Protein 6VTM (pdb70)

Structure (mmCIF, N/CA/C/O backbone):
data_6VTM
#
_entry.id   6VTM
#
_cell.length_a   59.229
_cell.length_b   72.902
_cell.length_c   88.906
_cell.angle_alpha   113.58
_cell.angle_beta   91.17
_cell.angle_gamma   106.24
#
_symmetry.space_group_name_H-M   'P 1'
#
loop_
_entity.id
_entity.type
_entity.pdbx_description
1 polymer 'Cathepsin G'
2 polymer 'MAP domain-containing protein'
3 non-polymer 'SULFATE ION'
4 water water
#
loop_
_atom_site.group_PDB
_atom_site.id
_atom_site.type_symbol
_atom_site.label_atom_id
_atom_site.label_alt_id
_atom_site.label_comp_id
_atom_site.label_asym_id
_atom_site.label_entity_id
_atom_site.label_seq_id
_atom_site.pdbx_PDB_ins_code
_atom_site.Cartn_x
_atom_site.Cartn_y
_atom_site.Cartn_z
_atom_site.occupancy
_atom_site.B_iso_or_equiv
_atom_site.auth_seq_id
_atom_site.auth_comp_id
_atom_site.auth_asym_id
_atom_site.auth_atom_id
_atom_site.pdbx_PDB_model_num
ATOM 1 N N . ILE A 1 1 ? 48.286 -45.503 44.750 1.00 15.44 16 ILE A N 1
ATOM 2 C CA . ILE A 1 1 ? 49.402 -44.999 45.567 1.00 14.05 16 ILE A CA 1
ATOM 3 C C . ILE A 1 1 ? 48.931 -43.844 46.426 1.00 13.98 16 ILE A C 1
ATOM 4 O O . ILE A 1 1 ? 48.408 -42.891 45.893 1.00 12.20 16 ILE A O 1
ATOM 9 N N . ILE A 1 2 ? 49.110 -43.940 47.743 1.00 9.55 17 ILE A N 1
ATOM 10 C CA . ILE A 1 2 ? 48.778 -42.867 48.674 1.00 11.12 17 ILE A CA 1
ATOM 11 C C . ILE A 1 2 ? 50.013 -42.002 48.901 1.00 11.59 17 ILE A C 1
ATOM 12 O O . ILE A 1 2 ? 51.097 -42.511 49.179 1.00 12.61 17 ILE A O 1
ATOM 17 N N . GLY A 1 3 ? 49.853 -40.687 48.779 1.00 12.18 18 GLY A N 1
ATOM 18 C CA . GLY A 1 3 ? 50.914 -39.788 49.189 1.00 10.98 18 GLY A CA 1
ATOM 19 C C . GLY A 1 3 ? 52.060 -39.643 48.228 1.00 14.67 18 GLY A C 1
ATOM 20 O O . GLY A 1 3 ? 53.137 -39.176 48.637 1.00 16.95 18 GLY A O 1
ATOM 21 N N . GLY A 1 4 ? 51.907 -40.060 46.981 1.00 13.77 19 GLY A N 1
ATOM 22 C CA . GLY A 1 4 ? 52.996 -40.033 46.034 1.00 12.13 19 GLY A CA 1
ATOM 23 C C . GLY A 1 4 ? 52.867 -38.900 45.044 1.00 15.84 19 GLY A C 1
ATOM 24 O O . GLY A 1 4 ? 52.171 -37.905 45.281 1.00 18.41 19 GLY A O 1
ATOM 25 N N . ARG A 1 5 ? 53.556 -39.046 43.928 1.00 16.00 20 ARG A N 1
ATOM 26 C CA . ARG A 1 5 ? 53.524 -38.057 42.863 1.00 19.57 20 ARG A CA 1
ATOM 27 C C . ARG A 1 5 ? 53.393 -38.765 41.529 1.00 17.13 20 ARG A C 1
ATOM 28 O O . ARG A 1 5 ? 53.704 -39.953 41.400 1.00 16.11 20 ARG A O 1
ATOM 36 N N . GLU A 1 6 ? 52.956 -38.023 40.520 1.00 16.59 21 GLU A N 1
ATOM 37 C CA . GLU A 1 6 ? 52.868 -38.600 39.194 1.00 18.75 21 GLU A CA 1
ATOM 38 C C . GLU A 1 6 ? 54.272 -38.984 38.729 1.00 15.62 21 GLU A C 1
ATOM 39 O O . GLU A 1 6 ? 55.233 -38.221 38.887 1.00 19.80 21 GLU A O 1
ATOM 45 N N . SER A 1 7 ? 54.399 -40.182 38.176 1.00 15.59 22 SER A N 1
ATOM 46 C CA . SER A 1 7 ? 55.663 -40.588 37.580 1.00 14.58 22 SER A CA 1
ATOM 47 C C . SER A 1 7 ? 55.912 -39.819 36.293 1.00 17.16 22 SER A C 1
ATOM 48 O O . SER A 1 7 ? 54.981 -39.445 35.584 1.00 18.85 22 SER A O 1
ATOM 51 N N . ARG A 1 8 ? 57.176 -39.577 36.004 1.00 17.61 23 ARG A N 1
ATOM 52 C CA . ARG A 1 8 ? 57.560 -39.125 34.672 1.00 19.01 23 ARG A CA 1
ATOM 53 C C . ARG A 1 8 ? 57.149 -40.171 33.637 1.00 18.92 23 ARG A C 1
ATOM 54 O O . ARG A 1 8 ? 57.483 -41.359 33.793 1.00 19.46 23 ARG A O 1
ATOM 62 N N . PRO A 1 9 ? 56.402 -39.793 32.606 1.00 19.42 24 PRO A N 1
ATOM 63 C CA . PRO A 1 9 ? 55.902 -40.791 31.660 1.00 18.52 24 PRO A CA 1
ATOM 64 C C . PRO A 1 9 ? 57.024 -41.667 31.143 1.00 16.58 24 PRO A C 1
ATOM 65 O O . PRO A 1 9 ? 58.075 -41.171 30.718 1.00 20.22 24 PRO A O 1
ATOM 69 N N . HIS A 1 10 ? 56.801 -42.989 31.215 1.00 16.52 25 HIS A N 1
ATOM 70 C CA . HIS A 1 10 ? 57.649 -44.030 30.648 1.00 17.06 25 HIS A CA 1
ATOM 71 C C . HIS A 1 10 ? 58.996 -44.131 31.337 1.00 19.12 25 HIS A C 1
ATOM 72 O O . HIS A 1 10 ? 59.906 -44.807 30.844 1.00 22.36 25 HIS A O 1
ATOM 79 N N . SER A 1 11 ? 59.106 -43.552 32.529 1.00 19.90 26 SER A N 1
ATOM 80 C CA . SER A 1 11 ? 60.318 -43.692 33.316 1.00 21.42 26 SER A CA 1
ATOM 81 C C . SER A 1 11 ? 60.427 -45.047 33.991 1.00 19.44 26 SER A C 1
ATOM 82 O O . SER A 1 11 ? 61.516 -45.402 34.449 1.00 20.28 26 SER A O 1
ATOM 85 N N . ARG A 1 12 ? 59.332 -45.809 34.060 1.00 16.68 27 ARG A N 1
ATOM 86 C CA . ARG A 1 12 ? 59.307 -47.125 34.695 1.00 16.55 27 ARG A CA 1
ATOM 87 C C . ARG A 1 12 ? 58.770 -48.112 33.666 1.00 15.56 27 ARG A C 1
ATOM 88 O O . ARG A 1 12 ? 57.632 -48.601 33.775 1.00 14.33 27 ARG A O 1
ATOM 96 N N . PRO A 1 13 ? 59.569 -48.415 32.641 1.00 14.73 28 PRO A N 1
ATOM 97 C CA . PRO A 1 13 ? 59.066 -49.151 31.476 1.00 15.49 28 PRO A CA 1
ATOM 98 C C . PRO A 1 13 ? 58.713 -50.608 31.739 1.00 11.53 28 PRO A C 1
ATOM 99 O O . PRO A 1 13 ? 58.197 -51.269 30.832 1.00 14.87 28 PRO A O 1
ATOM 103 N N . TYR A 1 14 ? 59.003 -51.127 32.922 1.00 12.81 29 TYR A N 1
ATOM 104 C CA . TYR A 1 14 ? 58.679 -52.484 33.329 1.00 13.29 29 TYR A CA 1
ATOM 105 C C . TYR A 1 14 ? 57.277 -52.567 33.907 1.00 13.09 29 TYR A C 1
ATOM 106 O O . TYR A 1 14 ? 56.771 -53.666 34.099 1.00 12.80 29 TYR A O 1
ATOM 115 N N . MET A 1 15 ? 56.637 -51.442 34.172 1.00 10.29 30 MET A N 1
ATOM 116 C CA . MET A 1 15 ? 55.349 -51.488 34.855 1.00 8.82 30 MET A CA 1
ATOM 117 C C . MET A 1 15 ? 54.265 -52.065 33.945 1.00 11.71 30 MET A C 1
ATOM 118 O O . MET A 1 15 ? 54.135 -51.697 32.765 1.00 12.72 30 MET A O 1
ATOM 123 N N . ALA A 1 16 ? 53.436 -52.934 34.521 1.00 10.30 31 ALA A N 1
ATOM 124 C CA . ALA A 1 16 ? 52.307 -53.521 33.825 1.00 9.42 31 ALA A CA 1
ATOM 125 C C . ALA A 1 16 ? 51.020 -53.222 34.586 1.00 9.69 31 ALA A C 1
ATOM 126 O O . ALA A 1 16 ? 50.985 -53.240 35.814 1.00 10.95 31 ALA A O 1
ATOM 128 N N . TYR A 1 17 ? 49.963 -52.956 33.828 1.00 8.62 32 TYR A N 1
ATOM 129 C CA . TYR A 1 17 ? 48.605 -52.814 34.322 1.00 9.01 32 TYR A CA 1
ATOM 130 C C . TYR A 1 17 ? 47.788 -54.044 33.938 1.00 10.27 32 TYR A C 1
ATOM 131 O O . TYR A 1 17 ? 47.779 -54.453 32.774 1.00 11.95 32 TYR A O 1
ATOM 140 N N . LEU A 1 18 ? 47.173 -54.674 34.932 1.00 9.77 33 LEU A N 1
ATOM 141 C CA . LEU A 1 18 ? 46.472 -55.937 34.746 1.00 9.04 33 LEU A CA 1
ATOM 142 C C . LEU A 1 18 ? 44.980 -55.758 34.914 1.00 10.60 33 LEU A C 1
ATOM 143 O O . LEU A 1 18 ? 44.537 -55.175 35.907 1.00 9.83 33 LEU A O 1
ATOM 148 N N . GLN A 1 19 ? 44.226 -56.306 33.972 1.00 8.44 34 GLN A N 1
ATOM 149 C CA . GLN A 1 19 ? 42.766 -56.378 34.027 1.00 9.94 34 GLN A CA 1
ATOM 150 C C . GLN A 1 19 ? 42.366 -57.847 34.092 1.00 9.56 34 GLN A C 1
ATOM 151 O O . GLN A 1 19 ? 42.798 -58.661 33.260 1.00 12.32 34 GLN A O 1
ATOM 157 N N . ILE A 1 20 ? 41.619 -58.212 35.132 1.00 9.92 35 ILE A N 1
ATOM 158 C CA . ILE A 1 20 ? 41.400 -59.603 35.504 1.00 8.85 35 ILE A CA 1
ATO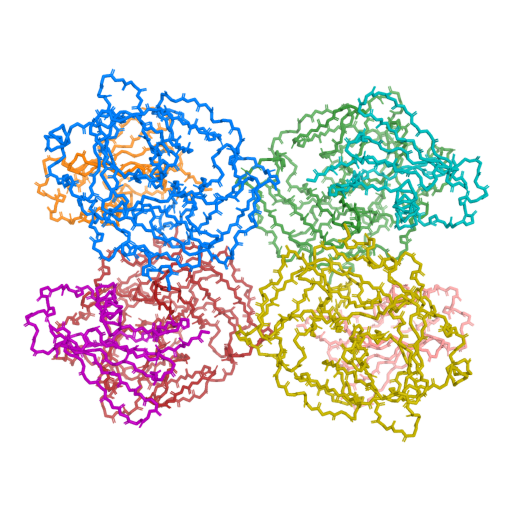M 159 C C . ILE A 1 20 ? 39.906 -59.889 35.548 1.00 10.67 35 ILE A C 1
ATOM 160 O O . ILE A 1 20 ? 39.153 -59.149 36.180 1.00 10.03 35 ILE A O 1
ATOM 165 N N . GLN A 1 21 ? 39.480 -60.971 34.907 1.00 9.80 36 GLN A N 1
ATOM 166 C CA . GLN A 1 21 ? 38.069 -61.377 34.970 1.00 10.68 36 GLN A CA 1
ATOM 167 C C . GLN A 1 21 ? 37.816 -62.293 36.157 1.00 13.06 36 GLN A C 1
ATOM 168 O O . GLN A 1 21 ? 38.547 -63.263 36.367 1.00 14.53 36 GLN A O 1
ATOM 174 N N . SER A 1 22 ? 36.755 -62.015 36.899 1.00 12.51 37 SER A N 1
ATOM 175 C CA . SER A 1 22 ? 36.306 -62.870 37.985 1.00 12.42 37 SER A CA 1
ATOM 176 C C . SER A 1 22 ? 34.854 -63.307 37.781 1.00 12.79 37 SER A C 1
ATOM 177 O O . SER A 1 22 ? 34.190 -62.816 36.868 1.00 15.12 37 SER A O 1
ATOM 180 N N . PRO A 1 23 ? 34.335 -64.218 38.609 1.00 12.74 38 PRO A N 1
ATOM 181 C CA . PRO A 1 23 ? 33.000 -64.782 38.327 1.00 14.60 38 PRO A CA 1
ATOM 182 C C . PRO A 1 23 ? 31.861 -63.780 38.412 1.00 17.23 38 PRO A C 1
ATOM 183 O O . PRO A 1 23 ? 30.835 -63.964 37.737 1.00 17.62 38 PRO A O 1
ATOM 187 N N . ALA A 1 24 ? 32.003 -62.720 39.218 1.00 11.36 39 ALA A N 1
ATOM 188 C CA . ALA A 1 24 ? 30.931 -61.770 39.492 1.00 15.44 39 ALA A CA 1
ATOM 189 C C . ALA A 1 24 ? 31.399 -60.327 39.289 1.00 10.19 39 ALA A C 1
ATOM 190 O O . ALA A 1 24 ? 30.723 -59.376 39.714 1.00 11.75 39 ALA A O 1
ATOM 192 N N . GLY A 1 25 ? 32.512 -60.138 38.588 1.00 11.49 40 GLY A N 1
ATOM 193 C CA . GLY A 1 25 ? 33.003 -58.801 38.317 1.00 11.07 40 GLY A CA 1
ATOM 194 C C . GLY A 1 25 ? 34.418 -58.888 37.803 1.00 12.22 40 GLY A C 1
ATOM 195 O O . GLY A 1 25 ? 34.777 -59.840 37.110 1.00 13.71 40 GLY A O 1
ATOM 196 N N . GLN A 1 26 ? 35.221 -57.912 38.178 1.00 9.14 41 GLN A N 1
ATOM 197 C CA . GLN A 1 26 ? 36.575 -57.851 37.658 1.00 9.86 41 GLN A CA 1
ATOM 198 C C . GLN A 1 26 ? 37.501 -57.305 38.722 1.00 11.10 41 GLN A C 1
ATOM 199 O O . GLN A 1 26 ? 37.059 -56.740 39.722 1.00 11.21 41 GLN A O 1
ATOM 205 N N . SER A 1 27 ? 38.801 -57.469 38.493 1.00 9.19 42 SER A N 1
ATOM 206 C CA . SER A 1 27 ? 39.777 -56.872 39.384 1.00 8.02 42 SER A CA 1
ATOM 207 C C . SER A 1 27 ? 40.843 -56.165 38.565 1.00 9.42 42 SER A C 1
ATOM 208 O O . SER A 1 27 ? 40.962 -56.355 37.355 1.00 10.65 42 SER A O 1
ATOM 211 N N . ARG A 1 28 ? 41.571 -55.292 39.356 1.00 10.59 43 ARG A N 1
ATOM 212 C CA . ARG A 1 28 ? 42.657 -54.568 38.718 1.00 8.92 43 ARG A CA 1
ATOM 213 C C . ARG A 1 28 ? 43.902 -54.697 39.565 1.00 10.54 43 ARG A C 1
ATOM 214 O O . ARG A 1 28 ? 43.847 -54.675 40.799 1.00 11.19 43 ARG A O 1
ATOM 222 N N . CYS A 1 29 ? 45.100 -54.897 39.038 1.00 8.98 44 CYS A N 1
ATOM 223 C CA . CYS A 1 29 ? 46.348 -55.108 39.764 1.00 8.13 44 CYS A CA 1
ATOM 224 C C . CYS A 1 29 ? 47.439 -54.418 38.958 1.00 9.17 44 CYS A C 1
ATOM 225 O O . CYS A 1 29 ? 47.243 -54.025 37.800 1.00 8.51 44 CYS A O 1
ATOM 228 N N . GLY A 1 30 ? 48.589 -54.291 39.592 1.00 7.19 45 GLY A N 1
ATOM 229 C CA . GLY A 1 30 ? 49.829 -54.017 38.899 1.00 9.28 45 GLY A CA 1
ATOM 230 C C . GLY A 1 30 ? 50.640 -55.278 38.675 1.00 9.08 45 GLY A C 1
ATOM 231 O O . GLY A 1 30 ? 50.284 -56.380 39.066 1.00 10.52 45 GLY A O 1
ATOM 232 N N . GLY A 1 31 ? 51.801 -55.071 38.074 1.00 10.14 46 GLY A N 1
ATOM 233 C CA . GLY A 1 31 ? 52.719 -56.153 37.783 1.00 9.79 46 GLY A CA 1
ATOM 234 C C . GLY A 1 31 ? 53.962 -55.528 37.195 1.00 8.47 46 GLY A C 1
ATOM 235 O O . GLY A 1 31 ? 54.017 -54.320 36.975 1.00 8.31 46 GLY A O 1
ATOM 236 N N . PHE A 1 32 ? 54.953 -56.370 36.909 1.00 9.04 47 PHE A N 1
ATOM 237 C CA . PHE A 1 32 ? 56.166 -55.831 36.295 1.00 7.56 47 PHE A CA 1
ATOM 238 C C . PHE A 1 32 ? 56.858 -56.871 35.420 1.00 10.59 47 PHE A C 1
ATOM 239 O O . PHE A 1 32 ? 56.910 -58.057 35.748 1.00 10.22 47 PHE A O 1
ATOM 247 N N . LEU A 1 33 ? 57.361 -56.389 34.275 1.00 9.77 48 LEU A N 1
ATOM 248 C CA . LEU A 1 33 ? 58.001 -57.254 33.285 1.00 10.15 48 LEU A CA 1
ATOM 249 C C . LEU A 1 33 ? 59.363 -57.701 33.779 1.00 14.34 48 LEU A C 1
ATOM 250 O O . LEU A 1 33 ? 60.169 -56.875 34.212 1.00 11.77 48 LEU A O 1
ATOM 255 N N . VAL A 1 34 ? 59.618 -59.002 33.734 1.00 11.52 49 VAL A N 1
ATOM 256 C CA . VAL A 1 34 ? 60.899 -59.538 34.192 1.00 11.50 49 VAL A CA 1
ATOM 257 C C . VAL A 1 34 ? 61.674 -60.225 33.081 1.00 14.25 49 VAL A C 1
ATOM 258 O O . VAL A 1 34 ? 62.879 -60.503 33.258 1.00 15.61 49 VAL A O 1
ATOM 262 N N . ARG A 1 35 ? 61.030 -60.483 31.950 1.00 15.58 50 ARG A N 1
ATOM 263 C CA . ARG A 1 35 ? 61.612 -61.016 30.734 1.00 18.62 50 ARG A CA 1
ATOM 264 C C . ARG A 1 35 ? 60.658 -60.621 29.613 1.00 19.32 50 ARG A C 1
ATOM 265 O O . ARG A 1 35 ? 59.512 -60.229 29.866 1.00 17.55 50 ARG A O 1
ATOM 273 N N . GLU A 1 36 ? 61.127 -60.706 28.372 1.00 23.25 51 GLU A N 1
ATOM 274 C CA . GLU A 1 36 ? 60.296 -60.217 27.269 1.00 22.40 51 GLU A CA 1
ATOM 275 C C . GLU A 1 36 ? 58.956 -60.950 27.178 1.00 19.88 51 GLU A C 1
ATOM 276 O O . GLU A 1 36 ? 58.028 -60.445 26.536 1.00 22.47 51 GLU A O 1
ATOM 282 N N . ASP A 1 37 ? 58.839 -62.112 27.828 1.00 19.24 52 ASP A N 1
ATOM 283 C CA . ASP A 1 37 ? 57.668 -62.969 27.749 1.00 20.47 52 ASP A CA 1
ATOM 284 C C . ASP A 1 37 ? 57.002 -63.216 29.098 1.00 14.22 52 ASP A C 1
ATOM 285 O O . ASP A 1 37 ? 56.081 -64.030 29.145 1.00 15.67 52 ASP A O 1
ATOM 290 N N . PHE A 1 38 ? 57.453 -62.574 30.186 1.00 13.56 53 PHE A N 1
ATOM 291 C CA . PHE A 1 38 ? 56.961 -62.867 31.536 1.00 12.65 53 PHE A CA 1
ATOM 292 C C . PHE A 1 38 ? 56.785 -61.598 32.366 1.00 12.41 53 PHE A C 1
ATOM 293 O O . PHE A 1 38 ? 57.643 -60.703 32.385 1.00 11.33 53 PHE A O 1
ATOM 301 N N . VAL A 1 39 ? 55.658 -61.556 33.078 1.00 13.08 54 VAL A N 1
ATOM 302 C CA . VAL A 1 39 ? 55.337 -60.524 34.054 1.00 12.11 54 VAL A CA 1
ATOM 303 C C . VAL A 1 39 ? 55.194 -61.191 35.413 1.00 12.87 54 VAL A C 1
ATOM 304 O O . VAL A 1 39 ? 54.582 -62.259 35.525 1.00 10.70 54 VAL A O 1
ATOM 308 N N . LEU A 1 40 ? 55.740 -60.548 36.438 1.00 9.63 55 LEU A N 1
ATOM 309 C CA . LEU A 1 40 ? 55.567 -60.968 37.823 1.00 8.30 55 LEU A CA 1
ATOM 310 C C . LEU A 1 40 ? 54.479 -60.118 38.461 1.00 10.56 55 LEU A C 1
ATOM 311 O O . LEU A 1 40 ? 54.363 -58.915 38.186 1.00 11.22 55 LEU A O 1
ATOM 316 N N . THR A 1 41 ? 53.688 -60.747 39.324 1.00 7.93 56 THR A N 1
ATOM 317 C CA . THR A 1 41 ? 52.602 -60.071 40.023 1.00 8.43 56 THR A CA 1
ATOM 318 C C . THR A 1 41 ? 52.276 -60.870 41.291 1.00 8.33 56 THR A C 1
ATOM 319 O O . THR A 1 41 ? 53.004 -61.784 41.676 1.00 11.19 56 THR A O 1
ATOM 323 N N . ALA A 1 42 ? 51.152 -60.545 41.925 1.00 7.40 57 ALA A N 1
ATOM 324 C CA . ALA A 1 42 ? 50.696 -61.241 43.123 1.00 5.53 57 ALA A CA 1
ATOM 325 C C . ALA A 1 42 ? 49.730 -62.364 42.764 1.00 9.10 57 ALA A C 1
ATOM 326 O O . ALA A 1 42 ? 48.915 -62.228 41.846 1.00 11.05 57 ALA A O 1
ATOM 328 N N . ALA A 1 43 ? 49.817 -63.476 43.506 1.00 8.35 58 ALA A N 1
ATOM 329 C CA . ALA A 1 43 ? 48.927 -64.613 43.255 1.00 9.28 58 ALA A CA 1
ATOM 330 C C . ALA A 1 43 ? 47.464 -64.302 43.548 1.00 10.44 58 ALA A C 1
ATOM 331 O O . ALA A 1 43 ? 46.572 -64.928 42.958 1.00 10.98 58 ALA A O 1
ATOM 333 N N . HIS A 1 44 ? 47.187 -63.369 44.457 1.00 8.41 59 HIS A N 1
ATOM 334 C CA . HIS A 1 44 ? 45.799 -63.015 44.720 1.00 9.23 59 HIS A CA 1
ATOM 335 C C . HIS A 1 44 ? 45.163 -62.266 43.540 1.00 10.96 59 HIS A C 1
ATOM 336 O O . HIS A 1 44 ? 43.944 -62.051 43.552 1.00 10.54 59 HIS A O 1
ATOM 343 N N . CYS A 1 45 ? 45.927 -61.938 42.497 1.00 9.14 60 CYS A N 1
ATOM 344 C CA . CYS A 1 45 ? 45.453 -61.308 41.267 1.00 8.54 60 CYS A CA 1
ATOM 345 C C . CYS A 1 45 ? 45.058 -62.311 40.183 1.00 13.50 60 CYS A C 1
ATOM 346 O O . CYS A 1 45 ? 44.795 -61.916 39.032 1.00 19.68 60 CYS A O 1
ATOM 349 N N . TRP A 1 46 ? 44.985 -63.585 40.513 1.00 14.17 61 TRP A N 1
ATOM 350 C CA . TRP A 1 46 ? 44.616 -64.586 39.529 1.00 13.35 61 TRP A CA 1
ATOM 351 C C . TRP A 1 46 ? 43.168 -64.438 39.106 1.00 19.67 61 TRP A C 1
ATOM 352 O O . TRP A 1 46 ? 42.277 -64.117 39.911 1.00 15.84 61 TRP A O 1
ATOM 363 N N . GLY A 1 47 ? 42.930 -64.718 37.830 1.00 16.47 62 GLY A N 1
ATOM 364 C CA . GLY A 1 47 ? 41.570 -64.784 37.348 1.00 17.27 62 GLY A CA 1
ATOM 365 C C . GLY A 1 47 ? 41.523 -65.501 36.020 1.00 22.57 62 GLY A C 1
ATOM 366 O O . GLY A 1 47 ? 42.556 -65.896 35.465 1.00 18.32 62 GLY A O 1
ATOM 367 N N . SER A 1 48 ? 40.296 -65.522 35.486 1.00 27.15 63 SER A N 1
ATOM 368 C CA . SER A 1 48 ? 39.761 -66.382 34.426 1.00 48.70 63 SER A CA 1
ATOM 369 C C . SER A 1 48 ? 39.738 -65.660 33.101 1.00 46.08 63 SER A C 1
ATOM 370 O O . SER A 1 48 ? 38.719 -65.663 32.409 1.00 52.96 63 SER A O 1
ATOM 373 N N . ASN A 1 49 ? 40.826 -64.957 32.822 1.00 17.16 64 ASN A N 1
ATOM 374 C CA . ASN A 1 49 ? 41.187 -64.175 31.644 1.00 16.22 64 ASN A CA 1
ATOM 375 C C . ASN A 1 49 ? 42.005 -63.030 32.263 1.00 23.38 64 ASN A C 1
ATOM 376 O O . ASN A 1 49 ? 41.451 -62.305 33.116 1.00 23.07 64 ASN A O 1
ATOM 381 N N . ILE A 1 50 ? 43.283 -62.834 31.887 1.00 14.27 65 ILE A N 1
ATOM 382 C CA . ILE A 1 50 ? 44.066 -61.684 32.340 1.00 14.43 65 ILE A CA 1
ATOM 383 C C . ILE A 1 50 ? 44.652 -60.951 31.141 1.00 13.80 65 ILE A C 1
ATOM 384 O O . ILE A 1 50 ? 45.322 -61.566 30.305 1.00 15.19 65 ILE A O 1
ATOM 389 N N . ASN A 1 51 ? 44.405 -59.645 31.062 1.00 12.64 66 ASN A N 1
ATOM 390 C CA . ASN A 1 51 ? 44.997 -58.772 30.051 1.00 16.22 66 ASN A CA 1
ATOM 391 C C . ASN A 1 51 ? 46.069 -57.860 30.651 1.00 14.52 66 ASN A C 1
ATOM 392 O O . ASN A 1 51 ? 45.862 -57.236 31.695 1.00 15.18 66 ASN A O 1
ATOM 397 N N . VAL A 1 52 ? 47.203 -57.757 29.956 1.00 13.13 67 VAL A N 1
ATOM 398 C CA . VAL A 1 52 ? 48.370 -57.016 30.424 1.00 12.14 67 VAL A CA 1
ATOM 399 C C . VAL A 1 52 ? 48.573 -55.821 29.519 1.00 13.49 67 VAL A C 1
ATOM 400 O O . VAL A 1 52 ? 48.661 -55.982 28.303 1.00 17.21 67 VAL A O 1
ATOM 404 N N . THR A 1 53 ? 48.633 -54.624 30.091 1.00 10.99 68 THR A N 1
ATOM 405 C CA . THR A 1 53 ? 48.997 -53.426 29.336 1.00 10.71 68 THR A CA 1
ATOM 406 C C . THR A 1 53 ? 50.383 -52.976 29.755 1.00 14.03 68 THR A C 1
ATOM 407 O O . THR A 1 53 ? 50.608 -52.677 30.926 1.00 11.25 68 THR A O 1
ATOM 411 N N . LEU A 1 54 ? 51.307 -52.966 28.804 1.00 12.54 69 LEU A N 1
ATOM 412 C CA . LEU A 1 54 ? 52.648 -52.430 28.973 1.00 11.64 69 LEU A CA 1
ATOM 413 C C . LEU A 1 54 ? 52.790 -51.129 28.187 1.00 13.95 69 LEU A C 1
ATOM 414 O O . LEU A 1 54 ? 52.014 -50.829 27.281 1.00 16.87 69 LEU A O 1
ATOM 419 N N . GLY A 1 55 ? 53.769 -50.333 28.571 1.00 12.83 70 GLY A N 1
ATOM 420 C CA . GLY A 1 55 ? 54.041 -49.108 27.854 1.00 14.68 70 GLY A CA 1
ATOM 421 C C . GLY A 1 55 ? 53.143 -47.956 28.188 1.00 16.53 70 GLY A C 1
ATOM 422 O O . GLY A 1 55 ? 53.139 -46.953 27.457 1.00 20.98 70 GLY A O 1
ATOM 423 N N . ALA A 1 56 ? 52.374 -48.057 29.259 1.00 14.37 71 ALA A N 1
ATOM 424 C CA . ALA A 1 56 ? 51.373 -47.062 29.550 1.00 14.44 71 ALA A CA 1
ATOM 425 C C . ALA A 1 56 ? 51.876 -46.011 30.525 1.00 16.38 71 ALA A C 1
ATOM 426 O O . ALA A 1 56 ? 52.727 -46.257 31.390 1.00 16.35 71 ALA A O 1
ATOM 428 N N . HIS A 1 57 ? 51.321 -44.817 30.375 1.00 14.19 72 HIS A N 1
ATOM 429 C CA . HIS A 1 57 ? 51.306 -43.831 31.438 1.00 15.49 72 HIS A CA 1
ATOM 430 C C . HIS A 1 57 ? 49.885 -43.502 31.871 1.00 16.06 72 HIS A C 1
ATOM 431 O O . HIS A 1 57 ? 49.514 -43.767 33.018 1.00 14.77 72 HIS A O 1
ATOM 438 N N . ASN A 1 58 ? 49.073 -42.939 30.980 1.00 14.16 73 ASN A N 1
ATOM 439 C CA . ASN A 1 58 ? 47.659 -42.748 31.239 1.00 14.24 73 ASN A CA 1
ATOM 440 C C . ASN A 1 58 ? 46.930 -43.972 30.696 1.00 16.61 73 ASN A C 1
ATOM 441 O O . ASN A 1 58 ? 46.769 -44.125 29.480 1.00 17.13 73 ASN A O 1
ATOM 446 N N . ILE A 1 59 ? 46.493 -44.854 31.600 1.00 15.41 74 ILE A N 1
ATOM 447 C CA . ILE A 1 59 ? 45.823 -46.085 31.218 1.00 14.88 74 ILE A CA 1
ATOM 448 C C . ILE A 1 59 ? 44.413 -45.851 30.701 1.00 15.80 74 ILE A C 1
ATOM 449 O O . ILE A 1 59 ? 43.827 -46.753 30.114 1.00 16.39 74 ILE A O 1
ATOM 454 N N . GLN A 1 60 ? 43.846 -44.670 30.924 1.00 16.81 75 GLN A N 1
ATOM 455 C CA . GLN A 1 60 ? 42.537 -44.379 30.357 1.00 17.38 75 GLN A CA 1
ATOM 456 C C . GLN A 1 60 ? 42.614 -43.751 28.971 1.00 23.74 75 GLN A C 1
ATOM 457 O O . GLN A 1 60 ? 41.560 -43.522 28.353 1.00 22.55 75 GLN A O 1
ATOM 463 N N . ARG A 1 61 ? 43.806 -43.453 28.467 1.00 18.20 76 ARG A N 1
ATOM 464 C CA . ARG A 1 61 ? 43.936 -42.917 27.120 1.00 20.01 76 ARG A CA 1
ATOM 465 C C . ARG A 1 61 ? 44.514 -43.955 26.176 1.00 24.51 76 ARG A C 1
ATOM 466 O O . ARG A 1 61 ? 45.172 -44.905 26.595 1.00 20.90 76 ARG A O 1
ATOM 474 N N . ARG A 1 62 ? 44.257 -43.760 24.882 1.00 24.13 77 ARG A N 1
ATOM 475 C CA . ARG A 1 62 ? 44.799 -44.641 23.847 1.00 21.55 77 ARG A CA 1
ATOM 476 C C . ARG A 1 62 ? 46.141 -44.082 23.405 1.00 38.63 77 ARG A C 1
ATOM 477 O O . ARG A 1 62 ? 46.228 -43.271 22.480 1.00 49.52 77 ARG A O 1
ATOM 485 N N . GLU A 1 63 ? 47.207 -44.549 24.053 1.00 25.03 78 GLU A N 1
ATOM 486 C CA . GLU A 1 63 ? 48.561 -44.085 23.794 1.00 27.17 78 GLU A CA 1
ATOM 487 C C . GLU A 1 63 ? 49.239 -45.039 22.816 1.00 32.29 78 GLU A C 1
ATOM 488 O O . GLU A 1 63 ? 49.090 -46.261 22.927 1.00 24.07 78 GLU A O 1
ATOM 494 N N . ASN A 1 64 ? 49.995 -44.490 21.858 1.00 31.37 79 ASN A N 1
ATOM 495 C CA . ASN A 1 64 ? 50.592 -45.377 20.863 1.00 35.85 79 ASN A CA 1
ATOM 496 C C . ASN A 1 64 ? 51.780 -46.162 21.401 1.00 30.36 79 ASN A C 1
ATOM 497 O O . ASN A 1 64 ? 52.259 -47.072 20.719 1.00 28.55 79 ASN A O 1
ATOM 502 N N . THR A 1 65 ? 52.267 -45.832 22.592 1.00 25.37 80 THR A N 1
ATOM 503 C CA . THR A 1 65 ? 53.308 -46.620 23.235 1.00 25.22 80 THR A CA 1
ATOM 504 C C . THR A 1 65 ? 52.753 -47.861 23.924 1.00 24.88 80 THR A C 1
ATOM 505 O O . THR A 1 65 ? 53.531 -48.755 24.277 1.00 20.35 80 THR A O 1
ATOM 509 N N . GLN A 1 66 ? 51.439 -47.944 24.117 1.00 20.07 81 GLN A N 1
ATOM 510 C CA . GLN A 1 66 ? 50.863 -49.076 24.828 1.00 17.04 81 GLN A CA 1
ATOM 511 C C . GLN A 1 66 ? 50.937 -50.350 23.997 1.00 21.85 81 GLN A C 1
ATOM 512 O O . GLN A 1 66 ? 50.761 -50.333 22.770 1.00 21.61 81 GLN A O 1
ATOM 518 N N . GLN A 1 67 ? 51.201 -51.459 24.683 1.00 14.69 82 GLN A N 1
ATOM 519 C CA . GLN A 1 67 ? 51.139 -52.797 24.118 1.00 15.19 82 GLN A CA 1
ATOM 520 C C . GLN A 1 67 ? 50.176 -53.599 24.981 1.00 19.94 82 GLN A C 1
ATOM 521 O O . GLN A 1 67 ? 50.357 -53.674 26.198 1.00 18.46 82 GLN A O 1
ATOM 527 N N . HIS A 1 68 ? 49.145 -54.176 24.358 1.00 17.88 83 HIS A N 1
ATOM 528 C CA . HIS A 1 68 ? 48.127 -54.954 25.055 1.00 18.58 83 HIS A CA 1
ATOM 529 C C . HIS A 1 68 ? 48.293 -56.426 24.718 1.00 23.86 83 HIS A C 1
ATOM 530 O O . HIS A 1 68 ? 48.176 -56.823 23.552 1.00 21.09 83 HIS A O 1
ATOM 537 N N . ILE A 1 69 ? 48.585 -57.232 25.735 1.00 17.95 84 ILE A N 1
ATOM 538 C CA . ILE A 1 69 ? 48.917 -58.634 25.529 1.00 15.67 84 ILE A CA 1
ATOM 539 C C . ILE A 1 69 ? 48.140 -59.474 26.523 1.00 16.61 84 ILE A C 1
ATOM 540 O O . ILE A 1 69 ? 48.152 -59.193 27.725 1.00 20.50 84 ILE A O 1
ATOM 545 N N . THR A 1 70 ? 47.502 -60.532 26.035 1.00 15.87 85 THR A N 1
ATOM 546 C CA . THR A 1 70 ? 46.820 -61.448 26.932 1.00 19.44 85 THR A CA 1
ATOM 547 C C . THR A 1 70 ? 47.838 -62.371 27.585 1.00 19.51 85 THR A C 1
ATOM 548 O O . THR A 1 70 ? 48.876 -62.710 27.000 1.00 24.87 85 THR A O 1
ATOM 552 N N . ALA A 1 71 ? 47.579 -62.717 28.833 1.00 16.23 86 ALA A N 1
ATOM 553 C CA . ALA A 1 71 ? 48.381 -63.728 29.502 1.00 16.13 86 ALA A CA 1
ATOM 554 C C . ALA A 1 71 ? 48.029 -65.096 28.930 1.00 21.96 86 ALA A C 1
ATOM 555 O O . ALA A 1 71 ? 46.857 -65.480 28.903 1.00 23.61 86 ALA A O 1
ATOM 557 N N . ARG A 1 72 ? 49.033 -65.814 28.441 1.00 16.58 87 ARG A N 1
ATOM 558 C CA . ARG A 1 72 ? 48.804 -67.155 27.915 1.00 15.70 87 ARG A CA 1
ATOM 559 C C . ARG A 1 72 ? 48.537 -68.112 29.051 1.00 18.95 87 ARG A C 1
ATOM 560 O O . ARG A 1 72 ? 47.675 -68.980 28.961 1.00 26.08 87 ARG A O 1
ATOM 568 N N . ARG A 1 73 ? 49.242 -67.920 30.151 1.00 20.64 88 ARG A N 1
ATOM 569 C CA . ARG A 1 73 ? 49.356 -68.893 31.214 1.00 25.38 88 ARG A CA 1
ATOM 570 C C . ARG A 1 73 ? 49.651 -68.080 32.452 1.00 24.21 88 ARG A C 1
ATOM 571 O O . ARG A 1 73 ? 50.453 -67.143 32.392 1.00 20.67 88 ARG A O 1
ATOM 579 N N . ALA A 1 74 ? 48.973 -68.415 33.541 1.00 19.78 89 ALA A N 1
ATOM 580 C CA . ALA A 1 74 ? 49.057 -67.698 34.805 1.00 21.82 89 ALA A CA 1
ATOM 581 C C . ALA A 1 74 ? 49.461 -68.730 35.842 1.00 26.20 89 ALA A C 1
ATOM 582 O O . ALA A 1 74 ? 48.733 -69.699 36.076 1.00 35.78 89 ALA A O 1
ATOM 584 N N . ILE A 1 75 ? 50.629 -68.569 36.418 1.00 19.12 90 ILE A N 1
ATOM 585 C CA . ILE A 1 75 ? 51.199 -69.605 37.252 1.00 11.20 90 ILE A CA 1
ATOM 586 C C . ILE A 1 75 ? 51.348 -69.041 38.653 1.00 14.03 90 ILE A C 1
ATOM 587 O O . ILE A 1 75 ? 52.327 -68.346 38.951 1.00 11.72 90 ILE A O 1
ATOM 592 N N . ARG A 1 76 ? 50.392 -69.360 39.517 1.00 16.24 91 ARG A N 1
ATOM 593 C CA . ARG A 1 76 ? 50.512 -69.047 40.934 1.00 13.82 91 ARG A CA 1
ATOM 594 C C . ARG A 1 76 ? 51.524 -69.952 41.612 1.00 12.71 91 ARG A C 1
ATOM 595 O O . ARG A 1 76 ? 51.674 -71.139 41.290 1.00 14.73 91 ARG A O 1
ATOM 603 N N . HIS A 1 77 ? 52.192 -69.406 42.610 1.00 11.89 92 HIS A N 1
ATOM 604 C CA . HIS A 1 77 ? 53.061 -70.216 43.416 1.00 11.81 92 HIS A CA 1
ATOM 605 C C . HIS A 1 77 ? 52.312 -71.424 43.988 1.00 13.36 92 HIS A C 1
ATOM 606 O O . HIS A 1 77 ? 51.199 -71.274 44.512 1.00 12.22 92 HIS A O 1
ATOM 613 N N . PRO A 1 78 ? 52.879 -72.632 43.925 1.00 17.16 93 PRO A N 1
ATOM 614 C CA . PRO A 1 78 ? 52.111 -73.800 44.399 1.00 20.59 93 PRO A CA 1
ATOM 615 C C . PRO A 1 78 ? 51.760 -73.776 45.882 1.00 19.01 93 PRO A C 1
ATOM 616 O O . PRO A 1 78 ? 50.749 -74.390 46.261 1.00 26.47 93 PRO A O 1
ATOM 620 N N . GLN A 1 79 ? 52.501 -73.061 46.718 1.00 15.41 94 GLN A N 1
ATOM 621 C CA . GLN A 1 79 ? 52.207 -72.982 48.134 1.00 18.42 94 GLN A CA 1
ATOM 622 C C . GLN A 1 79 ? 51.456 -71.701 48.503 1.00 13.59 94 GLN A C 1
ATOM 623 O O . GLN A 1 79 ? 51.395 -71.378 49.684 1.00 13.00 94 GLN A O 1
ATOM 629 N N . TYR A 1 80 ? 50.930 -70.974 47.518 1.00 11.80 95 TYR A N 1
ATOM 630 C CA . TYR A 1 80 ? 50.112 -69.797 47.817 1.00 10.46 95 TYR A CA 1
ATOM 631 C C . TYR A 1 80 ? 49.014 -70.188 48.797 1.00 11.10 95 TYR A C 1
ATOM 632 O O . TYR A 1 80 ? 48.311 -71.183 48.592 1.00 13.37 95 TYR A O 1
ATOM 641 N N . ASN A 1 81 ? 48.866 -69.391 49.864 1.00 9.40 96 ASN A N 1
ATOM 642 C CA . ASN A 1 81 ? 47.858 -69.606 50.903 1.00 10.54 96 ASN A CA 1
ATOM 643 C C . ASN A 1 81 ? 46.952 -68.384 50.928 1.00 10.96 96 ASN A C 1
ATOM 644 O O . ASN A 1 81 ? 47.378 -67.321 51.387 1.00 10.48 96 ASN A O 1
ATOM 649 N N . GLN A 1 82 ? 45.751 -68.530 50.357 1.00 9.52 97 GLN A N 1
ATOM 650 C CA . GLN A 1 82 ? 44.815 -67.414 50.278 1.00 13.35 97 GLN A CA 1
ATOM 651 C C . GLN A 1 82 ? 44.357 -66.934 51.643 1.00 11.14 97 GLN A C 1
ATOM 652 O O . GLN A 1 82 ? 43.929 -65.780 51.761 1.00 9.64 97 GLN A O 1
ATOM 658 N N . ARG A 1 83 ? 44.405 -67.784 52.666 1.00 10.22 98 ARG A N 1
ATOM 659 C CA . ARG A 1 83 ? 43.877 -67.368 53.966 1.00 12.08 98 ARG A CA 1
ATOM 660 C C . ARG A 1 83 ? 44.801 -66.369 54.643 1.00 12.74 98 ARG A C 1
ATOM 661 O O . ARG A 1 83 ? 44.346 -65.335 55.159 1.00 13.53 98 ARG A O 1
ATOM 669 N N . THR A 1 84 ? 46.100 -66.675 54.676 1.00 12.65 99 THR A N 1
ATOM 670 C CA . THR A 1 84 ? 47.108 -65.840 55.313 1.00 15.72 99 THR A CA 1
ATOM 671 C C . THR A 1 84 ? 47.808 -64.919 54.325 1.00 13.69 99 THR A C 1
ATOM 672 O O . THR A 1 84 ? 48.560 -64.033 54.744 1.00 15.17 99 THR A O 1
ATOM 676 N N . ILE A 1 85 ? 47.571 -65.117 53.034 1.00 10.30 100 ILE A N 1
ATOM 677 C CA . ILE A 1 85 ? 48.221 -64.408 51.937 1.00 11.95 100 ILE A CA 1
ATOM 678 C C . ILE A 1 85 ? 49.719 -64.627 52.096 1.00 13.82 100 ILE A C 1
ATOM 679 O O . ILE A 1 85 ? 50.511 -63.678 52.188 1.00 18.77 100 ILE A O 1
ATOM 684 N N . GLN A 1 86 ? 50.107 -65.885 52.180 1.00 12.79 101 GLN A N 1
ATOM 685 C CA . GLN A 1 86 ? 51.506 -66.267 52.139 1.00 14.52 101 GLN A CA 1
ATOM 686 C C . GLN A 1 86 ? 51.886 -66.795 50.759 1.00 12.88 101 GLN A C 1
ATOM 687 O O . GLN A 1 86 ? 51.070 -67.349 50.032 1.00 11.52 101 GLN A O 1
ATOM 693 N N . ASN A 1 87 ? 53.170 -66.679 50.420 1.00 12.51 102 ASN A N 1
ATOM 694 C CA . ASN A 1 87 ? 53.659 -67.070 49.106 1.00 10.65 102 ASN A CA 1
ATOM 695 C C . ASN A 1 87 ? 52.830 -66.446 47.982 1.00 10.02 102 ASN A C 1
ATOM 696 O O . ASN A 1 87 ? 52.415 -67.102 47.033 1.00 11.78 102 ASN A O 1
ATOM 701 N N . ASP A 1 88 ? 52.603 -65.133 48.104 1.00 9.88 103 ASP A N 1
ATOM 702 C CA . ASP A 1 88 ? 51.732 -64.365 47.207 1.00 9.20 103 ASP A CA 1
ATOM 703 C C . ASP A 1 88 ? 52.566 -63.860 46.025 1.00 10.67 103 ASP A C 1
ATOM 704 O O . ASP A 1 88 ? 53.016 -62.708 45.968 1.00 12.71 103 ASP A O 1
ATOM 709 N N . ILE A 1 89 ? 52.774 -64.748 45.057 1.00 9.77 104 ILE A N 1
ATOM 710 C CA . ILE A 1 89 ? 53.569 -64.441 43.874 1.00 9.73 104 ILE A CA 1
ATOM 711 C C . ILE A 1 89 ? 53.054 -65.287 42.718 1.00 10.09 104 ILE A C 1
ATOM 712 O O . ILE A 1 89 ? 52.672 -66.445 42.897 1.00 9.99 104 ILE A O 1
ATOM 717 N N . MET A 1 90 ? 53.023 -64.684 41.537 1.00 9.57 105 MET A N 1
ATOM 718 C CA . MET A 1 90 ? 52.504 -65.344 40.348 1.00 10.97 105 MET A CA 1
ATOM 719 C C . MET A 1 90 ? 53.256 -64.861 39.116 1.00 10.19 105 MET A C 1
ATOM 720 O O . MET A 1 90 ? 53.598 -63.683 39.008 1.00 10.11 105 MET A O 1
ATOM 725 N N . LEU A 1 91 ? 53.548 -65.784 38.200 1.00 11.52 106 LEU A N 1
ATOM 726 C CA . LEU A 1 91 ? 54.128 -65.430 36.914 1.00 11.03 106 LEU A CA 1
ATOM 727 C C . LEU A 1 91 ? 53.053 -65.495 35.840 1.00 11.56 106 LEU A C 1
ATOM 728 O O . LEU A 1 91 ? 52.276 -66.460 35.788 1.00 15.22 106 LEU A O 1
ATOM 733 N N . LEU A 1 92 ? 53.001 -64.470 34.999 1.00 10.97 107 LEU A N 1
ATOM 734 C CA . LEU A 1 92 ? 52.184 -64.467 33.804 1.00 12.34 107 LEU A CA 1
ATOM 735 C C . LEU A 1 92 ? 53.070 -64.671 32.587 1.00 13.84 107 LEU A C 1
ATOM 736 O O . LEU A 1 92 ? 53.892 -63.811 32.273 1.00 12.89 107 LEU A O 1
ATOM 741 N N . GLN A 1 93 ? 52.849 -65.771 31.867 1.00 14.38 108 GLN A N 1
ATOM 742 C CA . GLN A 1 93 ? 53.464 -65.933 30.563 1.00 14.34 108 GLN A CA 1
ATOM 743 C C . GLN A 1 93 ? 52.657 -65.180 29.532 1.00 12.25 108 GLN A C 1
ATOM 744 O O . GLN A 1 93 ? 51.454 -65.425 29.393 1.00 14.61 108 GLN A O 1
ATOM 750 N N . LEU A 1 94 ? 53.308 -64.269 28.806 1.00 14.32 109 LEU A N 1
ATOM 751 C CA . LEU A 1 94 ? 52.619 -63.465 27.813 1.00 18.43 109 LEU A CA 1
ATOM 752 C C . LEU A 1 94 ? 52.364 -64.274 26.551 1.00 19.28 109 LEU A C 1
ATOM 753 O O . LEU A 1 94 ? 53.159 -65.142 26.177 1.00 19.31 109 LEU A O 1
ATOM 758 N N . SER A 1 95 ? 51.232 -63.979 25.897 1.00 19.12 110 SER A N 1
ATOM 759 C CA . SER A 1 95 ? 50.870 -64.708 24.682 1.00 21.54 110 SER A CA 1
ATOM 760 C C . SER A 1 95 ? 51.870 -64.447 23.567 1.00 27.11 110 SER A C 1
ATOM 761 O O . SER A 1 95 ? 52.099 -65.331 22.730 1.00 26.65 110 SER A O 1
ATOM 764 N N . ARG A 1 96 ? 52.459 -63.249 23.538 1.00 22.32 111 ARG A N 1
ATOM 765 C CA . ARG A 1 96 ? 53.549 -62.904 22.635 1.00 30.15 111 ARG A CA 1
ATOM 766 C C . ARG A 1 96 ? 54.579 -62.096 23.407 1.00 32.33 111 ARG A C 1
ATOM 767 O O . ARG A 1 96 ? 54.242 -61.372 24.342 1.00 25.07 111 ARG A O 1
ATOM 775 N N . ARG A 1 97 ? 55.839 -62.221 22.996 1.00 27.45 112 ARG A N 1
ATOM 776 C CA . ARG A 1 97 ? 56.896 -61.386 23.545 1.00 26.07 112 ARG A CA 1
ATOM 777 C C . ARG A 1 97 ? 56.650 -59.916 23.219 1.00 24.85 112 ARG A C 1
ATOM 778 O O . ARG A 1 97 ? 56.088 -59.560 22.181 1.00 23.97 112 ARG A O 1
ATOM 786 N N . VAL A 1 98 ? 57.083 -59.048 24.129 1.00 23.52 113 VAL A N 1
ATOM 787 C CA . VAL A 1 98 ? 56.912 -57.619 23.919 1.00 25.46 113 VAL A CA 1
ATOM 788 C C . VAL A 1 98 ? 57.814 -57.140 22.784 1.00 31.04 113 VAL A C 1
ATOM 789 O O . VAL A 1 98 ? 58.848 -57.745 22.464 1.00 29.79 113 VAL A O 1
ATOM 793 N N . ARG A 1 99 ? 57.414 -56.023 22.173 1.00 30.20 114 ARG A N 1
ATOM 794 C CA . ARG A 1 99 ? 58.332 -55.175 21.410 1.00 32.79 114 ARG A CA 1
ATOM 795 C C . ARG A 1 99 ? 59.157 -54.373 22.412 1.00 31.95 114 ARG A C 1
ATOM 796 O O . ARG A 1 99 ? 58.671 -53.389 22.982 1.00 29.72 114 ARG A O 1
ATOM 804 N N . ARG A 1 100 ? 60.399 -54.791 22.650 1.00 31.20 115 ARG A N 1
ATOM 805 C CA . ARG A 1 100 ? 61.270 -54.065 23.566 1.00 31.21 115 ARG A CA 1
ATOM 806 C C . ARG A 1 100 ? 61.668 -52.724 22.960 1.00 39.49 115 ARG A C 1
ATOM 807 O O . ARG A 1 100 ? 62.083 -52.657 21.800 1.00 34.18 115 ARG A O 1
ATOM 815 N N . ASN A 1 101 ? 61.546 -51.654 23.742 1.00 29.20 116 ASN A N 1
ATOM 816 C CA . ASN A 1 101 ? 61.916 -50.317 23.286 1.00 30.09 116 ASN A CA 1
ATOM 817 C C . ASN A 1 101 ? 62.038 -49.430 24.516 1.00 32.80 116 ASN A C 1
ATOM 818 O O . ASN A 1 101 ? 61.919 -49.911 25.648 1.00 28.52 116 ASN A O 1
ATOM 823 N N . ARG A 1 102 ? 62.205 -48.119 24.308 1.00 27.97 117 ARG A N 1
ATOM 824 C CA . ARG A 1 102 ? 62.433 -47.235 25.450 1.00 36.53 117 ARG A CA 1
ATOM 825 C C . ARG A 1 102 ? 61.253 -47.227 26.417 1.00 29.96 117 ARG A C 1
ATOM 826 O O . ARG A 1 102 ? 61.424 -46.862 27.589 1.00 36.54 117 ARG A O 1
ATOM 834 N N . ASN A 1 103 ? 60.072 -47.655 25.966 1.00 25.08 118 ASN A N 1
ATOM 835 C CA . ASN A 1 103 ? 58.870 -47.578 26.784 1.00 22.10 118 ASN A CA 1
ATOM 836 C C . ASN A 1 103 ? 58.466 -48.908 27.396 1.00 18.19 118 ASN A C 1
ATOM 837 O O . ASN A 1 103 ? 57.623 -48.916 28.302 1.00 19.57 118 ASN A O 1
ATOM 842 N N . VAL A 1 104 ? 59.069 -50.011 26.966 1.00 16.41 119 VAL A N 1
ATOM 843 C CA . VAL A 1 104 ? 58.721 -51.339 27.449 1.00 17.73 119 VAL A CA 1
ATOM 844 C C . VAL A 1 104 ? 60.018 -52.121 27.593 1.00 20.88 119 VAL A C 1
ATOM 845 O O . VAL A 1 104 ? 60.626 -52.503 26.586 1.00 20.60 119 VAL A O 1
ATOM 849 N N . ASN A 1 105 ? 60.431 -52.391 28.830 1.00 17.54 120 ASN A N 1
ATOM 850 C CA . ASN A 1 105 ? 61.690 -53.096 29.063 1.00 19.69 120 ASN A CA 1
ATOM 851 C C . ASN A 1 105 ? 61.616 -53.756 30.425 1.00 18.21 120 ASN A C 1
ATOM 852 O O . ASN A 1 105 ? 60.930 -53.235 31.312 1.00 16.18 120 ASN A O 1
ATOM 857 N N . PRO A 1 106 ? 62.314 -54.870 30.633 1.00 16.29 121 PRO A N 1
ATOM 858 C CA . PRO A 1 106 ? 62.218 -55.586 31.907 1.00 12.58 121 PRO A CA 1
ATOM 859 C C . PRO A 1 106 ? 63.030 -54.932 33.011 1.00 15.89 121 PRO A C 1
ATOM 860 O O . PRO A 1 106 ? 63.970 -54.163 32.775 1.00 16.80 121 PRO A O 1
ATOM 864 N N . VAL A 1 107 ? 62.664 -55.270 34.238 1.00 12.67 122 VAL A N 1
ATOM 865 C CA . VAL A 1 107 ? 63.361 -54.767 35.418 1.00 15.74 122 VAL A CA 1
ATOM 866 C C . VAL A 1 107 ? 64.198 -55.883 36.007 1.00 17.12 122 VAL A C 1
ATOM 867 O O . VAL A 1 107 ? 63.841 -57.065 35.916 1.00 15.27 122 VAL A O 1
ATOM 871 N N . ALA A 1 108 ? 65.318 -55.495 36.634 1.00 15.74 123 ALA A N 1
ATOM 872 C CA . ALA A 1 108 ? 66.245 -56.456 37.215 1.00 15.55 123 ALA A CA 1
ATOM 873 C C . ALA A 1 108 ? 65.669 -57.056 38.485 1.00 16.23 123 ALA A C 1
ATOM 874 O O . ALA A 1 108 ? 65.002 -56.365 39.264 1.00 14.97 123 ALA A O 1
ATOM 876 N N . LEU A 1 109 ? 65.902 -58.356 38.670 1.00 14.86 124 LEU A N 1
ATOM 877 C CA . LEU A 1 109 ? 65.563 -59.055 39.893 1.00 11.17 124 LEU A CA 1
ATOM 878 C C . LEU A 1 109 ? 66.760 -59.116 40.827 1.00 12.52 124 LEU A C 1
ATOM 879 O O . LEU A 1 109 ? 67.918 -58.985 40.392 1.00 15.52 124 LEU A O 1
ATOM 884 N N . PRO A 1 110 ? 66.526 -59.370 42.106 1.00 12.43 125 PRO A N 1
ATOM 885 C CA . PRO A 1 110 ? 67.636 -59.513 43.051 1.00 14.45 125 PRO A CA 1
ATOM 886 C C . PRO A 1 110 ? 68.368 -60.821 42.823 1.00 14.53 125 PRO A C 1
ATOM 887 O O . PRO A 1 110 ? 67.913 -61.719 42.116 1.00 17.68 125 PRO A O 1
ATOM 891 N N . ARG A 1 111 ? 69.536 -60.909 43.447 1.00 21.29 126 ARG A N 1
ATOM 892 C CA . ARG A 1 111 ? 70.262 -62.161 43.516 1.00 23.99 126 ARG A CA 1
ATOM 893 C C . ARG A 1 111 ? 69.583 -63.122 44.480 1.00 23.05 126 ARG A C 1
ATOM 894 O O . ARG A 1 111 ? 68.870 -62.721 45.401 1.00 21.73 126 ARG A O 1
ATOM 902 N N . ALA A 1 112 ? 69.815 -64.406 44.264 1.00 27.88 127 ALA A N 1
ATOM 903 C CA . ALA A 1 112 ? 69.277 -65.435 45.141 1.00 28.60 127 ALA A CA 1
ATOM 904 C C . ALA A 1 112 ? 69.555 -65.117 46.612 1.00 23.49 127 ALA A C 1
ATOM 905 O O . ALA A 1 112 ? 70.693 -64.866 46.997 1.00 24.48 127 ALA A O 1
ATOM 907 N N . GLN A 1 113 ? 68.484 -65.073 47.413 1.00 29.22 128 GLN A N 1
ATOM 908 C CA . GLN A 1 113 ? 68.531 -64.875 48.867 1.00 25.39 128 GLN A CA 1
ATOM 909 C C . GLN A 1 113 ? 69.058 -63.501 49.287 1.00 19.48 128 GLN A C 1
ATOM 910 O O . GLN A 1 113 ? 69.434 -63.303 50.450 1.00 19.15 128 GLN A O 1
ATOM 916 N N . GLU A 1 114 ? 69.087 -62.550 48.362 1.00 14.41 129 GLU A N 1
ATOM 917 C CA . GLU A 1 114 ? 69.514 -61.204 48.669 1.00 14.00 129 GLU A CA 1
ATOM 918 C C . GLU A 1 114 ? 68.614 -60.583 49.732 1.00 15.87 129 GLU A C 1
ATOM 919 O O . GLU A 1 114 ? 67.382 -60.677 49.666 1.00 15.53 129 GLU A O 1
ATOM 925 N N . GLY A 1 115 ? 69.235 -59.928 50.716 1.00 15.09 130 GLY A N 1
ATOM 926 C CA . GLY A 1 115 ? 68.509 -59.278 51.787 1.00 16.11 130 GLY A CA 1
ATOM 927 C C . GLY A 1 115 ? 68.141 -57.853 51.452 1.00 16.48 130 GLY A C 1
ATOM 928 O O . GLY A 1 115 ? 68.486 -57.319 50.399 1.00 18.01 130 GLY A O 1
ATOM 929 N N . LEU A 1 116 ? 67.422 -57.223 52.381 1.00 18.76 131 LEU A N 1
ATOM 930 C CA . LEU A 1 116 ? 67.011 -55.823 52.235 1.00 18.97 131 LEU A CA 1
ATOM 931 C C . LEU A 1 116 ? 66.909 -55.239 53.640 1.00 22.66 131 LEU A C 1
ATOM 932 O O . LEU A 1 116 ? 65.952 -55.533 54.360 1.00 29.51 131 LEU A O 1
ATOM 937 N N . ARG A 1 117 ? 67.866 -54.406 54.016 1.00 21.89 132 ARG A N 1
ATOM 938 C CA . ARG A 1 117 ? 68.011 -53.991 55.410 1.00 25.96 132 ARG A CA 1
ATOM 939 C C . ARG A 1 117 ? 66.871 -53.064 55.836 1.00 24.47 132 ARG A C 1
ATOM 940 O O . ARG A 1 117 ? 66.487 -52.176 55.079 1.00 20.06 132 ARG A O 1
ATOM 948 N N . PRO A 1 118 ? 66.319 -53.239 57.041 1.00 22.39 133 PRO A N 1
ATOM 949 C CA . PRO A 1 118 ? 65.497 -52.173 57.626 1.00 20.71 133 PRO A CA 1
ATOM 950 C C . PRO A 1 118 ? 66.176 -50.821 57.504 1.00 21.67 133 PRO A C 1
ATOM 951 O O . PRO A 1 118 ? 67.391 -50.681 57.676 1.00 21.56 133 PRO A O 1
ATOM 955 N N . GLY A 1 119 ? 65.381 -49.822 57.188 1.00 14.82 134 GLY A N 1
ATOM 956 C CA . GLY A 1 119 ? 65.867 -48.480 56.970 1.00 17.04 134 GLY A CA 1
ATOM 957 C C . GLY A 1 119 ? 66.135 -48.128 55.529 1.00 16.92 134 GLY A C 1
ATOM 958 O O . GLY A 1 119 ? 66.231 -46.935 55.208 1.00 19.90 134 GLY A O 1
ATOM 959 N N . THR A 1 120 ? 66.187 -49.114 54.631 1.00 16.88 135 THR A N 1
ATOM 960 C CA . THR A 1 120 ? 66.416 -48.836 53.222 1.00 19.06 135 THR A CA 1
ATOM 961 C C . THR A 1 120 ? 65.221 -48.091 52.648 1.00 17.77 135 THR A C 1
ATOM 962 O O . THR A 1 120 ? 64.072 -48.428 52.939 1.00 16.22 135 THR A O 1
ATOM 966 N N . LEU A 1 121 ? 65.489 -47.063 51.851 1.00 16.86 136 LEU A N 1
ATOM 967 C CA . LEU A 1 121 ? 64.429 -46.349 51.149 1.00 21.42 136 LEU A CA 1
ATOM 968 C C . LEU A 1 121 ? 64.204 -46.991 49.792 1.00 18.16 136 LEU A C 1
ATOM 969 O O . LEU A 1 121 ? 65.154 -47.251 49.051 1.00 20.42 136 LEU A O 1
ATOM 974 N N . CYS A 1 122 ? 62.943 -47.277 49.481 1.00 15.03 137 CYS A N 1
ATOM 975 C CA . CYS A 1 122 ? 62.553 -47.925 48.241 1.00 19.05 137 CYS A CA 1
ATOM 976 C C . CYS A 1 122 ? 61.437 -47.113 47.600 1.00 13.72 137 CYS A C 1
ATOM 977 O O . CYS A 1 122 ? 60.879 -46.212 48.223 1.00 15.81 137 CYS A O 1
ATOM 980 N N . THR A 1 123 ? 61.097 -47.458 46.361 1.00 13.32 138 THR A N 1
ATOM 981 C CA . THR A 1 123 ? 60.017 -46.826 45.618 1.00 12.98 138 THR A CA 1
ATOM 982 C C . THR A 1 123 ? 58.987 -47.866 45.202 1.00 11.88 138 THR A C 1
ATOM 983 O O . THR A 1 123 ? 59.340 -48.972 44.780 1.00 12.51 138 THR A O 1
ATOM 987 N N . VAL A 1 124 ? 57.713 -47.512 45.317 1.00 10.86 139 VAL A N 1
ATOM 988 C CA . VAL A 1 124 ? 56.668 -48.340 44.748 1.00 10.15 139 VAL A CA 1
ATOM 989 C C . VAL A 1 124 ? 55.860 -47.470 43.793 1.00 11.26 139 VAL A C 1
ATOM 990 O O . VAL A 1 124 ? 55.702 -46.262 44.007 1.00 11.57 139 VAL A O 1
ATOM 994 N N . ALA A 1 125 ? 55.360 -48.093 42.724 1.00 10.64 140 ALA A N 1
ATOM 995 C CA . ALA A 1 125 ? 54.612 -47.394 41.698 1.00 11.53 140 ALA A CA 1
ATOM 996 C C . ALA A 1 125 ? 53.377 -48.213 41.332 1.00 12.09 140 ALA A C 1
ATOM 997 O O . ALA A 1 125 ? 53.366 -49.445 41.440 1.00 10.21 140 ALA A O 1
ATOM 999 N N . GLY A 1 126 ? 52.354 -47.511 40.866 1.00 10.80 141 GLY A N 1
ATOM 1000 C CA . GLY A 1 126 ? 51.131 -48.169 40.429 1.00 10.07 141 GLY A CA 1
ATOM 1001 C C . GLY A 1 126 ? 50.059 -47.186 40.018 1.00 8.46 141 GLY A C 1
ATOM 1002 O O . GLY A 1 126 ? 50.196 -45.964 40.165 1.00 11.31 141 GLY A O 1
ATOM 1003 N N . TRP A 1 127 ? 48.929 -47.765 39.594 1.00 8.87 142 TRP A N 1
ATOM 1004 C CA . TRP A 1 127 ? 47.733 -47.064 39.156 1.00 10.99 142 TRP A CA 1
ATOM 1005 C C . TRP A 1 127 ? 46.584 -47.212 40.150 1.00 11.63 142 TRP A C 1
ATOM 1006 O O . TRP A 1 127 ? 45.419 -47.024 39.790 1.00 15.45 142 TRP A O 1
ATOM 1017 N N . GLY A 1 128 ? 46.877 -47.565 41.386 1.00 12.08 143 GLY A N 1
ATOM 1018 C CA . GLY A 1 128 ? 45.849 -47.800 42.367 1.00 12.55 143 GLY A CA 1
ATOM 1019 C C . GLY A 1 128 ? 45.241 -46.497 42.846 1.00 16.81 143 GLY A C 1
ATOM 1020 O O . GLY A 1 128 ? 45.665 -45.401 42.485 1.00 16.30 143 GLY A O 1
ATOM 1021 N N . ARG A 1 129 ? 44.245 -46.637 43.716 1.00 11.80 144 ARG A N 1
ATOM 1022 C CA . ARG A 1 129 ? 43.599 -45.484 44.319 1.00 10.65 144 ARG A CA 1
ATOM 1023 C C . ARG A 1 129 ? 44.576 -44.660 45.153 1.00 13.42 144 ARG A C 1
ATOM 1024 O O . ARG A 1 129 ? 45.544 -45.169 45.729 1.00 14.45 144 ARG A O 1
ATOM 1032 N N . VAL A 1 130 ? 44.287 -43.359 45.251 1.00 14.03 145 VAL A N 1
ATOM 1033 C CA . VAL A 1 130 ? 45.159 -42.414 45.952 1.00 11.32 145 VAL A CA 1
ATOM 1034 C C . VAL A 1 130 ? 44.567 -41.933 47.271 1.00 17.25 145 VAL A C 1
ATOM 1035 O O . VAL A 1 130 ? 45.266 -41.256 48.055 1.00 17.11 145 VAL A O 1
ATOM 1039 N N . SER A 1 131 ? 43.324 -42.293 47.556 1.00 18.25 146 SER A N 1
ATOM 1040 C CA . SER A 1 131 ? 42.633 -41.958 48.789 1.00 16.92 146 SER A CA 1
ATOM 1041 C C . SER A 1 131 ? 41.372 -42.819 48.847 1.00 21.59 146 SER A C 1
ATOM 1042 O O . SER A 1 131 ? 41.122 -43.657 47.973 1.00 23.05 146 SER A O 1
ATOM 1045 N N . MET A 1 132 ? 40.556 -42.592 49.868 1.00 27.67 147 MET A N 1
ATOM 1046 C CA . MET A 1 132 ? 39.314 -43.361 49.916 1.00 27.92 147 MET A CA 1
ATOM 1047 C C . MET A 1 132 ? 38.271 -42.852 48.939 1.00 31.40 147 MET A C 1
ATOM 1048 O O . MET A 1 132 ? 37.211 -43.477 48.812 1.00 39.08 147 MET A O 1
ATOM 1053 N N . ARG A 1 133 ? 38.538 -41.748 48.246 1.00 23.09 148 ARG A N 1
ATOM 1054 C CA . ARG A 1 133 ? 37.565 -41.145 47.352 1.00 26.14 148 ARG A CA 1
ATOM 1055 C C . ARG A 1 133 ? 38.021 -41.032 45.911 1.00 21.97 148 ARG A C 1
ATOM 1056 O O . ARG A 1 133 ? 37.176 -40.827 45.033 1.00 20.50 148 ARG A O 1
ATOM 1064 N N . ARG A 1 134 ? 39.320 -41.127 45.627 1.00 18.15 149 ARG A N 1
ATOM 1065 C CA . ARG A 1 134 ? 39.755 -40.840 44.278 1.00 15.99 149 ARG A CA 1
ATOM 1066 C C . ARG A 1 134 ? 40.822 -41.819 43.839 1.00 14.48 149 ARG A C 1
ATOM 1067 O O . ARG A 1 134 ? 41.534 -42.403 44.660 1.00 13.72 149 ARG A O 1
ATOM 1075 N N . GLY A 1 135 ? 40.904 -41.970 42.520 1.00 16.44 150 GLY A N 1
ATOM 1076 C CA . GLY A 1 135 ? 41.897 -42.759 41.869 1.00 19.03 150 GLY A CA 1
ATOM 1077 C C . GLY A 1 135 ? 42.768 -41.903 40.980 1.00 20.58 150 GLY A C 1
ATOM 1078 O O . GLY A 1 135 ? 42.828 -40.674 41.117 1.00 24.40 150 GLY A O 1
ATOM 1079 N N . THR A 1 136 ? 43.454 -42.563 40.052 1.00 16.14 151 THR A N 1
ATOM 1080 C CA . THR A 1 136 ? 44.367 -41.905 39.140 1.00 14.23 151 THR A CA 1
ATOM 1081 C C . THR A 1 136 ? 44.276 -42.571 37.780 1.00 16.49 151 THR A C 1
ATOM 1082 O O . THR A 1 136 ? 44.201 -43.796 37.690 1.00 20.96 151 THR A O 1
ATOM 1086 N N . ASP A 1 137 ? 44.273 -41.761 36.726 1.00 16.61 152 ASP A N 1
ATOM 1087 C CA . ASP A 1 137 ? 44.425 -42.301 35.394 1.00 14.48 152 ASP A CA 1
ATOM 1088 C C . ASP A 1 137 ? 45.886 -42.562 35.057 1.00 12.95 152 ASP A C 1
ATOM 1089 O O . ASP A 1 137 ? 46.163 -43.369 34.175 1.00 15.46 152 ASP A O 1
ATOM 1094 N N . THR A 1 138 ? 46.820 -41.911 35.748 1.00 14.81 153 THR A N 1
ATOM 1095 C CA . THR A 1 138 ? 48.227 -41.960 35.378 1.00 14.28 153 THR A CA 1
ATOM 1096 C C . THR A 1 138 ? 49.074 -42.639 36.450 1.00 13.79 153 THR A C 1
ATOM 1097 O O . THR A 1 138 ? 48.715 -42.671 37.626 1.00 14.98 153 THR A O 1
ATOM 1101 N N . LEU A 1 139 ? 50.233 -43.161 36.027 1.00 12.47 154 LEU A N 1
ATOM 1102 C CA . LEU A 1 139 ? 51.108 -43.880 36.932 1.00 11.47 154 LEU A CA 1
ATOM 1103 C C . LEU A 1 139 ? 51.652 -42.925 37.976 1.00 14.28 154 LEU A C 1
ATOM 1104 O O . LEU A 1 139 ? 52.054 -41.805 37.646 1.00 14.18 154 LEU A O 1
ATOM 1109 N N . ARG A 1 140 ? 51.627 -43.364 39.239 1.00 9.86 155 ARG A N 1
ATOM 1110 C CA . ARG A 1 140 ? 52.134 -42.620 40.376 1.00 10.35 155 ARG A CA 1
ATOM 1111 C C . ARG A 1 140 ? 53.133 -43.486 41.146 1.00 11.67 155 ARG A C 1
ATOM 1112 O O . ARG A 1 140 ? 53.215 -44.704 40.960 1.00 11.14 155 ARG A O 1
ATOM 1120 N N . GLU A 1 141 ? 53.930 -42.825 41.982 1.00 9.90 156 GLU A N 1
ATOM 1121 C CA . GLU A 1 141 ? 54.981 -43.489 42.733 1.00 10.16 156 GLU A CA 1
ATOM 1122 C C . GLU A 1 141 ? 55.228 -42.765 44.046 1.00 11.38 156 GLU A C 1
ATOM 1123 O O . GLU A 1 141 ? 54.929 -41.570 44.192 1.00 14.04 156 GLU A O 1
ATOM 1129 N N . VAL A 1 142 ? 55.728 -43.522 45.025 1.00 11.60 157 VAL A N 1
ATOM 1130 C CA . VAL A 1 142 ? 56.008 -42.995 46.361 1.00 11.51 157 VAL A CA 1
ATOM 1131 C C . VAL A 1 142 ? 57.224 -43.735 46.926 1.00 13.78 157 VAL A C 1
ATOM 1132 O O . VAL A 1 142 ? 57.463 -44.909 46.631 1.00 11.68 157 VAL A O 1
ATOM 1136 N N . GLN A 1 143 ? 57.998 -43.038 47.747 1.00 11.90 158 GLN A N 1
ATOM 1137 C CA . GLN A 1 143 ? 59.155 -43.616 48.421 1.00 15.26 158 GLN A CA 1
ATOM 1138 C C . GLN A 1 143 ? 58.735 -44.046 49.819 1.00 12.93 158 GLN A C 1
ATOM 1139 O O . GLN A 1 143 ? 58.075 -43.280 50.538 1.00 13.71 158 GLN A O 1
ATOM 1145 N N . LEU A 1 144 ? 59.067 -45.287 50.167 1.00 12.04 159 LEU A N 1
ATOM 1146 C CA . LEU A 1 144 ? 58.756 -45.884 51.461 1.00 10.66 159 LEU A CA 1
ATOM 1147 C C . LEU A 1 144 ? 60.025 -46.452 52.107 1.00 12.33 159 LEU A C 1
ATOM 1148 O O . LEU A 1 144 ? 60.948 -46.899 51.415 1.00 16.41 159 LEU A O 1
ATOM 1153 N N . ARG A 1 145 ? 60.047 -46.479 53.440 1.00 11.23 160 ARG A N 1
ATOM 1154 C CA . ARG A 1 145 ? 61.185 -47.003 54.183 1.00 12.57 160 ARG A CA 1
ATOM 1155 C C . ARG A 1 145 ? 60.884 -48.416 54.684 1.00 9.73 160 ARG A C 1
ATOM 1156 O O . ARG A 1 145 ? 59.865 -48.652 55.348 1.00 10.50 160 ARG A O 1
ATOM 1164 N N . VAL A 1 146 ? 61.816 -49.330 54.416 1.00 10.54 161 VAL A N 1
ATOM 1165 C CA . VAL A 1 146 ? 61.718 -50.675 54.967 1.00 11.42 161 VAL A CA 1
ATOM 1166 C C . VAL A 1 146 ? 61.777 -50.607 56.485 1.00 14.23 161 VAL A C 1
ATOM 1167 O O . VAL A 1 146 ? 62.603 -49.885 57.063 1.00 15.08 161 VAL A O 1
ATOM 1171 N N . GLN A 1 147 ? 60.899 -51.378 57.136 1.00 11.27 162 GLN A N 1
ATOM 1172 C CA . GLN A 1 147 ? 60.740 -51.421 58.584 1.00 10.88 162 GLN A CA 1
ATOM 1173 C C . GLN A 1 147 ? 61.433 -52.638 59.193 1.00 14.90 162 GLN A C 1
ATOM 1174 O O . GLN A 1 147 ? 61.682 -53.639 58.531 1.00 14.54 162 GLN A O 1
ATOM 1180 N N . ARG A 1 148 ? 61.695 -52.545 60.492 1.00 14.28 163 ARG A N 1
ATOM 1181 C CA . ARG A 1 148 ? 62.154 -53.699 61.247 1.00 19.85 163 ARG A CA 1
ATOM 1182 C C . ARG A 1 148 ? 61.057 -54.754 61.261 1.00 19.00 163 ARG A C 1
ATOM 1183 O O . ARG A 1 148 ? 59.879 -54.432 61.372 1.00 22.07 163 ARG A O 1
ATOM 1191 N N . ASP A 1 149 ? 61.446 -56.021 61.129 1.00 20.86 164 ASP A N 1
ATOM 1192 C CA . ASP A 1 149 ? 60.432 -57.075 61.103 1.00 23.13 164 ASP A CA 1
ATOM 1193 C C . ASP A 1 149 ? 59.497 -57.005 62.300 1.00 26.02 164 ASP A C 1
ATOM 1194 O O . ASP A 1 149 ? 58.305 -57.301 62.169 1.00 25.61 164 ASP A O 1
ATOM 1199 N N . ARG A 1 150 ? 60.005 -56.587 63.460 1.00 29.77 165 ARG A N 1
ATOM 1200 C CA . ARG A 1 150 ? 59.219 -56.440 64.678 1.00 29.57 165 ARG A CA 1
ATOM 1201 C C . ARG A 1 150 ? 57.890 -55.743 64.444 1.00 31.40 165 ARG A C 1
ATOM 1202 O O . ARG A 1 150 ? 56.878 -56.099 65.062 1.00 29.59 165 ARG A O 1
ATOM 1210 N N . GLN A 1 151 ? 57.889 -54.700 63.607 1.00 24.08 166 GLN A N 1
ATOM 1211 C CA . GLN A 1 151 ? 56.683 -53.912 63.420 1.00 25.84 166 GLN A CA 1
ATOM 1212 C C . GLN A 1 151 ? 55.569 -54.758 62.805 1.00 28.29 166 GLN A C 1
ATOM 1213 O O . GLN A 1 151 ? 54.429 -54.730 63.281 1.00 28.83 166 GLN A O 1
ATOM 1219 N N . CYS A 1 152 ? 55.876 -55.518 61.743 1.00 23.80 167 CYS A N 1
ATOM 1220 C CA . CYS A 1 152 ? 54.847 -56.345 61.109 1.00 24.19 167 CYS A CA 1
ATOM 1221 C C . CYS A 1 152 ? 54.546 -57.618 61.901 1.00 22.92 167 CYS A C 1
ATOM 1222 O O . CYS A 1 152 ? 53.412 -58.089 61.861 1.00 23.37 167 CYS A O 1
ATOM 1225 N N . LEU A 1 153 ? 55.506 -58.174 62.644 1.00 24.30 168 LEU A N 1
ATOM 1226 C CA . LEU A 1 153 ? 55.177 -59.316 63.504 1.00 27.10 168 LEU A CA 1
ATOM 1227 C C . LEU A 1 153 ? 54.083 -58.948 64.504 1.00 32.05 168 LEU A C 1
ATOM 1228 O O . LEU A 1 153 ? 53.192 -59.756 64.797 1.00 23.83 168 LEU A O 1
ATOM 1233 N N . ARG A 1 154 ? 54.111 -57.720 65.018 1.00 29.58 169 ARG A N 1
ATOM 1234 C CA . ARG A 1 154 ? 53.107 -57.309 65.993 1.00 28.34 169 ARG A CA 1
ATOM 1235 C C . ARG A 1 154 ? 51.739 -57.031 65.371 1.00 28.87 169 ARG A C 1
ATOM 1236 O O . ARG A 1 154 ? 50.717 -57.300 66.007 1.00 35.96 169 ARG A O 1
ATOM 1244 N N . ILE A 1 155 ? 51.700 -56.475 64.150 1.00 21.08 170 ILE A N 1
ATOM 1245 C CA . ILE A 1 155 ? 50.463 -56.076 63.488 1.00 25.35 170 ILE A CA 1
ATOM 1246 C C . ILE A 1 155 ? 49.792 -57.264 62.808 1.00 21.38 170 ILE A C 1
ATOM 1247 O O . ILE A 1 155 ? 48.571 -57.414 62.864 1.00 19.36 170 ILE A O 1
ATOM 1252 N N . PHE A 1 156 ? 50.575 -58.117 62.164 1.00 21.12 171 PHE A N 1
ATOM 1253 C CA . PHE A 1 156 ? 50.065 -59.142 61.256 1.00 18.99 171 PHE A CA 1
ATOM 1254 C C . PHE A 1 156 ? 50.569 -60.504 61.738 1.00 15.38 171 PHE A C 1
ATOM 1255 O O . PHE A 1 156 ? 51.737 -60.852 61.549 1.00 17.20 171 PHE A O 1
ATOM 1263 N N . GLY A 1 157 ? 49.690 -61.290 62.346 1.00 16.98 172 GLY A N 1
ATOM 1264 C CA . GLY A 1 157 ? 50.139 -62.497 63.021 1.00 17.40 172 GLY A CA 1
ATOM 1265 C C . GLY A 1 157 ? 50.742 -63.541 62.116 1.00 16.65 172 GLY A C 1
ATOM 1266 O O . GLY A 1 157 ? 51.508 -64.393 62.588 1.00 17.30 172 GLY A O 1
ATOM 1267 N N . SER A 1 158 ? 50.417 -63.507 60.824 1.00 17.25 173 SER A N 1
ATOM 1268 C CA . SER A 1 158 ? 50.950 -64.460 59.859 1.00 14.19 173 SER A CA 1
ATOM 1269 C C . SER A 1 158 ? 52.184 -63.975 59.111 1.00 16.29 173 SER A C 1
ATOM 1270 O O . SER A 1 158 ? 52.668 -64.672 58.227 1.00 17.31 173 SER A O 1
ATOM 1273 N N . TYR A 1 159 ? 52.709 -62.814 59.441 1.00 12.56 174 TYR A N 1
ATOM 1274 C CA . TYR A 1 159 ? 53.870 -62.281 58.746 1.00 15.34 174 TYR A CA 1
ATOM 1275 C C . TYR A 1 159 ? 55.094 -63.178 58.951 1.00 14.72 174 TYR A C 1
ATOM 1276 O O . TYR A 1 159 ? 55.354 -63.670 60.054 1.00 19.96 174 TYR A O 1
ATOM 1285 N N . ASP A 1 160 ? 55.866 -63.373 57.887 1.00 13.46 175 ASP A N 1
ATOM 1286 C CA . ASP A 1 160 ? 57.054 -64.230 57.909 1.00 14.88 175 ASP A CA 1
ATOM 1287 C C . ASP A 1 160 ? 58.201 -63.463 57.277 1.00 14.56 175 ASP A C 1
ATOM 1288 O O . ASP A 1 160 ? 58.220 -63.295 56.037 1.00 16.56 175 ASP A O 1
ATOM 1293 N N . PRO A 1 161 ? 59.195 -63.011 58.055 1.00 17.49 176 PRO A N 1
ATOM 1294 C CA . PRO A 1 161 ? 60.302 -62.236 57.459 1.00 17.36 176 PRO A CA 1
ATOM 1295 C C . PRO A 1 161 ? 61.157 -63.012 56.454 1.00 15.46 176 PRO A C 1
ATOM 1296 O O . PRO A 1 161 ? 61.856 -62.399 55.629 1.00 16.55 176 PRO A O 1
ATOM 1300 N N . ARG A 1 162 ? 61.094 -64.334 56.454 1.00 15.36 177 ARG A N 1
ATOM 1301 C CA . ARG A 1 162 ? 61.860 -65.108 55.495 1.00 15.73 177 ARG A CA 1
ATOM 1302 C C . ARG A 1 162 ? 61.308 -64.975 54.080 1.00 17.31 177 ARG A C 1
ATOM 1303 O O . ARG A 1 162 ? 62.050 -65.127 53.102 1.00 16.69 177 ARG A O 1
ATOM 1311 N N . ARG A 1 163 ? 60.017 -64.701 53.948 1.00 11.59 178 ARG A N 1
ATOM 1312 C CA . ARG A 1 163 ? 59.383 -64.653 52.646 1.00 12.02 178 ARG A CA 1
ATOM 1313 C C . ARG A 1 163 ? 58.679 -63.340 52.366 1.00 10.01 178 ARG A C 1
ATOM 1314 O O . ARG A 1 163 ? 58.101 -63.192 51.287 1.00 9.83 178 ARG A O 1
ATOM 1322 N N . GLN A 1 164 ? 58.658 -62.420 53.317 1.00 11.49 179 GLN A N 1
ATOM 1323 C CA . GLN A 1 164 ? 57.974 -61.149 53.172 1.00 8.49 179 GLN A CA 1
ATOM 1324 C C . GLN A 1 164 ? 58.847 -60.019 53.680 1.00 10.76 179 GLN A C 1
ATOM 1325 O O . GLN A 1 164 ? 59.810 -60.248 54.412 1.00 10.88 179 GLN A O 1
ATOM 1331 N N . ILE A 1 165 ? 58.454 -58.788 53.333 1.00 9.31 180 ILE A N 1
ATOM 1332 C CA . ILE A 1 165 ? 59.116 -57.545 53.725 1.00 6.61 180 ILE A CA 1
ATOM 1333 C C . ILE A 1 165 ? 58.085 -56.606 54.352 1.00 8.54 180 ILE A C 1
ATOM 1334 O O . ILE A 1 165 ? 56.968 -56.497 53.848 1.00 9.23 180 ILE A O 1
ATOM 1339 N N . CYS A 1 166 ? 58.461 -55.929 55.432 1.00 8.80 181 CYS A N 1
ATOM 1340 C CA . CYS A 1 166 ? 57.633 -54.988 56.171 1.00 10.65 181 CYS A CA 1
ATOM 1341 C C . CYS A 1 166 ? 58.037 -53.586 55.732 1.00 13.34 181 CYS A C 1
ATOM 1342 O O . CYS A 1 166 ? 59.204 -53.213 55.885 1.00 10.52 181 CYS A O 1
ATOM 1345 N N . VAL A 1 167 ? 57.097 -52.818 55.178 1.00 11.13 182 VAL A N 1
ATOM 1346 C CA . VAL A 1 167 ? 57.412 -51.580 54.459 1.00 7.99 182 VAL A CA 1
ATOM 1347 C C . VAL A 1 167 ? 56.475 -50.459 54.880 1.00 10.96 182 VAL A C 1
ATOM 1348 O O . VAL A 1 167 ? 55.249 -50.620 54.854 1.00 11.34 182 VAL A O 1
ATOM 1352 N N . GLY A 1 168 ? 57.049 -49.299 55.198 1.00 9.04 183 GLY A N 1
ATOM 1353 C CA . GLY A 1 168 ? 56.292 -48.098 55.414 1.00 12.97 183 GLY A CA 1
ATOM 1354 C C . GLY A 1 168 ? 56.249 -47.636 56.847 1.00 11.26 183 GLY A C 1
ATOM 1355 O O . GLY A 1 168 ? 55.874 -48.381 57.754 1.00 13.49 183 GLY A O 1
ATOM 1356 N N . ASP A 1 169 ? 56.634 -46.373 57.048 1.00 15.05 184 ASP A N 1
ATOM 1357 C CA . ASP A 1 169 ? 56.548 -45.696 58.342 1.00 16.75 184 ASP A CA 1
ATOM 1358 C C . ASP A 1 169 ? 55.107 -45.290 58.629 1.00 17.41 184 ASP A C 1
ATOM 1359 O O . ASP A 1 169 ? 54.495 -44.593 57.827 1.00 14.52 184 ASP A O 1
ATOM 1364 N N . ARG A 1 170 ? 54.555 -45.762 59.760 1.00 16.18 185 ARG A N 1
ATOM 1365 C CA . ARG A 1 170 ? 53.162 -45.510 60.109 1.00 17.60 185 ARG A CA 1
ATOM 1366 C C . ARG A 1 170 ? 52.877 -44.027 60.270 1.00 16.65 185 ARG A C 1
ATOM 1367 O O . ARG A 1 170 ? 51.717 -43.605 60.160 1.00 20.01 185 ARG A O 1
ATOM 1375 N N . ARG A 1 171 ? 53.911 -43.226 60.499 1.00 18.02 186 ARG A N 1
ATOM 1376 C CA . ARG A 1 171 ? 53.696 -41.817 60.760 1.00 17.11 186 ARG A CA 1
ATOM 1377 C C . ARG A 1 171 ? 53.575 -40.972 59.505 1.00 18.22 186 ARG A C 1
ATOM 1378 O O . ARG A 1 171 ? 53.261 -39.781 59.611 1.00 21.17 186 ARG A O 1
ATOM 1386 N N . GLU A 1 172 ? 53.792 -41.534 58.323 1.00 18.25 187 GLU A N 1
ATOM 1387 C CA . GLU A 1 172 ? 53.670 -40.783 57.081 1.00 23.96 187 GLU A CA 1
ATOM 1388 C C . GLU A 1 172 ? 52.454 -41.281 56.325 1.00 20.97 187 GLU A C 1
ATOM 1389 O O . GLU A 1 172 ? 52.125 -42.475 56.388 1.00 18.30 187 GLU A O 1
ATOM 1395 N N . ARG A 1 173 ? 51.774 -40.354 55.641 1.00 18.96 188 ARG A N 1
ATOM 1396 C CA . ARG A 1 173 ? 50.673 -40.715 54.748 1.00 13.86 188 ARG A CA 1
ATOM 1397 C C . ARG A 1 173 ? 51.270 -41.066 53.383 1.00 19.26 188 ARG A C 1
ATOM 1398 O O . ARG A 1 173 ? 51.212 -40.306 52.413 1.00 16.96 188 ARG A O 1
ATOM 1406 N N . LYS A 1 174 ? 51.923 -42.233 53.344 1.00 14.50 189 LYS A N 1
ATOM 1407 C CA . LYS A 1 174 ? 52.580 -42.749 52.154 1.00 13.86 189 LYS A CA 1
ATOM 1408 C C . LYS A 1 174 ? 52.411 -44.257 52.167 1.00 12.38 189 LYS A C 1
ATOM 1409 O O . LYS A 1 174 ? 52.769 -44.898 53.157 1.00 13.46 189 LYS A O 1
ATOM 1415 N N . ALA A 1 175 ? 51.909 -44.829 51.068 1.00 13.41 190 ALA A N 1
ATOM 1416 C CA . ALA A 1 175 ? 51.630 -46.254 51.056 1.00 10.03 190 ALA A CA 1
ATOM 1417 C C . ALA A 1 175 ? 51.239 -46.705 49.663 1.00 11.01 190 ALA A C 1
ATOM 1418 O O . ALA A 1 175 ? 50.785 -45.907 48.844 1.00 13.56 190 ALA A O 1
ATOM 1420 N N . ALA A 1 176 ? 51.392 -48.012 49.404 1.00 10.89 191 ALA A N 1
ATOM 1421 C CA . ALA A 1 176 ? 50.692 -48.625 48.283 1.00 12.16 191 ALA A CA 1
ATOM 1422 C C . ALA A 1 176 ? 49.242 -48.873 48.691 1.00 12.37 191 ALA A C 1
ATOM 1423 O O . ALA A 1 176 ? 48.937 -49.061 49.866 1.00 16.08 191 ALA A O 1
ATOM 1425 N N . PHE A 1 177 ? 48.333 -48.864 47.728 1.00 12.85 192 PHE A N 1
ATOM 1426 C CA . PHE A 1 177 ? 46.917 -48.985 48.087 1.00 10.73 192 PHE A CA 1
ATOM 1427 C C . PHE A 1 177 ? 46.177 -49.814 47.041 1.00 12.28 192 PHE A C 1
ATOM 1428 O O . PHE A 1 177 ? 46.781 -50.561 46.267 1.00 13.24 192 PHE A O 1
ATOM 1436 N N . LYS A 1 178 ? 44.842 -49.752 47.076 1.00 14.95 193 LYS A N 1
ATOM 1437 C CA . LYS A 1 178 ? 43.995 -50.684 46.331 1.00 13.82 193 LYS A CA 1
ATOM 1438 C C . LYS A 1 178 ? 44.172 -50.513 44.837 1.00 12.54 193 LYS A C 1
ATOM 1439 O O . LYS A 1 178 ? 43.887 -49.455 44.270 1.00 13.78 193 LYS A O 1
ATOM 1445 N N . GLY A 1 179 ? 44.589 -51.592 44.189 1.00 9.06 194 GLY A N 1
ATOM 1446 C CA . GLY A 1 179 ? 44.939 -51.583 42.796 1.00 8.65 194 GLY A CA 1
ATOM 1447 C C . GLY A 1 179 ? 46.435 -51.566 42.539 1.00 7.99 194 GLY A C 1
ATOM 1448 O O . GLY A 1 179 ? 46.858 -51.771 41.386 1.00 9.91 194 GLY A O 1
ATOM 1449 N N . ASP A 1 180 ? 47.238 -51.362 43.581 1.00 9.57 195 ASP A N 1
ATOM 1450 C CA . ASP A 1 180 ? 48.689 -51.421 43.430 1.00 8.28 195 ASP A CA 1
ATOM 1451 C C . ASP A 1 180 ? 49.281 -52.810 43.666 1.00 8.83 195 ASP A C 1
ATOM 1452 O O . ASP A 1 180 ? 50.488 -53.004 43.407 1.00 9.48 195 ASP A O 1
ATOM 1457 N N . SER A 1 181 ? 48.513 -53.744 44.222 1.00 8.65 196 SER A N 1
ATOM 1458 C CA . SER A 1 181 ? 48.965 -55.126 44.368 1.00 8.55 196 SER A CA 1
ATOM 1459 C C . SER A 1 181 ? 49.635 -55.628 43.110 1.00 12.23 196 SER A C 1
ATOM 1460 O O . SER A 1 181 ? 49.172 -55.392 41.986 1.00 10.70 196 SER A O 1
ATOM 1463 N N . GLY A 1 182 ? 50.721 -56.366 43.325 1.00 8.32 197 GLY A N 1
ATOM 1464 C CA . GLY A 1 182 ? 51.489 -56.944 42.251 1.00 9.67 197 GLY A CA 1
ATOM 1465 C C . GLY A 1 182 ? 52.579 -56.061 41.698 1.00 10.84 197 GLY A C 1
ATOM 1466 O O . GLY A 1 182 ? 53.440 -56.555 40.955 1.00 10.61 197 GLY A O 1
ATOM 1467 N N . GLY A 1 183 ? 52.559 -54.773 41.999 1.00 10.45 198 GLY A N 1
ATOM 1468 C CA . GLY A 1 183 ? 53.592 -53.887 41.522 1.00 10.94 198 GLY A CA 1
ATOM 1469 C C . GLY A 1 183 ? 54.850 -54.059 42.332 1.00 9.86 198 GLY A C 1
ATOM 1470 O O . GLY A 1 183 ? 54.869 -54.675 43.408 1.00 9.52 198 GLY A O 1
ATOM 1471 N N . PRO A 1 184 ? 55.954 -53.563 41.786 1.00 11.44 199 PRO A N 1
ATOM 1472 C CA . PRO A 1 184 ? 57.256 -53.773 42.414 1.00 9.31 199 PRO A CA 1
ATOM 1473 C C . PRO A 1 184 ? 57.599 -52.762 43.499 1.00 9.87 199 PRO A C 1
ATOM 1474 O O . PRO A 1 184 ? 57.192 -51.596 43.495 1.00 13.55 199 PRO A O 1
ATOM 1478 N N . LEU A 1 185 ? 58.396 -53.244 44.444 1.00 12.41 200 LEU A N 1
ATOM 1479 C CA . LEU A 1 185 ? 59.148 -52.417 45.379 1.00 8.74 200 LEU A CA 1
ATOM 1480 C C . LEU A 1 185 ? 60.571 -52.333 44.838 1.00 14.74 200 LEU A C 1
ATOM 1481 O O . LEU A 1 185 ? 61.260 -53.349 44.760 1.00 12.68 200 LEU A O 1
ATOM 1486 N N . LEU A 1 186 ? 60.984 -51.149 44.401 1.00 12.37 201 LEU A N 1
ATOM 1487 C CA . LEU A 1 186 ? 62.288 -50.966 43.764 1.00 12.94 201 LEU A CA 1
ATOM 1488 C C . LEU A 1 186 ? 63.261 -50.319 44.736 1.00 15.46 201 LEU A C 1
ATOM 1489 O O . LEU A 1 186 ? 62.981 -49.260 45.289 1.00 16.19 201 LEU A O 1
ATOM 1494 N N . CYS A 1 187 ? 64.416 -50.939 44.904 1.00 17.79 202 CYS A N 1
ATOM 1495 C CA . CYS A 1 187 ? 65.441 -50.480 45.832 1.00 17.39 202 CYS A CA 1
ATOM 1496 C C . CYS A 1 187 ? 66.707 -50.502 44.991 1.00 17.42 202 CYS A C 1
ATOM 1497 O O . CYS A 1 187 ? 67.085 -51.555 44.479 1.00 17.64 202 CYS A O 1
ATOM 1500 N N . ASN A 1 188 ? 67.248 -49.316 44.691 1.00 22.09 203 ASN A N 1
ATOM 1501 C CA . ASN A 1 188 ? 68.455 -49.191 43.866 1.00 25.02 203 ASN A CA 1
ATOM 1502 C C . ASN A 1 188 ? 68.302 -49.909 42.519 1.00 27.15 203 ASN A C 1
ATOM 1503 O O . ASN A 1 188 ? 69.199 -50.629 42.059 1.00 21.21 203 ASN A O 1
ATOM 1508 N N . ASN A 1 189 ? 67.125 -49.730 41.903 1.00 26.92 204 ASN A N 1
ATOM 1509 C CA . ASN A 1 189 ? 66.806 -50.172 40.543 1.00 23.12 204 ASN A CA 1
ATOM 1510 C C . ASN A 1 189 ? 66.710 -51.696 40.422 1.00 19.35 204 ASN A C 1
ATOM 1511 O O . ASN A 1 189 ? 66.943 -52.267 39.354 1.00 26.34 204 ASN A O 1
ATOM 1516 N N . VAL A 1 190 ? 66.350 -52.367 41.511 1.00 16.42 205 VAL A N 1
ATOM 1517 C CA . VAL A 1 190 ? 66.137 -53.810 41.538 1.00 12.39 205 VAL A CA 1
ATOM 1518 C C . VAL A 1 190 ? 64.789 -54.036 42.224 1.00 12.28 205 VAL A C 1
ATOM 1519 O O . VAL A 1 190 ? 64.503 -53.400 43.239 1.00 12.92 205 VAL A O 1
ATOM 1523 N N . ALA A 1 191 ? 63.963 -54.917 41.660 1.00 12.94 206 ALA A N 1
ATOM 1524 C CA . ALA A 1 191 ? 62.649 -55.240 42.211 1.00 9.45 206 ALA A CA 1
ATOM 1525 C C . ALA A 1 191 ? 62.807 -56.276 43.319 1.00 10.27 206 ALA A C 1
ATOM 1526 O O . ALA A 1 191 ? 62.885 -57.478 43.055 1.00 15.15 206 ALA A O 1
ATOM 1528 N N . HIS A 1 192 ? 62.787 -55.801 44.558 1.00 9.99 207 HIS A N 1
ATOM 1529 C CA . HIS A 1 192 ? 62.917 -56.628 45.746 1.00 10.99 207 HIS A CA 1
ATOM 1530 C C . HIS A 1 192 ? 61.598 -57.152 46.282 1.00 9.90 207 HIS A C 1
ATOM 1531 O O . HIS A 1 192 ? 61.611 -58.147 47.032 1.00 10.66 207 HIS A O 1
ATOM 1538 N N . GLY A 1 193 ? 60.489 -56.463 46.002 1.00 11.08 208 GLY A N 1
ATOM 1539 C CA . GLY A 1 193 ? 59.225 -56.805 46.614 1.00 9.54 208 GLY A CA 1
ATOM 1540 C C . GLY A 1 193 ? 58.093 -56.775 45.616 1.00 9.27 208 GLY A C 1
ATOM 1541 O O . GLY A 1 193 ? 58.187 -56.165 44.548 1.00 9.69 208 GLY A O 1
ATOM 1542 N N . ILE A 1 194 ? 56.991 -57.386 46.041 1.00 9.27 209 ILE A N 1
ATOM 1543 C CA . ILE A 1 194 ? 55.711 -57.317 45.340 1.00 7.93 209 ILE A CA 1
ATOM 1544 C C . ILE A 1 194 ? 54.662 -56.834 46.328 1.00 9.14 209 ILE A C 1
ATOM 1545 O O . ILE A 1 194 ? 54.519 -57.415 47.408 1.00 8.13 209 ILE A O 1
ATOM 1550 N N . VAL A 1 195 ? 53.935 -55.769 45.967 1.00 9.43 210 VAL A N 1
ATOM 1551 C CA . VAL A 1 195 ? 52.850 -55.291 46.820 1.00 6.22 210 VAL A CA 1
ATOM 1552 C C . VAL A 1 195 ? 51.893 -56.439 47.067 1.00 7.62 210 VAL A C 1
ATOM 1553 O O . VAL A 1 195 ? 51.362 -57.012 46.113 1.00 9.28 210 VAL A O 1
ATOM 1557 N N . SER A 1 196 ? 51.603 -56.718 48.342 1.00 7.89 211 SER A N 1
ATOM 1558 C CA . SER A 1 196 ? 50.710 -57.812 48.711 1.00 8.43 211 SER A CA 1
ATOM 1559 C C . SER A 1 196 ? 49.505 -57.319 49.499 1.00 8.48 211 SER A C 1
ATOM 1560 O O . SER A 1 196 ? 48.391 -57.349 48.966 1.00 9.22 211 SER A O 1
ATOM 1563 N N . TYR A 1 197 ? 49.677 -56.926 50.767 1.00 7.82 212 TYR A N 1
ATOM 1564 C CA . TYR A 1 197 ? 48.545 -56.598 51.603 1.00 6.60 212 TYR A CA 1
ATOM 1565 C C . TYR A 1 197 ? 48.863 -55.572 52.664 1.00 9.94 212 TYR A C 1
ATOM 1566 O O . TYR A 1 197 ? 50.009 -55.266 52.951 1.00 9.54 212 TYR A O 1
ATOM 1575 N N . GLY A 1 198 ? 47.797 -55.028 53.225 1.00 9.36 213 GLY A N 1
ATOM 1576 C CA . GLY A 1 198 ? 47.895 -54.052 54.288 1.00 10.41 213 GLY A CA 1
ATOM 1577 C C . GLY A 1 198 ? 46.561 -53.939 55.008 1.00 16.76 213 GLY A C 1
ATOM 1578 O O . GLY A 1 198 ? 45.844 -54.932 55.157 1.00 13.61 213 GLY A O 1
ATOM 1579 N N . LYS A 1 199 ? 46.228 -52.715 55.444 1.00 19.40 214 LYS A N 1
ATOM 1580 C CA . LYS A 1 199 ? 44.954 -52.419 56.102 1.00 17.06 214 LYS A CA 1
ATOM 1581 C C . LYS A 1 199 ? 43.988 -51.706 55.157 1.00 23.97 214 LYS A C 1
ATOM 1582 O O . LYS A 1 199 ? 44.393 -50.981 54.242 1.00 22.58 214 LYS A O 1
ATOM 1588 N N . SER A 1 200 ? 42.677 -51.872 55.393 1.00 22.29 215 SER A N 1
ATOM 1589 C CA . SER A 1 200 ? 41.761 -51.176 54.504 1.00 21.75 215 SER A CA 1
ATOM 1590 C C . SER A 1 200 ? 41.943 -49.667 54.595 1.00 21.43 215 SER A C 1
ATOM 1591 O O . SER A 1 200 ? 41.672 -48.952 53.621 1.00 25.04 215 SER A O 1
ATOM 1594 N N . SER A 1 201 ? 42.429 -49.183 55.736 1.00 24.57 216 SER A N 1
ATOM 1595 C CA . SER A 1 201 ? 42.690 -47.761 55.939 1.00 29.81 216 SER A CA 1
ATOM 1596 C C . SER A 1 201 ? 43.825 -47.225 55.072 1.00 30.47 216 SER A C 1
ATOM 1597 O O . SER A 1 201 ? 43.891 -46.012 54.842 1.00 28.91 216 SER A O 1
ATOM 1600 N N . GLY A 1 202 ? 44.731 -48.083 54.612 1.00 22.02 217 GLY A N 1
ATOM 1601 C CA . GLY A 1 202 ? 45.893 -47.622 53.884 1.00 17.89 217 GLY A CA 1
ATOM 1602 C C . GLY A 1 202 ? 47.040 -47.197 54.770 1.00 17.99 217 GLY A C 1
ATOM 1603 O O . GLY A 1 202 ? 48.075 -46.769 54.246 1.00 20.71 217 GLY A O 1
ATOM 1604 N N . VAL A 1 203 ? 46.902 -47.344 56.085 1.00 18.15 218 VAL A N 1
ATOM 1605 C CA . VAL A 1 203 ? 47.925 -46.887 57.025 1.00 22.51 218 VAL A CA 1
ATOM 1606 C C . VAL A 1 203 ? 49.045 -47.922 57.094 1.00 16.46 218 VAL A C 1
ATOM 1607 O O . VAL A 1 203 ? 48.778 -49.108 57.381 1.00 19.87 218 VAL A O 1
ATOM 1611 N N . PRO A 1 204 ? 50.300 -47.519 56.931 1.00 14.31 219 PRO A N 1
ATOM 1612 C CA . PRO A 1 204 ? 51.392 -48.491 56.993 1.00 17.83 219 PRO A CA 1
ATOM 1613 C C . PRO A 1 204 ? 51.678 -48.926 58.417 1.00 16.95 219 PRO A C 1
ATOM 1614 O O . PRO A 1 204 ? 51.268 -48.260 59.376 1.00 17.38 219 PRO A O 1
ATOM 1618 N N . PRO A 1 205 ? 52.475 -49.981 58.610 1.00 17.33 220 PRO A N 1
ATOM 1619 C CA . PRO A 1 205 ? 53.215 -50.725 57.588 1.00 15.90 220 PRO A CA 1
ATOM 1620 C C . PRO A 1 205 ? 52.349 -51.677 56.768 1.00 12.87 220 PRO A C 1
ATOM 1621 O O . PRO A 1 205 ? 51.277 -52.115 57.198 1.00 17.66 220 PRO A O 1
ATOM 1625 N N . GLU A 1 206 ? 52.881 -52.019 55.603 1.00 11.79 221 GLU A N 1
ATOM 1626 C CA . GLU A 1 206 ? 52.270 -52.929 54.657 1.00 9.02 221 GLU A CA 1
ATOM 1627 C C . GLU A 1 206 ? 53.225 -54.085 54.413 1.00 7.79 221 GLU A C 1
ATOM 1628 O O . GLU A 1 206 ? 54.411 -54.005 54.743 1.00 11.25 221 GLU A O 1
ATOM 1634 N N . VAL A 1 207 ? 52.725 -55.168 53.837 1.00 8.05 222 VAL A N 1
ATOM 1635 C CA . VAL A 1 207 ? 53.504 -56.388 53.632 1.00 6.99 222 VAL A CA 1
ATOM 1636 C C . VAL A 1 207 ? 53.684 -56.612 52.140 1.00 7.65 222 VAL A C 1
ATOM 1637 O O . VAL A 1 207 ? 52.716 -56.602 51.365 1.00 7.95 222 VAL A O 1
ATOM 1641 N N . PHE A 1 208 ? 54.913 -56.881 51.747 1.00 7.64 223 PHE A N 1
ATOM 1642 C CA . PHE A 1 208 ? 55.319 -57.180 50.400 1.00 7.66 223 PHE A CA 1
ATOM 1643 C C . PHE A 1 208 ? 55.892 -58.591 50.340 1.00 8.69 223 PHE A C 1
ATOM 1644 O O . PHE A 1 208 ? 56.565 -59.047 51.292 1.00 9.29 223 PHE A O 1
ATOM 1652 N N . THR A 1 209 ? 55.673 -59.265 49.220 1.00 7.14 224 THR A N 1
ATOM 1653 C CA . THR A 1 209 ? 56.370 -60.515 48.968 1.00 6.80 224 THR A CA 1
ATOM 1654 C C . THR A 1 209 ? 57.844 -60.215 48.760 1.00 8.47 224 THR A C 1
ATOM 1655 O O . THR A 1 209 ? 58.177 -59.295 48.020 1.00 9.73 224 THR A O 1
ATOM 1659 N N . ARG A 1 210 ? 58.714 -61.021 49.381 1.00 8.01 225 ARG A N 1
ATOM 1660 C CA . ARG A 1 210 ? 60.183 -60.896 49.234 1.00 6.91 225 ARG A CA 1
ATOM 1661 C C . ARG A 1 210 ? 60.628 -61.712 48.014 1.00 7.50 225 ARG A C 1
ATOM 1662 O O . ARG A 1 210 ? 60.778 -62.932 48.079 1.00 10.78 225 ARG A O 1
ATOM 1670 N N . VAL A 1 211 ? 60.896 -61.016 46.903 1.00 8.47 226 VAL A N 1
ATOM 1671 C CA . VAL A 1 211 ? 61.159 -61.663 45.624 1.00 7.89 226 VAL A CA 1
ATOM 1672 C C . VAL A 1 211 ? 62.353 -62.603 45.723 1.00 11.03 226 VAL A C 1
ATOM 1673 O O . VAL A 1 211 ? 62.355 -63.692 45.133 1.00 12.41 226 VAL A O 1
ATOM 1677 N N . SER A 1 212 ? 63.386 -62.200 46.446 1.00 12.78 227 SER A N 1
ATOM 1678 C CA . SER A 1 212 ? 64.596 -63.008 46.457 1.00 13.00 227 SER A CA 1
ATOM 1679 C C . SER A 1 212 ? 64.393 -64.367 47.116 1.00 16.65 227 SER A C 1
ATOM 1680 O O . SER A 1 212 ? 65.209 -65.260 46.903 1.00 20.09 227 SER A O 1
ATOM 1683 N N . SER A 1 213 ? 63.324 -64.568 47.870 1.00 11.42 228 SER A N 1
ATOM 1684 C CA . SER A 1 213 ? 63.045 -65.874 48.455 1.00 12.08 228 SER A CA 1
ATOM 1685 C C . SER A 1 213 ? 62.441 -66.856 47.462 1.00 12.81 228 SER A C 1
ATOM 1686 O O . SER A 1 213 ? 62.277 -68.034 47.806 1.00 19.23 228 SER A O 1
ATOM 1689 N N . PHE A 1 214 ? 62.130 -66.406 46.251 1.00 12.46 229 PHE A N 1
ATOM 1690 C CA . PHE A 1 214 ? 61.400 -67.176 45.243 1.00 13.77 229 PHE A CA 1
ATOM 1691 C C . PHE A 1 214 ? 62.185 -67.280 43.937 1.00 12.96 229 PHE A C 1
ATOM 1692 O O . PHE A 1 214 ? 61.654 -67.763 42.935 1.00 14.57 229 PHE A O 1
ATOM 1700 N N . LEU A 1 215 ? 63.464 -66.915 43.927 1.00 13.42 230 LEU A N 1
ATOM 1701 C CA . LEU A 1 215 ? 64.191 -66.934 42.658 1.00 17.98 230 LEU A CA 1
ATOM 1702 C C . LEU A 1 215 ? 64.315 -68.326 42.051 1.00 15.47 230 LEU A C 1
ATOM 1703 O O . LEU A 1 215 ? 64.147 -68.441 40.826 1.00 14.87 230 LEU A O 1
ATOM 1708 N N . PRO A 1 216 ? 64.536 -69.401 42.809 1.00 15.80 231 PRO A N 1
ATOM 1709 C CA . PRO A 1 216 ? 64.566 -70.728 42.186 1.00 13.77 231 PRO A CA 1
ATOM 1710 C C . PRO A 1 216 ? 63.279 -71.081 41.479 1.00 16.43 231 PRO A C 1
ATOM 1711 O O . PRO A 1 216 ? 63.305 -71.618 40.372 1.00 19.76 231 PRO A O 1
ATOM 1715 N N . TRP A 1 217 ? 62.146 -70.783 42.111 1.00 15.10 232 TRP A N 1
ATOM 1716 C CA . TRP A 1 217 ? 60.858 -71.045 41.487 1.00 12.93 232 TRP A CA 1
ATOM 1717 C C . TRP A 1 217 ? 60.668 -70.170 40.257 1.00 14.98 232 TRP A C 1
ATOM 1718 O O . TRP A 1 217 ? 60.160 -70.634 39.229 1.00 13.84 232 TRP A O 1
ATOM 1729 N N . ILE A 1 218 ? 61.052 -68.891 40.345 1.00 13.61 233 ILE A N 1
ATOM 1730 C CA . ILE A 1 218 ? 60.941 -68.004 39.198 1.00 13.04 233 ILE A CA 1
ATOM 1731 C C . ILE A 1 218 ? 61.732 -68.555 38.017 1.00 14.45 233 ILE A C 1
ATOM 1732 O O . ILE A 1 218 ? 61.241 -68.595 36.882 1.00 15.56 233 ILE A O 1
ATOM 1737 N N . ARG A 1 219 ? 62.951 -69.013 38.274 1.00 16.06 234 ARG A N 1
ATOM 1738 C CA . ARG A 1 219 ? 63.820 -69.464 37.192 1.00 15.57 234 ARG A CA 1
ATOM 1739 C C . ARG A 1 219 ? 63.318 -70.766 36.581 1.00 15.75 234 ARG A C 1
ATOM 1740 O O . ARG A 1 219 ? 63.248 -70.900 35.355 1.00 18.43 234 ARG A O 1
ATOM 1748 N N . THR A 1 220 ? 62.905 -71.702 37.417 1.00 14.26 235 THR A N 1
ATOM 1749 C CA . THR A 1 220 ? 62.358 -72.958 36.925 1.00 17.32 235 THR A CA 1
ATOM 1750 C C . THR A 1 220 ? 61.098 -72.736 36.107 1.00 14.73 235 THR A C 1
ATOM 1751 O O . THR A 1 220 ? 60.888 -73.371 35.064 1.00 17.43 235 THR A O 1
ATOM 1755 N N . THR A 1 221 ? 60.230 -71.836 36.576 1.00 15.19 236 THR A N 1
ATOM 1756 C CA . THR A 1 221 ? 58.960 -71.652 35.919 1.00 13.40 236 THR A CA 1
ATOM 1757 C C . THR A 1 221 ? 59.150 -71.003 34.557 1.00 15.76 236 THR A C 1
ATOM 1758 O O . THR A 1 221 ? 58.378 -71.261 33.627 1.00 22.00 236 THR A O 1
ATOM 1762 N N . MET A 1 222 ? 60.140 -70.133 34.425 1.00 16.17 237 MET A N 1
ATOM 1763 C CA . MET A 1 222 ? 60.352 -69.473 33.151 1.00 17.49 237 MET A CA 1
ATOM 1764 C C . MET A 1 222 ? 61.114 -70.354 32.167 1.00 26.84 237 MET A C 1
ATOM 1765 O O . MET A 1 222 ? 61.148 -70.036 30.975 1.00 28.18 237 MET A O 1
ATOM 1770 N N . ARG A 1 223 ? 61.703 -71.452 32.632 1.00 27.44 238 ARG A N 1
ATOM 1771 C CA . ARG A 1 223 ? 62.460 -72.373 31.780 1.00 39.10 238 ARG A CA 1
ATOM 1772 C C . ARG A 1 223 ? 61.546 -73.465 31.212 1.00 38.19 238 ARG A C 1
ATOM 1773 O O . ARG A 1 223 ? 60.355 -73.547 31.548 1.00 49.92 238 ARG A O 1
ATOM 1781 N N . LYS B 2 2 ? 25.474 -51.891 32.407 1.00 33.40 44 LYS B N 1
ATOM 1782 C CA . LYS B 2 2 ? 26.058 -52.567 33.569 1.00 30.91 44 LYS B CA 1
ATOM 1783 C C . LYS B 2 2 ? 26.356 -51.544 34.652 1.00 30.86 44 LYS B C 1
ATOM 1784 O O . LYS B 2 2 ? 26.669 -50.388 34.346 1.00 28.97 44 LYS B O 1
ATOM 1790 N N . HIS B 2 3 ? 26.297 -51.971 35.916 1.00 22.30 45 HIS B N 1
ATOM 1791 C CA . HIS B 2 3 ? 26.596 -51.109 37.052 1.00 21.72 45 HIS B CA 1
ATOM 1792 C C . HIS B 2 3 ? 27.755 -51.726 37.825 1.00 21.06 45 HIS B C 1
ATOM 1793 O O . HIS B 2 3 ? 27.693 -52.900 38.196 1.00 20.33 45 HIS B O 1
ATOM 1800 N N . THR B 2 4 ? 28.814 -50.954 38.018 1.00 19.08 46 THR B N 1
ATOM 1801 C CA . THR B 2 4 ? 30.016 -51.427 38.686 1.00 16.69 46 THR B CA 1
ATOM 1802 C C . THR B 2 4 ? 30.043 -50.915 40.119 1.00 18.46 46 THR B C 1
ATOM 1803 O O . THR B 2 4 ? 29.778 -49.734 40.365 1.00 20.74 46 THR B O 1
ATOM 1807 N N . VAL B 2 5 ? 30.358 -51.815 41.055 1.00 11.91 47 VAL B N 1
ATOM 1808 C CA . VAL B 2 5 ? 30.340 -51.584 42.497 1.00 11.24 47 VAL B CA 1
ATOM 1809 C C . VAL B 2 5 ? 31.671 -52.058 43.083 1.00 11.04 47 VAL B C 1
ATOM 1810 O O . VAL B 2 5 ? 31.887 -53.265 43.227 1.00 9.76 47 VAL B O 1
ATOM 1814 N N . PRO B 2 6 ? 32.560 -51.148 43.441 1.00 10.79 48 PRO B N 1
ATOM 1815 C CA . PRO B 2 6 ? 33.796 -51.551 44.117 1.00 10.04 48 PRO B CA 1
ATOM 1816 C C . PRO B 2 6 ? 33.483 -52.195 45.446 1.00 10.65 48 PRO B C 1
ATOM 1817 O O . PRO B 2 6 ? 32.519 -51.823 46.115 1.00 10.69 48 PRO B O 1
ATOM 1821 N N . TYR B 2 7 ? 34.322 -53.143 45.855 1.00 9.70 49 TYR B N 1
ATOM 1822 C CA . TYR B 2 7 ? 34.202 -53.685 47.200 1.00 8.28 49 TYR B CA 1
ATOM 1823 C C . TYR B 2 7 ? 35.568 -54.030 47.740 1.00 10.32 49 TYR B C 1
ATOM 1824 O O . TYR B 2 7 ? 36.526 -54.201 46.975 1.00 10.48 49 TYR B O 1
ATOM 1833 N N . THR B 2 8 ? 35.643 -54.134 49.063 1.00 9.14 50 THR B N 1
ATOM 1834 C CA . THR B 2 8 ? 36.890 -54.431 49.757 1.00 9.65 50 THR B CA 1
ATOM 1835 C C . THR B 2 8 ? 36.644 -55.573 50.724 1.00 12.24 50 THR B C 1
ATOM 1836 O O . THR B 2 8 ? 35.589 -55.650 51.352 1.00 13.23 50 THR B O 1
ATOM 1840 N N . ILE B 2 9 ? 37.608 -56.474 50.844 1.00 10.11 51 ILE B N 1
ATOM 1841 C CA . ILE B 2 9 ? 37.519 -57.598 51.762 1.00 9.52 51 ILE B CA 1
ATOM 1842 C C . ILE B 2 9 ? 38.633 -57.488 52.775 1.00 12.55 51 ILE B C 1
ATOM 1843 O O . ILE B 2 9 ? 39.809 -57.401 52.396 1.00 11.74 51 ILE B O 1
ATOM 1848 N N . SER B 2 10 ? 38.264 -57.519 54.048 1.00 10.19 52 SER B N 1
ATOM 1849 C CA . SER B 2 10 ? 39.215 -57.564 55.152 1.00 9.13 52 SER B CA 1
ATOM 1850 C C . SER B 2 10 ? 38.903 -58.802 55.972 1.00 13.39 52 SER B C 1
ATOM 1851 O O . SER B 2 10 ? 37.769 -58.986 56.436 1.00 11.03 52 SER B O 1
ATOM 1854 N N . VAL B 2 11 ? 39.889 -59.667 56.114 1.00 9.33 53 VAL B N 1
ATOM 1855 C CA . VAL B 2 11 ? 39.734 -60.871 56.907 1.00 7.20 53 VAL B CA 1
ATOM 1856 C C . VAL B 2 11 ? 40.904 -60.958 57.874 1.00 13.22 53 VAL B C 1
ATOM 1857 O O . VAL B 2 11 ? 42.059 -60.929 57.443 1.00 10.54 53 VAL B O 1
ATOM 1861 N N . ASP B 2 12 ? 40.603 -61.091 59.169 1.00 12.17 54 ASP B N 1
ATOM 1862 C CA . ASP B 2 12 ? 41.635 -61.227 60.210 1.00 15.12 54 ASP B CA 1
ATOM 1863 C C . ASP B 2 12 ? 42.602 -60.047 60.184 1.00 15.15 54 ASP B C 1
ATOM 1864 O O . ASP B 2 12 ? 43.794 -60.206 60.471 1.00 16.45 54 ASP B O 1
ATOM 1869 N N . GLY B 2 13 ? 42.081 -58.867 59.844 1.00 15.13 55 GLY B N 1
ATOM 1870 C CA . GLY B 2 13 ? 42.852 -57.645 59.828 1.00 19.37 55 GLY B CA 1
ATOM 1871 C C . GLY B 2 13 ? 43.705 -57.423 58.604 1.00 20.67 55 GLY B C 1
ATOM 1872 O O . GLY B 2 13 ? 44.483 -56.462 58.587 1.00 24.14 55 GLY B O 1
ATOM 1873 N N . ILE B 2 14 ? 43.629 -58.303 57.605 1.00 13.59 56 ILE B N 1
ATOM 1874 C CA . ILE B 2 14 ? 44.428 -58.227 56.394 1.00 14.50 56 ILE B CA 1
ATOM 1875 C C . ILE B 2 14 ? 43.506 -57.902 55.230 1.00 10.33 56 ILE B C 1
ATOM 1876 O O . ILE B 2 14 ? 42.464 -58.556 55.056 1.00 11.07 56 ILE B O 1
ATOM 1881 N N . THR B 2 15 ? 43.906 -56.919 54.432 1.00 9.13 57 THR B N 1
ATOM 1882 C CA . THR B 2 15 ? 43.265 -56.568 53.164 1.00 9.60 57 THR B CA 1
ATOM 1883 C C . THR B 2 15 ? 44.265 -56.720 52.022 1.00 9.44 57 THR B C 1
ATOM 1884 O O . THR B 2 15 ? 45.243 -55.976 51.949 1.00 10.24 57 THR B O 1
ATOM 1888 N N . ALA B 2 16 ? 44.003 -57.656 51.103 1.00 10.08 58 ALA B N 1
ATOM 1889 C CA . ALA B 2 16 ? 44.793 -57.726 49.877 1.00 11.75 58 ALA B CA 1
ATOM 1890 C C . ALA B 2 16 ? 44.596 -56.449 49.066 1.00 11.21 58 ALA B C 1
ATOM 1891 O O . ALA B 2 16 ? 43.504 -55.870 49.045 1.00 10.30 58 ALA B O 1
ATOM 1893 N N . LEU B 2 17 ? 45.649 -55.993 48.394 1.00 9.03 59 LEU B N 1
ATOM 1894 C CA . LEU B 2 17 ? 45.648 -54.653 47.813 1.00 7.87 59 LEU B CA 1
ATOM 1895 C C . LEU B 2 17 ? 45.375 -54.633 46.307 1.00 10.62 59 LEU B C 1
ATOM 1896 O O . LEU B 2 17 ? 45.761 -53.666 45.622 1.00 11.52 59 LEU B O 1
ATOM 1901 N N . HIS B 2 18 ? 44.654 -55.632 45.783 1.00 11.54 60 HIS B N 1
ATOM 1902 C CA . HIS B 2 18 ? 44.023 -55.479 44.475 1.00 11.29 60 HIS B CA 1
ATOM 1903 C C . HIS B 2 18 ? 42.825 -54.548 44.591 1.00 9.82 60 HIS B C 1
ATOM 1904 O O . HIS B 2 18 ? 42.412 -54.161 45.687 1.00 12.50 60 HIS B O 1
ATOM 1911 N N . ARG B 2 19 ? 42.282 -54.145 43.440 1.00 8.87 61 ARG B N 1
ATOM 1912 C CA . ARG B 2 19 ? 41.047 -53.373 43.414 1.00 10.21 61 ARG B CA 1
ATOM 1913 C C . ARG B 2 19 ? 40.011 -54.286 42.779 1.00 9.26 61 ARG B C 1
ATOM 1914 O O . ARG B 2 19 ? 40.197 -54.742 41.645 1.00 12.84 61 ARG B O 1
ATOM 1922 N N . THR B 2 20 ? 38.955 -54.612 43.526 1.00 8.84 62 THR B N 1
ATOM 1923 C CA . THR B 2 20 ? 37.911 -55.526 43.074 1.00 9.79 62 THR B CA 1
ATOM 1924 C C . THR B 2 20 ? 36.563 -54.819 42.921 1.00 8.68 62 THR B C 1
ATOM 1925 O O . THR B 2 20 ? 36.222 -53.956 43.720 1.00 10.39 62 THR B O 1
ATOM 1929 N N . TYR B 2 21 ? 35.817 -55.189 41.882 1.00 9.13 63 TYR B N 1
ATOM 1930 C CA . TYR B 2 21 ? 34.474 -54.666 41.645 1.00 12.38 63 TYR B CA 1
ATOM 1931 C C . TYR B 2 21 ? 33.481 -55.793 41.376 1.00 9.30 63 TYR B C 1
ATOM 1932 O O . TYR B 2 21 ? 33.795 -56.777 40.698 1.00 10.57 63 TYR B O 1
ATOM 1941 N N . PHE B 2 22 ? 32.237 -55.591 41.816 1.00 10.53 64 PHE B N 1
ATOM 1942 C CA . PHE B 2 22 ? 31.143 -56.403 41.291 1.00 11.26 64 PHE B CA 1
ATOM 1943 C C . PHE B 2 22 ? 30.530 -55.688 40.078 1.00 10.13 64 PHE B C 1
ATOM 1944 O O . PHE B 2 22 ? 30.482 -54.459 40.029 1.00 12.91 64 PHE B O 1
ATOM 1952 N N . VAL B 2 23 ? 30.022 -56.467 39.131 1.00 11.87 65 VAL B N 1
ATOM 1953 C CA . VAL B 2 23 ? 29.243 -55.924 38.013 1.00 13.72 65 VAL B CA 1
ATOM 1954 C C . VAL B 2 23 ? 27.827 -56.479 38.080 1.00 14.61 65 VAL B C 1
ATOM 1955 O O . VAL B 2 23 ? 27.632 -57.701 38.069 1.00 18.77 65 VAL B O 1
ATOM 1959 N N . PHE B 2 24 ? 26.858 -55.590 38.162 1.00 16.04 66 PHE B N 1
ATOM 1960 C CA . PHE B 2 24 ? 25.436 -55.901 38.129 1.00 13.73 66 PHE B CA 1
ATOM 1961 C C . PHE B 2 24 ? 24.831 -55.447 36.807 1.00 22.54 66 PHE B C 1
ATOM 1962 O O . PHE B 2 24 ? 25.174 -54.368 36.319 1.00 20.24 66 PHE B O 1
ATOM 1970 N N . PRO B 2 25 ? 23.920 -56.239 36.220 1.00 22.02 67 PRO B N 1
ATOM 1971 C CA . PRO B 2 25 ? 23.048 -55.743 35.142 1.00 24.89 67 PRO B CA 1
ATOM 1972 C C . PRO B 2 25 ? 21.925 -54.805 35.618 1.00 30.61 67 PRO B C 1
ATOM 1973 O O . PRO B 2 25 ? 21.696 -54.606 36.807 1.00 32.27 67 PRO B O 1
ATOM 1977 N N . LYS B 2 28 ? 18.861 -54.954 36.835 1.00 57.09 70 LYS B N 1
ATOM 1978 C CA . LYS B 2 28 ? 17.754 -55.662 37.478 1.00 41.63 70 LYS B CA 1
ATOM 1979 C C . LYS B 2 28 ? 17.766 -55.582 39.021 1.00 39.47 70 LYS B C 1
ATOM 1980 O O . LYS B 2 28 ? 18.802 -55.326 39.612 1.00 35.71 70 LYS B O 1
ATOM 1986 N N . LYS B 2 29 ? 16.629 -55.844 39.675 1.00 27.68 71 LYS B N 1
ATOM 1987 C CA . LYS B 2 29 ? 16.557 -55.825 41.131 1.00 28.23 71 LYS B CA 1
ATOM 1988 C C . LYS B 2 29 ? 16.909 -57.185 41.734 1.00 24.16 71 LYS B C 1
ATOM 1989 O O . LYS B 2 29 ? 16.633 -58.244 41.154 1.00 21.86 71 LYS B O 1
ATOM 1995 N N . VAL B 2 30 ? 17.482 -57.152 42.941 1.00 21.42 72 VAL B N 1
ATOM 1996 C CA . VAL B 2 30 ? 17.899 -58.374 43.617 1.00 19.61 72 VAL B CA 1
ATOM 1997 C C . VAL B 2 30 ? 17.511 -58.339 45.088 1.00 14.67 72 VAL B C 1
ATOM 1998 O O . VAL B 2 30 ? 17.295 -57.279 45.677 1.00 21.37 72 VAL B O 1
ATOM 2002 N N . LEU B 2 31 ? 17.410 -59.529 45.680 1.00 15.11 73 LEU B N 1
ATOM 2003 C CA . LEU B 2 31 ? 17.203 -59.644 47.114 1.00 15.02 73 LEU B CA 1
ATOM 2004 C C . LEU B 2 31 ? 18.547 -59.512 47.837 1.00 13.87 73 LEU B C 1
ATOM 2005 O O . LEU B 2 31 ? 19.595 -59.831 47.276 1.00 16.78 73 LEU B O 1
ATOM 2010 N N . TYR B 2 32 ? 18.512 -59.007 49.072 1.00 12.92 74 TYR B N 1
ATOM 2011 C CA . TYR B 2 32 ? 19.751 -58.947 49.851 1.00 14.06 74 TYR B CA 1
ATOM 2012 C C . TYR B 2 32 ? 20.426 -60.310 49.929 1.00 17.52 74 TYR B C 1
ATOM 2013 O O . TYR B 2 32 ? 21.662 -60.384 49.985 1.00 16.14 74 TYR B O 1
ATOM 2022 N N . GLN B 2 33 ? 19.658 -61.399 49.935 1.00 14.05 75 GLN B N 1
ATOM 2023 C CA . GLN B 2 33 ? 20.270 -62.718 50.033 1.00 19.55 75 GLN B CA 1
ATOM 2024 C C . GLN B 2 33 ? 21.171 -62.996 48.834 1.00 16.90 75 GLN B C 1
ATOM 2025 O O . GLN B 2 33 ? 22.160 -63.728 48.967 1.00 17.16 75 GLN B O 1
ATOM 2031 N N . GLU B 2 34 ? 20.876 -62.409 47.664 1.00 16.17 76 GLU B N 1
ATOM 2032 C CA . GLU B 2 34 ? 21.767 -62.604 46.523 1.00 19.26 76 GLU B CA 1
ATOM 2033 C C . GLU B 2 34 ? 23.091 -61.867 46.723 1.00 13.79 76 GLU B C 1
ATOM 2034 O O . GLU B 2 34 ? 24.144 -62.360 46.308 1.00 14.89 76 GLU B O 1
ATOM 2040 N N . ILE B 2 35 ? 23.046 -60.667 47.313 1.00 12.15 77 ILE B N 1
ATOM 2041 C CA . ILE B 2 35 ? 24.276 -59.962 47.678 1.00 12.06 77 ILE B CA 1
ATOM 2042 C C . ILE B 2 35 ? 25.011 -60.710 48.774 1.00 13.90 77 ILE B C 1
ATOM 2043 O O . ILE B 2 35 ? 26.243 -60.805 48.744 1.00 11.91 77 ILE B O 1
ATOM 2048 N N . ASP B 2 36 ? 24.286 -61.257 49.752 1.00 14.35 78 ASP B N 1
ATOM 2049 C CA . ASP B 2 36 ? 24.933 -62.086 50.775 1.00 14.96 78 ASP B CA 1
ATOM 2050 C C . ASP B 2 36 ? 25.725 -63.218 50.112 1.00 12.65 78 ASP B C 1
ATOM 2051 O O . ASP B 2 36 ? 26.853 -63.530 50.517 1.00 13.45 78 ASP B O 1
ATOM 2056 N N . SER B 2 37 ? 25.114 -63.882 49.109 1.00 11.18 79 SER B N 1
ATOM 2057 C CA . SER B 2 37 ? 25.768 -64.992 48.417 1.00 11.66 79 SER B CA 1
ATOM 2058 C C . SER B 2 37 ? 27.000 -64.516 47.671 1.00 12.14 79 SER B C 1
ATOM 2059 O O . SER B 2 37 ? 28.049 -65.158 47.752 1.00 12.49 79 SER B O 1
ATOM 2062 N N . LYS B 2 38 ? 26.904 -63.391 46.958 1.00 11.58 80 LYS B N 1
ATOM 2063 C CA . LYS B 2 38 ? 28.070 -62.880 46.242 1.00 12.28 80 LYS B CA 1
ATOM 2064 C C . LYS B 2 38 ? 29.196 -62.587 47.220 1.00 11.51 80 LYS B C 1
ATOM 2065 O O . LYS B 2 38 ? 30.349 -62.957 46.976 1.00 11.34 80 LYS B O 1
ATOM 2071 N N . VAL B 2 39 ? 28.863 -61.976 48.351 1.00 9.41 81 VAL B N 1
ATOM 2072 C CA . VAL B 2 39 ? 29.875 -61.644 49.352 1.00 7.50 81 VAL B CA 1
ATOM 2073 C C . VAL B 2 39 ? 30.530 -62.901 49.911 1.00 11.43 81 VAL B C 1
ATOM 2074 O O . VAL B 2 39 ? 31.766 -62.993 49.984 1.00 9.12 81 VAL B O 1
ATOM 2078 N N . LYS B 2 40 ? 29.733 -63.879 50.351 1.00 9.73 82 LYS B N 1
ATOM 2079 C CA . LYS B 2 40 ? 30.310 -65.109 50.887 1.00 9.37 82 LYS B CA 1
ATOM 2080 C C . LYS B 2 40 ? 31.098 -65.867 49.830 1.00 11.13 82 LYS B C 1
ATOM 2081 O O . LYS B 2 40 ? 32.136 -66.469 50.143 1.00 9.04 82 LYS B O 1
ATOM 2087 N N . ASN B 2 41 ? 30.657 -65.808 48.570 1.00 9.63 83 ASN B N 1
ATOM 2088 C CA . ASN B 2 41 ? 31.406 -66.470 47.501 1.00 10.35 83 ASN B CA 1
ATOM 2089 C C . ASN B 2 41 ? 32.784 -65.849 47.323 1.00 10.53 83 ASN B C 1
ATOM 2090 O O . ASN B 2 41 ? 33.762 -66.577 47.089 1.00 10.00 83 ASN B O 1
ATOM 2095 N N . GLU B 2 42 ? 32.886 -64.519 47.423 1.00 8.16 84 GLU B N 1
ATOM 2096 C CA . GLU B 2 42 ? 34.189 -63.858 47.307 1.00 9.79 84 GLU B CA 1
ATOM 2097 C C . GLU B 2 42 ? 35.036 -64.083 48.557 1.00 10.20 84 GLU B C 1
ATOM 2098 O O . GLU B 2 42 ? 36.256 -64.277 48.460 1.00 8.98 84 GLU B O 1
ATOM 2104 N N . LEU B 2 43 ? 34.415 -64.098 49.732 1.00 8.65 85 LEU B N 1
ATOM 2105 C CA . LEU B 2 43 ? 35.153 -64.470 50.939 1.00 7.79 85 LEU B CA 1
ATOM 2106 C C . LEU B 2 43 ? 35.790 -65.849 50.778 1.00 8.42 85 LEU B C 1
ATOM 2107 O O . LEU B 2 43 ? 36.949 -66.048 51.161 1.00 9.06 85 LEU B O 1
ATOM 2112 N N . ALA B 2 44 ? 35.046 -66.809 50.222 1.00 9.22 86 ALA B N 1
ATOM 2113 C CA . ALA B 2 44 ? 35.579 -68.145 49.978 1.00 9.89 86 ALA B CA 1
ATOM 2114 C C . ALA B 2 44 ? 36.662 -68.138 48.911 1.00 8.91 86 ALA B C 1
ATOM 2115 O O . ALA B 2 44 ? 37.761 -68.670 49.122 1.00 13.19 86 ALA B O 1
ATOM 2117 N N . SER B 2 45 ? 36.384 -67.548 47.758 1.00 9.14 87 SER B N 1
ATOM 2118 C CA . SER B 2 45 ? 37.303 -67.698 46.643 1.00 12.04 87 SER B CA 1
ATOM 2119 C C . SER B 2 45 ? 38.521 -66.796 46.734 1.00 12.32 87 SER B C 1
ATOM 2120 O O . SER B 2 45 ? 39.558 -67.124 46.142 1.00 15.05 87 SER B O 1
ATOM 2123 N N . GLN B 2 46 ? 38.432 -65.672 47.432 1.00 10.18 88 GLN B N 1
ATOM 2124 C CA . GLN B 2 46 ? 39.595 -64.805 47.587 1.00 10.60 88 GLN B CA 1
ATOM 2125 C C . GLN B 2 46 ? 40.411 -65.113 48.838 1.00 10.72 88 GLN B C 1
ATOM 2126 O O . GLN B 2 46 ? 41.644 -64.999 48.825 1.00 11.10 88 GLN B O 1
ATOM 2132 N N . ARG B 2 47 ? 39.769 -65.479 49.942 1.00 8.60 89 ARG B N 1
ATOM 2133 C CA . ARG B 2 47 ? 40.460 -65.576 51.228 1.00 6.55 89 ARG B CA 1
ATOM 2134 C C . ARG B 2 47 ? 40.181 -66.879 51.954 1.00 9.01 89 ARG B C 1
ATOM 2135 O O . ARG B 2 47 ? 40.593 -67.031 53.111 1.00 11.98 89 ARG B O 1
ATOM 2143 N N . GLY B 2 48 ? 39.543 -67.845 51.304 1.00 9.34 90 GLY B N 1
ATOM 2144 C CA . GLY B 2 48 ? 39.408 -69.150 51.911 1.00 11.27 90 GLY B CA 1
ATOM 2145 C C . GLY B 2 48 ? 38.523 -69.193 53.137 1.00 12.99 90 GLY B C 1
ATOM 2146 O O . GLY B 2 48 ? 38.679 -70.087 53.982 1.00 13.08 90 GLY B O 1
ATOM 2147 N N . VAL B 2 49 ? 37.609 -68.241 53.264 1.00 9.23 91 VAL B N 1
ATOM 2148 C CA . VAL B 2 49 ? 36.722 -68.158 54.408 1.00 10.85 91 VAL B CA 1
ATOM 2149 C C . VAL B 2 49 ? 35.610 -69.183 54.240 1.00 10.76 91 VAL B C 1
ATOM 2150 O O . VAL B 2 49 ? 34.902 -69.184 53.227 1.00 12.70 91 VAL B O 1
ATOM 2154 N N . THR B 2 50 ? 35.405 -70.008 55.267 1.00 11.93 92 THR B N 1
ATOM 2155 C CA . THR B 2 50 ? 34.344 -71.013 55.297 1.00 14.19 92 THR B CA 1
ATOM 2156 C C . THR B 2 50 ? 33.105 -70.522 56.049 1.00 12.64 92 THR B C 1
ATOM 2157 O O . THR B 2 50 ? 33.135 -69.533 56.771 1.00 12.27 92 THR B O 1
ATOM 2161 N N . THR B 2 51 ? 31.996 -71.263 55.877 1.00 17.05 93 THR B N 1
ATOM 2162 C CA . THR B 2 51 ? 30.793 -70.985 56.670 1.00 14.49 93 THR B CA 1
ATOM 2163 C C . THR B 2 51 ? 31.097 -71.017 58.171 1.00 13.71 93 THR B C 1
ATOM 2164 O O . THR B 2 51 ? 30.637 -70.143 58.917 1.00 15.68 93 THR B O 1
ATOM 2168 N N . GLU B 2 52 ? 31.873 -72.006 58.619 1.00 15.66 94 GLU B N 1
ATOM 2169 C CA . GLU B 2 52 ? 32.255 -72.108 60.027 1.00 17.35 94 GLU B CA 1
ATOM 2170 C C . GLU B 2 52 ? 33.022 -70.875 60.497 1.00 17.97 94 GLU B C 1
ATOM 2171 O O . GLU B 2 52 ? 32.751 -70.339 61.579 1.00 17.39 94 GLU B O 1
ATOM 2177 N N . LYS B 2 53 ? 33.994 -70.413 59.703 1.00 13.49 95 LYS B N 1
ATOM 2178 C CA . LYS B 2 53 ? 34.717 -69.196 60.046 1.00 13.51 95 LYS B CA 1
ATOM 2179 C C . LYS B 2 53 ? 33.774 -68.015 60.236 1.00 13.03 95 LYS B C 1
ATOM 2180 O O . LYS B 2 53 ? 33.895 -67.260 61.207 1.00 14.57 95 LYS B O 1
ATOM 2186 N N . ILE B 2 54 ? 32.855 -67.810 59.288 1.00 10.30 96 ILE B N 1
ATOM 2187 C CA . ILE B 2 54 ? 31.882 -66.725 59.410 1.00 12.04 96 ILE B CA 1
ATOM 2188 C C . ILE B 2 54 ? 31.056 -66.880 60.679 1.00 13.71 96 ILE B C 1
ATOM 2189 O O . ILE B 2 54 ? 30.870 -65.920 61.440 1.00 12.73 96 ILE B O 1
ATOM 2194 N N . ASN B 2 55 ? 30.509 -68.074 60.904 1.00 17.71 97 ASN B N 1
ATOM 2195 C CA . ASN B 2 55 ? 29.542 -68.253 61.979 1.00 13.47 97 ASN B CA 1
ATOM 2196 C C . ASN B 2 55 ? 30.171 -68.089 63.361 1.00 18.21 97 ASN B C 1
ATOM 2197 O O . ASN B 2 55 ? 29.474 -67.689 64.300 1.00 16.59 97 ASN B O 1
ATOM 2202 N N . ASN B 2 56 ? 31.462 -68.383 63.513 1.00 13.79 98 ASN B N 1
ATOM 2203 C CA . ASN B 2 56 ? 32.147 -68.287 64.798 1.00 15.58 98 ASN B CA 1
ATOM 2204 C C . ASN B 2 56 ? 32.922 -66.986 64.982 1.00 14.78 98 ASN B C 1
ATOM 2205 O O . ASN B 2 56 ? 33.599 -66.805 66.006 1.00 15.83 98 ASN B O 1
ATOM 2210 N N . ALA B 2 57 ? 32.865 -66.079 64.016 1.00 12.14 99 ALA B N 1
ATOM 2211 C CA . ALA B 2 57 ? 33.707 -64.890 64.041 1.00 10.97 99 ALA B CA 1
ATOM 2212 C C . ALA B 2 57 ? 33.194 -63.861 65.048 1.00 14.96 99 ALA B C 1
ATOM 2213 O O . ALA B 2 57 ? 32.004 -63.801 65.344 1.00 15.83 99 ALA B O 1
ATOM 2215 N N . GLN B 2 58 ? 34.101 -63.028 65.559 1.00 13.44 100 GLN B N 1
ATOM 2216 C CA . GLN B 2 58 ? 33.651 -61.935 66.416 1.00 14.73 100 GLN B CA 1
ATOM 2217 C C . GLN B 2 58 ? 32.738 -60.985 65.652 1.00 17.88 100 GLN B C 1
ATOM 2218 O O . GLN B 2 58 ? 31.715 -60.517 66.180 1.00 20.06 100 GLN B O 1
ATOM 2224 N N . THR B 2 59 ? 33.079 -60.693 64.402 1.00 16.10 101 THR B N 1
ATOM 2225 C CA . THR B 2 59 ? 32.203 -59.891 63.555 1.00 19.70 101 THR B CA 1
ATOM 2226 C C . THR B 2 59 ? 32.300 -60.421 62.133 1.00 13.29 101 THR B C 1
ATOM 2227 O O . THR B 2 59 ? 33.381 -60.753 61.664 1.00 12.00 101 THR B O 1
ATOM 2231 N N . ALA B 2 60 ? 31.163 -60.511 61.452 1.00 13.43 102 ALA B N 1
ATOM 2232 C CA . ALA B 2 60 ? 31.165 -60.909 60.048 1.00 12.47 102 ALA B CA 1
ATOM 2233 C C . ALA B 2 60 ? 30.045 -60.087 59.415 1.00 10.73 102 ALA B C 1
ATOM 2234 O O . ALA B 2 60 ? 28.860 -60.393 59.613 1.00 13.88 102 ALA B O 1
ATOM 2236 N N . THR B 2 61 ? 30.416 -59.019 58.717 1.00 11.81 103 THR B N 1
ATOM 2237 C CA . THR B 2 61 ? 29.433 -58.088 58.182 1.00 11.36 103 THR B CA 1
ATOM 2238 C C . THR B 2 61 ? 29.862 -57.591 56.814 1.00 10.65 103 THR B C 1
ATOM 2239 O O . THR B 2 61 ? 31.030 -57.724 56.403 1.00 13.30 103 THR B O 1
ATOM 2243 N N . TYR B 2 62 ? 28.898 -57.041 56.085 1.00 9.44 104 TYR B N 1
ATOM 2244 C CA . TYR B 2 62 ? 29.216 -56.146 54.995 1.00 9.39 104 TYR B CA 1
ATOM 2245 C C . TYR B 2 62 ? 28.360 -54.912 55.143 1.00 12.93 104 TYR B C 1
ATOM 2246 O O . TYR B 2 62 ? 27.232 -54.971 55.652 1.00 13.16 104 TYR B O 1
ATOM 2255 N N . THR B 2 63 ? 28.947 -53.793 54.746 1.00 10.29 105 THR B N 1
ATOM 2256 C CA . THR B 2 63 ? 28.304 -52.491 54.794 1.00 12.10 105 THR B CA 1
ATOM 2257 C C . THR B 2 63 ? 28.145 -51.976 53.381 1.00 13.22 105 THR B C 1
ATOM 2258 O O . THR B 2 63 ? 29.125 -51.849 52.636 1.00 14.19 105 THR B O 1
ATOM 2262 N N . LEU B 2 64 ? 26.901 -51.718 53.008 1.00 11.39 106 LEU B N 1
ATOM 2263 C CA . LEU B 2 64 ? 26.594 -51.090 51.743 1.00 11.08 106 LEU B CA 1
ATOM 2264 C C . LEU B 2 64 ? 26.607 -49.588 51.932 1.00 18.78 106 LEU B C 1
ATOM 2265 O O . LEU B 2 64 ? 25.976 -49.067 52.861 1.00 22.19 106 LEU B O 1
ATOM 2270 N N . THR B 2 65 ? 27.296 -48.890 51.056 1.00 13.48 107 THR B N 1
ATOM 2271 C CA . THR B 2 65 ? 27.151 -47.442 50.956 1.00 19.66 107 THR B CA 1
ATOM 2272 C C . THR B 2 65 ? 26.336 -47.159 49.699 1.00 17.10 107 THR B C 1
ATOM 2273 O O . THR B 2 65 ? 26.716 -47.587 48.606 1.00 19.03 107 THR B O 1
ATOM 2277 N N . LEU B 2 66 ? 25.210 -46.451 49.843 1.00 18.55 108 LEU B N 1
ATOM 2278 C CA . LEU B 2 66 ? 24.415 -46.121 48.671 1.00 19.31 108 LEU B CA 1
ATOM 2279 C C . LEU B 2 66 ? 24.864 -44.792 48.070 1.00 20.42 108 LEU B C 1
ATOM 2280 O O . 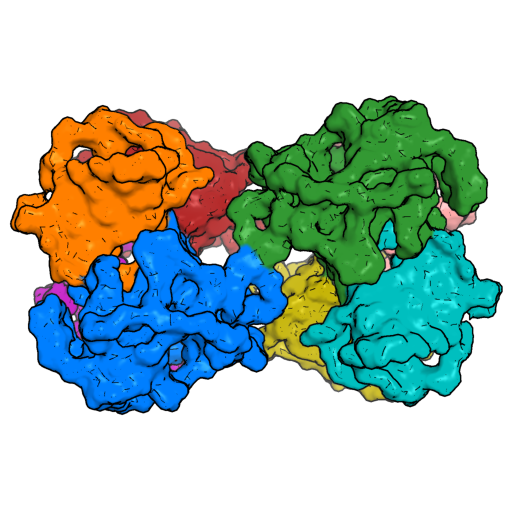LEU B 2 66 ? 25.546 -43.988 48.702 1.00 21.21 108 LEU B O 1
ATOM 2285 N N . ASN B 2 67 ? 24.474 -44.579 46.817 1.00 19.13 109 ASN B N 1
ATOM 2286 C CA . ASN B 2 67 ? 24.883 -43.365 46.124 1.00 23.86 109 ASN B CA 1
ATOM 2287 C C . ASN B 2 67 ? 24.398 -42.123 46.853 1.00 33.69 109 ASN B C 1
ATOM 2288 O O . ASN B 2 67 ? 25.087 -41.096 46.850 1.00 35.42 109 ASN B O 1
ATOM 2293 N N . ASP B 2 68 ? 23.258 -42.210 47.532 1.00 27.95 110 ASP B N 1
ATOM 2294 C CA . ASP B 2 68 ? 22.760 -41.076 48.306 1.00 33.32 110 ASP B CA 1
ATOM 2295 C C . ASP B 2 68 ? 23.371 -40.976 49.704 1.00 37.82 110 ASP B C 1
ATOM 2296 O O . ASP B 2 68 ? 22.866 -40.207 50.527 1.00 38.74 110 ASP B O 1
ATOM 2301 N N . GLY B 2 69 ? 24.427 -41.728 50.000 1.00 30.32 111 GLY B N 1
ATOM 2302 C CA . GLY B 2 69 ? 25.160 -41.567 51.237 1.00 33.69 111 GLY B CA 1
ATOM 2303 C C . GLY B 2 69 ? 24.714 -42.438 52.395 1.00 31.11 111 GLY B C 1
ATOM 2304 O O . GLY B 2 69 ? 25.483 -42.596 53.356 1.00 32.16 111 GLY B O 1
ATOM 2305 N N . ASN B 2 70 ? 23.508 -42.994 52.353 1.00 27.09 112 ASN B N 1
ATOM 2306 C CA . ASN B 2 70 ? 23.060 -43.890 53.415 1.00 30.90 112 ASN B CA 1
ATOM 2307 C C . ASN B 2 70 ? 23.937 -45.142 53.461 1.00 29.32 112 ASN B C 1
ATOM 2308 O O . ASN B 2 70 ? 24.428 -45.608 52.429 1.00 27.27 112 ASN B O 1
ATOM 2313 N N . LYS B 2 71 ? 24.155 -45.670 54.677 1.00 25.97 113 LYS B N 1
ATOM 2314 C CA . LYS B 2 71 ? 24.903 -46.912 54.886 1.00 24.07 113 LYS B CA 1
ATOM 2315 C C . LYS B 2 71 ? 24.017 -47.969 55.531 1.00 28.02 113 LYS B C 1
ATOM 2316 O O . LYS B 2 71 ? 23.184 -47.659 56.386 1.00 26.44 113 LYS B O 1
ATOM 2322 N N . LYS B 2 72 ? 24.181 -49.222 55.100 1.00 16.60 114 LYS B N 1
ATOM 2323 C CA . LYS B 2 72 ? 23.428 -50.337 55.657 1.00 13.95 114 LYS B CA 1
ATOM 2324 C C . LYS B 2 72 ? 24.395 -51.443 56.056 1.00 16.72 114 LYS B C 1
ATOM 2325 O O . LYS B 2 72 ? 25.160 -51.923 55.213 1.00 16.65 114 LYS B O 1
ATOM 2331 N N . VAL B 2 73 ? 24.379 -51.834 57.334 1.00 17.00 115 VAL B N 1
ATOM 2332 C CA . VAL B 2 73 ? 25.237 -52.893 57.854 1.00 19.78 115 VAL B CA 1
ATOM 2333 C C . VAL B 2 73 ? 24.449 -54.194 57.885 1.00 17.11 115 VAL B C 1
ATOM 2334 O O . VAL B 2 73 ? 23.349 -54.267 58.456 1.00 18.91 115 VAL B O 1
ATOM 2338 N N . VAL B 2 74 ? 24.977 -55.208 57.216 1.00 9.79 116 VAL B N 1
ATOM 2339 C CA . VAL B 2 74 ? 24.333 -56.505 57.092 1.00 11.96 116 VAL B CA 1
ATOM 2340 C C . VAL B 2 74 ? 25.178 -57.534 57.826 1.00 15.55 116 VAL B C 1
ATOM 2341 O O . VAL B 2 74 ? 26.379 -57.655 57.568 1.00 14.01 116 VAL B O 1
ATOM 2345 N N . ASN B 2 75 ? 24.542 -58.300 58.706 1.00 14.77 117 ASN B N 1
ATOM 2346 C CA . ASN B 2 75 ? 25.202 -59.366 59.447 1.00 18.86 117 ASN B CA 1
ATOM 2347 C C . ASN B 2 75 ? 25.234 -60.627 58.587 1.00 16.92 117 ASN B C 1
ATOM 2348 O O . ASN B 2 75 ? 24.189 -61.132 58.177 1.00 18.70 117 ASN B O 1
ATOM 2353 N N . LEU B 2 76 ? 26.440 -61.112 58.267 1.00 14.93 118 LEU B N 1
ATOM 2354 C CA . LEU B 2 76 ? 26.562 -62.304 57.450 1.00 12.00 118 LEU B CA 1
ATOM 2355 C C . LEU B 2 76 ? 26.172 -63.588 58.180 1.00 18.59 118 LEU B C 1
ATOM 2356 O O . LEU B 2 76 ? 25.957 -64.608 57.520 1.00 22.83 118 LEU B O 1
ATOM 2361 N N . LYS B 2 77 ? 26.111 -63.579 59.519 1.00 17.47 119 LYS B N 1
ATOM 2362 C CA . LYS B 2 77 ? 25.704 -64.777 60.242 1.00 17.84 119 LYS B CA 1
ATOM 2363 C C . LYS B 2 77 ? 24.199 -64.987 60.166 1.00 20.82 119 LYS B C 1
ATOM 2364 O O . LYS B 2 77 ? 23.731 -66.121 60.046 1.00 34.79 119 LYS B O 1
ATOM 2370 N N . LYS B 2 78 ? 23.437 -63.907 60.282 1.00 23.98 120 LYS B N 1
ATOM 2371 C CA . LYS B 2 78 ? 21.978 -63.981 60.257 1.00 29.75 120 LYS B CA 1
ATOM 2372 C C . LYS B 2 78 ? 21.468 -62.632 59.772 1.00 26.45 120 LYS B C 1
ATOM 2373 O O . LYS B 2 78 ? 21.591 -61.635 60.488 1.00 24.54 120 LYS B O 1
ATOM 2379 N N . ASN B 2 79 ? 20.909 -62.601 58.558 1.00 26.45 121 ASN B N 1
ATOM 2380 C CA . ASN B 2 79 ? 20.440 -61.361 57.933 1.00 21.95 121 ASN B CA 1
ATOM 2381 C C . ASN B 2 79 ? 18.917 -61.384 57.889 1.00 25.52 121 ASN B C 1
ATOM 2382 O O . ASN B 2 79 ? 18.324 -61.991 56.991 1.00 24.88 121 ASN B O 1
ATOM 2387 N N . ASP B 2 80 ? 18.283 -60.692 58.834 1.00 27.41 122 ASP B N 1
ATOM 2388 C CA . ASP B 2 80 ? 16.826 -60.682 58.847 1.00 27.74 122 ASP B CA 1
ATOM 2389 C C . ASP B 2 80 ? 16.226 -60.015 57.613 1.00 33.62 122 ASP B C 1
ATOM 2390 O O . ASP B 2 80 ? 15.026 -60.201 57.370 1.00 31.03 122 ASP B O 1
ATOM 2395 N N . ASP B 2 81 ? 17.015 -59.256 56.841 1.00 26.72 123 ASP B N 1
ATOM 2396 C CA . ASP B 2 81 ? 16.547 -58.575 55.636 1.00 30.97 123 ASP B CA 1
ATOM 2397 C C . ASP B 2 81 ? 16.878 -59.328 54.351 1.00 15.92 123 ASP B C 1
ATOM 2398 O O . ASP B 2 81 ? 16.804 -58.748 53.255 1.00 18.66 123 ASP B O 1
ATOM 2403 N N . ALA B 2 82 ? 17.223 -60.611 54.463 1.00 16.23 124 ALA B N 1
ATOM 2404 C CA . ALA B 2 82 ? 17.614 -61.414 53.319 1.00 17.75 124 ALA B CA 1
ATOM 2405 C C . ALA B 2 82 ? 16.590 -61.360 52.202 1.00 17.32 124 ALA B C 1
ATOM 2406 O O . ALA B 2 82 ? 16.942 -61.400 51.020 1.00 17.70 124 ALA B O 1
ATOM 2408 N N . LYS B 2 83 ? 15.312 -61.271 52.561 1.00 17.05 125 LYS B N 1
ATOM 2409 C CA . LYS B 2 83 ? 14.260 -61.358 51.561 1.00 18.82 125 LYS B CA 1
ATOM 2410 C C . LYS B 2 83 ? 13.787 -60.003 51.060 1.00 21.80 125 LYS B C 1
ATOM 2411 O O . LYS B 2 83 ? 12.869 -59.952 50.225 1.00 18.85 125 LYS B O 1
ATOM 2417 N N . ASN B 2 84 ? 14.369 -58.910 51.533 1.00 17.39 126 ASN B N 1
ATOM 2418 C CA . ASN B 2 84 ? 14.032 -57.602 50.994 1.00 15.84 126 ASN B CA 1
ATOM 2419 C C . ASN B 2 84 ? 14.855 -57.333 49.742 1.00 18.82 126 ASN B C 1
ATOM 2420 O O . ASN B 2 84 ? 15.915 -57.932 49.522 1.00 17.29 126 ASN B O 1
ATOM 2425 N N . SER B 2 85 ? 14.340 -56.471 48.884 1.00 17.87 127 SER B N 1
ATOM 2426 C CA . SER B 2 85 ? 15.009 -56.226 47.618 1.00 16.29 127 SER B CA 1
ATOM 2427 C C . SER B 2 85 ? 15.800 -54.922 47.676 1.00 18.42 127 SER B C 1
ATOM 2428 O O . SER B 2 85 ? 15.598 -54.074 48.550 1.00 20.88 127 SER B O 1
ATOM 2431 N N . ILE B 2 86 ? 16.726 -54.789 46.726 1.00 19.94 128 ILE B N 1
ATOM 2432 C CA . ILE B 2 86 ? 17.489 -53.566 46.507 1.00 21.41 128 ILE B CA 1
ATOM 2433 C C . ILE B 2 86 ? 17.822 -53.497 45.021 1.00 19.18 128 ILE B C 1
ATOM 2434 O O . ILE B 2 86 ? 17.995 -54.531 44.371 1.00 20.68 128 ILE B O 1
ATOM 2439 N N . ASP B 2 87 ? 17.855 -52.283 44.467 1.00 21.06 129 ASP B N 1
ATOM 2440 C CA . ASP B 2 87 ? 18.278 -52.066 43.089 1.00 21.99 129 ASP B CA 1
ATOM 2441 C C . ASP B 2 87 ? 19.781 -51.844 43.134 1.00 17.03 129 ASP B C 1
ATOM 2442 O O . ASP B 2 87 ? 20.220 -50.854 43.728 1.00 19.90 129 ASP B O 1
ATOM 2447 N N . PRO B 2 88 ? 20.606 -52.737 42.588 1.00 16.45 130 PRO B N 1
ATOM 2448 C CA . PRO B 2 88 ? 22.052 -52.556 42.803 1.00 17.00 130 PRO B CA 1
ATOM 2449 C C . PRO B 2 88 ? 22.576 -51.255 42.225 1.00 21.55 130 PRO B C 1
ATOM 2450 O O . PRO B 2 88 ? 23.630 -50.795 42.650 1.00 18.30 130 PRO B O 1
ATOM 2454 N N . SER B 2 89 ? 21.874 -50.627 41.286 1.00 20.04 131 SER B N 1
ATOM 2455 C CA . SER B 2 89 ? 22.355 -49.361 40.741 1.00 24.69 131 SER B CA 1
ATOM 2456 C C . SER B 2 89 ? 22.397 -48.245 41.779 1.00 19.33 131 SER B C 1
ATOM 2457 O O . SER B 2 89 ? 23.022 -47.206 41.524 1.00 23.81 131 SER B O 1
ATOM 2460 N N . THR B 2 90 ? 21.749 -48.419 42.939 1.00 16.99 132 THR B N 1
ATOM 2461 C CA . THR B 2 90 ? 21.824 -47.446 44.009 1.00 18.34 132 THR B CA 1
ATOM 2462 C C . THR B 2 90 ? 23.039 -47.662 44.903 1.00 18.00 132 THR B C 1
ATOM 2463 O O . THR B 2 90 ? 23.271 -46.867 45.812 1.00 19.91 132 THR B O 1
ATOM 2467 N N . ILE B 2 91 ? 23.794 -48.733 44.682 1.00 17.89 133 ILE B N 1
ATOM 2468 C CA . ILE B 2 91 ? 24.897 -49.087 45.561 1.00 17.17 133 ILE B CA 1
ATOM 2469 C C . ILE B 2 91 ? 26.161 -48.428 45.036 1.00 13.44 133 ILE B C 1
ATOM 2470 O O . ILE B 2 91 ? 26.504 -48.597 43.860 1.00 18.81 133 ILE B O 1
ATOM 2475 N N . LYS B 2 92 ? 26.855 -47.700 45.905 1.00 13.01 134 LYS B N 1
ATOM 2476 C CA . LYS B 2 92 ? 28.136 -47.093 45.553 1.00 14.68 134 LYS B CA 1
ATOM 2477 C C . LYS B 2 92 ? 29.315 -48.040 45.801 1.00 14.34 134 LYS B C 1
ATOM 2478 O O . LYS B 2 92 ? 30.182 -48.174 44.938 1.00 17.04 134 LYS B O 1
ATOM 2484 N N . GLN B 2 93 ? 29.394 -48.652 46.982 1.00 15.21 135 GLN B N 1
ATOM 2485 C CA . GLN B 2 93 ? 30.486 -49.569 47.290 1.00 15.69 135 GLN B CA 1
ATOM 2486 C C . GLN B 2 93 ? 30.114 -50.440 48.480 1.00 16.74 135 GLN B C 1
ATOM 2487 O O . GLN B 2 93 ? 29.161 -50.161 49.214 1.00 14.13 135 GLN B O 1
ATOM 2493 N N . ILE B 2 94 ? 30.881 -51.522 48.658 1.00 12.88 136 ILE B N 1
ATOM 2494 C CA . ILE B 2 94 ? 30.611 -52.516 49.685 1.00 11.71 136 ILE B CA 1
ATOM 2495 C C . ILE B 2 94 ? 31.898 -52.770 50.461 1.00 12.91 136 ILE B C 1
ATOM 2496 O O . ILE B 2 94 ? 32.951 -53.034 49.866 1.00 14.77 136 ILE B O 1
ATOM 2501 N N . GLN B 2 95 ? 31.813 -52.707 51.778 1.00 10.08 137 GLN B N 1
ATOM 2502 C CA . GLN B 2 95 ? 32.926 -53.003 52.668 1.00 11.07 137 GLN B CA 1
ATOM 2503 C C . GLN B 2 95 ? 32.621 -54.299 53.402 1.00 14.68 137 GLN B C 1
ATOM 2504 O O . GLN B 2 95 ? 31.620 -54.383 54.114 1.00 16.24 137 GLN B O 1
ATOM 2510 N N . ILE B 2 96 ? 33.479 -55.300 53.246 1.00 11.32 138 ILE B N 1
ATOM 2511 C CA . ILE B 2 96 ? 33.273 -56.621 53.824 1.00 8.95 138 ILE B CA 1
ATOM 2512 C C . ILE B 2 96 ? 34.327 -56.842 54.903 1.00 12.84 138 ILE B C 1
ATOM 2513 O O . ILE B 2 96 ? 35.526 -56.727 54.618 1.00 10.58 138 ILE B O 1
ATOM 2518 N N . VAL B 2 97 ? 33.896 -57.253 56.103 1.00 11.89 139 VAL B N 1
ATOM 2519 C CA . VAL B 2 97 ? 34.811 -57.448 57.239 1.00 13.52 139 VAL B CA 1
ATOM 2520 C C . VAL B 2 97 ? 34.483 -58.737 57.976 1.00 13.15 139 VAL B C 1
ATOM 2521 O O . VAL B 2 97 ? 33.370 -58.897 58.493 1.00 15.43 139 VAL B O 1
ATOM 2525 N N . VAL B 2 98 ? 35.461 -59.632 58.080 1.00 12.71 140 VAL B N 1
ATOM 2526 C CA . VAL B 2 98 ? 35.361 -60.830 58.915 1.00 10.42 140 VAL B CA 1
ATOM 2527 C C . VAL B 2 98 ? 36.555 -60.830 59.854 1.00 17.61 140 VAL B C 1
ATOM 2528 O O . VAL B 2 98 ? 37.698 -60.867 59.395 1.00 18.25 140 VAL B O 1
ATOM 2532 N N . LYS B 2 99 ? 36.287 -60.849 61.149 1.00 16.57 141 LYS B N 1
ATOM 2533 C CA . LYS B 2 99 ? 37.286 -60.783 62.208 1.00 21.74 141 LYS B CA 1
ATOM 2534 C C . LYS B 2 99 ? 37.900 -59.396 62.343 1.00 27.11 141 LYS B C 1
ATOM 2535 O O . LYS B 2 99 ? 37.260 -58.492 62.876 1.00 34.32 141 LYS B O 1
ATOM 2541 N N . ILE C 1 1 ? 35.044 -30.277 12.576 1.00 14.23 16 ILE C N 1
ATOM 2542 C CA . ILE C 1 1 ? 33.877 -29.376 12.481 1.00 14.26 16 ILE C CA 1
ATOM 2543 C C . ILE C 1 1 ? 34.329 -27.962 12.834 1.00 12.02 16 ILE C C 1
ATOM 2544 O O . ILE C 1 1 ? 34.920 -27.758 13.895 1.00 14.11 16 ILE C O 1
ATOM 2549 N N . ILE C 1 2 ? 34.085 -27.004 11.930 1.00 12.77 17 ILE C N 1
ATOM 2550 C CA . ILE C 1 2 ? 34.387 -25.592 12.157 1.00 12.67 17 ILE C CA 1
ATOM 2551 C C . ILE C 1 2 ? 33.117 -24.911 12.646 1.00 10.25 17 ILE C C 1
ATOM 2552 O O . ILE C 1 2 ? 32.066 -25.026 12.020 1.00 13.28 17 ILE C O 1
ATOM 2557 N N . GLY C 1 3 ? 33.221 -24.166 13.737 1.00 14.47 18 GLY C N 1
ATOM 2558 C CA . GLY C 1 3 ? 32.099 -23.348 14.159 1.00 16.12 18 GLY C CA 1
ATOM 2559 C C . GLY C 1 3 ? 30.991 -24.078 14.874 1.00 17.59 18 GLY C C 1
ATOM 2560 O O . GLY C 1 3 ? 29.883 -23.547 14.991 1.00 17.97 18 GLY C O 1
ATOM 2561 N N . GLY C 1 4 ? 31.254 -25.277 15.387 1.00 13.48 19 GLY C N 1
ATOM 2562 C CA . GLY C 1 4 ? 30.244 -26.066 16.036 1.00 11.81 19 GLY C CA 1
ATOM 2563 C C . GLY C 1 4 ? 30.428 -26.131 17.534 1.00 14.72 19 GLY C C 1
ATOM 2564 O O . GLY C 1 4 ? 31.106 -25.299 18.144 1.00 18.93 19 GLY C O 1
ATOM 2565 N N . ARG C 1 5 ? 29.796 -27.124 18.134 1.00 13.65 20 ARG C N 1
ATOM 2566 C CA . ARG C 1 5 ? 29.743 -27.296 19.573 1.00 13.49 20 ARG C CA 1
ATOM 2567 C C . ARG C 1 5 ? 30.013 -28.759 19.881 1.00 12.69 20 ARG C C 1
ATOM 2568 O O . ARG C 1 5 ? 29.720 -29.626 19.076 1.00 15.00 20 ARG C O 1
ATOM 2576 N N . GLU C 1 6 ? 30.558 -29.034 21.056 1.00 13.17 21 GLU C N 1
ATOM 2577 C CA . GLU C 1 6 ? 30.688 -30.417 21.493 1.00 13.86 21 GLU C CA 1
ATOM 2578 C C . GLU C 1 6 ? 29.300 -31.026 21.635 1.00 15.73 21 GLU C C 1
ATOM 2579 O O . GLU C 1 6 ? 28.393 -30.421 22.210 1.00 15.37 21 GLU C O 1
ATOM 2585 N N . SER C 1 7 ? 29.114 -32.198 21.057 1.00 12.76 22 SER C N 1
ATOM 2586 C CA . SER C 1 7 ? 27.858 -32.915 21.153 1.00 11.99 22 SER C CA 1
ATOM 2587 C C . SER C 1 7 ? 27.575 -33.396 22.571 1.00 11.68 22 SER C C 1
ATOM 2588 O O . SER C 1 7 ? 28.484 -33.652 23.359 1.00 15.78 22 SER C O 1
ATOM 2591 N N . ARG C 1 8 ? 26.295 -33.542 22.886 1.00 13.06 23 ARG C N 1
ATOM 2592 C CA . ARG C 1 8 ? 25.926 -34.283 24.080 1.00 14.15 23 ARG C CA 1
ATOM 2593 C C . ARG C 1 8 ? 26.426 -35.716 23.929 1.00 16.14 23 ARG C C 1
ATOM 2594 O O . ARG C 1 8 ? 26.204 -36.340 22.883 1.00 16.30 23 ARG C O 1
ATOM 2602 N N . PRO C 1 9 ? 27.164 -36.249 24.895 1.00 16.96 24 PRO C N 1
ATOM 2603 C CA . PRO C 1 9 ? 27.724 -37.593 24.704 1.00 15.29 24 PRO C CA 1
ATOM 2604 C C . PRO C 1 9 ? 26.649 -38.619 24.372 1.00 18.12 24 PRO C C 1
ATOM 2605 O O . PRO C 1 9 ? 25.623 -38.709 25.051 1.00 19.54 24 PRO C O 1
ATOM 2609 N N . HIS C 1 10 ? 26.876 -39.370 23.284 1.00 17.35 25 HIS C N 1
ATOM 2610 C CA . HIS C 1 10 ? 26.039 -40.488 22.876 1.00 17.70 25 HIS C CA 1
ATOM 2611 C C . HIS C 1 10 ? 24.669 -40.053 22.385 1.00 17.50 25 HIS C C 1
ATOM 2612 O O . HIS C 1 10 ? 23.762 -40.879 22.215 1.00 24.33 25 HIS C O 1
ATOM 2619 N N . SER C 1 11 ? 24.533 -38.761 22.095 1.00 16.60 26 SER C N 1
ATOM 2620 C CA . SER C 1 11 ? 23.322 -38.244 21.501 1.00 14.99 26 SER C CA 1
ATOM 2621 C C . SER C 1 11 ? 23.208 -38.588 20.025 1.00 17.62 26 SER C C 1
ATOM 2622 O O . SER C 1 11 ? 22.109 -38.453 19.460 1.00 15.41 26 SER C O 1
ATOM 2625 N N . ARG C 1 12 ? 24.291 -39.058 19.400 1.00 14.77 27 ARG C N 1
ATOM 2626 C CA . ARG C 1 12 ? 24.310 -39.368 17.969 1.00 17.59 27 ARG C CA 1
ATOM 2627 C C . ARG C 1 12 ? 24.819 -40.784 17.808 1.00 13.37 27 ARG C C 1
ATOM 2628 O O . ARG C 1 12 ? 25.954 -41.007 17.354 1.00 13.12 27 ARG C O 1
ATOM 2636 N N . PRO C 1 13 ? 24.010 -41.774 18.196 1.00 12.14 28 PRO C N 1
ATOM 2637 C CA . PRO C 1 13 ? 24.529 -43.131 18.380 1.00 13.45 28 PRO C CA 1
ATOM 2638 C C . PRO C 1 13 ? 24.850 -43.871 17.092 1.00 13.04 28 PRO C C 1
ATOM 2639 O O . PRO C 1 13 ? 25.387 -44.975 17.168 1.00 14.45 28 PRO C O 1
ATOM 2643 N N . TYR C 1 14 ? 24.581 -43.280 15.926 1.00 11.95 29 TYR C N 1
ATOM 2644 C CA . TYR C 1 14 ? 24.931 -43.875 14.641 1.00 11.44 29 TYR C CA 1
ATOM 2645 C C . TYR C 1 14 ? 26.346 -43.494 14.225 1.00 11.72 29 TYR C C 1
ATOM 2646 O O . TYR C 1 14 ? 26.887 -44.084 13.291 1.00 12.13 29 TYR C O 1
ATOM 2655 N N . MET C 1 15 ? 26.960 -42.536 14.902 1.00 10.06 30 MET C N 1
ATOM 2656 C CA . MET C 1 15 ? 28.244 -42.033 14.429 1.00 10.13 30 MET C CA 1
ATOM 2657 C C . MET C 1 15 ? 29.348 -43.066 14.560 1.00 12.53 30 MET C C 1
ATOM 2658 O O . MET C 1 15 ? 29.512 -43.714 15.604 1.00 11.26 30 MET C O 1
ATOM 2663 N N . ALA C 1 16 ? 30.195 -43.117 13.535 1.00 8.73 31 ALA C N 1
ATOM 2664 C CA . ALA C 1 16 ? 31.345 -44.005 13.507 1.00 8.93 31 ALA C CA 1
ATOM 2665 C C . ALA C 1 16 ? 32.623 -43.225 13.233 1.00 9.13 31 ALA C C 1
ATOM 2666 O O . ALA C 1 16 ? 32.625 -42.270 12.453 1.00 10.63 31 ALA C O 1
ATOM 2668 N N . TYR C 1 17 ? 33.699 -43.629 13.902 1.00 9.41 32 TYR C N 1
ATOM 2669 C CA . TYR C 1 17 ? 35.030 -43.062 13.728 1.00 9.85 32 TYR C CA 1
ATOM 2670 C C . TYR C 1 17 ? 35.862 -44.114 13.021 1.00 11.98 32 TYR C C 1
ATOM 2671 O O . TYR C 1 17 ? 35.913 -45.265 13.473 1.00 12.12 32 TYR C O 1
ATOM 2680 N N . LEU C 1 18 ? 36.475 -43.740 11.904 1.00 9.03 33 LEU C N 1
ATOM 2681 C CA . LEU C 1 18 ? 37.158 -44.693 11.032 1.00 8.36 33 LEU C CA 1
ATOM 2682 C C . LEU C 1 18 ? 38.656 -44.432 11.067 1.00 9.95 33 LEU C C 1
ATOM 2683 O O . LEU C 1 18 ? 39.079 -43.290 10.880 1.00 9.85 33 LEU C O 1
ATOM 2688 N N . GLN C 1 19 ? 39.446 -45.492 11.270 1.00 9.90 34 GLN C N 1
ATOM 2689 C CA . GLN C 1 19 ? 40.911 -45.460 11.212 1.00 11.68 34 GLN C CA 1
ATOM 2690 C C . GLN C 1 19 ? 41.329 -46.317 10.023 1.00 12.12 34 GLN C C 1
ATOM 2691 O O . GLN C 1 19 ? 40.954 -47.487 9.938 1.00 14.68 34 GLN C O 1
ATOM 2697 N N . ILE C 1 20 ? 42.086 -45.732 9.098 1.00 12.24 35 ILE C N 1
ATOM 2698 C CA . ILE C 1 20 ? 42.328 -46.333 7.796 1.00 14.05 35 ILE C CA 1
ATOM 2699 C C . ILE C 1 20 ? 43.832 -46.398 7.569 1.00 10.65 35 ILE C C 1
ATOM 2700 O O . ILE C 1 20 ? 44.510 -45.392 7.742 1.00 10.69 35 ILE C O 1
ATOM 2705 N N . GLN C 1 21 ? 44.342 -47.562 7.160 1.00 11.66 36 GLN C N 1
ATOM 2706 C CA . GLN C 1 21 ? 45.766 -47.722 6.883 1.00 14.12 36 GLN C CA 1
ATOM 2707 C C . GLN C 1 21 ? 46.037 -47.434 5.417 1.00 15.14 36 GLN C C 1
ATOM 2708 O O . GLN C 1 21 ? 45.332 -47.940 4.537 1.00 14.03 36 GLN C O 1
ATOM 2714 N N . SER C 1 22 ? 47.084 -46.676 5.170 1.00 15.01 37 SER C N 1
ATOM 2715 C CA . SER C 1 22 ? 47.587 -46.250 3.869 1.00 14.06 37 SER C CA 1
ATOM 2716 C C . SER C 1 22 ? 49.003 -46.780 3.656 1.00 14.64 37 SER C C 1
ATOM 2717 O O . SER C 1 22 ? 49.635 -47.220 4.618 1.00 14.75 37 SER C O 1
ATOM 2720 N N . PRO C 1 23 ? 49.541 -46.727 2.437 1.00 15.68 38 PRO C N 1
ATOM 2721 C CA . PRO C 1 23 ? 50.896 -47.278 2.224 1.00 17.26 38 PRO C CA 1
ATOM 2722 C C . PRO C 1 23 ? 51.991 -46.549 2.975 1.00 19.42 38 PRO C C 1
ATOM 2723 O O . PRO C 1 23 ? 53.033 -47.159 3.266 1.00 19.53 38 PRO C O 1
ATOM 2727 N N . ALA C 1 24 ? 51.802 -45.269 3.306 1.00 17.29 39 ALA C N 1
ATOM 2728 C CA . ALA C 1 24 ? 52.860 -44.450 3.890 1.00 16.10 39 ALA C CA 1
ATOM 2729 C C . ALA C 1 24 ? 52.371 -43.654 5.101 1.00 12.60 39 ALA C C 1
ATOM 2730 O O . ALA C 1 24 ? 53.013 -42.676 5.515 1.00 13.82 39 ALA C O 1
ATOM 2732 N N . GLY C 1 25 ? 51.270 -44.087 5.707 1.00 12.12 40 GLY C N 1
ATOM 2733 C CA . GLY C 1 25 ? 50.714 -43.412 6.848 1.00 11.35 40 GLY C CA 1
ATOM 2734 C C . GLY C 1 25 ? 49.288 -43.895 7.024 1.00 12.91 40 GLY C C 1
ATOM 2735 O O . GLY C 1 25 ? 48.974 -45.036 6.706 1.00 13.70 40 GLY C O 1
ATOM 2736 N N . GLN C 1 26 ? 48.455 -43.021 7.547 1.00 10.73 41 GLN C N 1
ATOM 2737 C CA . GLN C 1 26 ? 47.078 -43.391 7.847 1.00 9.93 41 GLN C CA 1
ATOM 2738 C C . GLN C 1 26 ? 46.137 -42.232 7.577 1.00 11.07 41 GLN C C 1
ATOM 2739 O O . GLN C 1 26 ? 46.553 -41.097 7.400 1.00 10.39 41 GLN C O 1
ATOM 2745 N N . SER C 1 27 ? 44.842 -42.539 7.508 1.00 10.21 42 SER C N 1
ATOM 2746 C CA . SER C 1 27 ? 43.813 -41.509 7.419 1.00 9.50 42 SER C CA 1
ATOM 2747 C C . SER C 1 27 ? 42.757 -41.745 8.488 1.00 10.13 42 SER C C 1
ATOM 2748 O O . SER C 1 27 ? 42.697 -42.791 9.143 1.00 9.16 42 SER C O 1
ATOM 2751 N N . ARG C 1 28 ? 41.953 -40.696 8.720 1.00 8.81 43 ARG C N 1
ATOM 2752 C CA . ARG C 1 28 ? 40.841 -40.738 9.662 1.00 11.78 43 ARG C CA 1
ATOM 2753 C C . ARG C 1 28 ? 39.629 -40.118 8.967 1.00 13.27 43 ARG C C 1
ATOM 2754 O O . ARG C 1 28 ? 39.753 -39.108 8.268 1.00 10.85 43 ARG C O 1
ATOM 2762 N N . CYS C 1 29 ? 38.453 -40.708 9.182 1.00 9.03 44 CYS C N 1
ATOM 2763 C CA . CYS C 1 29 ? 37.200 -40.293 8.552 1.00 10.88 44 CYS C CA 1
ATOM 2764 C C . CYS C 1 29 ? 36.109 -40.533 9.573 1.00 8.44 44 CYS C C 1
ATOM 2765 O O . CYS C 1 29 ? 36.319 -41.191 10.599 1.00 9.34 44 CYS C O 1
ATOM 2768 N N . GLY C 1 30 ? 34.922 -40.029 9.268 1.00 8.84 45 GLY C N 1
ATOM 2769 C CA . GLY C 1 30 ? 33.710 -40.425 9.944 1.00 9.97 45 GLY C CA 1
ATOM 2770 C C . GLY C 1 30 ? 32.913 -41.411 9.095 1.00 9.58 45 GLY C C 1
ATOM 2771 O O . GLY C 1 30 ? 33.321 -41.825 8.016 1.00 9.54 45 GLY C O 1
ATOM 2772 N N . GLY C 1 31 ? 31.779 -41.831 9.643 1.00 10.07 46 GLY C N 1
ATOM 2773 C CA . GLY C 1 31 ? 30.895 -42.770 8.983 1.00 8.10 46 GLY C CA 1
ATOM 2774 C C . GLY C 1 31 ? 29.640 -42.809 9.816 1.00 9.29 46 GLY C C 1
ATOM 2775 O O . GLY C 1 31 ? 29.552 -42.163 10.871 1.00 8.60 46 GLY C O 1
ATOM 2776 N N . PHE C 1 32 ? 28.655 -43.557 9.332 1.00 8.41 47 PHE C N 1
ATOM 2777 C CA . PHE C 1 32 ? 27.441 -43.681 10.133 1.00 10.68 47 PHE C CA 1
ATOM 2778 C C . PHE C 1 32 ? 26.844 -45.061 9.935 1.00 10.48 47 PHE C C 1
ATOM 2779 O O . PHE C 1 32 ? 26.807 -45.585 8.831 1.00 10.24 47 PHE C O 1
ATOM 2787 N N . LEU C 1 33 ? 26.384 -45.645 11.035 1.00 9.32 48 LEU C N 1
ATOM 2788 C CA . LEU C 1 33 ? 25.755 -46.948 11.004 1.00 10.61 48 LEU C CA 1
ATOM 2789 C C . LEU C 1 33 ? 24.385 -46.857 10.348 1.00 9.86 48 LEU C C 1
ATOM 2790 O O . LEU C 1 33 ? 23.551 -46.026 10.747 1.00 11.62 48 LEU C O 1
ATOM 2795 N N . VAL C 1 34 ? 24.152 -47.704 9.349 1.00 11.10 49 VAL C N 1
ATOM 2796 C CA . VAL C 1 34 ? 22.853 -47.779 8.690 1.00 14.04 49 VAL C CA 1
ATOM 2797 C C . VAL C 1 34 ? 22.166 -49.123 8.879 1.00 17.13 49 VAL C C 1
ATOM 2798 O O . VAL C 1 34 ? 20.991 -49.261 8.507 1.00 16.73 49 VAL C O 1
ATOM 2802 N N . ARG C 1 35 ? 22.854 -50.126 9.383 1.00 16.40 50 ARG C N 1
ATOM 2803 C CA . ARG C 1 35 ? 22.249 -51.400 9.746 1.00 19.27 50 ARG C CA 1
ATOM 2804 C C . ARG C 1 35 ? 23.200 -52.021 10.754 1.00 22.20 50 ARG C C 1
ATOM 2805 O O . ARG C 1 35 ? 24.366 -51.625 10.847 1.00 21.06 50 ARG C O 1
ATOM 2813 N N . GLU C 1 36 ? 22.704 -52.983 11.530 1.00 21.37 51 GLU C N 1
ATOM 2814 C CA . GLU C 1 36 ? 23.557 -53.546 12.570 1.00 21.97 51 GLU C CA 1
ATOM 2815 C C . GLU C 1 36 ? 24.908 -54.010 12.023 1.00 20.24 51 GLU C C 1
ATOM 2816 O O . GLU C 1 36 ? 25.892 -54.070 12.779 1.00 18.86 51 GLU C O 1
ATOM 2822 N N . ASP C 1 37 ? 24.996 -54.284 10.717 1.00 19.16 52 ASP C N 1
ATOM 2823 C CA . ASP C 1 37 ? 26.197 -54.850 10.122 1.00 18.80 52 ASP C CA 1
ATOM 2824 C C . ASP C 1 37 ? 26.842 -53.971 9.052 1.00 16.18 52 ASP C C 1
ATOM 2825 O O . ASP C 1 37 ? 27.751 -54.438 8.369 1.00 17.55 52 ASP C O 1
ATOM 2830 N N . PHE C 1 38 ? 26.434 -52.718 8.908 1.00 14.17 53 PHE C N 1
ATOM 2831 C CA . PHE C 1 38 ? 26.909 -51.882 7.806 1.00 13.32 53 PHE C CA 1
ATOM 2832 C C . PHE C 1 38 ? 27.059 -50.433 8.233 1.00 14.19 53 PHE C C 1
ATOM 2833 O O . PHE C 1 38 ? 26.169 -49.856 8.865 1.00 12.79 53 PHE C O 1
ATOM 2841 N N . VAL C 1 39 ? 28.160 -49.830 7.795 1.00 13.94 54 VAL C N 1
ATOM 2842 C CA . VAL C 1 39 ? 28.430 -48.416 7.998 1.00 12.87 54 VAL C CA 1
ATOM 2843 C C . VAL C 1 39 ? 28.578 -47.789 6.614 1.00 10.86 54 VAL C C 1
ATOM 2844 O O . VAL C 1 39 ? 29.246 -48.361 5.737 1.00 11.16 54 VAL C O 1
ATOM 2848 N N . LEU C 1 40 ? 27.968 -46.632 6.427 1.00 9.69 55 LEU C N 1
ATOM 2849 C CA . LEU C 1 40 ? 28.155 -45.805 5.237 1.00 9.37 55 LEU C CA 1
ATOM 2850 C C . LEU C 1 40 ? 29.198 -44.713 5.480 1.00 12.64 55 LEU C C 1
ATOM 2851 O O . LEU C 1 40 ? 29.300 -44.140 6.579 1.00 12.68 55 LEU C O 1
ATOM 2856 N N . THR C 1 41 ? 29.970 -44.428 4.438 1.00 10.16 56 THR C N 1
ATOM 2857 C CA . THR C 1 41 ? 31.064 -43.469 4.511 1.00 12.84 56 THR C CA 1
ATOM 2858 C C . THR C 1 41 ? 31.387 -43.037 3.088 1.00 11.62 56 THR C C 1
ATOM 2859 O O . THR C 1 41 ? 30.666 -43.369 2.142 1.00 10.66 56 THR C O 1
ATOM 2863 N N . ALA C 1 42 ? 32.463 -42.268 2.944 1.00 10.22 57 ALA C N 1
ATOM 2864 C CA . ALA C 1 42 ? 32.916 -41.776 1.651 1.00 10.07 57 ALA C CA 1
ATOM 2865 C C . ALA C 1 42 ? 33.886 -42.769 1.012 1.00 10.46 57 ALA C C 1
ATOM 2866 O O . ALA C 1 42 ? 34.671 -43.410 1.697 1.00 10.71 57 ALA C O 1
ATOM 2868 N N . ALA C 1 43 ? 33.809 -42.893 -0.314 1.00 10.53 58 ALA C N 1
ATOM 2869 C CA . ALA C 1 43 ? 34.713 -43.782 -1.037 1.00 8.85 58 ALA C CA 1
ATOM 2870 C C . ALA C 1 43 ? 36.166 -43.342 -0.925 1.00 9.71 58 ALA C C 1
ATOM 2871 O O . ALA C 1 43 ? 37.069 -44.183 -1.046 1.00 11.46 58 ALA C O 1
ATOM 2873 N N . HIS C 1 44 ? 36.421 -42.042 -0.768 1.00 9.84 59 HIS C N 1
ATOM 2874 C CA . HIS C 1 44 ? 37.814 -41.610 -0.692 1.00 8.66 59 HIS C CA 1
ATOM 2875 C C . HIS C 1 44 ? 38.465 -42.018 0.624 1.00 10.89 59 HIS C C 1
ATOM 2876 O O . HIS C 1 44 ? 39.691 -41.828 0.784 1.00 12.67 59 HIS C O 1
ATOM 2883 N N . CYS C 1 45 ? 37.705 -42.604 1.549 1.00 10.11 60 CYS C N 1
ATOM 2884 C CA . CYS C 1 45 ? 38.231 -43.086 2.824 1.00 11.65 60 CYS C CA 1
ATOM 2885 C C . CYS C 1 45 ? 38.674 -44.543 2.752 1.00 15.49 60 CYS C C 1
ATOM 2886 O O . CYS C 1 45 ? 38.902 -45.175 3.794 1.00 20.59 60 CYS C O 1
ATOM 2889 N N . TRP C 1 46 ? 38.729 -45.111 1.564 1.00 14.33 61 TRP C N 1
ATOM 2890 C CA . TRP C 1 46 ? 39.133 -46.500 1.408 1.00 14.76 61 TRP C CA 1
ATOM 2891 C C . TRP C 1 46 ? 40.605 -46.719 1.743 1.00 17.00 61 TRP C C 1
ATOM 2892 O O . TRP C 1 46 ? 41.464 -45.867 1.540 1.00 16.77 61 TRP C O 1
ATOM 2903 N N . GLY C 1 47 ? 40.896 -47.901 2.259 1.00 19.23 62 GLY C N 1
ATOM 2904 C CA . GLY C 1 47 ? 42.270 -48.227 2.568 1.00 19.54 62 GLY C CA 1
ATOM 2905 C C . GLY C 1 47 ? 42.368 -49.686 2.927 1.00 23.24 62 GLY C C 1
ATOM 2906 O O . GLY C 1 47 ? 41.355 -50.406 2.994 1.00 21.48 62 GLY C O 1
ATOM 2907 N N . SER C 1 48 ? 43.617 -50.046 3.258 1.00 25.22 63 SER C N 1
ATOM 2908 C CA . SER C 1 48 ? 44.239 -51.368 3.301 1.00 52.01 63 SER C CA 1
ATOM 2909 C C . SER C 1 48 ? 44.237 -51.944 4.702 1.00 45.99 63 SER C C 1
ATOM 2910 O O . SER C 1 48 ? 45.249 -52.508 5.129 1.00 46.79 63 SER C O 1
ATOM 2913 N N . ASN C 1 49 ? 43.152 -51.680 5.434 1.00 18.90 64 ASN C N 1
ATOM 2914 C CA . ASN C 1 49 ? 42.751 -52.156 6.758 1.00 17.01 64 ASN C CA 1
ATOM 2915 C C . ASN C 1 49 ? 41.845 -50.999 7.210 1.00 26.43 64 ASN C C 1
ATOM 2916 O O . ASN C 1 49 ? 42.281 -49.844 7.102 1.00 26.03 64 ASN C O 1
ATOM 2921 N N . ILE C 1 50 ? 40.630 -51.246 7.705 1.00 16.35 65 ILE C N 1
ATOM 2922 C CA . ILE C 1 50 ? 39.781 -50.181 8.255 1.00 13.96 65 ILE C CA 1
ATOM 2923 C C . ILE C 1 50 ? 39.198 -50.645 9.586 1.00 16.86 65 ILE C C 1
ATOM 2924 O O . ILE C 1 50 ? 38.548 -51.692 9.643 1.00 17.57 65 ILE C O 1
ATOM 2929 N N . ASN C 1 51 ? 39.421 -49.868 10.644 1.00 14.43 66 ASN C N 1
ATOM 2930 C CA . ASN C 1 51 ? 38.856 -50.123 11.965 1.00 14.78 66 ASN C CA 1
ATOM 2931 C C . ASN C 1 51 ? 37.771 -49.089 12.262 1.00 15.69 66 ASN C C 1
ATOM 2932 O O . ASN C 1 51 ? 37.961 -47.889 12.032 1.00 17.17 66 ASN C O 1
ATOM 2937 N N . VAL C 1 52 ? 36.619 -49.578 12.713 1.00 12.42 67 VAL C N 1
ATOM 2938 C CA . VAL C 1 52 ? 35.422 -48.776 12.968 1.00 14.45 67 VAL C CA 1
ATOM 2939 C C . VAL C 1 52 ? 35.197 -48.743 14.467 1.00 15.17 67 VAL C C 1
ATOM 2940 O O . VAL C 1 52 ? 35.151 -49.796 15.113 1.00 16.62 67 VAL C O 1
ATOM 2944 N N . THR C 1 53 ? 35.040 -47.542 15.021 1.00 11.12 68 THR C N 1
ATOM 2945 C CA . THR C 1 53 ? 34.701 -47.363 16.428 1.00 12.58 68 THR C CA 1
ATOM 2946 C C . THR C 1 53 ? 33.301 -46.775 16.526 1.00 14.77 68 THR C C 1
ATOM 2947 O O . THR C 1 53 ? 33.049 -45.669 16.022 1.00 13.64 68 THR C O 1
ATOM 2951 N N . LEU C 1 54 ? 32.400 -47.525 17.152 1.00 11.07 69 LEU C N 1
ATOM 2952 C CA . LEU C 1 54 ? 31.037 -47.077 17.432 1.00 10.96 69 LEU C CA 1
ATOM 2953 C C . LEU C 1 54 ? 30.902 -46.817 18.923 1.00 11.96 69 LEU C C 1
ATOM 2954 O O . LEU C 1 54 ? 31.688 -47.323 19.729 1.00 15.35 69 LEU C O 1
ATOM 2959 N N . GLY C 1 55 ? 29.923 -45.986 19.284 1.00 13.57 70 GLY C N 1
ATOM 2960 C CA . GLY C 1 55 ? 29.604 -45.742 20.682 1.00 16.95 70 GLY C CA 1
ATOM 2961 C C . GLY C 1 55 ? 30.529 -44.801 21.392 1.00 15.79 70 GLY C C 1
ATOM 2962 O O . GLY C 1 55 ? 30.544 -44.754 22.632 1.00 17.84 70 GLY C O 1
ATOM 2963 N N . ALA C 1 56 ? 31.319 -44.043 20.646 1.00 14.38 71 ALA C N 1
ATOM 2964 C CA . ALA C 1 56 ? 32.306 -43.169 21.228 1.00 13.20 71 ALA C CA 1
ATOM 2965 C C . ALA C 1 56 ? 31.792 -41.757 21.419 1.00 15.54 71 ALA C C 1
ATOM 2966 O O . ALA C 1 56 ? 30.935 -41.249 20.675 1.00 14.87 71 ALA C O 1
ATOM 2968 N N . HIS C 1 57 ? 32.351 -41.110 22.424 1.00 11.79 72 HIS C N 1
ATOM 2969 C CA . HIS C 1 57 ? 32.306 -39.665 22.512 1.00 13.03 72 HIS C CA 1
ATOM 2970 C C . HIS C 1 57 ? 33.719 -39.110 22.443 1.00 14.81 72 HIS C C 1
ATOM 2971 O O . HIS C 1 57 ? 34.054 -38.371 21.508 1.00 12.39 72 HIS C O 1
ATOM 2978 N N . ASN C 1 58 ? 34.563 -39.438 23.415 1.00 13.15 73 ASN C N 1
ATOM 2979 C CA . ASN C 1 58 ? 35.959 -39.046 23.373 1.00 11.75 73 ASN C CA 1
ATOM 2980 C C . ASN C 1 58 ? 36.722 -40.227 22.783 1.00 13.25 73 ASN C C 1
ATOM 2981 O O . ASN C 1 58 ? 36.879 -41.273 23.430 1.00 13.22 73 ASN C O 1
ATOM 2986 N N . ILE C 1 59 ? 37.147 -40.097 21.520 1.00 11.53 74 ILE C N 1
ATOM 2987 C CA . ILE C 1 59 ? 37.813 -41.202 20.825 1.00 11.68 74 ILE C CA 1
ATOM 2988 C C . ILE C 1 59 ? 39.240 -41.431 21.283 1.00 13.87 74 ILE C C 1
ATOM 2989 O O . ILE C 1 59 ? 39.821 -42.472 20.923 1.00 17.74 74 ILE C O 1
ATOM 2994 N N . GLN C 1 60 ? 39.812 -40.504 22.061 1.00 13.52 75 GLN C N 1
ATOM 2995 C CA . GLN C 1 60 ? 41.140 -40.683 22.633 1.00 17.90 75 GLN C CA 1
ATOM 2996 C C . GLN C 1 60 ? 41.098 -41.409 23.963 1.00 20.23 75 GLN C C 1
ATOM 2997 O O . GLN C 1 60 ? 42.161 -41.743 24.498 1.00 22.68 75 GLN C O 1
ATOM 3003 N N . ARG C 1 61 ? 39.919 -41.628 24.527 1.00 19.28 76 ARG C N 1
ATOM 3004 C CA . ARG C 1 61 ? 39.777 -42.300 25.813 1.00 20.10 76 ARG C CA 1
ATOM 3005 C C . ARG C 1 61 ? 39.154 -43.680 25.657 1.00 22.96 76 ARG C C 1
ATOM 3006 O O . ARG C 1 61 ? 38.369 -43.937 24.747 1.00 21.52 76 ARG C O 1
ATOM 3014 N N . ARG C 1 62 ? 39.492 -44.556 26.594 1.00 22.94 77 ARG C N 1
ATOM 3015 C CA . ARG C 1 62 ? 38.862 -45.868 26.713 1.00 23.50 77 ARG C CA 1
ATOM 3016 C C . ARG C 1 62 ? 37.529 -45.682 27.428 1.00 29.97 77 ARG C C 1
ATOM 3017 O O . ARG C 1 62 ? 37.478 -45.488 28.645 1.00 41.89 77 ARG C O 1
ATOM 3025 N N . GLU C 1 63 ? 36.443 -45.715 26.660 1.00 19.20 78 GLU C N 1
ATOM 3026 C CA . GLU C 1 63 ? 35.093 -45.583 27.165 1.00 21.07 78 GLU C CA 1
ATOM 3027 C C . GLU C 1 63 ? 34.409 -46.941 27.092 1.00 21.34 78 GLU C C 1
ATOM 3028 O O . GLU C 1 63 ? 34.545 -47.666 26.100 1.00 23.23 78 GLU C O 1
ATOM 3034 N N . ASN C 1 64 ? 33.645 -47.273 28.133 1.00 25.41 79 ASN C N 1
ATOM 3035 C CA . ASN C 1 64 ? 32.999 -48.576 28.190 1.00 28.57 79 ASN C CA 1
ATOM 3036 C C . ASN C 1 64 ? 31.925 -48.741 27.122 1.00 25.57 79 ASN C C 1
ATOM 3037 O O . ASN C 1 64 ? 31.506 -49.866 26.846 1.00 29.39 79 ASN C O 1
ATOM 3042 N N . THR C 1 65 ? 31.462 -47.648 26.533 1.00 22.96 80 THR C N 1
ATOM 3043 C CA . THR C 1 65 ? 30.451 -47.701 25.488 1.00 24.90 80 THR C CA 1
ATOM 3044 C C . THR C 1 65 ? 31.026 -48.059 24.123 1.00 17.98 80 THR C C 1
ATOM 3045 O O . THR C 1 65 ? 30.283 -48.424 23.201 1.00 18.39 80 THR C O 1
ATOM 3049 N N . GLN C 1 66 ? 32.322 -47.955 23.956 1.00 18.32 81 GLN C N 1
ATOM 3050 C CA . GLN C 1 66 ? 32.890 -48.125 22.629 1.00 17.29 81 GLN C CA 1
ATOM 3051 C C . GLN C 1 66 ? 32.855 -49.579 22.190 1.00 22.21 81 GLN C C 1
ATOM 3052 O O . GLN C 1 66 ? 33.075 -50.497 22.985 1.00 22.36 81 GLN C O 1
ATOM 3058 N N . GLN C 1 67 ? 32.547 -49.779 20.915 1.00 13.57 82 GLN C N 1
ATOM 3059 C CA . GLN C 1 67 ? 32.679 -51.066 20.255 1.00 16.76 82 GLN C CA 1
ATOM 3060 C C . GLN C 1 67 ? 33.636 -50.882 19.085 1.00 20.01 82 GLN C C 1
ATOM 3061 O O . GLN C 1 67 ? 33.424 -50.019 18.228 1.00 18.43 82 GLN C O 1
ATOM 3067 N N . HIS C 1 68 ? 34.700 -51.665 19.071 1.00 19.11 83 HIS C N 1
ATOM 3068 C CA . HIS C 1 68 ? 35.708 -51.599 18.025 1.00 16.95 83 HIS C CA 1
ATOM 3069 C C . HIS C 1 68 ? 35.538 -52.797 17.118 1.00 20.39 83 HIS C C 1
ATOM 3070 O O . HIS C 1 68 ? 35.544 -53.936 17.590 1.00 23.15 83 HIS C O 1
ATOM 3077 N N . ILE C 1 69 ? 35.319 -52.541 15.829 1.00 18.37 84 ILE C N 1
ATOM 3078 C CA . ILE C 1 69 ? 35.008 -53.595 14.868 1.00 18.42 84 ILE C CA 1
ATOM 3079 C C . ILE C 1 69 ? 35.756 -53.336 13.567 1.00 17.91 84 ILE C C 1
ATOM 3080 O O . ILE C 1 69 ? 35.621 -52.264 12.959 1.00 19.36 84 ILE C O 1
ATOM 3085 N N . THR C 1 70 ? 36.460 -54.344 13.083 1.00 19.48 85 THR C N 1
ATOM 3086 C CA . THR C 1 70 ? 37.134 -54.214 11.811 1.00 19.90 85 THR C CA 1
ATOM 3087 C C . THR C 1 70 ? 36.110 -54.311 10.693 1.00 20.10 85 THR C C 1
ATOM 3088 O O . THR C 1 70 ? 35.051 -54.952 10.834 1.00 22.82 85 THR C O 1
ATOM 3092 N N . ALA C 1 71 ? 36.395 -53.624 9.593 1.00 15.54 86 ALA C N 1
ATOM 3093 C CA . ALA C 1 71 ? 35.578 -53.734 8.397 1.00 13.92 86 ALA C CA 1
ATOM 3094 C C . ALA C 1 71 ? 35.933 -55.032 7.691 1.00 21.27 86 ALA C C 1
ATOM 3095 O O . ALA C 1 71 ? 37.090 -55.234 7.318 1.00 23.30 86 ALA C O 1
ATOM 3097 N N . ARG C 1 72 ? 34.958 -55.919 7.547 1.00 17.71 87 ARG C N 1
ATOM 3098 C CA . ARG C 1 72 ? 35.191 -57.164 6.820 1.00 19.21 87 ARG C CA 1
ATOM 3099 C C . ARG C 1 72 ? 35.420 -56.888 5.349 1.00 22.00 87 ARG C C 1
ATOM 3100 O O . ARG C 1 72 ? 36.409 -57.338 4.763 1.00 27.45 87 ARG C O 1
ATOM 3108 N N . ARG C 1 73 ? 34.522 -56.148 4.735 1.00 20.18 88 ARG C N 1
ATOM 3109 C CA . ARG C 1 73 ? 34.656 -55.726 3.359 1.00 27.21 88 ARG C CA 1
ATOM 3110 C C . ARG C 1 73 ? 34.431 -54.230 3.272 1.00 28.43 88 ARG C C 1
ATOM 3111 O O . ARG C 1 73 ? 33.707 -53.640 4.085 1.00 21.71 88 ARG C O 1
ATOM 3119 N N . ALA C 1 74 ? 35.027 -53.633 2.251 1.00 25.77 89 ALA C N 1
ATOM 3120 C CA . ALA C 1 74 ? 34.844 -52.222 1.945 1.00 24.22 89 ALA C CA 1
ATOM 3121 C C . ALA C 1 74 ? 34.402 -52.133 0.497 1.00 28.59 89 ALA C C 1
ATOM 3122 O O . ALA C 1 74 ? 35.135 -52.548 -0.409 1.00 30.28 89 ALA C O 1
ATOM 3124 N N . ILE C 1 75 ? 33.193 -51.649 0.273 1.00 16.45 90 ILE C N 1
ATOM 3125 C CA . ILE C 1 75 ? 32.618 -51.664 -1.056 1.00 13.81 90 ILE C CA 1
ATOM 3126 C C . ILE C 1 75 ? 32.482 -50.227 -1.529 1.00 18.29 90 ILE C C 1
ATOM 3127 O O . ILE C 1 75 ? 31.511 -49.545 -1.188 1.00 14.48 90 ILE C O 1
ATOM 3132 N N . ARG C 1 76 ? 33.419 -49.790 -2.358 1.00 18.30 91 ARG C N 1
ATOM 3133 C CA . ARG C 1 76 ? 33.300 -48.501 -3.008 1.00 15.55 91 ARG C CA 1
ATOM 3134 C C . ARG C 1 76 ? 32.273 -48.566 -4.118 1.00 16.14 91 ARG C C 1
ATOM 3135 O O . ARG C 1 76 ? 32.130 -49.576 -4.810 1.00 19.91 91 ARG C O 1
ATOM 3143 N N . HIS C 1 77 ? 31.584 -47.467 -4.323 1.00 13.26 92 HIS C N 1
ATOM 3144 C CA . HIS C 1 77 ? 30.703 -47.396 -5.472 1.00 13.17 92 HIS C CA 1
ATOM 3145 C C . HIS C 1 77 ? 31.464 -47.721 -6.762 1.00 15.90 92 HIS C C 1
ATOM 3146 O O . HIS C 1 77 ? 32.581 -47.229 -6.971 1.00 15.64 92 HIS C O 1
ATOM 3153 N N . PRO C 1 78 ? 30.874 -48.510 -7.676 1.00 15.54 93 PRO C N 1
ATOM 3154 C CA . PRO C 1 78 ? 31.600 -48.877 -8.904 1.00 22.73 93 PRO C CA 1
ATOM 3155 C C . PRO C 1 78 ? 31.986 -47.713 -9.809 1.00 19.74 93 PRO C C 1
ATOM 3156 O O . PRO C 1 78 ? 33.000 -47.824 -10.527 1.00 24.51 93 PRO C O 1
ATOM 3160 N N . GLN C 1 79 ? 31.232 -46.618 -9.798 1.00 14.26 94 GLN C N 1
ATOM 3161 C CA . GLN C 1 79 ? 31.494 -45.443 -10.614 1.00 16.09 94 GLN C CA 1
ATOM 3162 C C . GLN C 1 79 ? 32.200 -44.330 -9.842 1.00 14.31 94 GLN C C 1
ATOM 3163 O O . GLN C 1 79 ? 32.272 -43.201 -10.341 1.00 14.37 94 GLN C O 1
ATOM 3169 N N . TYR C 1 80 ? 32.722 -44.627 -8.652 1.00 13.10 95 TYR C N 1
ATOM 3170 C CA . TYR C 1 80 ? 33.541 -43.655 -7.936 1.00 12.41 95 TYR C CA 1
ATOM 3171 C C . TYR C 1 80 ? 34.653 -43.145 -8.845 1.00 12.57 95 TYR C C 1
ATOM 3172 O O . TYR C 1 80 ? 35.392 -43.933 -9.450 1.00 13.93 95 TYR C O 1
ATOM 3181 N N . ASN C 1 81 ? 34.750 -41.837 -8.950 1.00 12.15 96 ASN C N 1
ATOM 3182 C CA . ASN C 1 81 ? 35.790 -41.151 -9.718 1.00 12.20 96 ASN C CA 1
ATOM 3183 C C . ASN C 1 81 ? 36.655 -40.356 -8.748 1.00 12.03 96 ASN C C 1
ATOM 3184 O O . ASN C 1 81 ? 36.179 -39.362 -8.193 1.00 12.81 96 ASN C O 1
ATOM 3189 N N . GLN C 1 82 ? 37.924 -40.758 -8.562 1.00 14.70 97 GLN C N 1
ATOM 3190 C CA . GLN C 1 82 ? 38.739 -40.076 -7.552 1.00 12.89 97 GLN C CA 1
ATOM 3191 C C . GLN C 1 82 ? 39.247 -38.753 -8.074 1.00 12.69 97 GLN C C 1
ATOM 3192 O O . GLN C 1 82 ? 39.754 -37.911 -7.309 1.00 12.24 97 GLN C O 1
ATOM 3198 N N . ARG C 1 83 ? 39.204 -38.587 -9.396 1.00 12.16 98 ARG C N 1
ATOM 3199 C CA . ARG C 1 83 ? 39.738 -37.347 -9.950 1.00 9.91 98 ARG C CA 1
ATOM 3200 C C . ARG C 1 83 ? 38.805 -36.181 -9.656 1.00 10.75 98 ARG C C 1
ATOM 3201 O O . ARG C 1 83 ? 39.239 -35.110 -9.222 1.00 15.55 98 ARG C O 1
ATOM 3209 N N . THR C 1 84 ? 37.515 -36.369 -9.940 1.00 9.75 99 THR C N 1
ATOM 3210 C CA . THR C 1 84 ? 36.481 -35.375 -9.731 1.00 12.30 99 THR C CA 1
ATOM 3211 C C . THR C 1 84 ? 35.762 -35.564 -8.408 1.00 15.42 99 THR C C 1
ATOM 3212 O O . THR C 1 84 ? 34.969 -34.698 -8.036 1.00 13.66 99 THR C O 1
ATOM 3216 N N . ILE C 1 85 ? 35.990 -36.683 -7.729 1.00 13.48 100 ILE C N 1
ATOM 3217 C CA . ILE C 1 85 ? 35.371 -37.037 -6.453 1.00 10.95 100 ILE C CA 1
ATOM 3218 C C . ILE C 1 85 ? 33.876 -37.120 -6.734 1.00 12.69 100 ILE C C 1
ATOM 3219 O O . ILE C 1 85 ? 33.041 -36.469 -6.080 1.00 18.78 100 ILE C O 1
ATOM 3224 N N . GLN C 1 86 ? 33.528 -37.832 -7.784 1.00 12.10 101 GLN C N 1
ATOM 3225 C CA . GLN C 1 86 ? 32.136 -38.158 -8.040 1.00 12.66 101 GLN C CA 1
ATOM 3226 C C . GLN C 1 86 ? 31.788 -39.551 -7.538 1.00 10.43 101 GLN C C 1
ATOM 3227 O O . GLN C 1 86 ? 32.614 -40.465 -7.538 1.00 11.40 101 GLN C O 1
ATOM 3233 N N . ASN C 1 87 ? 30.502 -39.720 -7.204 1.00 11.82 102 ASN C N 1
ATOM 3234 C CA . ASN C 1 87 ? 29.964 -40.980 -6.680 1.00 12.21 102 ASN C CA 1
ATOM 3235 C C . ASN C 1 87 ? 30.751 -41.449 -5.454 1.00 11.57 102 ASN C C 1
ATOM 3236 O O . ASN C 1 87 ? 31.156 -42.614 -5.333 1.00 12.06 102 ASN C O 1
ATOM 3241 N N . ASP C 1 88 ? 30.972 -40.502 -4.537 1.00 10.22 103 ASP C N 1
ATOM 3242 C CA . ASP C 1 88 ? 31.849 -40.667 -3.365 1.00 11.19 103 ASP C CA 1
ATOM 3243 C C . ASP C 1 88 ? 31.050 -41.318 -2.236 1.00 9.35 103 ASP C C 1
ATOM 3244 O O . ASP C 1 88 ? 30.553 -40.656 -1.313 1.00 12.02 103 ASP C O 1
ATOM 3249 N N . ILE C 1 89 ? 30.858 -42.629 -2.347 1.00 8.44 104 ILE C N 1
ATOM 3250 C CA . ILE C 1 89 ? 30.122 -43.397 -1.345 1.00 10.28 104 ILE C CA 1
ATOM 3251 C C . ILE C 1 89 ? 30.684 -44.813 -1.250 1.00 10.45 104 ILE C C 1
ATOM 3252 O O . ILE C 1 89 ? 31.102 -45.416 -2.245 1.00 9.90 104 ILE C O 1
ATOM 3257 N N . MET C 1 90 ? 30.678 -45.337 -0.022 1.00 11.26 105 MET C N 1
ATOM 3258 C CA . MET C 1 90 ? 31.256 -46.630 0.300 1.00 12.95 105 MET C CA 1
ATOM 3259 C C . MET C 1 90 ? 30.485 -47.265 1.448 1.00 11.82 105 MET C C 1
ATOM 3260 O O . MET C 1 90 ? 30.098 -46.596 2.405 1.00 9.61 105 MET C O 1
ATOM 3265 N N . LEU C 1 91 ? 30.250 -48.568 1.324 1.00 9.96 106 LEU C N 1
ATOM 3266 C CA . LEU C 1 91 ? 29.662 -49.368 2.387 1.00 13.16 106 LEU C CA 1
ATOM 3267 C C . LEU C 1 91 ? 30.737 -50.247 3.008 1.00 12.91 106 LEU C C 1
ATOM 3268 O O . LEU C 1 91 ? 31.552 -50.842 2.295 1.00 15.65 106 LEU C O 1
ATOM 3273 N N . LEU C 1 92 ? 30.781 -50.260 4.335 1.00 13.21 107 LEU C N 1
ATOM 3274 C CA . LEU C 1 92 ? 31.623 -51.139 5.122 1.00 12.76 107 LEU C CA 1
ATOM 3275 C C . LEU C 1 92 ? 30.765 -52.204 5.783 1.00 13.90 107 LEU C C 1
ATOM 3276 O O . LEU C 1 92 ? 29.899 -51.885 6.609 1.00 15.54 107 LEU C O 1
ATOM 3281 N N . GLN C 1 93 ? 30.992 -53.456 5.405 1.00 13.85 108 GLN C N 1
ATOM 3282 C CA . GLN C 1 93 ? 30.397 -54.577 6.112 1.00 15.88 108 GLN C CA 1
ATOM 3283 C C . GLN C 1 93 ? 31.245 -54.830 7.342 1.00 19.27 108 GLN C C 1
ATOM 3284 O O . GLN C 1 93 ? 32.456 -55.045 7.239 1.00 17.61 108 GLN C O 1
ATOM 3290 N N . LEU C 1 94 ? 30.626 -54.786 8.505 1.00 14.65 109 LEU C N 1
ATOM 3291 C CA . LEU C 1 94 ? 31.336 -54.989 9.745 1.00 15.15 109 LEU C CA 1
ATOM 3292 C C . LEU C 1 94 ? 31.607 -56.477 9.925 1.00 17.72 109 LEU C C 1
ATOM 3293 O O . LEU C 1 94 ? 30.798 -57.316 9.509 1.00 21.97 109 LEU C O 1
ATOM 3298 N N . SER C 1 95 ? 32.769 -56.798 10.504 1.00 19.50 110 SER C N 1
ATOM 3299 C CA . SER C 1 95 ? 33.140 -58.200 10.723 1.00 22.94 110 SER C CA 1
ATOM 3300 C C . SER C 1 95 ? 32.201 -58.898 11.706 1.00 31.46 110 SER C C 1
ATOM 3301 O O . SER C 1 95 ? 32.118 -60.130 11.698 1.00 27.60 110 SER C O 1
ATOM 3304 N N . ARG C 1 96 ? 31.475 -58.145 12.528 1.00 26.56 111 ARG C N 1
ATOM 3305 C CA . ARG C 1 96 ? 30.440 -58.693 13.397 1.00 29.39 111 ARG C CA 1
ATOM 3306 C C . ARG C 1 96 ? 29.362 -57.636 13.581 1.00 26.63 111 ARG C C 1
ATOM 3307 O O . ARG C 1 96 ? 29.658 -56.440 13.574 1.00 23.61 111 ARG C O 1
ATOM 3315 N N . ARG C 1 97 ? 28.110 -58.086 13.746 1.00 27.30 112 ARG C N 1
ATOM 3316 C CA . ARG C 1 97 ? 27.012 -57.174 14.041 1.00 32.50 112 ARG C CA 1
ATOM 3317 C C . ARG C 1 97 ? 27.295 -56.415 15.333 1.00 26.45 112 ARG C C 1
ATOM 3318 O O . ARG C 1 97 ? 27.901 -56.951 16.266 1.00 23.67 112 ARG C O 1
ATOM 3326 N N . VAL C 1 98 ? 26.879 -55.142 15.373 1.00 22.95 113 VAL C N 1
ATOM 3327 C CA . VAL C 1 98 ? 27.023 -54.361 16.590 1.00 24.12 113 VAL C CA 1
ATOM 3328 C C . VAL C 1 98 ? 2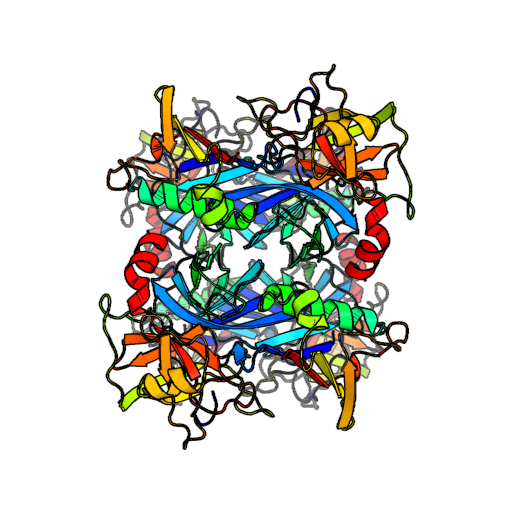6.118 -54.968 17.658 1.00 28.42 113 VAL C C 1
ATOM 3329 O O . VAL C 1 98 ? 25.126 -55.641 17.362 1.00 26.94 113 VAL C O 1
ATOM 3333 N N . ARG C 1 99 ? 26.469 -54.714 18.915 1.00 28.76 114 ARG C N 1
ATOM 3334 C CA . ARG C 1 99 ? 25.574 -54.899 20.064 1.00 32.67 114 ARG C CA 1
ATOM 3335 C C . ARG C 1 99 ? 24.714 -53.641 20.188 1.00 33.10 114 ARG C C 1
ATOM 3336 O O . ARG C 1 99 ? 25.174 -52.609 20.680 1.00 34.76 114 ARG C O 1
ATOM 3344 N N . ARG C 1 100 ? 23.454 -53.707 19.738 1.00 30.62 115 ARG C N 1
ATOM 3345 C CA . ARG C 1 100 ? 22.614 -52.513 19.716 1.00 38.49 115 ARG C CA 1
ATOM 3346 C C . ARG C 1 100 ? 22.195 -52.115 21.125 1.00 39.08 115 ARG C C 1
ATOM 3347 O O . ARG C 1 100 ? 21.874 -52.967 21.957 1.00 42.63 115 ARG C O 1
ATOM 3355 N N . ASN C 1 101 ? 22.220 -50.814 21.396 1.00 27.90 116 ASN C N 1
ATOM 3356 C CA . ASN C 1 101 ? 21.884 -50.278 22.715 1.00 26.58 116 ASN C CA 1
ATOM 3357 C C . ASN C 1 101 ? 21.683 -48.774 22.573 1.00 30.72 116 ASN C C 1
ATOM 3358 O O . ASN C 1 101 ? 21.736 -48.222 21.466 1.00 27.40 116 ASN C O 1
ATOM 3363 N N . ARG C 1 102 ? 21.466 -48.099 23.702 1.00 30.69 117 ARG C N 1
ATOM 3364 C CA . ARG C 1 102 ? 21.188 -46.672 23.654 1.00 32.54 117 ARG C CA 1
ATOM 3365 C C . ARG C 1 102 ? 22.344 -45.894 23.042 1.00 31.87 117 ARG C C 1
ATOM 3366 O O . ARG C 1 102 ? 22.137 -44.768 22.574 1.00 31.58 117 ARG C O 1
ATOM 3374 N N . ASN C 1 103 ? 23.554 -46.466 23.044 1.00 26.08 118 ASN C N 1
ATOM 3375 C CA . ASN C 1 103 ? 24.740 -45.757 22.573 1.00 23.86 118 ASN C CA 1
ATOM 3376 C C . ASN C 1 103 ? 25.149 -46.107 21.153 1.00 22.06 118 ASN C C 1
ATOM 3377 O O . ASN C 1 103 ? 25.999 -45.413 20.591 1.00 17.52 118 ASN C O 1
ATOM 3382 N N . VAL C 1 104 ? 24.596 -47.167 20.570 1.00 18.73 119 VAL C N 1
ATOM 3383 C CA . VAL C 1 104 ? 24.994 -47.627 19.251 1.00 18.02 119 VAL C CA 1
ATOM 3384 C C . VAL C 1 104 ? 23.722 -48.065 18.542 1.00 21.64 119 VAL C C 1
ATOM 3385 O O . VAL C 1 104 ? 23.122 -49.082 18.913 1.00 21.51 119 VAL C O 1
ATOM 3389 N N . ASN C 1 105 ? 23.306 -47.309 17.535 1.00 17.82 120 ASN C N 1
ATOM 3390 C CA . ASN C 1 105 ? 22.053 -47.597 16.856 1.00 18.63 120 ASN C CA 1
ATOM 3391 C C . ASN C 1 105 ? 22.118 -47.001 15.463 1.00 14.03 120 ASN C C 1
ATOM 3392 O O . ASN C 1 105 ? 22.723 -45.942 15.282 1.00 17.70 120 ASN C O 1
ATOM 3397 N N . PRO C 1 106 ? 21.483 -47.614 14.476 1.00 16.48 121 PRO C N 1
ATOM 3398 C CA . PRO C 1 106 ? 21.540 -47.066 13.117 1.00 15.77 121 PRO C CA 1
ATOM 3399 C C . PRO C 1 106 ? 20.676 -45.828 12.927 1.00 16.81 121 PRO C C 1
ATOM 3400 O O . PRO C 1 106 ? 19.757 -45.541 13.701 1.00 16.97 121 PRO C O 1
ATOM 3404 N N . VAL C 1 107 ? 20.990 -45.087 11.857 1.00 14.33 122 VAL C N 1
ATOM 3405 C CA . VAL C 1 107 ? 20.224 -43.912 11.446 1.00 13.23 122 VAL C CA 1
ATOM 3406 C C . VAL C 1 107 ? 19.446 -44.229 10.173 1.00 14.93 122 VAL C C 1
ATOM 3407 O O . VAL C 1 107 ? 19.863 -45.031 9.331 1.00 15.47 122 VAL C O 1
ATOM 3411 N N . ALA C 1 108 ? 18.275 -43.601 10.049 1.00 15.49 123 ALA C N 1
ATOM 3412 C CA . ALA C 1 108 ? 17.432 -43.840 8.897 1.00 17.07 123 ALA C CA 1
ATOM 3413 C C . ALA C 1 108 ? 18.003 -43.175 7.649 1.00 17.09 123 ALA C C 1
ATOM 3414 O O . ALA C 1 108 ? 18.614 -42.111 7.707 1.00 18.20 123 ALA C O 1
ATOM 3416 N N . LEU C 1 109 ? 17.763 -43.806 6.523 1.00 15.24 124 LEU C N 1
ATOM 3417 C CA . LEU C 1 109 ? 18.068 -43.279 5.207 1.00 12.67 124 LEU C CA 1
ATOM 3418 C C . LEU C 1 109 ? 16.837 -42.644 4.578 1.00 17.84 124 LEU C C 1
ATOM 3419 O O . LEU C 1 109 ? 15.703 -42.895 5.004 1.00 16.35 124 LEU C O 1
ATOM 3424 N N . PRO C 1 110 ? 17.031 -41.804 3.568 1.00 13.74 125 PRO C N 1
ATOM 3425 C CA . PRO C 1 110 ? 15.888 -41.183 2.895 1.00 12.26 125 PRO C CA 1
ATOM 3426 C C . PRO C 1 110 ? 15.141 -42.197 2.050 1.00 15.88 125 PRO C C 1
ATOM 3427 O O . PRO C 1 110 ? 15.570 -43.326 1.835 1.00 17.39 125 PRO C O 1
ATOM 3431 N N . ARG C 1 111 ? 13.964 -41.771 1.613 1.00 23.68 126 ARG C N 1
ATOM 3432 C CA . ARG C 1 111 ? 13.192 -42.506 0.632 1.00 26.24 126 ARG C CA 1
ATOM 3433 C C . ARG C 1 111 ? 13.801 -42.359 -0.757 1.00 20.90 126 ARG C C 1
ATOM 3434 O O . ARG C 1 111 ? 14.553 -41.419 -1.055 1.00 18.54 126 ARG C O 1
ATOM 3442 N N . ALA C 1 112 ? 13.480 -43.330 -1.613 1.00 29.10 127 ALA C N 1
ATOM 3443 C CA . ALA C 1 112 ? 13.966 -43.323 -2.985 1.00 35.25 127 ALA C CA 1
ATOM 3444 C C . ALA C 1 112 ? 13.734 -41.965 -3.643 1.00 25.08 127 ALA C C 1
ATOM 3445 O O . ALA C 1 112 ? 12.617 -41.443 -3.631 1.00 27.37 127 ALA C O 1
ATOM 3447 N N . GLN C 1 113 ? 14.820 -41.385 -4.175 1.00 31.24 128 GLN C N 1
ATOM 3448 C CA . GLN C 1 113 ? 14.816 -40.134 -4.945 1.00 34.18 128 GLN C CA 1
ATOM 3449 C C . GLN C 1 113 ? 14.330 -38.940 -4.124 1.00 23.16 128 GLN C C 1
ATOM 3450 O O . GLN C 1 113 ? 13.982 -37.884 -4.671 1.00 17.88 128 GLN C O 1
ATOM 3456 N N . GLU C 1 114 ? 14.368 -39.050 -2.802 1.00 17.69 129 GLU C N 1
ATOM 3457 C CA . GLU C 1 114 ? 13.978 -37.927 -1.969 1.00 13.60 129 GLU C CA 1
ATOM 3458 C C . GLU C 1 114 ? 14.929 -36.748 -2.171 1.00 21.33 129 GLU C C 1
ATOM 3459 O O . GLU C 1 114 ? 16.156 -36.910 -2.200 1.00 18.87 129 GLU C O 1
ATOM 3465 N N . GLY C 1 115 ? 14.347 -35.558 -2.323 1.00 16.71 130 GLY C N 1
ATOM 3466 C CA . GLY C 1 115 ? 15.094 -34.325 -2.450 1.00 21.08 130 GLY C CA 1
ATOM 3467 C C . GLY C 1 115 ? 15.340 -33.678 -1.103 1.00 16.78 130 GLY C C 1
ATOM 3468 O O . GLY C 1 115 ? 15.032 -34.231 -0.047 1.00 21.82 130 GLY C O 1
ATOM 3469 N N . LEU C 1 116 ? 15.871 -32.459 -1.147 1.00 17.16 131 LEU C N 1
ATOM 3470 C CA . LEU C 1 116 ? 16.182 -31.711 0.072 1.00 21.97 131 LEU C CA 1
ATOM 3471 C C . LEU C 1 116 ? 16.114 -30.223 -0.266 1.00 27.09 131 LEU C C 1
ATOM 3472 O O . LEU C 1 116 ? 16.950 -29.741 -1.031 1.00 28.56 131 LEU C O 1
ATOM 3477 N N . ARG C 1 117 ? 15.135 -29.503 0.311 1.00 25.82 132 ARG C N 1
ATOM 3478 C CA . ARG C 1 117 ? 14.898 -28.093 -0.017 1.00 26.86 132 ARG C CA 1
ATOM 3479 C C . ARG C 1 117 ? 16.109 -27.219 0.264 1.00 27.94 132 ARG C C 1
ATOM 3480 O O . ARG C 1 117 ? 16.563 -27.173 1.412 1.00 26.73 132 ARG C O 1
ATOM 3488 N N . PRO C 1 118 ? 16.606 -26.448 -0.711 1.00 22.75 133 PRO C N 1
ATOM 3489 C CA . PRO C 1 118 ? 17.482 -25.331 -0.353 1.00 21.83 133 PRO C CA 1
ATOM 3490 C C . PRO C 1 118 ? 16.834 -24.520 0.760 1.00 26.14 133 PRO C C 1
ATOM 3491 O O . PRO C 1 118 ? 15.616 -24.295 0.771 1.00 30.17 133 PRO C O 1
ATOM 3495 N N . GLY C 1 119 ? 17.648 -24.126 1.728 1.00 19.71 134 GLY C N 1
ATOM 3496 C CA . GLY C 1 119 ? 17.204 -23.417 2.892 1.00 21.20 134 GLY C CA 1
ATOM 3497 C C . GLY C 1 119 ? 17.016 -24.291 4.112 1.00 18.73 134 GLY C C 1
ATOM 3498 O O . GLY C 1 119 ? 16.946 -23.765 5.225 1.00 25.57 134 GLY C O 1
ATOM 3499 N N . THR C 1 120 ? 16.971 -25.602 3.925 1.00 20.64 135 THR C N 1
ATOM 3500 C CA . THR C 1 120 ? 16.831 -26.534 5.035 1.00 20.21 135 THR C CA 1
ATOM 3501 C C . THR C 1 120 ? 18.080 -26.490 5.913 1.00 21.45 135 THR C C 1
ATOM 3502 O O . THR C 1 120 ? 19.211 -26.458 5.414 1.00 20.93 135 THR C O 1
ATOM 3506 N N . LEU C 1 121 ? 17.871 -26.472 7.225 1.00 23.15 136 LEU C N 1
ATOM 3507 C CA . LEU C 1 121 ? 18.968 -26.548 8.184 1.00 20.63 136 LEU C CA 1
ATOM 3508 C C . LEU C 1 121 ? 19.182 -27.997 8.600 1.00 24.84 136 LEU C C 1
ATOM 3509 O O . LEU C 1 121 ? 18.260 -28.659 9.098 1.00 24.63 136 LEU C O 1
ATOM 3514 N N . CYS C 1 122 ? 20.392 -28.492 8.386 1.00 17.67 137 CYS C N 1
ATOM 3515 C CA . CYS C 1 122 ? 20.763 -29.858 8.689 1.00 17.39 137 CYS C CA 1
ATOM 3516 C C . CYS C 1 122 ? 21.876 -29.814 9.720 1.00 15.49 137 CYS C C 1
ATOM 3517 O O . CYS C 1 122 ? 22.402 -28.747 10.028 1.00 22.33 137 CYS C O 1
ATOM 3520 N N . THR C 1 123 ? 22.203 -30.975 10.273 1.00 14.52 138 THR C N 1
ATOM 3521 C CA . THR C 1 123 ? 23.282 -31.103 11.231 1.00 14.31 138 THR C CA 1
ATOM 3522 C C . THR C 1 123 ? 24.341 -32.029 10.654 1.00 13.11 138 THR C C 1
ATOM 3523 O O . THR C 1 123 ? 24.001 -33.039 10.030 1.00 15.68 138 THR C O 1
ATOM 3527 N N . VAL C 1 124 ? 25.610 -31.659 10.846 1.00 12.36 139 VAL C N 1
ATOM 3528 C CA . VAL C 1 124 ? 26.757 -32.504 10.537 1.00 11.68 139 VAL C CA 1
ATOM 3529 C C . VAL C 1 124 ? 27.559 -32.681 11.821 1.00 11.28 139 VAL C C 1
ATOM 3530 O O . VAL C 1 124 ? 27.684 -31.734 12.609 1.00 11.37 139 VAL C O 1
ATOM 3534 N N . ALA C 1 125 ? 28.046 -33.889 12.047 1.00 11.96 140 ALA C N 1
ATOM 3535 C CA . ALA C 1 125 ? 28.824 -34.200 13.241 1.00 9.87 140 ALA C CA 1
ATOM 3536 C C . ALA C 1 125 ? 30.111 -34.891 12.823 1.00 7.81 140 ALA C C 1
ATOM 3537 O O . ALA C 1 125 ? 30.146 -35.622 11.821 1.00 10.01 140 ALA C O 1
ATOM 3539 N N . GLY C 1 126 ? 31.152 -34.715 13.636 1.00 9.42 141 GLY C N 1
ATOM 3540 C CA . GLY C 1 126 ? 32.389 -35.413 13.361 1.00 9.03 141 GLY C CA 1
ATOM 3541 C C . GLY C 1 126 ? 33.470 -35.117 14.365 1.00 9.81 141 GLY C C 1
ATOM 3542 O O . GLY C 1 126 ? 33.335 -34.267 15.255 1.00 10.77 141 GLY C O 1
ATOM 3543 N N . TRP C 1 127 ? 34.587 -35.819 14.175 1.00 8.91 142 TRP C N 1
ATOM 3544 C CA . TRP C 1 127 ? 35.782 -35.653 14.995 1.00 9.70 142 TRP C CA 1
ATOM 3545 C C . TRP C 1 127 ? 36.911 -34.961 14.229 1.00 10.37 142 TRP C C 1
ATOM 3546 O O . TRP C 1 127 ? 38.081 -35.027 14.647 1.00 12.45 142 TRP C O 1
ATOM 3557 N N . GLY C 1 128 ? 36.588 -34.270 13.158 1.00 13.41 143 GLY C N 1
ATOM 3558 C CA . GLY C 1 128 ? 37.580 -33.559 12.380 1.00 13.09 143 GLY C CA 1
ATOM 3559 C C . GLY C 1 128 ? 38.142 -32.348 13.086 1.00 15.18 143 GLY C C 1
ATOM 3560 O O . GLY C 1 128 ? 37.722 -31.963 14.181 1.00 14.20 143 GLY C O 1
ATOM 3561 N N . ARG C 1 129 ? 39.143 -31.758 12.439 1.00 12.56 144 ARG C N 1
ATOM 3562 C CA . ARG C 1 129 ? 39.749 -30.536 12.942 1.00 13.68 144 ARG C CA 1
ATOM 3563 C C . ARG C 1 129 ? 38.745 -29.399 13.021 1.00 14.59 144 ARG C C 1
ATOM 3564 O O . ARG C 1 129 ? 37.782 -29.314 12.256 1.00 12.64 144 ARG C O 1
ATOM 3572 N N . VAL C 1 130 ? 39.009 -28.475 13.938 1.00 14.39 145 VAL C N 1
ATOM 3573 C CA . VAL C 1 130 ? 38.092 -27.369 14.182 1.00 14.12 145 VAL C CA 1
ATOM 3574 C C . VAL C 1 130 ? 38.611 -26.030 13.661 1.00 16.05 145 VAL C C 1
ATOM 3575 O O . VAL C 1 130 ? 37.842 -25.044 13.627 1.00 18.30 145 VAL C O 1
ATOM 3579 N N . SER C 1 131 ? 39.854 -25.968 13.229 1.00 17.16 146 SER C N 1
ATOM 3580 C CA . SER C 1 131 ? 40.461 -24.773 12.649 1.00 22.55 146 SER C CA 1
ATOM 3581 C C . SER C 1 131 ? 41.754 -25.220 11.980 1.00 21.29 146 SER C C 1
ATOM 3582 O O . SER C 1 131 ? 42.068 -26.419 11.943 1.00 22.76 146 SER C O 1
ATOM 3585 N N . MET C 1 132 ? 42.522 -24.262 11.466 1.00 30.08 147 MET C N 1
ATOM 3586 C CA . MET C 1 132 ? 43.827 -24.626 10.928 1.00 30.54 147 MET C CA 1
ATOM 3587 C C . MET C 1 132 ? 44.838 -24.970 12.020 1.00 32.01 147 MET C C 1
ATOM 3588 O O . MET C 1 132 ? 45.914 -25.482 11.693 1.00 29.81 147 MET C O 1
ATOM 3593 N N . ARG C 1 133 ? 44.521 -24.741 13.304 1.00 27.05 148 ARG C N 1
ATOM 3594 C CA . ARG C 1 133 ? 45.478 -24.979 14.378 1.00 24.47 148 ARG C CA 1
ATOM 3595 C C . ARG C 1 133 ? 45.036 -25.988 15.424 1.00 30.53 148 ARG C C 1
ATOM 3596 O O . ARG C 1 133 ? 45.884 -26.493 16.161 1.00 25.53 148 ARG C O 1
ATOM 3604 N N . ARG C 1 134 ? 43.750 -26.275 15.545 1.00 19.28 149 ARG C N 1
ATOM 3605 C CA . ARG C 1 134 ? 43.269 -27.070 16.660 1.00 14.58 149 ARG C CA 1
ATOM 3606 C C . ARG C 1 134 ? 42.421 -28.229 16.171 1.00 13.51 149 ARG C C 1
ATOM 3607 O O . ARG C 1 134 ? 41.756 -28.136 15.135 1.00 15.92 149 ARG C O 1
ATOM 3615 N N . GLY C 1 135 ? 42.427 -29.306 16.954 1.00 17.48 150 GLY C N 1
ATOM 3616 C CA . GLY C 1 135 ? 41.501 -30.407 16.747 1.00 20.34 150 GLY C CA 1
ATOM 3617 C C . GLY C 1 135 ? 40.587 -30.671 17.931 1.00 19.15 150 GLY C C 1
ATOM 3618 O O . GLY C 1 135 ? 40.420 -29.806 18.796 1.00 21.93 150 GLY C O 1
ATOM 3619 N N . THR C 1 136 ? 39.984 -31.856 17.978 1.00 15.69 151 THR C N 1
ATOM 3620 C CA . THR C 1 136 ? 39.060 -32.248 19.027 1.00 13.66 151 THR C CA 1
ATOM 3621 C C . THR C 1 136 ? 39.272 -33.713 19.341 1.00 19.17 151 THR C C 1
ATOM 3622 O O . THR C 1 136 ? 39.535 -34.511 18.439 1.00 18.85 151 THR C O 1
ATOM 3626 N N . ASP C 1 137 ? 39.189 -34.064 20.618 1.00 16.26 152 ASP C N 1
ATOM 3627 C CA . ASP C 1 137 ? 39.097 -35.465 20.982 1.00 15.71 152 ASP C CA 1
ATOM 3628 C C . ASP C 1 137 ? 37.657 -35.957 21.031 1.00 14.94 152 ASP C C 1
ATOM 3629 O O . ASP C 1 137 ? 37.417 -37.169 21.035 1.00 14.52 152 ASP C O 1
ATOM 3634 N N . THR C 1 138 ? 36.700 -35.050 21.112 1.00 13.72 153 THR C N 1
ATOM 3635 C CA . THR C 1 138 ? 35.310 -35.401 21.322 1.00 13.60 153 THR C CA 1
ATOM 3636 C C . THR C 1 138 ? 34.485 -35.018 20.100 1.00 11.84 153 THR C C 1
ATOM 3637 O O . THR C 1 138 ? 34.847 -34.119 19.325 1.00 14.22 153 THR C O 1
ATOM 3641 N N . LEU C 1 139 ? 33.388 -35.741 19.919 1.00 12.15 154 LEU C N 1
ATOM 3642 C CA . LEU C 1 139 ? 32.466 -35.464 18.832 1.00 10.73 154 LEU C CA 1
ATOM 3643 C C . LEU C 1 139 ? 31.912 -34.051 18.934 1.00 11.22 154 LEU C C 1
ATOM 3644 O O . LEU C 1 139 ? 31.460 -33.612 19.992 1.00 13.15 154 LEU C O 1
ATOM 3649 N N . ARG C 1 140 ? 31.877 -33.376 17.784 1.00 9.94 155 ARG C N 1
ATOM 3650 C CA . ARG C 1 140 ? 31.323 -32.038 17.665 1.00 12.11 155 ARG C CA 1
ATOM 3651 C C . ARG C 1 140 ? 30.291 -32.016 16.542 1.00 13.74 155 ARG C C 1
ATOM 3652 O O . ARG C 1 140 ? 30.223 -32.918 15.719 1.00 10.68 155 ARG C O 1
ATOM 3660 N N . GLU C 1 141 ? 29.447 -30.992 16.551 1.00 11.80 156 GLU C N 1
ATOM 3661 C CA . GLU C 1 141 ? 28.389 -30.912 15.557 1.00 11.87 156 GLU C CA 1
ATOM 3662 C C . GLU C 1 141 ? 28.106 -29.459 15.220 1.00 12.08 156 GLU C C 1
ATOM 3663 O O . GLU C 1 141 ? 28.324 -28.561 16.030 1.00 12.42 156 GLU C O 1
ATOM 3669 N N . VAL C 1 142 ? 27.550 -29.242 14.031 1.00 13.12 157 VAL C N 1
ATOM 3670 C CA . VAL C 1 142 ? 27.204 -27.895 13.594 1.00 11.42 157 VAL C CA 1
ATOM 3671 C C . VAL C 1 142 ? 25.991 -27.970 12.681 1.00 13.20 157 VAL C C 1
ATOM 3672 O O . VAL C 1 142 ? 25.764 -28.973 11.999 1.00 13.48 157 VAL C O 1
ATOM 3676 N N . GLN C 1 143 ? 25.200 -26.893 12.676 1.00 13.64 158 GLN C N 1
ATOM 3677 C CA . GLN C 1 143 ? 24.075 -26.787 11.749 1.00 13.65 158 GLN C CA 1
ATOM 3678 C C . GLN C 1 143 ? 24.489 -26.051 10.485 1.00 15.50 158 GLN C C 1
ATOM 3679 O O . GLN C 1 143 ? 25.078 -24.967 10.553 1.00 17.76 158 GLN C O 1
ATOM 3685 N N . LEU C 1 144 ? 24.206 -26.665 9.331 1.00 13.73 159 LEU C N 1
ATOM 3686 C CA . LEU C 1 144 ? 24.552 -26.108 8.032 1.00 11.87 159 LEU C CA 1
ATOM 3687 C C . LEU C 1 144 ? 23.295 -25.987 7.199 1.00 15.36 159 LEU C C 1
ATOM 3688 O O . LEU C 1 144 ? 22.416 -26.853 7.265 1.00 16.56 159 LEU C O 1
ATOM 3693 N N . ARG C 1 145 ? 23.234 -24.942 6.384 1.00 13.60 160 ARG C N 1
ATOM 3694 C CA . ARG C 1 145 ? 22.066 -24.709 5.552 1.00 18.56 160 ARG C CA 1
ATOM 3695 C C . ARG C 1 145 ? 22.304 -25.156 4.117 1.00 16.90 160 ARG C C 1
ATOM 3696 O O . ARG C 1 145 ? 23.286 -24.755 3.482 1.00 16.37 160 ARG C O 1
ATOM 3704 N N . VAL C 1 146 ? 21.374 -25.959 3.614 1.00 14.90 161 VAL C N 1
ATOM 3705 C CA . VAL C 1 146 ? 21.390 -26.387 2.223 1.00 13.40 161 VAL C CA 1
ATOM 3706 C C . VAL C 1 146 ? 21.278 -25.185 1.286 1.00 17.37 161 VAL C C 1
ATOM 3707 O O . VAL C 1 146 ? 20.417 -24.308 1.459 1.00 17.97 161 VAL C O 1
ATOM 3711 N N . GLN C 1 147 ? 22.145 -25.143 0.283 1.00 15.14 162 GLN C N 1
ATOM 3712 C CA . GLN C 1 147 ? 22.189 -24.067 -0.699 1.00 16.04 162 GLN C CA 1
ATOM 3713 C C . GLN C 1 147 ? 21.526 -24.500 -2.006 1.00 18.69 162 GLN C C 1
ATOM 3714 O O . GLN C 1 147 ? 21.355 -25.685 -2.285 1.00 18.87 162 GLN C O 1
ATOM 3720 N N . ARG C 1 148 ? 21.152 -23.512 -2.820 1.00 22.68 163 ARG C N 1
ATOM 3721 C CA . ARG C 1 148 ? 20.701 -23.798 -4.176 1.00 19.33 163 ARG C CA 1
ATOM 3722 C C . ARG C 1 148 ? 21.833 -24.432 -4.982 1.00 21.85 163 ARG C C 1
ATOM 3723 O O . ARG C 1 148 ? 22.998 -24.049 -4.844 1.00 23.77 163 ARG C O 1
ATOM 3731 N N . ASP C 1 149 ? 21.484 -25.394 -5.847 1.00 25.20 164 ASP C N 1
ATOM 3732 C CA . ASP C 1 149 ? 22.484 -26.034 -6.700 1.00 27.75 164 ASP C CA 1
ATOM 3733 C C . ASP C 1 149 ? 23.227 -25.006 -7.544 1.00 29.36 164 ASP C C 1
ATOM 3734 O O . ASP C 1 149 ? 24.397 -25.213 -7.878 1.00 30.62 164 ASP C O 1
ATOM 3739 N N . ARG C 1 150 ? 22.582 -23.873 -7.818 1.00 36.65 165 ARG C N 1
ATOM 3740 C CA . ARG C 1 150 ? 23.177 -22.785 -8.583 1.00 36.01 165 ARG C CA 1
ATOM 3741 C C . ARG C 1 150 ? 24.556 -22.411 -8.071 1.00 32.81 165 ARG C C 1
ATOM 3742 O O . ARG C 1 150 ? 25.479 -22.177 -8.862 1.00 35.85 165 ARG C O 1
ATOM 3750 N N . GLN C 1 151 ? 24.721 -22.333 -6.751 1.00 26.58 166 GLN C N 1
ATOM 3751 C CA . GLN C 1 151 ? 25.995 -21.875 -6.218 1.00 33.50 166 GLN C CA 1
ATOM 3752 C C . GLN C 1 151 ? 27.101 -22.881 -6.496 1.00 29.48 166 GLN C C 1
ATOM 3753 O O . GLN C 1 151 ? 28.186 -22.517 -6.957 1.00 29.46 166 GLN C O 1
ATOM 3759 N N . CYS C 1 152 ? 26.856 -24.155 -6.193 1.00 25.75 167 CYS C N 1
ATOM 3760 C CA . CYS C 1 152 ? 27.910 -25.146 -6.374 1.00 25.10 167 CYS C CA 1
ATOM 3761 C C . CYS C 1 152 ? 28.209 -25.392 -7.851 1.00 23.58 167 CYS C C 1
ATOM 3762 O O . CYS C 1 152 ? 29.343 -25.746 -8.185 1.00 26.89 167 CYS C O 1
ATOM 3765 N N . LEU C 1 153 ? 27.213 -25.225 -8.733 1.00 29.07 168 LEU C N 1
ATOM 3766 C CA . LEU C 1 153 ? 27.466 -25.297 -10.173 1.00 27.08 168 LEU C CA 1
ATOM 3767 C C . LEU C 1 153 ? 28.467 -24.236 -10.603 1.00 29.54 168 LEU C C 1
ATOM 3768 O O . LEU C 1 153 ? 29.371 -24.508 -11.404 1.00 30.71 168 LEU C O 1
ATOM 3773 N N . ARG C 1 154 ? 28.341 -23.019 -10.069 1.00 30.15 169 ARG C N 1
ATOM 3774 C CA . ARG C 1 154 ? 29.303 -21.978 -10.412 1.00 37.29 169 ARG C CA 1
ATOM 3775 C C . ARG C 1 154 ? 30.672 -22.277 -9.822 1.00 37.42 169 ARG C C 1
ATOM 3776 O O . ARG C 1 154 ? 31.701 -22.038 -10.465 1.00 38.56 169 ARG C O 1
ATOM 3784 N N . ILE C 1 155 ? 30.711 -22.816 -8.608 1.00 35.23 170 ILE C N 1
ATOM 3785 C CA . ILE C 1 155 ? 31.965 -22.884 -7.864 1.00 25.27 170 ILE C CA 1
ATOM 3786 C C . ILE C 1 155 ? 32.779 -24.133 -8.190 1.00 25.44 170 ILE C C 1
ATOM 3787 O O . ILE C 1 155 ? 34.015 -24.091 -8.207 1.00 27.10 170 ILE C O 1
ATOM 3792 N N . PHE C 1 156 ? 32.121 -25.260 -8.400 1.00 25.20 171 PHE C N 1
ATOM 3793 C CA . PHE C 1 156 ? 32.785 -26.551 -8.499 1.00 23.53 171 PHE C CA 1
ATOM 3794 C C . PHE C 1 156 ? 32.456 -27.125 -9.863 1.00 18.26 171 PHE C C 1
ATOM 3795 O O . PHE C 1 156 ? 31.324 -27.541 -10.101 1.00 23.59 171 PHE C O 1
ATOM 3803 N N . GLY C 1 157 ? 33.449 -27.197 -10.735 1.00 17.94 172 GLY C N 1
ATOM 3804 C CA . GLY C 1 157 ? 33.157 -27.542 -12.113 1.00 19.15 172 GLY C CA 1
ATOM 3805 C C . GLY C 1 157 ? 32.564 -28.919 -12.315 1.00 15.84 172 GLY C C 1
ATOM 3806 O O . GLY C 1 157 ? 31.932 -29.155 -13.346 1.00 18.02 172 GLY C O 1
ATOM 3807 N N . SER C 1 158 ? 32.789 -29.859 -11.391 1.00 19.12 173 SER C N 1
ATOM 3808 C CA . SER C 1 158 ? 32.265 -31.215 -11.550 1.00 17.86 173 SER C CA 1
ATOM 3809 C C . SER C 1 158 ? 31.050 -31.504 -10.682 1.00 20.56 173 SER C C 1
ATOM 3810 O O . SER C 1 158 ? 30.604 -32.656 -10.607 1.00 25.15 173 SER C O 1
ATOM 3813 N N . TYR C 1 159 ? 30.486 -30.487 -10.054 1.00 17.68 174 TYR C N 1
ATOM 3814 C CA . TYR C 1 159 ? 29.296 -30.660 -9.236 1.00 18.11 174 TYR C CA 1
ATOM 3815 C C . TYR C 1 159 ? 28.128 -31.167 -10.069 1.00 19.15 174 TYR C C 1
ATOM 3816 O O . TYR C 1 159 ? 27.849 -30.651 -11.159 1.00 23.51 174 TYR C O 1
ATOM 3825 N N . ASP C 1 160 ? 27.432 -32.172 -9.550 1.00 18.15 175 ASP C N 1
ATOM 3826 C CA . ASP C 1 160 ? 26.276 -32.762 -10.227 1.00 22.15 175 ASP C CA 1
ATOM 3827 C C . ASP C 1 160 ? 25.081 -32.800 -9.288 1.00 21.62 175 ASP C C 1
ATOM 3828 O O . ASP C 1 160 ? 25.003 -33.686 -8.418 1.00 20.75 175 ASP C O 1
ATOM 3833 N N . PRO C 1 161 ? 24.133 -31.874 -9.439 1.00 20.30 176 PRO C N 1
ATOM 3834 C CA . PRO C 1 161 ? 22.993 -31.819 -8.504 1.00 20.10 176 PRO C CA 1
ATOM 3835 C C . PRO C 1 161 ? 22.181 -33.103 -8.438 1.00 21.27 176 PRO C C 1
ATOM 3836 O O . PRO C 1 161 ? 21.486 -33.334 -7.436 1.00 19.77 176 PRO C O 1
ATOM 3840 N N . ARG C 1 162 ? 22.268 -33.968 -9.441 1.00 21.26 177 ARG C N 1
ATOM 3841 C CA . ARG C 1 162 ? 21.527 -35.218 -9.367 1.00 23.06 177 ARG C CA 1
ATOM 3842 C C . ARG C 1 162 ? 22.123 -36.175 -8.338 1.00 23.72 177 ARG C C 1
ATOM 3843 O O . ARG C 1 162 ? 21.408 -37.042 -7.828 1.00 26.87 177 ARG C O 1
ATOM 3851 N N . ARG C 1 163 ? 23.402 -36.028 -7.999 1.00 16.17 178 ARG C N 1
ATOM 3852 C CA . ARG C 1 163 ? 24.059 -36.996 -7.136 1.00 11.41 178 ARG C CA 1
ATOM 3853 C C . ARG C 1 163 ? 24.773 -36.356 -5.951 1.00 14.13 178 ARG C C 1
ATOM 3854 O O . ARG C 1 163 ? 25.344 -37.080 -5.127 1.00 14.48 178 ARG C O 1
ATOM 3862 N N . GLN C 1 164 ? 24.726 -35.039 -5.832 1.00 11.65 179 GLN C N 1
ATOM 3863 C CA . GLN C 1 164 ? 25.396 -34.305 -4.776 1.00 12.49 179 GLN C CA 1
ATOM 3864 C C . GLN C 1 164 ? 24.492 -33.191 -4.274 1.00 14.64 179 GLN C C 1
ATOM 3865 O O . GLN C 1 164 ? 23.482 -32.843 -4.901 1.00 18.21 179 GLN C O 1
ATOM 3871 N N . ILE C 1 165 ? 24.840 -32.691 -3.088 1.00 9.78 180 ILE C N 1
ATOM 3872 C CA . ILE C 1 165 ? 24.153 -31.622 -2.369 1.00 13.13 180 ILE C CA 1
ATOM 3873 C C . ILE C 1 165 ? 25.141 -30.489 -2.105 1.00 12.73 180 ILE C C 1
ATOM 3874 O O . ILE C 1 165 ? 26.305 -30.724 -1.737 1.00 12.94 180 ILE C O 1
ATOM 3879 N N . CYS C 1 166 ? 24.671 -29.253 -2.258 1.00 13.64 181 CYS C N 1
ATOM 3880 C CA . CYS C 1 166 ? 25.459 -28.053 -2.020 1.00 15.42 181 CYS C CA 1
ATOM 3881 C C . CYS C 1 166 ? 25.121 -27.572 -0.615 1.00 14.91 181 CYS C C 1
ATOM 3882 O O . CYS C 1 166 ? 23.953 -27.324 -0.324 1.00 13.86 181 CYS C O 1
ATOM 3885 N N . VAL C 1 167 ? 26.113 -27.479 0.267 1.00 12.35 182 VAL C N 1
ATOM 3886 C CA . VAL C 1 167 ? 25.832 -27.329 1.696 1.00 11.19 182 VAL C CA 1
ATOM 3887 C C . VAL C 1 167 ? 26.699 -26.267 2.337 1.00 14.45 182 VAL C C 1
ATOM 3888 O O . VAL C 1 167 ? 27.929 -26.307 2.250 1.00 14.21 182 VAL C O 1
ATOM 3892 N N . GLY C 1 168 ? 26.059 -25.349 3.051 1.00 13.88 183 GLY C N 1
ATOM 3893 C CA . GLY C 1 168 ? 26.756 -24.389 3.865 1.00 15.66 183 GLY C CA 1
ATOM 3894 C C . GLY C 1 168 ? 26.680 -22.981 3.318 1.00 15.47 183 GLY C C 1
ATOM 3895 O O . GLY C 1 168 ? 27.111 -22.688 2.205 1.00 15.79 183 GLY C O 1
ATOM 3896 N N . ASP C 1 169 ? 26.158 -22.086 4.139 1.00 16.34 184 ASP C N 1
ATOM 3897 C CA . ASP C 1 169 ? 26.085 -20.676 3.801 1.00 17.28 184 ASP C CA 1
ATOM 3898 C C . ASP C 1 169 ? 27.451 -20.042 3.999 1.00 19.55 184 ASP C C 1
ATOM 3899 O O . ASP C 1 169 ? 27.998 -20.055 5.112 1.00 18.32 184 ASP C O 1
ATOM 3904 N N . ARG C 1 170 ? 28.002 -19.480 2.920 1.00 18.03 185 ARG C N 1
ATOM 3905 C CA . ARG C 1 170 ? 29.302 -18.830 3.003 1.00 20.00 185 ARG C CA 1
ATOM 3906 C C . ARG C 1 170 ? 29.311 -17.646 3.967 1.00 18.95 185 ARG C C 1
ATOM 3907 O O . ARG C 1 170 ? 30.384 -17.211 4.407 1.00 24.06 185 ARG C O 1
ATOM 3915 N N . ARG C 1 171 ? 28.150 -17.112 4.318 1.00 19.91 186 ARG C N 1
ATOM 3916 C CA . ARG C 1 171 ? 28.117 -16.001 5.250 1.00 22.60 186 ARG C CA 1
ATOM 3917 C C . ARG C 1 171 ? 28.257 -16.439 6.702 1.00 24.18 186 ARG C C 1
ATOM 3918 O O . ARG C 1 171 ? 28.318 -15.582 7.588 1.00 23.21 186 ARG C O 1
ATOM 3926 N N . GLU C 1 172 ? 28.280 -17.744 6.968 1.00 24.38 187 GLU C N 1
ATOM 3927 C CA . GLU C 1 172 ? 28.511 -18.279 8.302 1.00 23.39 187 GLU C CA 1
ATOM 3928 C C . GLU C 1 172 ? 29.857 -18.988 8.336 1.00 23.54 187 GLU C C 1
ATOM 3929 O O . GLU C 1 172 ? 30.210 -19.703 7.396 1.00 24.15 187 GLU C O 1
ATOM 3935 N N . ARG C 1 173 ? 30.586 -18.822 9.439 1.00 22.23 188 ARG C N 1
ATOM 3936 C CA . ARG C 1 173 ? 31.839 -19.536 9.668 1.00 24.38 188 ARG C CA 1
ATOM 3937 C C . ARG C 1 173 ? 31.516 -20.895 10.290 1.00 23.94 188 ARG C C 1
ATOM 3938 O O . ARG C 1 173 ? 31.799 -21.171 11.458 1.00 23.02 188 ARG C O 1
ATOM 3946 N N . LYS C 1 174 ? 30.882 -21.738 9.479 1.00 19.76 189 LYS C N 1
ATOM 3947 C CA . LYS C 1 174 ? 30.457 -23.068 9.891 1.00 15.56 189 LYS C CA 1
ATOM 3948 C C . LYS C 1 174 ? 30.715 -24.031 8.746 1.00 17.41 189 LYS C C 1
ATOM 3949 O O . LYS C 1 174 ? 30.344 -23.755 7.598 1.00 17.41 189 LYS C O 1
ATOM 3955 N N . ALA C 1 175 ? 31.313 -25.179 9.059 1.00 13.95 190 ALA C N 1
ATOM 3956 C CA . ALA C 1 175 ? 31.605 -26.126 7.996 1.00 13.92 190 ALA C CA 1
ATOM 3957 C C . ALA C 1 175 ? 32.025 -27.475 8.551 1.00 14.41 190 ALA C C 1
ATOM 3958 O O . ALA C 1 175 ? 32.466 -27.601 9.705 1.00 15.25 190 ALA C O 1
ATOM 3960 N N . ALA C 1 176 ? 31.926 -28.478 7.691 1.00 13.61 191 ALA C N 1
ATOM 3961 C CA . ALA C 1 176 ? 32.681 -29.709 7.899 1.00 17.44 191 ALA C CA 1
ATOM 3962 C C . ALA C 1 176 ? 34.137 -29.473 7.511 1.00 16.13 191 ALA C C 1
ATOM 3963 O O . ALA C 1 176 ? 34.429 -28.642 6.653 1.00 18.74 191 ALA C O 1
ATOM 3965 N N . PHE C 1 177 ? 35.065 -30.173 8.166 1.00 14.95 192 PHE C N 1
ATOM 3966 C CA . PHE C 1 177 ? 36.484 -29.932 7.900 1.00 11.75 192 PHE C CA 1
ATOM 3967 C C . PHE C 1 177 ? 37.238 -31.256 7.904 1.00 12.15 192 PHE C C 1
ATOM 3968 O O . PHE C 1 177 ? 36.650 -32.332 7.863 1.00 14.52 192 PHE C O 1
ATOM 3976 N N . LYS C 1 178 ? 38.552 -31.168 8.005 1.00 12.56 193 LYS C N 1
ATOM 3977 C CA . LYS C 1 178 ? 39.403 -32.320 7.729 1.00 12.05 193 LYS C CA 1
ATOM 3978 C C . LYS C 1 178 ? 39.260 -33.382 8.810 1.00 12.71 193 LYS C C 1
ATOM 3979 O O . LYS C 1 178 ? 39.592 -33.144 9.979 1.00 14.54 193 LYS C O 1
ATOM 3985 N N . GLY C 1 179 ? 38.836 -34.582 8.393 1.00 11.22 194 GLY C N 1
ATOM 3986 C CA . GLY C 1 179 ? 38.495 -35.671 9.270 1.00 10.85 194 GLY C CA 1
ATOM 3987 C C . GLY C 1 179 ? 37.010 -35.904 9.430 1.00 9.30 194 GLY C C 1
ATOM 3988 O O . GLY C 1 179 ? 36.619 -36.911 10.037 1.00 11.15 194 GLY C O 1
ATOM 3989 N N . ASP C 1 180 ? 36.184 -34.980 8.942 1.00 7.99 195 ASP C N 1
ATOM 3990 C CA . ASP C 1 180 ? 34.740 -35.140 8.973 1.00 8.40 195 ASP C CA 1
ATOM 3991 C C . ASP C 1 180 ? 34.164 -35.856 7.748 1.00 11.33 195 ASP C C 1
ATOM 3992 O O . ASP C 1 180 ? 32.985 -36.231 7.780 1.00 11.28 195 ASP C O 1
ATOM 3997 N N . SER C 1 181 ? 34.942 -36.043 6.678 1.00 11.15 196 SER C N 1
ATOM 3998 C CA . SER C 1 181 ? 34.540 -36.846 5.526 1.00 9.38 196 SER C CA 1
ATOM 3999 C C . SER C 1 181 ? 33.868 -38.136 5.949 1.00 12.13 196 SER C C 1
ATOM 4000 O O . SER C 1 181 ? 34.304 -38.800 6.876 1.00 11.26 196 SER C O 1
ATOM 4003 N N . GLY C 1 182 ? 32.805 -38.518 5.235 1.00 9.80 197 GLY C N 1
ATOM 4004 C CA . GLY C 1 182 ? 32.107 -39.744 5.526 1.00 12.63 197 GLY C CA 1
ATOM 4005 C C . GLY C 1 182 ? 30.970 -39.624 6.509 1.00 11.29 197 GLY C C 1
ATOM 4006 O O . GLY C 1 182 ? 30.145 -40.529 6.591 1.00 13.72 197 GLY C O 1
ATOM 4007 N N . GLY C 1 183 ? 30.941 -38.563 7.308 1.00 10.21 198 GLY C N 1
ATOM 4008 C CA . GLY C 1 183 ? 29.876 -38.379 8.256 1.00 11.84 198 GLY C CA 1
ATOM 4009 C C . GLY C 1 183 ? 28.616 -37.929 7.575 1.00 11.85 198 GLY C C 1
ATOM 4010 O O . GLY C 1 183 ? 28.624 -37.476 6.427 1.00 11.44 198 GLY C O 1
ATOM 4011 N N . PRO C 1 184 ? 27.503 -38.041 8.289 1.00 12.32 199 PRO C N 1
ATOM 4012 C CA . PRO C 1 184 ? 26.196 -37.749 7.703 1.00 12.45 199 PRO C CA 1
ATOM 4013 C C . PRO C 1 184 ? 25.806 -36.283 7.777 1.00 11.10 199 PRO C C 1
ATOM 4014 O O . PRO C 1 184 ? 26.231 -35.527 8.659 1.00 15.65 199 PRO C O 1
ATOM 4018 N N . LEU C 1 185 ? 24.959 -35.901 6.823 1.00 13.45 200 LEU C N 1
ATOM 4019 C CA . LEU C 1 185 ? 24.182 -34.667 6.869 1.00 12.83 200 LEU C CA 1
ATOM 4020 C C . LEU C 1 185 ? 22.796 -35.087 7.326 1.00 14.67 200 LEU C C 1
ATOM 4021 O O . LEU C 1 185 ? 22.128 -35.833 6.604 1.00 14.67 200 LEU C O 1
ATOM 4026 N N . LEU C 1 186 ? 22.386 -34.643 8.520 1.00 15.40 201 LEU C N 1
ATOM 4027 C CA . LEU C 1 186 ? 21.145 -35.081 9.152 1.00 16.44 201 LEU C CA 1
ATOM 4028 C C . LEU C 1 186 ? 20.104 -33.974 9.047 1.00 15.59 201 LEU C C 1
ATOM 4029 O O . LEU C 1 186 ? 20.328 -32.879 9.548 1.00 19.49 201 LEU C O 1
ATOM 4034 N N . CYS C 1 187 ? 18.972 -34.270 8.407 1.00 20.29 202 CYS C N 1
ATOM 4035 C CA . CYS C 1 187 ? 17.855 -33.337 8.261 1.00 23.08 202 CYS C CA 1
ATOM 4036 C C . CYS C 1 187 ? 16.625 -34.109 8.717 1.00 23.99 202 CYS C C 1
ATOM 4037 O O . CYS C 1 187 ? 16.338 -35.191 8.191 1.00 22.83 202 CYS C O 1
ATOM 4040 N N . ASN C 1 188 ? 15.973 -33.611 9.767 1.00 31.14 203 ASN C N 1
ATOM 4041 C CA . ASN C 1 188 ? 14.857 -34.299 10.427 1.00 31.58 203 ASN C CA 1
ATOM 4042 C C . ASN C 1 188 ? 15.178 -35.763 10.742 1.00 25.83 203 ASN C C 1
ATOM 4043 O O . ASN C 1 188 ? 14.367 -36.657 10.492 1.00 29.85 203 ASN C O 1
ATOM 4048 N N . ASN C 1 189 ? 16.388 -36.015 11.264 1.00 29.51 204 ASN C N 1
ATOM 4049 C CA . ASN C 1 189 ? 16.802 -37.338 11.743 1.00 26.97 204 ASN C CA 1
ATOM 4050 C C . ASN C 1 189 ? 16.807 -38.389 10.631 1.00 19.00 204 ASN C C 1
ATOM 4051 O O . ASN C 1 189 ? 16.576 -39.578 10.868 1.00 19.71 204 ASN C O 1
ATOM 4056 N N . VAL C 1 190 ? 17.113 -37.957 9.408 1.00 18.02 205 VAL C N 1
ATOM 4057 C CA . VAL C 1 190 ? 17.383 -38.840 8.277 1.00 14.83 205 VAL C CA 1
ATOM 4058 C C . VAL C 1 190 ? 18.720 -38.415 7.690 1.00 13.71 205 VAL C C 1
ATOM 4059 O O . VAL C 1 190 ? 19.007 -37.215 7.618 1.00 14.65 205 VAL C O 1
ATOM 4063 N N . ALA C 1 191 ? 19.566 -39.390 7.365 1.00 14.46 206 ALA C N 1
ATOM 4064 C CA . ALA C 1 191 ? 20.885 -39.118 6.789 1.00 15.51 206 ALA C CA 1
ATOM 4065 C C . ALA C 1 191 ? 20.725 -38.886 5.290 1.00 14.24 206 ALA C C 1
ATOM 4066 O O . ALA C 1 191 ? 20.692 -39.842 4.504 1.00 16.07 206 ALA C O 1
ATOM 4068 N N . HIS C 1 192 ? 20.700 -37.614 4.882 1.00 12.14 207 HIS C N 1
ATOM 4069 C CA . HIS C 1 192 ? 20.522 -37.239 3.476 1.00 13.34 207 HIS C CA 1
ATOM 4070 C C . HIS C 1 192 ? 21.828 -37.123 2.710 1.00 13.87 207 HIS C C 1
ATOM 4071 O O . HIS C 1 192 ? 21.827 -37.203 1.483 1.00 13.08 207 HIS C O 1
ATOM 4078 N N . GLY C 1 193 ? 22.925 -36.861 3.394 1.00 11.44 208 GLY C N 1
ATOM 4079 C CA . GLY C 1 193 ? 24.175 -36.605 2.711 1.00 12.07 208 GLY C CA 1
ATOM 4080 C C . GLY C 1 193 ? 25.338 -37.261 3.423 1.00 10.04 208 GLY C C 1
ATOM 4081 O O . GLY C 1 193 ? 25.243 -37.675 4.582 1.00 11.03 208 GLY C O 1
ATOM 4082 N N . ILE C 1 194 ? 26.464 -37.296 2.706 1.00 9.31 209 ILE C N 1
ATOM 4083 C CA . ILE C 1 194 ? 27.753 -37.772 3.196 1.00 9.66 209 ILE C CA 1
ATOM 4084 C C . ILE C 1 194 ? 28.764 -36.664 2.926 1.00 10.11 209 ILE C C 1
ATOM 4085 O O . ILE C 1 194 ? 28.905 -36.198 1.785 1.00 9.26 209 ILE C O 1
ATOM 4090 N N . VAL C 1 195 ? 29.463 -36.234 3.974 1.00 8.90 210 VAL C N 1
ATOM 4091 C CA . VAL C 1 195 ? 30.498 -35.222 3.820 1.00 10.39 210 VAL C CA 1
ATOM 4092 C C . VAL C 1 195 ? 31.527 -35.718 2.818 1.00 9.31 210 VAL C C 1
ATOM 4093 O O . VAL C 1 195 ? 32.083 -36.808 2.989 1.00 9.35 210 VAL C O 1
ATOM 4097 N N . SER C 1 196 ? 31.818 -34.902 1.790 1.00 8.91 211 SER C N 1
ATOM 4098 C CA . SER C 1 196 ? 32.711 -35.333 0.710 1.00 6.80 211 SER C CA 1
ATOM 4099 C C . SER C 1 196 ? 33.877 -34.367 0.514 1.00 12.06 211 SER C C 1
ATOM 4100 O O . SER C 1 196 ? 35.016 -34.743 0.818 1.00 9.29 211 SER C O 1
ATOM 4103 N N . TYR C 1 197 ? 33.665 -33.166 -0.013 1.00 8.03 212 TYR C N 1
ATOM 4104 C CA . TYR C 1 197 ? 34.796 -32.293 -0.295 1.00 7.71 212 TYR C CA 1
ATOM 4105 C C . TYR C 1 197 ? 34.433 -30.830 -0.213 1.00 10.34 212 TYR C C 1
ATOM 4106 O O . TYR C 1 197 ? 33.262 -30.458 -0.171 1.00 9.56 212 TYR C O 1
ATOM 4115 N N . GLY C 1 198 ? 35.473 -29.995 -0.196 1.00 10.13 213 GLY C N 1
ATOM 4116 C CA . GLY C 1 198 ? 35.304 -28.558 -0.201 1.00 12.00 213 GLY C CA 1
ATOM 4117 C C . GLY C 1 198 ? 36.625 -27.926 -0.573 1.00 15.74 213 GLY C C 1
ATOM 4118 O O . GLY C 1 198 ? 37.351 -28.461 -1.418 1.00 13.49 213 GLY C O 1
ATOM 4119 N N . LYS C 1 199 ? 36.949 -26.820 0.098 1.00 28.17 214 LYS C N 1
ATOM 4120 C CA . LYS C 1 199 ? 38.203 -26.099 -0.039 1.00 19.76 214 LYS C CA 1
ATOM 4121 C C . LYS C 1 199 ? 39.076 -26.371 1.181 1.00 27.37 214 LYS C C 1
ATOM 4122 O O . LYS C 1 199 ? 38.578 -26.712 2.256 1.00 30.79 214 LYS C O 1
ATOM 4128 N N . SER C 1 200 ? 40.397 -26.220 1.014 1.00 33.29 215 SER C N 1
ATOM 4129 C CA . SER C 1 200 ? 41.308 -26.522 2.114 1.00 28.03 215 SER C CA 1
ATOM 4130 C C . SER C 1 200 ? 41.217 -25.484 3.223 1.00 25.76 215 SER C C 1
ATOM 4131 O O . SER C 1 200 ? 41.562 -25.770 4.378 1.00 26.47 215 SER C O 1
ATOM 4134 N N . SER C 1 201 ? 40.803 -24.268 2.871 1.00 26.02 216 SER C N 1
ATOM 4135 C CA . SER C 1 201 ? 40.540 -23.209 3.835 1.00 29.28 216 SER C CA 1
ATOM 4136 C C . SER C 1 201 ? 39.404 -23.564 4.760 1.00 32.39 216 SER C C 1
ATOM 4137 O O . SER C 1 201 ? 39.240 -22.962 5.832 1.00 29.19 216 SER C O 1
ATOM 4140 N N . GLY C 1 202 ? 38.572 -24.476 4.325 1.00 24.78 217 GLY C N 1
ATOM 4141 C CA . GLY C 1 202 ? 37.302 -24.681 4.969 1.00 23.38 217 GLY C CA 1
ATOM 4142 C C . GLY C 1 202 ? 36.110 -23.820 4.659 1.00 28.02 217 GLY C C 1
ATOM 4143 O O . GLY C 1 202 ? 35.135 -23.853 5.370 1.00 26.54 217 GLY C O 1
ATOM 4144 N N . VAL C 1 203 ? 36.280 -22.937 3.679 1.00 22.55 218 VAL C N 1
ATOM 4145 C CA . VAL C 1 203 ? 35.250 -21.977 3.298 1.00 24.55 218 VAL C CA 1
ATOM 4146 C C . VAL C 1 203 ? 34.084 -22.616 2.573 1.00 31.41 218 VAL C C 1
ATOM 4147 O O . VAL C 1 203 ? 34.276 -23.346 1.600 1.00 28.46 218 VAL C O 1
ATOM 4151 N N . PRO C 1 204 ? 32.852 -22.344 3.031 1.00 21.57 219 PRO C N 1
ATOM 4152 C CA . PRO C 1 204 ? 31.657 -22.908 2.390 1.00 19.54 219 PRO C CA 1
ATOM 4153 C C . PRO C 1 204 ? 31.430 -22.296 1.009 1.00 19.50 219 PRO C C 1
ATOM 4154 O O . PRO C 1 204 ? 32.109 -21.330 0.663 1.00 24.84 219 PRO C O 1
ATOM 4158 N N . PRO C 1 205 ? 30.488 -22.848 0.225 1.00 16.53 220 PRO C N 1
ATOM 4159 C CA . PRO C 1 205 ? 29.808 -24.137 0.420 1.00 16.39 220 PRO C CA 1
ATOM 4160 C C . PRO C 1 205 ? 30.724 -25.312 0.168 1.00 12.47 220 PRO C C 1
ATOM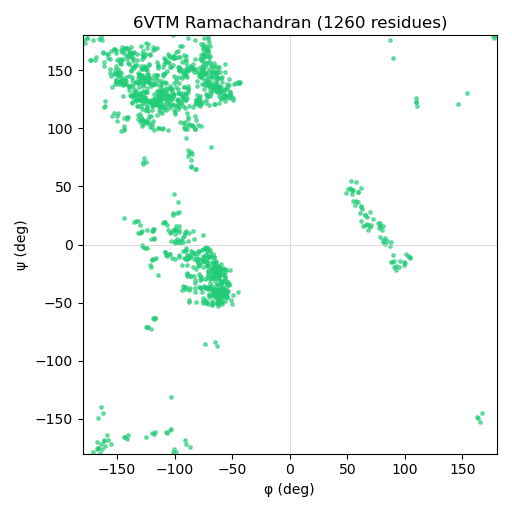 4161 O O . PRO C 1 205 ? 31.770 -25.166 -0.450 1.00 16.99 220 PRO C O 1
ATOM 4165 N N . GLU C 1 206 ? 30.262 -26.463 0.631 1.00 11.78 221 GLU C N 1
ATOM 4166 C CA . GLU C 1 206 ? 30.910 -27.755 0.490 1.00 11.18 221 GLU C CA 1
ATOM 4167 C C . GLU C 1 206 ? 29.981 -28.719 -0.230 1.00 10.94 221 GLU C C 1
ATOM 4168 O O . GLU C 1 206 ? 28.769 -28.492 -0.357 1.00 14.44 221 GLU C O 1
ATOM 4174 N N . VAL C 1 207 ? 30.554 -29.803 -0.728 1.00 9.08 222 VAL C N 1
ATOM 4175 C CA . VAL C 1 207 ? 29.827 -30.765 -1.539 1.00 9.22 222 VAL C CA 1
ATOM 4176 C C . VAL C 1 207 ? 29.667 -32.050 -0.729 1.00 15.46 222 VAL C C 1
ATOM 4177 O O . VAL C 1 207 ? 30.635 -32.598 -0.190 1.00 11.02 222 VAL C O 1
ATOM 4181 N N . PHE C 1 208 ? 28.443 -32.524 -0.644 1.00 9.68 223 PHE C N 1
ATOM 4182 C CA . PHE C 1 208 ? 28.050 -33.736 0.045 1.00 8.90 223 PHE C CA 1
ATOM 4183 C C . PHE C 1 208 ? 27.518 -34.720 -0.997 1.00 12.05 223 PHE C C 1
ATOM 4184 O O . PHE C 1 208 ? 26.836 -34.318 -1.955 1.00 11.54 223 PHE C O 1
ATOM 4192 N N . THR C 1 209 ? 27.755 -36.008 -0.791 1.00 8.43 224 THR C N 1
ATOM 4193 C CA . THR C 1 209 ? 27.102 -37.021 -1.614 1.00 8.14 224 THR C CA 1
ATOM 4194 C C . THR C 1 209 ? 25.633 -37.090 -1.241 1.00 10.15 224 THR C C 1
ATOM 4195 O O . THR C 1 209 ? 25.315 -37.127 -0.059 1.00 12.49 224 THR C O 1
ATOM 4199 N N . ARG C 1 210 ? 24.749 -37.181 -2.250 1.00 9.91 225 ARG C N 1
ATOM 4200 C CA . ARG C 1 210 ? 23.290 -37.220 -2.015 1.00 13.16 225 ARG C CA 1
ATOM 4201 C C . ARG C 1 210 ? 22.839 -38.666 -1.892 1.00 10.96 225 ARG C C 1
ATOM 4202 O O . ARG C 1 210 ? 22.726 -39.381 -2.887 1.00 12.26 225 ARG C O 1
ATOM 4210 N N . VAL C 1 211 ? 22.652 -39.123 -0.655 1.00 9.44 226 VAL C N 1
ATOM 4211 C CA . VAL C 1 211 ? 22.407 -40.536 -0.376 1.00 11.39 226 VAL C CA 1
ATOM 4212 C C . VAL C 1 211 ? 21.231 -41.077 -1.172 1.00 13.00 226 VAL C C 1
ATOM 4213 O O . VAL C 1 211 ? 21.273 -42.223 -1.636 1.00 15.41 226 VAL C O 1
ATOM 4217 N N . SER C 1 212 ? 20.143 -40.307 -1.283 1.00 16.40 227 SER C N 1
ATOM 4218 C CA . SER C 1 212 ? 18.954 -40.867 -1.923 1.00 16.17 227 SER C CA 1
ATOM 4219 C C . SER C 1 212 ? 19.210 -41.277 -3.370 1.00 23.43 227 SER C C 1
ATOM 4220 O O . SER C 1 212 ? 18.521 -42.164 -3.887 1.00 25.13 227 SER C O 1
ATOM 4223 N N . SER C 1 213 ? 20.201 -40.674 -4.038 1.00 14.68 228 SER C N 1
ATOM 4224 C CA . SER C 1 213 ? 20.515 -41.043 -5.412 1.00 13.45 228 SER C CA 1
ATOM 4225 C C . SER C 1 213 ? 21.159 -42.412 -5.516 1.00 18.54 228 SER C C 1
ATOM 4226 O O . SER C 1 213 ? 21.283 -42.930 -6.635 1.00 19.44 228 SER C O 1
ATOM 4229 N N . PHE C 1 214 ? 21.555 -43.012 -4.384 1.00 15.22 229 PHE C N 1
ATOM 4230 C CA . PHE C 1 214 ? 22.269 -44.284 -4.368 1.00 13.48 229 PHE C CA 1
ATOM 4231 C C . PHE C 1 214 ? 21.506 -45.396 -3.657 1.00 14.44 229 PHE C C 1
ATOM 4232 O O . PHE C 1 214 ? 22.078 -46.456 -3.414 1.00 17.15 229 PHE C O 1
ATOM 4240 N N . LEU C 1 215 ? 20.207 -45.224 -3.370 1.00 16.36 230 LEU C N 1
ATOM 4241 C CA . LEU C 1 215 ? 19.512 -46.267 -2.613 1.00 14.34 230 LEU C CA 1
ATOM 4242 C C . LEU C 1 215 ? 19.447 -47.630 -3.302 1.00 14.53 230 LEU C C 1
ATOM 4243 O O . LEU C 1 215 ? 19.677 -48.640 -2.608 1.00 18.23 230 LEU C O 1
ATOM 4248 N N . PRO C 1 216 ? 19.199 -47.751 -4.610 1.00 18.74 231 PRO C N 1
ATOM 4249 C CA . PRO C 1 216 ? 19.233 -49.096 -5.226 1.00 20.89 231 PRO C CA 1
ATOM 4250 C C . PRO C 1 216 ? 20.558 -49.813 -5.012 1.00 19.06 231 PRO C C 1
ATOM 4251 O O . PRO C 1 216 ? 20.575 -51.000 -4.662 1.00 18.90 231 PRO C O 1
ATOM 4255 N N . TRP C 1 217 ? 21.668 -49.095 -5.178 1.00 17.65 232 TRP C N 1
ATOM 4256 C CA . TRP C 1 217 ? 22.982 -49.684 -4.958 1.00 17.65 232 TRP C CA 1
ATOM 4257 C C . TRP C 1 217 ? 23.185 -50.044 -3.494 1.00 14.28 232 TRP C C 1
ATOM 4258 O O . TRP C 1 217 ? 23.737 -51.104 -3.176 1.00 15.89 232 TRP C O 1
ATOM 4269 N N . ILE C 1 218 ? 22.764 -49.160 -2.583 1.00 13.81 233 ILE C N 1
ATOM 4270 C CA . ILE C 1 218 ? 22.867 -49.458 -1.158 1.00 14.09 233 ILE C CA 1
ATOM 4271 C C . ILE C 1 218 ? 22.092 -50.730 -0.829 1.00 18.52 233 ILE C C 1
ATOM 4272 O O . ILE C 1 218 ? 22.600 -51.632 -0.167 1.00 17.96 233 ILE C O 1
ATOM 4277 N N . ARG C 1 219 ? 20.828 -50.806 -1.258 1.00 19.35 234 ARG C N 1
ATOM 4278 C CA . ARG C 1 219 ? 20.016 -51.969 -0.903 1.00 22.04 234 ARG C CA 1
ATOM 4279 C C . ARG C 1 219 ? 20.580 -53.248 -1.511 1.00 20.27 234 ARG C C 1
ATOM 4280 O O . ARG C 1 219 ? 20.612 -54.295 -0.857 1.00 27.02 234 ARG C O 1
ATOM 4288 N N . THR C 1 220 ? 21.040 -53.178 -2.752 1.00 20.73 235 THR C N 1
ATOM 4289 C CA . THR C 1 220 ? 21.596 -54.353 -3.408 1.00 20.11 235 THR C CA 1
ATOM 4290 C C . THR C 1 220 ? 22.891 -54.819 -2.750 1.00 23.26 235 THR C C 1
ATOM 4291 O O . THR C 1 220 ? 23.135 -56.025 -2.616 1.00 24.53 235 THR C O 1
ATOM 4295 N N . THR C 1 221 ? 23.744 -53.879 -2.355 1.00 19.25 236 THR C N 1
ATOM 4296 C CA . THR C 1 221 ? 25.011 -54.230 -1.724 1.00 18.76 236 THR C CA 1
ATOM 4297 C C . THR C 1 221 ? 24.821 -54.867 -0.352 1.00 19.72 236 THR C C 1
ATOM 4298 O O . THR C 1 221 ? 25.603 -55.749 0.037 1.00 22.23 236 THR C O 1
ATOM 4302 N N . MET C 1 222 ? 23.818 -54.426 0.401 1.00 23.29 237 MET C N 1
ATOM 4303 C CA . MET C 1 222 ? 23.601 -54.927 1.750 1.00 23.70 237 MET C CA 1
ATOM 4304 C C . MET C 1 222 ? 22.902 -56.275 1.750 1.00 37.09 237 MET C C 1
ATOM 4305 O O . MET C 1 222 ? 23.001 -57.007 2.742 1.00 31.13 237 MET C O 1
ATOM 4310 N N . ARG C 1 223 ? 22.263 -56.634 0.639 1.00 38.79 238 ARG C N 1
ATOM 4311 C CA . ARG C 1 223 ? 21.562 -57.907 0.480 1.00 52.40 238 ARG C CA 1
ATOM 4312 C C . ARG C 1 223 ? 22.532 -59.035 0.177 1.00 49.74 238 ARG C C 1
ATOM 4313 O O . ARG C 1 223 ? 23.612 -59.107 0.761 1.00 61.42 238 ARG C O 1
ATOM 4321 N N . ILE D 1 1 ? 34.271 -91.201 24.021 1.00 17.04 16 ILE D N 1
ATOM 4322 C CA . ILE D 1 1 ? 33.121 -92.127 24.099 1.00 15.26 16 ILE D CA 1
ATOM 4323 C C . ILE D 1 1 ? 33.596 -93.549 23.794 1.00 15.14 16 ILE D C 1
ATOM 4324 O O . ILE D 1 1 ? 34.196 -93.785 22.728 1.00 17.18 16 ILE D O 1
ATOM 4329 N N . ILE D 1 2 ? 33.337 -94.483 24.725 1.00 13.75 17 ILE D N 1
ATOM 4330 C CA . ILE D 1 2 ? 33.657 -95.906 24.561 1.00 12.95 17 ILE D CA 1
ATOM 4331 C C . ILE D 1 2 ? 32.401 -96.641 24.090 1.00 12.86 17 ILE D C 1
ATOM 4332 O O . ILE D 1 2 ? 31.312 -96.490 24.672 1.00 13.70 17 ILE D O 1
ATOM 4337 N N . GLY D 1 3 ? 32.558 -97.440 23.037 1.00 17.00 18 GLY D N 1
ATOM 4338 C CA . GLY D 1 3 ? 31.511 -98.324 22.567 1.00 20.96 18 GLY D CA 1
ATOM 4339 C C . GLY D 1 3 ? 30.401 -97.651 21.798 1.00 15.73 18 GLY D C 1
ATOM 4340 O O . GLY D 1 3 ? 29.312 -98.222 21.665 1.00 19.79 18 GLY D O 1
ATOM 4341 N N . GLY D 1 4 ? 30.635 -96.445 21.295 1.00 16.15 19 GLY D N 1
ATOM 4342 C CA . GLY D 1 4 ? 29.621 -95.667 20.624 1.00 19.10 19 GLY D CA 1
ATOM 4343 C C . GLY D 1 4 ? 29.795 -95.696 19.121 1.00 16.96 19 GLY D C 1
ATOM 4344 O O . GLY D 1 4 ? 30.460 -96.573 18.556 1.00 20.10 19 GLY D O 1
ATOM 4345 N N . ARG D 1 5 ? 29.215 -94.708 18.469 1.00 19.66 20 ARG D N 1
ATOM 4346 C CA . ARG D 1 5 ? 29.213 -94.636 17.025 1.00 20.78 20 ARG D CA 1
ATOM 4347 C C . ARG D 1 5 ? 29.417 -93.195 16.604 1.00 22.29 20 ARG D C 1
ATOM 4348 O O . ARG D 1 5 ? 29.148 -92.267 17.364 1.00 21.41 20 ARG D O 1
ATOM 4356 N N . GLU D 1 6 ? 29.913 -93.002 15.386 1.00 25.16 21 GLU D N 1
ATOM 4357 C CA . GLU D 1 6 ? 30.062 -91.635 14.899 1.00 26.53 21 GLU D CA 1
ATOM 4358 C C . GLU D 1 6 ? 28.693 -90.971 14.809 1.00 23.76 21 GLU D C 1
ATOM 4359 O O . GLU D 1 6 ? 27.734 -91.554 14.289 1.00 22.64 21 GLU D O 1
ATOM 4365 N N . SER D 1 7 ? 28.592 -89.743 15.307 1.00 19.54 22 SER D N 1
ATOM 4366 C CA . SER D 1 7 ? 27.327 -89.028 15.218 1.00 19.84 22 SER D CA 1
ATOM 4367 C C . SER D 1 7 ? 27.107 -88.542 13.791 1.00 15.90 22 SER D C 1
ATOM 4368 O O . SER D 1 7 ? 28.051 -88.212 13.068 1.00 20.82 22 SER D O 1
ATOM 4371 N N . ARG D 1 8 ? 25.848 -88.503 13.386 1.00 19.54 23 ARG D N 1
ATOM 4372 C CA . ARG D 1 8 ? 25.508 -87.821 12.151 1.00 22.77 23 ARG D CA 1
ATOM 4373 C C . ARG D 1 8 ? 25.933 -86.363 12.277 1.00 27.86 23 ARG D C 1
ATOM 4374 O O . ARG D 1 8 ? 25.591 -85.713 13.276 1.00 23.68 23 ARG D O 1
ATOM 4382 N N . PRO D 1 9 ? 26.669 -85.816 11.310 1.00 26.10 24 PRO D N 1
ATOM 4383 C CA . PRO D 1 9 ? 27.144 -84.432 11.428 1.00 28.11 24 PRO D CA 1
ATOM 4384 C C . PRO D 1 9 ? 26.042 -83.432 11.730 1.00 26.31 24 PRO D C 1
ATOM 4385 O O . PRO D 1 9 ? 25.028 -83.357 11.036 1.00 23.70 24 PRO D O 1
ATOM 4389 N N . HIS D 1 10 ? 26.257 -82.672 12.799 1.00 27.14 25 HIS D N 1
ATOM 4390 C CA . HIS D 1 10 ? 25.443 -81.542 13.178 1.00 22.84 25 HIS D CA 1
ATOM 4391 C C . HIS D 1 10 ? 24.078 -81.966 13.681 1.00 21.67 25 HIS D C 1
ATOM 4392 O O . HIS D 1 10 ? 23.181 -81.140 13.822 1.00 22.37 25 HIS D O 1
ATOM 4399 N N . SER D 1 11 ? 23.931 -83.238 14.036 1.00 20.73 26 SER D N 1
ATOM 4400 C CA . SER D 1 11 ? 22.687 -83.718 14.616 1.00 19.26 26 SER D CA 1
ATOM 4401 C C . SER D 1 11 ? 22.549 -83.356 16.090 1.00 22.18 26 SER D C 1
ATOM 4402 O O . SER D 1 11 ? 21.455 -83.483 16.643 1.00 20.02 26 SER D O 1
ATOM 4405 N N . ARG D 1 12 ? 23.626 -82.891 16.727 1.00 20.97 27 ARG D N 1
ATOM 4406 C CA . ARG D 1 12 ? 23.614 -82.444 18.122 1.00 18.50 27 ARG D CA 1
ATOM 4407 C C . ARG D 1 12 ? 24.193 -81.035 18.176 1.00 21.24 27 ARG D C 1
ATOM 4408 O O . ARG D 1 12 ? 25.338 -80.814 18.613 1.00 18.60 27 ARG D O 1
ATOM 4416 N N . PRO D 1 13 ? 23.409 -80.054 17.733 1.00 17.60 28 PRO D N 1
ATOM 4417 C CA . PRO D 1 13 ? 23.937 -78.706 17.481 1.00 19.81 28 PRO D CA 1
ATOM 4418 C C . PRO D 1 13 ? 24.201 -77.909 18.744 1.00 16.04 28 PRO D C 1
ATOM 4419 O O . PRO D 1 13 ? 24.734 -76.801 18.667 1.00 16.81 28 PRO D O 1
ATOM 4423 N N . TYR D 1 14 ? 23.858 -78.460 19.889 1.00 14.63 29 TYR D N 1
ATOM 4424 C CA . TYR D 1 14 ? 24.196 -77.869 21.171 1.00 14.32 29 TYR D CA 1
ATOM 4425 C C . TYR D 1 14 ? 25.577 -78.267 21.659 1.00 11.95 29 TYR D C 1
ATOM 4426 O O . TYR D 1 14 ? 26.056 -77.659 22.616 1.00 14.27 29 TYR D O 1
ATOM 4435 N N . MET D 1 15 ? 26.253 -79.222 21.028 1.00 12.09 30 MET D N 1
ATOM 4436 C CA . MET D 1 15 ? 27.531 -79.693 21.575 1.00 12.61 30 MET D CA 1
ATOM 4437 C C . MET D 1 15 ? 28.643 -78.662 21.437 1.00 13.91 30 MET D C 1
ATOM 4438 O O . MET D 1 15 ? 28.775 -77.987 20.415 1.00 15.71 30 MET D O 1
ATOM 4443 N N . ALA D 1 16 ? 29.469 -78.567 22.471 1.00 11.17 31 ALA D N 1
ATOM 4444 C CA . ALA D 1 16 ? 30.566 -77.625 22.521 1.00 10.69 31 ALA D CA 1
ATOM 4445 C C . ALA D 1 16 ? 31.859 -78.371 22.840 1.00 9.88 31 ALA D C 1
ATOM 4446 O O . ALA D 1 16 ? 31.869 -79.318 23.641 1.00 11.77 31 ALA D O 1
ATOM 4448 N N . TYR D 1 17 ? 32.924 -77.976 22.172 1.00 11.94 32 TYR D N 1
ATOM 4449 C CA . TYR D 1 17 ? 34.266 -78.480 22.418 1.00 13.29 32 TYR D CA 1
ATOM 4450 C C . TYR D 1 17 ? 35.061 -77.386 23.095 1.00 10.81 32 TYR D C 1
ATOM 4451 O O . TYR D 1 17 ? 35.152 -76.283 22.563 1.00 12.38 32 TYR D O 1
ATOM 4460 N N . LEU D 1 18 ? 35.636 -77.694 24.256 1.00 9.68 33 LEU D N 1
ATOM 4461 C CA . LEU D 1 18 ? 36.355 -76.718 25.060 1.00 9.68 33 LEU D CA 1
ATOM 4462 C C . LEU D 1 18 ? 37.852 -77.002 25.091 1.00 8.73 33 LEU D C 1
ATOM 4463 O O . LEU D 1 18 ? 38.267 -78.141 25.327 1.00 10.39 33 LEU D O 1
ATOM 4468 N N . GLN D 1 19 ? 38.629 -75.950 24.886 1.00 11.59 34 GLN D N 1
ATOM 4469 C CA . GLN D 1 19 ? 40.079 -75.935 25.023 1.00 13.39 34 GLN D CA 1
ATOM 4470 C C . GLN D 1 19 ? 40.420 -75.043 26.204 1.00 13.61 34 GLN D C 1
ATOM 4471 O O . GLN D 1 19 ? 39.989 -73.890 26.258 1.00 12.86 34 GLN D O 1
ATOM 4477 N N . ILE D 1 20 ? 41.164 -75.583 27.167 1.00 10.93 35 ILE D N 1
ATOM 4478 C CA . ILE D 1 20 ? 41.383 -74.952 28.463 1.00 10.97 35 ILE D CA 1
ATOM 4479 C C . ILE D 1 20 ? 42.885 -74.848 28.723 1.00 8.25 35 ILE D C 1
ATOM 4480 O O . ILE D 1 20 ? 43.616 -75.838 28.581 1.00 11.07 35 ILE D O 1
ATOM 4485 N N . GLN D 1 21 ? 43.331 -73.667 29.128 1.00 11.57 36 GLN D N 1
ATOM 4486 C CA . GLN D 1 21 ? 44.728 -73.467 29.488 1.00 13.28 36 GLN D CA 1
ATOM 4487 C C . GLN D 1 21 ? 44.949 -73.780 30.959 1.00 12.30 36 GLN D C 1
ATOM 4488 O O . GLN D 1 21 ? 44.187 -73.343 31.816 1.00 15.20 36 GLN D O 1
ATOM 4494 N N . SER D 1 22 ? 46.017 -74.486 31.258 1.00 12.28 37 SER D N 1
ATOM 4495 C CA . SER D 1 22 ? 46.408 -74.761 32.636 1.00 14.16 37 SER D CA 1
ATOM 4496 C C . SER D 1 22 ? 47.825 -74.299 32.854 1.00 12.63 37 SER D C 1
ATOM 4497 O O . SER D 1 22 ? 48.515 -73.891 31.910 1.00 15.25 37 SER D O 1
ATOM 4500 N N . PRO D 1 23 ? 48.310 -74.348 34.100 1.00 15.40 38 PRO D N 1
ATOM 4501 C CA . PRO D 1 23 ? 49.632 -73.770 34.387 1.00 11.39 38 PRO D CA 1
ATOM 4502 C C . PRO D 1 23 ? 50.784 -74.514 33.764 1.00 12.62 38 PRO D C 1
ATOM 4503 O O . PRO D 1 23 ? 51.872 -73.935 33.610 1.00 19.54 38 PRO D O 1
ATOM 4507 N N . ALA D 1 24 ? 50.587 -75.770 33.393 1.00 10.34 39 ALA D N 1
ATOM 4508 C CA . ALA D 1 24 ? 51.683 -76.576 32.877 1.00 11.59 39 ALA D CA 1
ATOM 4509 C C . ALA D 1 24 ? 51.294 -77.363 31.641 1.00 14.09 39 ALA D C 1
ATOM 4510 O O . ALA D 1 24 ? 52.005 -78.311 31.260 1.00 12.46 39 ALA D O 1
ATOM 4512 N N . GLY D 1 25 ? 50.231 -76.958 30.979 1.00 12.39 40 GLY D N 1
ATOM 4513 C CA . GLY D 1 25 ? 49.747 -77.661 29.807 1.00 11.42 40 GLY D CA 1
ATOM 4514 C C . GLY D 1 25 ? 48.323 -77.228 29.550 1.00 13.51 40 GLY D C 1
ATOM 4515 O O . GLY D 1 25 ? 47.952 -76.104 29.856 1.00 14.36 40 GLY D O 1
ATOM 4516 N N . GLN D 1 26 ? 47.533 -78.141 29.001 1.00 11.46 41 GLN D N 1
ATOM 4517 C CA . GLN D 1 26 ? 46.176 -77.798 28.612 1.00 10.70 41 GLN D CA 1
ATOM 4518 C C . GLN D 1 26 ? 45.231 -78.948 28.914 1.00 13.60 41 GLN D C 1
ATOM 4519 O O . GLN D 1 26 ? 45.643 -80.067 29.220 1.00 11.37 41 GLN D O 1
ATOM 4525 N N . SER D 1 27 ? 43.932 -78.668 28.819 1.00 10.70 42 SER D N 1
ATOM 4526 C CA . SER D 1 27 ? 42.937 -79.721 28.936 1.00 10.67 42 SER D CA 1
ATOM 4527 C C . SER D 1 27 ? 41.879 -79.519 27.864 1.00 10.13 42 SER D C 1
ATOM 4528 O O . SER D 1 27 ? 41.807 -78.475 27.213 1.00 10.26 42 SER D O 1
ATOM 4531 N N . ARG D 1 28 ? 41.099 -80.577 27.655 1.00 10.03 43 ARG D N 1
ATOM 4532 C CA . ARG D 1 28 ? 39.996 -80.609 26.706 1.00 13.37 43 ARG D CA 1
ATOM 4533 C C . ARG D 1 28 ? 38.785 -81.199 27.414 1.00 11.01 43 ARG D C 1
ATOM 4534 O O . ARG D 1 28 ? 38.909 -82.179 28.156 1.00 9.93 43 ARG D O 1
ATOM 4542 N N . CYS D 1 29 ? 37.598 -80.619 27.159 1.00 9.28 44 CYS D N 1
ATOM 4543 C CA . CYS D 1 29 ? 36.338 -81.015 27.770 1.00 9.06 44 CYS D CA 1
ATOM 4544 C C . CYS D 1 29 ? 35.276 -80.899 26.680 1.00 9.24 44 CYS D C 1
ATOM 4545 O O . CYS D 1 29 ? 35.500 -80.303 25.620 1.00 10.23 44 CYS D O 1
ATOM 4548 N N . GLY D 1 30 ? 34.096 -81.432 26.966 1.00 9.60 45 GLY D N 1
ATOM 4549 C CA . GLY D 1 30 ? 32.889 -81.037 26.270 1.00 11.73 45 GLY D CA 1
ATOM 4550 C C . GLY D 1 30 ? 32.061 -80.051 27.081 1.00 10.99 45 GLY D C 1
ATOM 4551 O O . GLY D 1 30 ? 32.415 -79.617 28.176 1.00 9.92 45 GLY D O 1
ATOM 4552 N N . GLY D 1 31 ? 30.917 -79.729 26.514 1.00 8.92 46 GLY D N 1
ATOM 4553 C CA . GLY D 1 31 ? 30.028 -78.759 27.087 1.00 8.47 46 GLY D CA 1
ATOM 4554 C C . GLY D 1 31 ? 28.818 -78.719 26.184 1.00 11.47 46 GLY D C 1
ATOM 4555 O O . GLY D 1 31 ? 28.778 -79.369 25.127 1.00 12.00 46 GLY D O 1
ATOM 4556 N N . PHE D 1 32 ? 27.824 -77.967 26.627 1.00 8.94 47 PHE D N 1
ATOM 4557 C CA . PHE D 1 32 ? 26.629 -77.823 25.803 1.00 10.28 47 PHE D CA 1
ATOM 4558 C C . PHE D 1 32 ? 25.984 -76.455 25.954 1.00 10.44 47 PHE D C 1
ATOM 4559 O O . PHE D 1 32 ? 25.877 -75.900 27.052 1.00 10.62 47 PHE D O 1
ATOM 4567 N N . LEU D 1 33 ? 25.518 -75.935 24.810 1.00 12.61 48 LEU D N 1
ATOM 4568 C CA . LEU D 1 33 ? 24.858 -74.640 24.755 1.00 11.73 48 LEU D CA 1
ATOM 4569 C C . LEU D 1 33 ? 23.471 -74.709 25.391 1.00 16.26 48 LEU D C 1
ATOM 4570 O O . LEU D 1 33 ? 22.673 -75.587 25.069 1.00 13.87 48 LEU D O 1
ATOM 4575 N N . VAL D 1 34 ? 23.202 -73.800 26.328 1.00 12.52 49 VAL D N 1
ATOM 4576 C CA . VAL D 1 34 ? 21.923 -73.762 27.028 1.00 13.90 49 VAL D CA 1
ATOM 4577 C C . VAL D 1 34 ? 21.183 -72.452 26.810 1.00 16.17 49 VAL D C 1
ATOM 4578 O O . VAL D 1 34 ? 19.977 -72.371 27.110 1.00 19.44 49 VAL D O 1
ATOM 4582 N N . ARG D 1 35 ? 21.861 -71.453 26.267 1.00 17.46 50 ARG D N 1
ATOM 4583 C CA . ARG D 1 35 ? 21.288 -70.185 25.841 1.00 18.83 50 ARG D CA 1
ATOM 4584 C C . ARG D 1 35 ? 22.274 -69.615 24.842 1.00 18.56 50 ARG D C 1
ATOM 4585 O O . ARG D 1 35 ? 23.430 -70.059 24.776 1.00 19.47 50 ARG D O 1
ATOM 4593 N N . GLU D 1 36 ? 21.828 -68.626 24.061 1.00 20.38 51 GLU D N 1
ATOM 4594 C CA . GLU D 1 36 ? 22.706 -68.091 23.028 1.00 18.64 51 GLU D CA 1
ATOM 4595 C C . GLU D 1 36 ? 24.037 -67.609 23.594 1.00 18.48 51 GLU D C 1
ATOM 4596 O O . GLU D 1 36 ? 25.018 -67.556 22.853 1.00 23.13 51 GLU D O 1
ATOM 4602 N N . ASP D 1 37 ? 24.102 -67.297 24.894 1.00 20.40 52 ASP D N 1
ATOM 4603 C CA . ASP D 1 37 ? 25.285 -66.704 25.500 1.00 19.84 52 ASP D CA 1
ATOM 4604 C C . ASP D 1 37 ? 25.924 -67.566 26.586 1.00 19.11 52 ASP D C 1
ATOM 4605 O O . ASP D 1 37 ? 26.848 -67.094 27.247 1.00 16.58 52 ASP D O 1
ATOM 4610 N N . PHE D 1 38 ? 25.439 -68.782 26.816 1.00 12.16 53 PHE D N 1
ATOM 4611 C CA . PHE D 1 38 ? 25.884 -69.606 27.932 1.00 12.39 53 PHE D CA 1
ATOM 4612 C C . PHE D 1 38 ? 26.092 -71.061 27.528 1.00 17.58 53 PHE D C 1
ATOM 4613 O O . PHE D 1 38 ? 25.262 -71.670 26.855 1.00 13.35 53 PHE D O 1
ATOM 4621 N N . VAL D 1 39 ? 27.192 -71.633 28.000 1.00 12.58 54 VAL D N 1
ATOM 4622 C CA . VAL D 1 39 ? 27.484 -73.050 27.843 1.00 10.11 54 VAL D CA 1
ATOM 4623 C C . VAL D 1 39 ? 27.587 -73.642 29.235 1.00 10.79 54 VAL D C 1
ATOM 4624 O O . VAL D 1 39 ? 28.167 -73.015 30.133 1.00 11.55 54 VAL D O 1
ATOM 4628 N N . LEU D 1 40 ? 27.023 -74.828 29.415 1.00 10.78 55 LEU D N 1
ATOM 4629 C CA . LEU D 1 40 ? 27.150 -75.615 30.637 1.00 8.66 55 LEU D CA 1
ATOM 4630 C C . LEU D 1 40 ? 28.220 -76.677 30.452 1.00 7.79 55 LEU D C 1
ATOM 4631 O O . LEU D 1 40 ? 28.320 -77.288 29.393 1.00 9.45 55 LEU D O 1
ATOM 4636 N N . THR D 1 41 ? 29.016 -76.898 31.504 1.00 7.78 56 THR D N 1
ATOM 4637 C CA . THR D 1 41 ? 30.091 -77.871 31.500 1.00 10.37 56 THR D CA 1
ATOM 4638 C C . THR D 1 41 ? 30.350 -78.285 32.952 1.00 9.66 56 THR D C 1
ATOM 4639 O O . THR D 1 41 ? 29.563 -77.987 33.863 1.00 8.45 56 THR D O 1
ATOM 4643 N N . ALA D 1 42 ? 31.420 -79.042 33.153 1.00 8.88 57 ALA D N 1
ATOM 4644 C CA . ALA D 1 42 ? 31.833 -79.470 34.489 1.00 7.68 57 ALA D CA 1
ATOM 4645 C C . ALA D 1 42 ? 32.792 -78.462 35.120 1.00 8.52 57 ALA D C 1
ATOM 4646 O O . ALA D 1 42 ? 33.612 -77.844 34.430 1.00 9.07 57 ALA D O 1
ATOM 4648 N N . ALA D 1 43 ? 32.694 -78.315 36.446 1.00 9.88 58 ALA D N 1
ATOM 4649 C CA . ALA D 1 43 ? 33.569 -77.375 37.166 1.00 10.30 58 ALA D CA 1
ATOM 4650 C C . ALA D 1 43 ? 35.037 -77.797 37.132 1.00 9.46 58 ALA D C 1
ATOM 4651 O O . ALA D 1 43 ? 35.935 -76.943 37.201 1.00 11.05 58 ALA D O 1
ATOM 4653 N N . HIS D 1 44 ? 35.316 -79.107 37.038 1.00 5.68 59 HIS D N 1
ATOM 4654 C CA . HIS D 1 44 ? 36.711 -79.548 36.977 1.00 8.06 59 HIS D CA 1
ATOM 4655 C C . HIS D 1 44 ? 37.395 -79.192 35.646 1.00 9.71 59 HIS D C 1
ATOM 4656 O O . HIS D 1 44 ? 38.613 -79.369 35.505 1.00 9.59 59 HIS D O 1
ATOM 4663 N N . CYS D 1 45 ? 36.690 -78.608 34.708 1.00 8.32 60 CYS D N 1
ATOM 4664 C CA . CYS D 1 45 ? 37.238 -78.137 33.449 1.00 8.75 60 CYS D CA 1
ATOM 4665 C C . CYS D 1 45 ? 37.657 -76.680 33.498 1.00 13.21 60 CYS D C 1
ATOM 4666 O O . CYS D 1 45 ? 37.965 -76.101 32.451 1.00 19.83 60 CYS D O 1
ATOM 4669 N N . TRP D 1 46 ? 37.618 -76.052 34.666 1.00 14.35 61 TRP D N 1
ATOM 4670 C CA . TRP D 1 46 ? 37.967 -74.643 34.764 1.00 13.04 61 TRP D CA 1
ATOM 4671 C C . TRP D 1 46 ? 39.440 -74.434 34.398 1.00 15.00 61 TRP D C 1
ATOM 4672 O O . TRP D 1 46 ? 40.307 -75.280 34.649 1.00 12.38 61 TRP D O 1
ATOM 4683 N N . GLY D 1 47 ? 39.708 -73.296 33.759 1.00 15.92 62 GLY D N 1
ATOM 4684 C CA . GLY D 1 47 ? 41.064 -72.882 33.441 1.00 18.05 62 GLY D CA 1
ATOM 4685 C C . GLY D 1 47 ? 41.063 -71.408 33.086 1.00 19.99 62 GLY D C 1
ATOM 4686 O O . GLY D 1 47 ? 40.015 -70.768 33.017 1.00 18.09 62 GLY D O 1
ATOM 4687 N N . SER D 1 48 ? 42.248 -70.871 32.790 1.00 16.30 63 SER D N 1
ATOM 4688 C CA . SER D 1 48 ? 42.390 -69.419 32.895 1.00 25.80 63 SER D CA 1
ATOM 4689 C C . SER D 1 48 ? 41.966 -68.699 31.620 1.00 28.86 63 SER D C 1
ATOM 4690 O O . SER D 1 48 ? 41.558 -67.518 31.686 1.00 24.16 63 SER D O 1
ATOM 4693 N N . ASN D 1 49 ? 42.067 -69.395 30.473 1.00 17.18 64 ASN D N 1
ATOM 4694 C CA . ASN D 1 49 ? 41.597 -68.977 29.162 1.00 19.50 64 ASN D CA 1
ATOM 4695 C C . ASN D 1 49 ? 40.846 -70.217 28.702 1.00 30.38 64 ASN D C 1
ATOM 4696 O O . ASN D 1 49 ? 41.376 -71.331 28.849 1.00 25.25 64 ASN D O 1
ATOM 4701 N N . ILE D 1 50 ? 39.606 -70.054 28.253 1.00 13.89 65 ILE D N 1
ATOM 4702 C CA . ILE D 1 50 ? 38.801 -71.162 27.752 1.00 12.06 65 ILE D CA 1
ATOM 4703 C C . ILE D 1 50 ? 38.243 -70.750 26.404 1.00 14.14 65 ILE D C 1
ATOM 4704 O O . ILE D 1 50 ? 37.596 -69.706 26.308 1.00 14.14 65 ILE D O 1
ATOM 4709 N N . ASN D 1 51 ? 38.483 -71.565 25.385 1.00 12.63 66 ASN D N 1
ATOM 4710 C CA . ASN D 1 51 ? 37.936 -71.336 24.049 1.00 15.95 66 ASN D CA 1
ATOM 4711 C C . ASN D 1 51 ? 36.866 -72.381 23.766 1.00 15.66 66 ASN D C 1
ATOM 4712 O O . ASN D 1 51 ? 37.072 -73.577 24.002 1.00 16.03 66 ASN D O 1
ATOM 4717 N N . VAL D 1 52 ? 35.727 -71.924 23.262 1.00 13.56 67 VAL D N 1
ATOM 4718 C CA . VAL D 1 52 ? 34.568 -72.764 23.010 1.00 14.59 67 VAL D CA 1
ATOM 4719 C C . VAL D 1 52 ? 34.403 -72.847 21.500 1.00 17.59 67 VAL D C 1
ATOM 4720 O O . VAL D 1 52 ? 34.367 -71.809 20.825 1.00 17.46 67 VAL D O 1
ATOM 4724 N N . THR D 1 53 ? 34.291 -74.065 20.979 1.00 14.83 68 THR D N 1
ATOM 4725 C CA . THR D 1 53 ? 33.980 -74.306 19.569 1.00 14.43 68 THR D CA 1
ATOM 4726 C C . THR D 1 53 ? 32.589 -74.908 19.453 1.00 19.07 68 THR D C 1
ATOM 4727 O O . THR D 1 53 ? 32.309 -75.974 20.013 1.00 15.98 68 THR D O 1
ATOM 4731 N N . LEU D 1 54 ? 31.712 -74.196 18.751 1.00 15.39 69 LEU D N 1
ATOM 4732 C CA . LEU D 1 54 ? 30.362 -74.637 18.461 1.00 15.39 69 LEU D CA 1
ATOM 4733 C C . LEU D 1 54 ? 30.259 -74.967 16.973 1.00 17.07 69 LEU D C 1
ATOM 4734 O O . LEU D 1 54 ? 31.030 -74.461 16.150 1.00 17.15 69 LEU D O 1
ATOM 4739 N N . GLY D 1 55 ? 29.307 -75.823 16.649 1.00 16.04 70 GLY D N 1
ATOM 4740 C CA . GLY D 1 55 ? 28.987 -76.104 15.262 1.00 16.70 70 GLY D CA 1
ATOM 4741 C C . GLY D 1 55 ? 29.924 -77.086 14.623 1.00 19.96 70 GLY D C 1
ATOM 4742 O O . GLY D 1 55 ? 29.985 -77.173 13.391 1.00 21.36 70 GLY D O 1
ATOM 4743 N N . ALA D 1 56 ? 30.697 -77.821 15.418 1.00 17.15 71 ALA D N 1
ATOM 4744 C CA . ALA D 1 56 ? 31.720 -78.693 14.869 1.00 15.35 71 ALA D CA 1
ATOM 4745 C C . ALA D 1 56 ? 31.230 -80.125 14.717 1.00 16.14 71 ALA D C 1
ATOM 4746 O O . ALA D 1 56 ? 30.364 -80.611 15.457 1.00 17.01 71 ALA D O 1
ATOM 4748 N N . HIS D 1 57 ? 31.810 -80.801 13.742 1.00 18.94 72 HIS D N 1
ATOM 4749 C CA . HIS D 1 57 ? 31.773 -82.253 13.703 1.00 18.09 72 HIS D CA 1
ATOM 4750 C C . HIS D 1 57 ? 33.182 -82.824 13.769 1.00 19.44 72 HIS D C 1
ATOM 4751 O O . HIS D 1 57 ? 33.524 -83.496 14.746 1.00 18.54 72 HIS D O 1
ATOM 4758 N N . ASN D 1 58 ? 34.017 -82.539 12.775 1.00 16.62 73 ASN D N 1
ATOM 4759 C CA . ASN D 1 58 ? 35.437 -82.833 12.819 1.00 15.63 73 ASN D CA 1
ATOM 4760 C C . ASN D 1 58 ? 36.164 -81.623 13.399 1.00 18.99 73 ASN D C 1
ATOM 4761 O O . ASN D 1 58 ? 36.324 -80.603 12.726 1.00 18.58 73 ASN D O 1
ATOM 4766 N N . ILE D 1 59 ? 36.608 -81.739 14.656 1.00 20.22 74 ILE D N 1
ATOM 4767 C CA . ILE D 1 59 ? 37.244 -80.610 15.329 1.00 19.28 74 ILE D CA 1
ATOM 4768 C C . ILE D 1 59 ? 38.659 -80.384 14.844 1.00 19.68 74 ILE D C 1
ATOM 4769 O O . ILE D 1 59 ? 39.254 -79.346 15.150 1.00 22.01 74 ILE D O 1
ATOM 4774 N N . GLN D 1 60 ? 39.227 -81.334 14.113 1.00 20.83 75 GLN D N 1
ATOM 4775 C CA . GLN D 1 60 ? 40.554 -81.155 13.544 1.00 18.57 75 GLN D CA 1
ATOM 4776 C C . GLN D 1 60 ? 40.515 -80.497 12.172 1.00 27.79 75 GLN D C 1
ATOM 4777 O O . GLN D 1 60 ? 41.570 -80.314 11.571 1.00 27.07 75 GLN D O 1
ATOM 4783 N N . ARG D 1 61 ? 39.338 -80.115 11.682 1.00 21.56 76 ARG D N 1
ATOM 4784 C CA . ARG D 1 61 ? 39.182 -79.405 10.418 1.00 25.55 76 ARG D CA 1
ATOM 4785 C C . ARG D 1 61 ? 38.640 -78.002 10.638 1.00 25.50 76 ARG D C 1
ATOM 4786 O O . ARG D 1 61 ? 37.905 -77.746 11.594 1.00 23.62 76 ARG D O 1
ATOM 4794 N N . ARG D 1 62 ? 38.985 -77.096 9.717 1.00 28.02 77 ARG D N 1
ATOM 4795 C CA . ARG D 1 62 ? 38.445 -75.738 9.736 1.00 21.96 77 ARG D CA 1
ATOM 4796 C C . ARG D 1 62 ? 37.068 -75.716 9.070 1.00 29.06 77 ARG D C 1
ATOM 4797 O O . ARG D 1 62 ? 36.840 -75.092 8.031 1.00 34.07 77 ARG D O 1
ATOM 4805 N N . GLU D 1 63 ? 36.126 -76.410 9.694 1.00 29.31 78 GLU D N 1
ATOM 4806 C CA . GLU D 1 63 ? 34.798 -76.497 9.105 1.00 29.92 78 GLU D CA 1
ATOM 4807 C C . GLU D 1 63 ? 34.120 -75.130 9.065 1.00 31.60 78 GLU D C 1
ATOM 4808 O O . GLU D 1 63 ? 34.166 -74.352 10.025 1.00 28.45 78 GLU D O 1
ATOM 4814 N N . ASN D 1 64 ? 33.455 -74.850 7.945 1.00 34.21 79 ASN D N 1
ATOM 4815 C CA . ASN D 1 64 ? 32.785 -73.565 7.770 1.00 32.14 79 ASN D CA 1
ATOM 4816 C C . ASN D 1 64 ? 31.651 -73.354 8.761 1.00 28.89 79 ASN D C 1
ATOM 4817 O O . ASN D 1 64 ? 31.232 -72.211 8.966 1.00 30.20 79 ASN D O 1
ATOM 4822 N N . THR D 1 65 ? 31.145 -74.415 9.370 1.00 23.29 80 THR D N 1
ATOM 4823 C CA . THR D 1 65 ? 30.074 -74.321 10.348 1.00 27.40 80 THR D CA 1
ATOM 4824 C C . THR D 1 65 ? 30.565 -73.933 11.740 1.00 20.26 80 THR D C 1
ATOM 4825 O O . THR D 1 65 ? 29.734 -73.657 12.621 1.00 21.95 80 THR D O 1
ATOM 4829 N N . GLN D 1 66 ? 31.877 -73.929 11.965 1.00 21.63 81 GLN D N 1
ATOM 4830 C CA . GLN D 1 66 ? 32.398 -73.768 13.318 1.00 21.03 81 GLN D CA 1
ATOM 4831 C C . GLN D 1 66 ? 32.387 -72.301 13.708 1.00 24.78 81 GLN D C 1
ATOM 4832 O O . GLN D 1 66 ? 32.716 -71.429 12.902 1.00 24.36 81 GLN D O 1
ATOM 4838 N N . GLN D 1 67 ? 31.959 -72.040 14.939 1.00 18.76 82 GLN D N 1
ATOM 4839 C CA . GLN D 1 67 ? 32.097 -70.741 15.581 1.00 21.18 82 GLN D CA 1
ATOM 4840 C C . GLN D 1 67 ? 33.008 -70.927 16.782 1.00 23.68 82 GLN D C 1
ATOM 4841 O O . GLN D 1 67 ? 32.710 -71.741 17.660 1.00 21.86 82 GLN D O 1
ATOM 4847 N N . HIS D 1 68 ? 34.098 -70.176 16.825 1.00 20.01 83 HIS D N 1
ATOM 4848 C CA . HIS D 1 68 ? 35.009 -70.181 17.960 1.00 20.53 83 HIS D CA 1
ATOM 4849 C C . HIS D 1 68 ? 34.777 -68.934 18.800 1.00 26.60 83 HIS D C 1
ATOM 4850 O O . HIS D 1 68 ? 34.822 -67.816 18.284 1.00 25.55 83 HIS D O 1
ATOM 4857 N N . ILE D 1 69 ? 34.512 -69.124 20.086 1.00 19.65 84 ILE D N 1
ATOM 4858 C CA . ILE D 1 69 ? 34.136 -68.031 20.972 1.00 19.43 84 ILE D CA 1
ATOM 4859 C C . ILE D 1 69 ? 34.863 -68.222 22.293 1.00 17.20 84 ILE D C 1
ATOM 4860 O O . ILE D 1 69 ? 34.788 -69.299 22.894 1.00 19.15 84 ILE D O 1
ATOM 4865 N N . THR D 1 70 ? 35.567 -67.190 22.753 1.00 17.53 85 THR D N 1
ATOM 4866 C CA . THR D 1 70 ? 36.186 -67.291 24.066 1.00 17.61 85 THR D CA 1
ATOM 4867 C C . THR D 1 70 ? 35.132 -67.119 25.154 1.00 17.71 85 THR D C 1
ATOM 4868 O O . THR D 1 70 ? 34.120 -66.441 24.967 1.00 18.91 85 THR D O 1
ATOM 4872 N N . ALA D 1 71 ? 35.365 -67.770 26.286 1.00 15.32 86 ALA D N 1
ATOM 4873 C CA . ALA D 1 71 ? 34.539 -67.595 27.464 1.00 14.74 86 ALA D CA 1
ATOM 4874 C C . ALA D 1 71 ? 34.889 -66.280 28.149 1.00 18.24 86 ALA D C 1
ATOM 4875 O O . ALA D 1 71 ? 36.035 -66.080 28.567 1.00 20.89 86 ALA D O 1
ATOM 4877 N N . ARG D 1 72 ? 33.902 -65.396 28.279 1.00 17.92 87 ARG D N 1
ATOM 4878 C CA . ARG D 1 72 ? 34.109 -64.138 28.985 1.00 19.17 87 ARG D CA 1
ATOM 4879 C C . ARG D 1 72 ? 34.265 -64.368 30.475 1.00 15.46 87 ARG D C 1
ATOM 4880 O O . ARG D 1 72 ? 35.132 -63.759 31.120 1.00 21.66 87 ARG D O 1
ATOM 4888 N N . ARG D 1 73 ? 33.441 -65.233 31.040 1.00 15.96 88 ARG D N 1
ATOM 4889 C CA . ARG D 1 73 ? 33.496 -65.593 32.442 1.00 19.72 88 ARG D CA 1
ATOM 4890 C C . ARG D 1 73 ? 33.303 -67.093 32.558 1.00 20.38 88 ARG D C 1
ATOM 4891 O O . ARG D 1 73 ? 32.572 -67.701 31.775 1.00 20.87 88 ARG D O 1
ATOM 4899 N N . ALA D 1 74 ? 33.904 -67.676 33.575 1.00 15.88 89 ALA D N 1
ATOM 4900 C CA . ALA D 1 74 ? 33.753 -69.100 33.875 1.00 15.88 89 ALA D CA 1
ATOM 4901 C C . ALA D 1 74 ? 33.319 -69.242 35.327 1.00 23.35 89 ALA D C 1
ATOM 4902 O O . ALA D 1 74 ? 34.145 -69.095 36.236 1.00 29.31 89 ALA D O 1
ATOM 4904 N N . ILE D 1 75 ? 32.043 -69.573 35.546 1.00 15.36 90 ILE D N 1
ATOM 4905 C CA . ILE D 1 75 ? 31.422 -69.523 36.867 1.00 11.23 90 ILE D CA 1
ATOM 4906 C C . ILE D 1 75 ? 31.256 -70.946 37.399 1.00 11.15 90 ILE D C 1
ATOM 4907 O O . ILE D 1 75 ? 30.312 -71.660 37.058 1.00 10.10 90 ILE D O 1
ATOM 4912 N N . ARG D 1 76 ? 32.187 -71.368 38.251 1.00 13.42 91 ARG D N 1
ATOM 4913 C CA . ARG D 1 76 ? 32.071 -72.662 38.917 1.00 9.73 91 ARG D CA 1
ATOM 4914 C C . ARG D 1 76 ? 31.012 -72.571 40.003 1.00 11.52 91 ARG D C 1
ATOM 4915 O O . ARG D 1 76 ? 30.879 -71.551 40.679 1.00 12.76 91 ARG D O 1
ATOM 4923 N N . HIS D 1 77 ? 30.314 -73.665 40.237 1.00 12.46 92 HIS D N 1
ATOM 4924 C CA . HIS D 1 77 ? 29.404 -73.697 41.367 1.00 13.47 92 HIS D CA 1
ATOM 4925 C C . HIS D 1 77 ? 30.164 -73.371 42.653 1.00 16.11 92 HIS D C 1
ATOM 4926 O O . HIS D 1 77 ? 31.239 -73.931 42.883 1.00 12.21 92 HIS D O 1
ATOM 4933 N N . PRO D 1 78 ? 29.639 -72.490 43.514 1.00 15.81 93 PRO D N 1
ATOM 4934 C CA . PRO D 1 78 ? 30.398 -72.111 44.724 1.00 16.71 93 PRO D CA 1
ATOM 4935 C C . PRO D 1 78 ? 30.640 -73.236 45.716 1.00 15.43 93 PRO D C 1
ATOM 4936 O O . PRO D 1 78 ? 31.569 -73.106 46.522 1.00 19.56 93 PRO D O 1
ATOM 4940 N N . GLN D 1 79 ? 29.886 -74.335 45.672 1.00 15.84 94 GLN D N 1
ATOM 4941 C CA . GLN D 1 79 ? 30.098 -75.472 46.555 1.00 14.72 94 GLN D CA 1
ATOM 4942 C C . GLN D 1 79 ? 30.835 -76.613 45.852 1.00 14.46 94 GLN D C 1
ATOM 4943 O O . GLN D 1 79 ? 30.889 -77.727 46.386 1.00 12.48 94 GLN D O 1
ATOM 4949 N N . TYR D 1 80 ? 31.403 -76.356 44.677 1.00 11.21 95 TYR D N 1
ATOM 4950 C CA . TYR D 1 80 ? 32.263 -77.350 44.023 1.00 10.53 95 TYR D CA 1
ATOM 4951 C C . TYR D 1 80 ? 33.344 -77.827 44.984 1.00 9.88 95 TYR D C 1
ATOM 4952 O O . TYR D 1 80 ? 34.057 -77.021 45.603 1.00 12.23 95 TYR D O 1
ATOM 4961 N N . ASN D 1 81 ? 33.513 -79.148 45.083 1.00 10.09 96 ASN D N 1
ATOM 4962 C CA . ASN D 1 81 ? 34.498 -79.754 45.984 1.00 10.51 96 ASN D CA 1
ATOM 4963 C C . ASN D 1 81 ? 35.421 -80.608 45.128 1.00 12.34 96 ASN D C 1
ATOM 4964 O O . ASN D 1 81 ? 35.002 -81.661 44.622 1.00 12.39 96 ASN D O 1
ATOM 4969 N N . GLN D 1 82 ? 36.632 -80.110 44.883 1.00 11.57 97 GLN D N 1
ATOM 4970 C CA . GLN D 1 82 ? 37.534 -80.810 43.974 1.00 12.09 97 GLN D CA 1
ATOM 4971 C C . GLN D 1 82 ? 38.010 -82.140 44.517 1.00 10.50 97 GLN D C 1
ATOM 4972 O O . GLN D 1 82 ? 38.409 -82.999 43.720 1.00 11.29 97 GLN D O 1
ATOM 4978 N N . ARG D 1 83 ? 37.948 -82.354 45.827 1.00 12.96 98 ARG D N 1
ATOM 4979 C CA . ARG D 1 83 ? 38.434 -83.610 46.381 1.00 14.31 98 ARG D CA 1
ATOM 4980 C C . ARG D 1 83 ? 37.459 -84.740 46.110 1.00 16.02 98 ARG D C 1
ATOM 4981 O O . ARG D 1 83 ? 37.856 -85.813 45.646 1.00 17.91 98 ARG D O 1
ATOM 4989 N N . THR D 1 84 ? 36.180 -84.502 46.395 1.00 12.22 99 THR D N 1
ATOM 4990 C CA . THR D 1 84 ? 35.104 -85.467 46.218 1.00 17.71 99 THR D CA 1
ATOM 4991 C C . THR D 1 84 ? 34.430 -85.356 44.860 1.00 13.17 99 THR D C 1
ATOM 4992 O O . THR D 1 84 ? 33.639 -86.235 44.511 1.00 15.67 99 THR D O 1
ATOM 4996 N N . ILE D 1 85 ? 34.702 -84.291 44.112 1.00 12.47 100 ILE D N 1
ATOM 4997 C CA . ILE D 1 85 ? 34.086 -84.002 42.817 1.00 12.77 100 ILE D CA 1
ATOM 4998 C C . ILE D 1 85 ? 32.579 -83.891 43.018 1.00 14.54 100 ILE D C 1
ATOM 4999 O O . ILE D 1 85 ? 31.789 -84.499 42.276 1.00 17.12 100 ILE D O 1
ATOM 5004 N N . GLN D 1 86 ? 32.167 -83.174 44.051 1.00 12.47 101 GLN D N 1
ATOM 5005 C CA . GLN D 1 86 ? 30.757 -82.856 44.285 1.00 16.71 101 GLN D CA 1
ATOM 5006 C C . GLN D 1 86 ? 30.435 -81.478 43.718 1.00 12.58 101 GLN D C 1
ATOM 5007 O O . GLN D 1 86 ? 31.289 -80.595 43.638 1.00 12.01 101 GLN D O 1
ATOM 5013 N N . ASN D 1 87 ? 29.169 -81.293 43.342 1.00 12.84 102 ASN D N 1
ATOM 5014 C CA . ASN D 1 87 ? 28.692 -80.036 42.754 1.00 11.40 102 ASN D CA 1
ATOM 5015 C C . ASN D 1 87 ? 29.530 -79.632 41.546 1.00 12.02 102 ASN D C 1
ATOM 5016 O O . ASN D 1 87 ? 29.938 -78.485 41.398 1.00 11.59 102 ASN D O 1
ATOM 5021 N N . ASP D 1 88 ? 29.776 -80.607 40.659 1.00 11.32 103 ASP D N 1
ATOM 5022 C CA . ASP D 1 88 ? 30.696 -80.467 39.511 1.00 11.53 103 ASP D CA 1
ATOM 5023 C C . ASP D 1 88 ? 29.942 -79.885 38.310 1.00 11.60 103 ASP D C 1
ATOM 5024 O O . ASP D 1 88 ? 29.492 -80.596 37.390 1.00 12.45 103 ASP D O 1
ATOM 5029 N N . ILE D 1 89 ? 29.738 -78.571 38.353 1.00 9.10 104 ILE D N 1
ATOM 5030 C CA . ILE D 1 89 ? 28.986 -77.853 37.323 1.00 9.19 104 ILE D CA 1
ATOM 5031 C C . ILE D 1 89 ? 29.542 -76.438 37.202 1.00 8.32 104 ILE D C 1
ATOM 5032 O O . ILE D 1 89 ? 29.920 -75.816 38.191 1.00 10.03 104 ILE D O 1
ATOM 5037 N N . MET D 1 90 ? 29.538 -75.918 35.978 1.00 8.70 105 MET D N 1
ATOM 5038 C CA . MET D 1 90 ? 30.117 -74.628 35.672 1.00 10.23 105 MET D CA 1
ATOM 5039 C C . MET D 1 90 ? 29.384 -74.028 34.485 1.00 9.72 105 MET D C 1
ATOM 5040 O O . MET D 1 90 ? 29.068 -74.722 33.520 1.00 10.21 105 MET D O 1
ATOM 5045 N N . LEU D 1 91 ? 29.107 -72.733 34.573 1.00 11.01 106 LEU D N 1
ATOM 5046 C CA . LEU D 1 91 ? 28.580 -71.969 33.458 1.00 10.24 106 LEU D CA 1
ATOM 5047 C C . LEU D 1 91 ? 29.654 -71.099 32.824 1.00 12.75 106 LEU D C 1
ATOM 5048 O O . LEU D 1 91 ? 30.426 -70.426 33.524 1.00 14.80 106 LEU D O 1
ATOM 5053 N N . LEU D 1 92 ? 29.702 -71.121 31.509 1.00 10.73 107 LEU D N 1
ATOM 5054 C CA . LEU D 1 92 ? 30.593 -70.283 30.727 1.00 11.48 107 LEU D CA 1
ATOM 5055 C C . LEU D 1 92 ? 29.760 -69.227 30.008 1.00 17.94 107 LEU D C 1
ATOM 5056 O O . LEU D 1 92 ? 28.889 -69.567 29.193 1.00 13.84 107 LEU D O 1
ATOM 5061 N N . GLN D 1 93 ? 29.999 -67.954 30.341 1.00 14.63 108 GLN D N 1
ATOM 5062 C CA . GLN D 1 93 ? 29.414 -66.847 29.594 1.00 13.87 108 GLN D CA 1
ATOM 5063 C C . GLN D 1 93 ? 30.278 -66.593 28.371 1.00 15.44 108 GLN D C 1
ATOM 5064 O O . GLN D 1 93 ? 31.467 -66.292 28.489 1.00 14.57 108 GLN D O 1
ATOM 5070 N N . LEU D 1 94 ? 29.683 -66.694 27.194 1.00 15.03 109 LEU D N 1
ATOM 5071 C CA . LEU D 1 94 ? 30.416 -66.456 25.971 1.00 17.57 109 LEU D CA 1
ATOM 5072 C C . LEU D 1 94 ? 30.655 -64.967 25.789 1.00 18.79 109 LEU D C 1
ATOM 5073 O O . LEU D 1 94 ? 29.844 -64.132 26.203 1.00 19.05 109 LEU D O 1
ATOM 5078 N N . SER D 1 95 ? 31.805 -64.650 25.187 1.00 19.86 110 SER D N 1
ATOM 5079 C CA . SER D 1 95 ? 32.156 -63.262 24.897 1.00 23.51 110 SER D CA 1
ATOM 5080 C C . SER D 1 95 ? 31.140 -62.611 23.972 1.00 24.39 110 SER D C 1
ATOM 5081 O O . SER D 1 95 ? 30.899 -61.402 24.070 1.00 29.61 110 SER D O 1
ATOM 5084 N N . ARG D 1 96 ? 30.560 -63.391 23.059 1.00 21.15 111 ARG D N 1
ATOM 5085 C CA . ARG D 1 96 ? 29.550 -62.929 22.118 1.00 28.33 111 ARG D CA 1
ATOM 5086 C C . ARG D 1 96 ? 28.487 -64.010 22.004 1.00 31.19 111 ARG D C 1
ATOM 5087 O O . ARG D 1 96 ? 28.811 -65.198 22.081 1.00 23.16 111 ARG D O 1
ATOM 5095 N N . ARG D 1 97 ? 27.223 -63.597 21.828 1.00 29.12 112 ARG D N 1
ATOM 5096 C CA . ARG D 1 97 ? 26.151 -64.538 21.523 1.00 27.59 112 ARG D CA 1
ATOM 5097 C C . ARG D 1 97 ? 26.507 -65.321 20.266 1.00 23.62 112 ARG D C 1
ATOM 5098 O O . ARG D 1 97 ? 27.162 -64.805 19.359 1.00 27.94 112 ARG D O 1
ATOM 5106 N N . VAL D 1 98 ? 26.048 -66.578 20.193 1.00 21.61 113 VAL D N 1
ATOM 5107 C CA . VAL D 1 98 ? 26.307 -67.377 18.998 1.00 22.46 113 VAL D CA 1
ATOM 5108 C C . VAL D 1 98 ? 25.497 -66.835 17.825 1.00 30.39 113 VAL D C 1
ATOM 5109 O O . VAL D 1 98 ? 24.503 -66.121 17.991 1.00 29.76 113 VAL D O 1
ATOM 5113 N N . ARG D 1 99 ? 25.924 -67.203 16.617 1.00 35.57 114 ARG D N 1
ATOM 5114 C CA . ARG D 1 99 ? 25.103 -67.070 15.410 1.00 41.39 114 ARG D CA 1
ATOM 5115 C C . ARG D 1 99 ? 24.230 -68.317 15.329 1.00 34.27 114 ARG D C 1
ATOM 5116 O O . ARG D 1 99 ? 24.694 -69.396 14.948 1.00 34.88 114 ARG D O 1
ATOM 5124 N N . ARG D 1 100 ? 22.965 -68.186 15.708 1.00 40.34 115 ARG D N 1
ATOM 5125 C CA . ARG D 1 100 ? 22.087 -69.347 15.776 1.00 43.20 115 ARG D CA 1
ATOM 5126 C C . ARG D 1 100 ? 21.700 -69.816 14.378 1.00 50.76 115 ARG D C 1
ATOM 5127 O O . ARG D 1 100 ? 21.388 -69.008 13.498 1.00 46.75 115 ARG D O 1
ATOM 5135 N N . ASN D 1 101 ? 21.708 -71.126 14.176 1.00 38.09 116 ASN D N 1
ATOM 5136 C CA . ASN D 1 101 ? 21.348 -71.685 12.876 1.00 42.09 116 ASN D CA 1
ATOM 5137 C C . ASN D 1 101 ? 21.138 -73.185 13.032 1.00 41.76 116 ASN D C 1
ATOM 5138 O O . ASN D 1 101 ? 21.095 -73.712 14.152 1.00 39.26 116 ASN D O 1
ATOM 5143 N N . ARG D 1 102 ? 21.009 -73.873 11.895 1.00 42.93 117 ARG D N 1
ATOM 5144 C CA . ARG D 1 102 ? 20.784 -75.311 11.903 1.00 39.77 117 ARG D CA 1
ATOM 5145 C C . ARG D 1 102 ? 21.883 -76.044 12.655 1.00 36.21 117 ARG D C 1
ATOM 5146 O O . ARG D 1 102 ? 21.654 -77.140 13.180 1.00 41.77 117 ARG D O 1
ATOM 5154 N N . ASN D 1 103 ? 23.076 -75.467 12.716 1.00 28.63 118 ASN D N 1
ATOM 5155 C CA . ASN D 1 103 ? 24.232 -76.176 13.257 1.00 28.54 118 ASN D CA 1
ATOM 5156 C C . ASN D 1 103 ? 24.620 -75.737 14.663 1.00 22.41 118 ASN D C 1
ATOM 5157 O O . ASN D 1 103 ? 25.480 -76.384 15.272 1.00 19.89 118 ASN D O 1
ATOM 5162 N N . VAL D 1 104 ? 24.009 -74.680 15.192 1.00 20.55 119 VAL D N 1
ATOM 5163 C CA . VAL D 1 104 ? 24.337 -74.148 16.514 1.00 20.00 119 VAL D CA 1
ATOM 5164 C C . VAL D 1 104 ? 23.031 -73.714 17.159 1.00 27.89 119 VAL D C 1
ATOM 5165 O O . VAL D 1 104 ? 22.441 -72.706 16.748 1.00 25.49 119 VAL D O 1
ATOM 5169 N N . ASN D 1 105 ? 22.575 -74.468 18.161 1.00 18.40 120 ASN D N 1
ATOM 5170 C CA . ASN D 1 105 ? 21.294 -74.220 18.812 1.00 20.70 120 ASN D CA 1
ATOM 5171 C C . ASN D 1 105 ? 21.333 -74.790 20.221 1.00 21.93 120 ASN D C 1
ATOM 5172 O O . ASN D 1 105 ? 21.972 -75.824 20.446 1.00 22.51 120 ASN D O 1
ATOM 5177 N N . PRO D 1 106 ? 20.673 -74.147 21.186 1.00 19.41 121 PRO D N 1
ATOM 5178 C CA . PRO D 1 106 ? 20.696 -74.658 22.561 1.00 15.86 121 PRO D CA 1
ATOM 5179 C C . PRO D 1 106 ? 19.834 -75.895 22.747 1.00 18.97 121 PRO D C 1
ATOM 5180 O O . PRO D 1 106 ? 18.960 -76.227 21.936 1.00 24.29 121 PRO D O 1
ATOM 5184 N N . VAL D 1 107 ? 20.114 -76.593 23.842 1.00 17.20 122 VAL D N 1
ATOM 5185 C CA . VAL D 1 107 ? 19.377 -77.766 24.284 1.00 17.47 122 VAL D CA 1
ATOM 5186 C C . VAL D 1 107 ? 18.573 -77.414 25.527 1.00 18.95 122 VAL D C 1
ATOM 5187 O O . VAL D 1 107 ? 19.006 -76.636 26.390 1.00 19.90 122 VAL D O 1
ATOM 5191 N N . ALA D 1 108 ? 17.415 -78.049 25.647 1.00 20.94 123 ALA D N 1
ATOM 5192 C CA . ALA D 1 108 ? 16.516 -77.790 26.755 1.00 22.43 123 ALA D CA 1
ATOM 5193 C C . ALA D 1 108 ? 17.031 -78.440 28.028 1.00 20.06 123 ALA D C 1
ATOM 5194 O O . ALA D 1 108 ? 17.664 -79.496 27.994 1.00 18.59 123 ALA D O 1
ATOM 5196 N N . LEU D 1 109 ? 16.744 -77.800 29.147 1.00 17.72 124 LEU D N 1
ATOM 5197 C CA . LEU D 1 109 ? 17.014 -78.335 30.466 1.00 17.89 124 LEU D CA 1
ATOM 5198 C C . LEU D 1 109 ? 15.764 -78.926 31.094 1.00 17.41 124 LEU D C 1
ATOM 5199 O O . LEU D 1 109 ? 14.633 -78.635 30.675 1.00 20.72 124 LEU D O 1
ATOM 5204 N N . PRO D 1 110 ? 15.931 -79.751 32.114 1.00 15.50 125 PRO D N 1
ATOM 5205 C CA . PRO D 1 110 ? 14.784 -80.322 32.820 1.00 16.01 125 PRO D CA 1
ATOM 5206 C C . PRO D 1 110 ? 14.067 -79.277 33.654 1.00 19.06 125 PRO D C 1
ATOM 5207 O O . PRO D 1 110 ? 14.548 -78.171 33.896 1.00 23.72 125 PRO D O 1
ATOM 5211 N N . ARG D 1 111 ? 12.882 -79.659 34.106 1.00 21.42 126 ARG D N 1
ATOM 5212 C CA . ARG D 1 111 ? 12.208 -78.886 35.129 1.00 20.05 126 ARG D CA 1
ATOM 5213 C C . ARG D 1 111 ? 12.958 -78.990 36.451 1.00 22.31 126 ARG D C 1
ATOM 5214 O O . ARG D 1 111 ? 13.646 -79.968 36.716 1.00 21.66 126 ARG D O 1
ATOM 5222 N N . ALA D 1 112 ? 12.800 -77.980 37.307 1.00 26.02 127 ALA D N 1
ATOM 5223 C CA . ALA D 1 112 ? 13.470 -78.001 38.604 1.00 26.93 127 ALA D CA 1
ATOM 5224 C C . ALA D 1 112 ? 13.093 -79.256 39.400 1.00 27.39 127 ALA D C 1
ATOM 5225 O O . ALA D 1 112 ? 11.913 -79.616 39.497 1.00 22.85 127 ALA D O 1
ATOM 5227 N N . GLN D 1 113 ? 14.109 -79.922 39.958 1.00 26.36 128 GLN D N 1
ATOM 5228 C CA . GLN D 1 113 ? 13.970 -81.085 40.843 1.00 24.00 128 GLN D CA 1
ATOM 5229 C C . GLN D 1 113 ? 13.429 -82.306 40.103 1.00 18.11 128 GLN D C 1
ATOM 5230 O O . GLN D 1 113 ? 13.027 -83.299 40.723 1.00 20.20 128 GLN D O 1
ATOM 5236 N N . GLU D 1 114 ? 13.414 -82.246 38.783 1.00 18.68 129 GLU D N 1
ATOM 5237 C CA . GLU D 1 114 ? 12.949 -83.376 37.993 1.00 16.67 129 GLU D CA 1
ATOM 5238 C C . GLU D 1 114 ? 13.862 -84.583 38.181 1.00 17.95 129 GLU D C 1
ATOM 5239 O O . GLU D 1 114 ? 15.086 -84.467 38.083 1.00 16.75 129 GLU D O 1
ATOM 5245 N N . GLY D 1 115 ? 13.279 -85.749 38.431 1.00 17.34 130 GLY D N 1
ATOM 5246 C CA . GLY D 1 115 ? 14.047 -86.969 38.570 1.00 21.36 130 GLY D CA 1
ATOM 5247 C C . GLY D 1 115 ? 14.302 -87.644 37.239 1.00 16.25 130 GLY D C 1
ATOM 5248 O O . GLY D 1 115 ? 13.974 -87.127 36.170 1.00 19.69 130 GLY D O 1
ATOM 5249 N N . LEU D 1 116 ? 14.904 -88.832 37.310 1.00 16.65 131 LEU D N 1
ATOM 5250 C CA . LEU D 1 116 ? 15.187 -89.599 36.105 1.00 19.16 131 LEU D CA 1
ATOM 5251 C C . LEU D 1 116 ? 15.129 -91.074 36.470 1.00 27.15 131 LEU D C 1
ATOM 5252 O O . LEU D 1 116 ? 15.958 -91.555 37.235 1.00 23.76 131 LEU D O 1
ATOM 5257 N N . ARG D 1 117 ? 14.144 -91.786 35.944 1.00 26.47 132 ARG D N 1
ATOM 5258 C CA . ARG D 1 117 ? 13.892 -93.142 36.415 1.00 26.75 132 ARG D CA 1
ATOM 5259 C C . ARG D 1 117 ? 15.032 -94.090 36.057 1.00 25.07 132 ARG D C 1
ATOM 5260 O O . ARG D 1 117 ? 15.460 -94.124 34.898 1.00 27.21 132 ARG D O 1
ATOM 5268 N N . PRO D 1 118 ? 15.505 -94.905 36.996 1.00 22.54 133 PRO D N 1
ATOM 5269 C CA . PRO D 1 118 ? 16.426 -95.989 36.640 1.00 20.05 133 PRO D CA 1
ATOM 5270 C C . PRO D 1 118 ? 15.842 -96.835 35.521 1.00 25.51 133 PRO D C 1
ATOM 5271 O O . PRO D 1 118 ? 14.630 -97.043 35.451 1.00 24.57 133 PRO D O 1
ATOM 5275 N N . GLY D 1 119 ? 16.709 -97.285 34.610 1.00 22.67 134 GLY D N 1
ATOM 5276 C CA . GLY D 1 119 ? 16.291 -98.004 33.423 1.00 23.82 134 GLY D CA 1
ATOM 5277 C C . GLY D 1 119 ? 16.122 -97.140 32.185 1.00 18.33 134 GLY D C 1
ATOM 5278 O O . GLY D 1 119 ? 16.178 -97.663 31.066 1.00 25.26 134 GLY D O 1
ATOM 5279 N N . THR D 1 120 ? 15.977 -95.832 32.356 1.00 19.32 135 THR D N 1
ATOM 5280 C CA . THR D 1 120 ? 15.876 -94.923 31.228 1.00 20.79 135 THR D CA 1
ATOM 5281 C C . THR D 1 120 ? 17.129 -94.985 30.364 1.00 21.67 135 THR D C 1
ATOM 5282 O O . THR D 1 120 ? 18.257 -94.947 30.865 1.00 17.37 135 THR D O 1
ATOM 5286 N N . LEU D 1 121 ? 16.916 -95.063 29.058 1.00 20.41 136 LEU D N 1
ATOM 5287 C CA . LEU D 1 121 ? 17.980 -95.058 28.068 1.00 21.10 136 LEU D CA 1
ATOM 5288 C C . LEU D 1 121 ? 18.253 -93.615 27.674 1.00 20.40 136 LEU D C 1
ATOM 5289 O O . LEU D 1 121 ? 17.338 -92.893 27.277 1.00 23.30 136 LEU D O 1
ATOM 5294 N N . CYS D 1 122 ? 19.509 -93.192 27.810 1.00 17.83 137 CYS D N 1
ATOM 5295 C CA . CYS D 1 122 ? 19.923 -91.825 27.534 1.00 18.70 137 CYS D CA 1
ATOM 5296 C C . CYS D 1 122 ? 21.100 -91.863 26.580 1.00 18.40 137 CYS D C 1
ATOM 5297 O O . CYS D 1 122 ? 21.685 -92.918 26.341 1.00 22.07 137 CYS D O 1
ATOM 5300 N N . THR D 1 123 ? 21.425 -90.715 26.001 1.00 13.23 138 THR D N 1
ATOM 5301 C CA . THR D 1 123 ? 22.544 -90.620 25.069 1.00 15.44 138 THR D CA 1
ATOM 5302 C C . THR D 1 123 ? 23.569 -89.624 25.600 1.00 15.25 138 THR D C 1
ATOM 5303 O O . THR D 1 123 ? 23.215 -88.557 26.102 1.00 14.02 138 THR D O 1
ATOM 5307 N N . VAL D 1 124 ? 24.830 -89.972 25.473 1.00 13.28 139 VAL D N 1
ATOM 5308 C CA . VAL D 1 124 ? 25.925 -89.050 25.740 1.00 12.93 139 VAL D CA 1
ATOM 5309 C C . VAL D 1 124 ? 26.785 -88.972 24.493 1.00 15.02 139 VAL D C 1
ATOM 5310 O O . VAL D 1 124 ? 26.944 -89.954 23.761 1.00 13.50 139 VAL D O 1
ATOM 5314 N N . ALA D 1 125 ? 27.357 -87.788 24.261 1.00 12.08 140 ALA D N 1
ATOM 5315 C CA . ALA D 1 125 ? 28.126 -87.505 23.065 1.00 10.69 140 ALA D CA 1
ATOM 5316 C C . ALA D 1 125 ? 29.385 -86.740 23.446 1.00 13.90 140 ALA D C 1
ATOM 5317 O O . ALA D 1 125 ? 29.413 -86.017 24.446 1.00 13.01 140 ALA D O 1
ATOM 5319 N N . GLY D 1 126 ? 30.421 -86.887 22.631 1.00 11.04 141 GLY D N 1
ATOM 5320 C CA . GLY D 1 126 ? 31.631 -86.129 22.889 1.00 11.16 141 GLY D CA 1
ATOM 5321 C C . GLY D 1 126 ? 32.729 -86.464 21.909 1.00 12.80 141 GLY D C 1
ATOM 5322 O O . GLY D 1 126 ? 32.606 -87.350 21.058 1.00 9.95 141 GLY D O 1
ATOM 5323 N N . TRP D 1 127 ? 33.837 -85.756 22.087 1.00 10.46 142 TRP D N 1
ATOM 5324 C CA . TRP D 1 127 ? 35.062 -85.929 21.321 1.00 10.81 142 TRP D CA 1
ATOM 5325 C C . TRP D 1 127 ? 36.148 -86.617 22.131 1.00 12.35 142 TRP D C 1
ATOM 5326 O O . TRP D 1 127 ? 37.334 -86.569 21.762 1.00 12.16 142 TRP D O 1
ATOM 5337 N N . GLY D 1 128 ? 35.788 -87.252 23.230 1.00 13.06 143 GLY D N 1
ATOM 5338 C CA . GLY D 1 128 ? 36.793 -87.885 24.063 1.00 13.83 143 GLY D CA 1
ATOM 5339 C C . GLY D 1 128 ? 37.395 -89.127 23.425 1.00 16.30 143 GLY D C 1
ATOM 5340 O O . GLY D 1 128 ? 36.995 -89.592 22.353 1.00 14.00 143 GLY D O 1
ATOM 5341 N N . ARG D 1 129 ? 38.337 -89.707 24.157 1.00 12.19 144 ARG D N 1
ATOM 5342 C CA . ARG D 1 129 ? 39.001 -90.929 23.721 1.00 13.65 144 ARG D CA 1
ATOM 5343 C C . ARG D 1 129 ? 38.007 -92.082 23.681 1.00 12.65 144 ARG D C 1
ATOM 5344 O O . ARG D 1 129 ? 36.987 -92.083 24.381 1.00 14.85 144 ARG D O 1
ATOM 5352 N N . VAL D 1 130 ? 38.287 -93.058 22.811 1.00 13.40 145 VAL D N 1
ATOM 5353 C CA . VAL D 1 130 ? 37.381 -94.189 22.608 1.00 14.45 145 VAL D CA 1
ATOM 5354 C C . VAL D 1 130 ? 37.911 -95.487 23.187 1.00 15.71 145 VAL D C 1
ATOM 5355 O O . VAL D 1 130 ? 37.180 -96.500 23.185 1.00 18.77 145 VAL D O 1
ATOM 5359 N N . SER D 1 131 ? 39.141 -95.503 23.679 1.00 16.44 146 SER D N 1
ATOM 5360 C CA . SER D 1 131 ? 39.753 -96.656 24.311 1.00 22.35 146 SER D CA 1
ATOM 5361 C C . SER D 1 131 ? 40.972 -96.124 25.049 1.00 20.78 146 SER D C 1
ATOM 5362 O O . SER D 1 131 ? 41.258 -94.924 25.016 1.00 18.00 146 SER D O 1
ATOM 5365 N N . MET D 1 132 ? 41.702 -97.023 25.692 1.00 23.13 147 MET D N 1
ATOM 5366 C CA . MET D 1 132 ? 42.939 -96.620 26.327 1.00 19.24 147 MET D CA 1
ATOM 5367 C C . MET D 1 132 ? 44.051 -96.348 25.325 1.00 24.45 147 MET D C 1
ATOM 5368 O O . MET D 1 132 ? 45.131 -95.935 25.744 1.00 24.94 147 MET D O 1
ATOM 5373 N N . ARG D 1 133 ? 43.817 -96.556 24.018 1.00 19.62 148 ARG D N 1
ATOM 5374 C CA . ARG D 1 133 ? 44.844 -96.289 23.021 1.00 19.40 148 ARG D CA 1
ATOM 5375 C C . ARG D 1 133 ? 44.313 -95.723 21.703 1.00 21.52 148 ARG D C 1
ATOM 5376 O O . ARG D 1 133 ? 45.018 -95.801 20.690 1.00 20.55 148 ARG D O 1
ATOM 5384 N N . ARG D 1 134 ? 43.133 -95.095 21.679 1.00 15.43 149 ARG D N 1
ATOM 5385 C CA . ARG D 1 134 ? 42.638 -94.520 20.437 1.00 16.94 149 ARG D CA 1
ATOM 5386 C C . ARG D 1 134 ? 41.728 -93.331 20.745 1.00 18.37 149 ARG D C 1
ATOM 5387 O O . ARG D 1 134 ? 41.029 -93.314 21.762 1.00 15.04 149 ARG D O 1
ATOM 5395 N N . GLY D 1 135 ? 41.742 -92.349 19.847 1.00 17.21 150 GLY D N 1
ATOM 5396 C CA . GLY D 1 135 ? 40.884 -91.196 19.937 1.00 16.38 150 GLY D CA 1
ATOM 5397 C C . GLY D 1 135 ? 39.926 -91.080 18.771 1.00 18.38 150 GLY D C 1
ATOM 5398 O O . GLY D 1 135 ? 39.664 -92.046 18.051 1.00 20.53 150 GLY D O 1
ATOM 5399 N N . THR D 1 136 ? 39.376 -89.885 18.607 1.00 16.58 151 THR D N 1
ATOM 5400 C CA . THR D 1 136 ? 38.497 -89.542 17.501 1.00 17.19 151 THR D CA 1
ATOM 5401 C C . THR D 1 136 ? 38.729 -88.085 17.152 1.00 22.27 151 THR D C 1
ATOM 5402 O O . THR D 1 136 ? 39.051 -87.270 18.022 1.00 24.60 151 THR D O 1
ATOM 5406 N N . ASP D 1 137 ? 38.586 -87.766 15.873 1.00 20.61 152 ASP D N 1
ATOM 5407 C CA . ASP D 1 137 ? 38.498 -86.380 15.447 1.00 21.11 152 ASP D CA 1
ATOM 5408 C C . ASP D 1 137 ? 37.059 -85.900 15.328 1.00 18.02 152 ASP D C 1
ATOM 5409 O O . ASP D 1 137 ? 36.838 -84.694 15.308 1.00 17.97 152 ASP D O 1
ATOM 5414 N N . THR D 1 138 ? 36.090 -86.814 15.250 1.00 19.52 153 THR D N 1
ATOM 5415 C CA . THR D 1 138 ? 34.695 -86.496 14.996 1.00 18.28 153 THR D CA 1
ATOM 5416 C C . THR D 1 138 ? 33.832 -86.834 16.210 1.00 16.39 153 THR D C 1
ATOM 5417 O O . THR D 1 138 ? 34.171 -87.696 17.022 1.00 15.39 153 THR D O 1
ATOM 5421 N N . LEU D 1 139 ? 32.703 -86.144 16.314 1.00 14.93 154 LEU D N 1
ATOM 5422 C CA . LEU D 1 139 ? 31.791 -86.349 17.425 1.00 13.35 154 LEU D CA 1
ATOM 5423 C C . LEU D 1 139 ? 31.222 -87.763 17.403 1.00 16.81 154 LEU D C 1
ATOM 5424 O O . LEU D 1 139 ? 30.803 -88.271 16.358 1.00 16.32 154 LEU D O 1
ATOM 5429 N N . ARG D 1 140 ? 31.186 -88.387 18.574 1.00 15.55 155 ARG D N 1
ATOM 5430 C CA . ARG D 1 140 ? 30.660 -89.731 18.743 1.00 15.57 155 ARG D CA 1
ATOM 5431 C C . ARG D 1 140 ? 29.606 -89.722 19.834 1.00 17.34 155 ARG D C 1
ATOM 5432 O O . ARG D 1 140 ? 29.480 -88.772 20.601 1.00 13.82 155 ARG D O 1
ATOM 5440 N N . GLU D 1 141 ? 28.776 -90.761 19.843 1.00 13.56 156 GLU D N 1
ATOM 5441 C CA . GLU D 1 141 ? 27.739 -90.852 20.852 1.00 15.48 156 GLU D CA 1
ATOM 5442 C C . GLU D 1 141 ? 27.472 -92.309 21.189 1.00 14.15 156 GLU D C 1
ATOM 5443 O O . GLU D 1 141 ? 27.752 -93.221 20.399 1.00 16.36 156 GLU D O 1
ATOM 5449 N N . VAL D 1 142 ? 26.879 -92.504 22.367 1.00 13.41 157 VAL D N 1
ATOM 5450 C CA . VAL D 1 142 ? 26.572 -93.833 22.872 1.00 13.44 157 VAL D CA 1
ATOM 5451 C C . VAL D 1 142 ? 25.331 -93.743 23.749 1.00 15.77 157 VAL D C 1
ATOM 5452 O O . VAL D 1 142 ? 25.083 -92.738 24.419 1.00 15.32 157 VAL D O 1
ATOM 5456 N N . GLN D 1 143 ? 24.530 -94.804 23.726 1.00 14.77 158 GLN D N 1
ATOM 5457 C CA . GLN D 1 143 ? 23.366 -94.895 24.581 1.00 13.99 158 GLN D CA 1
ATOM 5458 C C . GLN D 1 143 ? 23.725 -95.624 25.870 1.00 15.18 158 GLN D C 1
ATOM 5459 O O . GLN D 1 143 ? 24.317 -96.705 25.839 1.00 18.61 158 GLN D O 1
ATOM 5465 N N . LEU D 1 144 ? 23.401 -95.003 26.996 1.00 16.29 159 LEU D N 1
ATOM 5466 C CA . LEU D 1 144 ? 23.671 -95.545 28.315 1.00 15.44 159 LEU D CA 1
ATOM 5467 C C . LEU D 1 144 ? 22.381 -95.635 29.119 1.00 15.82 159 LEU D C 1
ATOM 5468 O O . LEU D 1 144 ? 21.451 -94.827 28.947 1.00 19.13 159 LEU D O 1
ATOM 5473 N N . ARG D 1 145 ? 22.334 -96.613 30.012 1.00 14.79 160 ARG D N 1
ATOM 5474 C CA . ARG D 1 145 ? 21.153 -96.862 30.829 1.00 15.87 160 ARG D CA 1
ATOM 5475 C C . ARG D 1 145 ? 21.340 -96.303 32.236 1.00 14.71 160 ARG D C 1
ATOM 5476 O O . ARG D 1 145 ? 22.345 -96.580 32.888 1.00 14.91 160 ARG D O 1
ATOM 5484 N N . VAL D 1 146 ? 20.360 -95.528 32.709 1.00 14.71 161 VAL D N 1
ATOM 5485 C CA . VAL D 1 146 ? 20.420 -94.982 34.066 1.00 13.68 161 VAL D CA 1
ATOM 5486 C C . VAL D 1 146 ? 20.299 -96.116 35.074 1.00 15.32 161 VAL D C 1
ATOM 5487 O O . VAL D 1 146 ? 19.486 -97.035 34.903 1.00 16.66 161 VAL D O 1
ATOM 5491 N N . GLN D 1 147 ? 21.108 -96.069 36.125 1.00 15.61 162 GLN D N 1
ATOM 5492 C CA . GLN D 1 147 ? 21.154 -97.139 37.114 1.00 18.03 162 GLN D CA 1
ATOM 5493 C C . GLN D 1 147 ? 20.458 -96.690 38.392 1.00 18.79 162 GLN D C 1
ATOM 5494 O O . GLN D 1 147 ? 20.176 -95.508 38.584 1.00 21.25 162 GLN D O 1
ATOM 5500 N N . ARG D 1 148 ? 20.132 -97.658 39.249 1.00 16.94 163 ARG D N 1
ATOM 5501 C CA . ARG D 1 148 ? 19.527 -97.323 40.526 1.00 17.70 163 ARG D CA 1
ATOM 5502 C C . ARG D 1 148 ? 20.567 -96.611 41.381 1.00 19.42 163 ARG D C 1
ATOM 5503 O O . ARG D 1 148 ? 21.759 -96.914 41.296 1.00 22.30 163 ARG D O 1
ATOM 5511 N N . ASP D 1 149 ? 20.109 -95.638 42.176 1.00 24.39 164 ASP D N 1
ATOM 5512 C CA . ASP D 1 149 ? 21.038 -94.856 42.991 1.00 29.67 164 ASP D CA 1
ATOM 5513 C C . ASP D 1 149 ? 21.809 -95.745 43.955 1.00 36.51 164 ASP D C 1
ATOM 5514 O O . ASP D 1 149 ? 22.971 -95.464 44.284 1.00 31.95 164 ASP D O 1
ATOM 5519 N N . ARG D 1 150 ? 21.180 -96.824 44.418 1.00 42.90 165 ARG D N 1
ATOM 5520 C CA . ARG D 1 150 ? 21.811 -97.693 45.399 1.00 42.23 165 ARG D CA 1
ATOM 5521 C C . ARG D 1 150 ? 23.080 -98.336 44.864 1.00 34.80 165 ARG D C 1
ATOM 5522 O O . ARG D 1 150 ? 23.943 -98.726 45.655 1.00 43.52 165 ARG D O 1
ATOM 5530 N N . GLN D 1 151 ? 23.234 -98.421 43.547 1.00 32.42 166 GLN D N 1
ATOM 5531 C CA . GLN D 1 151 ? 24.449 -99.004 42.983 1.00 31.87 166 GLN D CA 1
ATOM 5532 C C . GLN D 1 151 ? 25.635 -98.044 43.079 1.00 34.64 166 GLN D C 1
ATOM 5533 O O . GLN D 1 151 ? 26.736 -98.440 43.477 1.00 27.51 166 GLN D O 1
ATOM 5539 N N . CYS D 1 152 ? 25.442 -96.778 42.717 1.00 27.90 167 CYS D N 1
ATOM 5540 C CA . CYS D 1 152 ? 26.550 -95.843 42.867 1.00 27.31 167 CYS D CA 1
ATOM 5541 C C . CYS D 1 152 ? 26.811 -95.526 44.335 1.00 23.09 167 CYS D C 1
ATOM 5542 O O . CYS D 1 152 ? 27.946 -95.214 44.697 1.00 25.79 167 CYS D O 1
ATOM 5545 N N . LEU D 1 153 ? 25.783 -95.579 45.188 1.00 26.73 168 LEU D N 1
ATOM 5546 C CA . LEU D 1 153 ? 26.015 -95.401 46.618 1.00 27.78 168 LEU D CA 1
ATOM 5547 C C . LEU D 1 153 ? 27.006 -96.424 47.134 1.00 28.65 168 LEU D C 1
ATOM 5548 O O . LEU D 1 153 ? 27.775 -96.136 48.062 1.00 29.68 168 LEU D O 1
ATOM 5553 N N . ARG D 1 154 ? 27.011 -97.616 46.537 1.00 25.63 169 ARG D N 1
ATOM 5554 C CA . ARG D 1 154 ? 27.886 -98.700 46.975 1.00 27.11 169 ARG D CA 1
ATOM 5555 C C . ARG D 1 154 ? 29.293 -98.574 46.415 1.00 32.40 169 ARG D C 1
ATOM 5556 O O . ARG D 1 154 ? 30.247 -99.003 47.073 1.00 35.59 169 ARG D O 1
ATOM 5564 N N . ILE D 1 155 ? 29.440 -97.998 45.222 1.00 29.97 170 ILE D N 1
ATOM 5565 C CA . ILE D 1 155 ? 30.704 -97.996 44.481 1.00 22.94 170 ILE D CA 1
ATOM 5566 C C . ILE D 1 155 ? 31.527 -96.746 44.779 1.00 23.74 170 ILE D C 1
ATOM 5567 O O . ILE D 1 155 ? 32.765 -96.786 44.801 1.00 24.13 170 ILE D O 1
ATOM 5572 N N . PHE D 1 156 ? 30.845 -95.631 44.968 1.00 23.59 171 PHE D N 1
ATOM 5573 C CA . PHE D 1 156 ? 31.453 -94.304 44.993 1.00 23.12 171 PHE D CA 1
ATOM 5574 C C . PHE D 1 156 ? 31.103 -93.672 46.331 1.00 18.27 171 PHE D C 1
ATOM 5575 O O . PHE D 1 156 ? 29.958 -93.278 46.556 1.00 18.23 171 PHE D O 1
ATOM 5583 N N . GLY D 1 157 ? 32.089 -93.554 47.221 1.00 19.37 172 GLY D N 1
ATOM 5584 C CA . GLY D 1 157 ? 31.806 -93.137 48.586 1.00 20.83 172 GLY D CA 1
ATOM 5585 C C . GLY D 1 157 ? 31.200 -91.762 48.733 1.00 21.10 172 GLY D C 1
ATOM 5586 O O . GLY D 1 157 ? 30.524 -91.496 49.742 1.00 17.82 172 GLY D O 1
ATOM 5587 N N . SER D 1 158 ? 31.407 -90.871 47.764 1.00 19.77 173 SER D N 1
ATOM 5588 C CA . SER D 1 158 ? 30.859 -89.521 47.864 1.00 20.08 173 SER D CA 1
ATOM 5589 C C . SER D 1 158 ? 29.663 -89.269 46.949 1.00 17.40 173 SER D C 1
ATOM 5590 O O . SER D 1 158 ? 29.279 -88.114 46.764 1.00 19.16 173 SER D O 1
ATOM 5593 N N . TYR D 1 159 ? 29.079 -90.310 46.372 1.00 20.45 174 TYR D N 1
ATOM 5594 C CA . TYR D 1 159 ? 27.926 -90.150 45.500 1.00 18.61 174 TYR D CA 1
ATOM 5595 C C . TYR D 1 159 ? 26.724 -89.654 46.293 1.00 18.82 174 TYR D C 1
ATOM 5596 O O . TYR D 1 159 ? 26.458 -90.118 47.406 1.00 20.23 174 TYR D O 1
ATOM 5605 N N . ASP D 1 160 ? 26.015 -88.677 45.729 1.00 15.31 175 ASP D N 1
ATOM 5606 C CA . ASP D 1 160 ? 24.861 -88.046 46.370 1.00 20.53 175 ASP D CA 1
ATOM 5607 C C . ASP D 1 160 ? 23.691 -88.104 45.402 1.00 21.65 175 ASP D C 1
ATOM 5608 O O . ASP D 1 160 ? 23.638 -87.308 44.448 1.00 17.44 175 ASP D O 1
ATOM 5613 N N . PRO D 1 161 ? 22.733 -89.009 45.622 1.00 21.30 176 PRO D N 1
ATOM 5614 C CA . PRO D 1 161 ? 21.600 -89.122 44.690 1.00 24.13 176 PRO D CA 1
ATOM 5615 C C . PRO D 1 161 ? 20.828 -87.826 44.490 1.00 21.39 176 PRO D C 1
ATOM 5616 O O . PRO D 1 161 ? 20.169 -87.662 43.459 1.00 17.80 176 PRO D O 1
ATOM 5620 N N . ARG D 1 162 ? 20.879 -86.889 45.433 1.00 17.54 177 ARG D N 1
ATOM 5621 C CA . ARG D 1 162 ? 20.121 -85.670 45.238 1.00 23.91 177 ARG D CA 1
ATOM 5622 C C . ARG D 1 162 ? 20.776 -84.749 44.227 1.00 18.91 177 ARG D C 1
ATOM 5623 O O . ARG D 1 162 ? 20.098 -83.866 43.684 1.00 24.17 177 ARG D O 1
ATOM 5631 N N . ARG D 1 163 ? 22.074 -84.924 43.959 1.00 15.42 178 ARG D N 1
ATOM 5632 C CA . ARG D 1 163 ? 22.788 -84.011 43.085 1.00 16.31 178 ARG D CA 1
ATOM 5633 C C . ARG D 1 163 ? 23.528 -84.715 41.962 1.00 11.23 178 ARG D C 1
ATOM 5634 O O . ARG D 1 163 ? 24.121 -84.030 41.116 1.00 13.20 178 ARG D O 1
ATOM 5642 N N . GLN D 1 164 ? 23.494 -86.046 41.910 1.00 12.45 179 GLN D N 1
ATOM 5643 C CA . GLN D 1 164 ? 24.211 -86.792 40.887 1.00 12.54 179 GLN D CA 1
ATOM 5644 C C . GLN D 1 164 ? 23.322 -87.903 40.337 1.00 14.19 179 GLN D C 1
ATOM 5645 O O . GLN D 1 164 ? 22.322 -88.285 40.941 1.00 16.57 179 GLN D O 1
ATOM 5651 N N . ILE D 1 165 ? 23.735 -88.438 39.200 1.00 12.33 180 ILE D N 1
ATOM 5652 C CA . ILE D 1 165 ? 23.067 -89.546 38.526 1.00 16.11 180 ILE D CA 1
ATOM 5653 C C . ILE D 1 165 ? 24.046 -90.694 38.317 1.00 14.77 180 ILE D C 1
ATOM 5654 O O . ILE D 1 165 ? 25.202 -90.470 37.934 1.00 12.66 180 ILE D O 1
ATOM 5659 N N . CYS D 1 166 ? 23.564 -91.934 38.500 1.00 13.86 181 CYS D N 1
ATOM 5660 C CA . CYS D 1 166 ? 24.336 -93.156 38.312 1.00 12.34 181 CYS D CA 1
ATOM 5661 C C . CYS D 1 166 ? 24.025 -93.738 36.942 1.00 18.26 181 CYS D C 1
ATOM 5662 O O . CYS D 1 166 ? 22.861 -94.042 36.652 1.00 16.72 181 CYS D O 1
ATOM 5665 N N . VAL D 1 167 ? 25.033 -93.849 36.088 1.00 12.47 182 VAL D N 1
ATOM 5666 C CA . VAL D 1 167 ? 24.783 -94.079 34.663 1.00 15.49 182 VAL D CA 1
ATOM 5667 C C . VAL D 1 167 ? 25.710 -95.149 34.119 1.00 18.90 182 VAL D C 1
ATOM 5668 O O . VAL D 1 167 ? 26.926 -95.104 34.333 1.00 16.14 182 VAL D O 1
ATOM 5672 N N . GLY D 1 168 ? 25.138 -96.087 33.365 1.00 17.08 183 GLY D N 1
ATOM 5673 C CA . GLY D 1 168 ? 25.923 -97.051 32.647 1.00 15.96 183 GLY D CA 1
ATOM 5674 C C . GLY D 1 168 ? 25.803 -98.445 33.215 1.00 21.46 183 GLY D C 1
ATOM 5675 O O . GLY D 1 168 ? 26.043 -98.686 34.390 1.00 19.92 183 GLY D O 1
ATOM 5676 N N . ASP D 1 169 ? 25.383 -99.358 32.364 1.00 24.58 184 ASP D N 1
ATOM 5677 C CA . ASP D 1 169 ? 25.269 -100.766 32.704 1.00 26.45 184 ASP D CA 1
ATOM 5678 C C . ASP D 1 169 ? 26.662 -101.379 32.794 1.00 25.19 184 ASP D C 1
ATOM 5679 O O . ASP D 1 169 ? 27.438 -101.331 31.831 1.00 24.49 184 ASP D O 1
ATOM 5684 N N . ARG D 1 170 ? 26.988 -101.944 33.958 1.00 26.69 185 ARG D N 1
ATOM 5685 C CA . ARG D 1 170 ? 28.335 -102.450 34.193 1.00 26.79 185 ARG D CA 1
ATOM 5686 C C . ARG D 1 170 ? 28.724 -103.567 33.230 1.00 30.84 185 ARG D C 1
ATOM 5687 O O . ARG D 1 170 ? 29.919 -103.814 33.039 1.00 29.86 185 ARG D O 1
ATOM 5695 N N . ARG D 1 171 ? 27.761 -104.242 32.604 1.00 27.03 186 ARG D N 1
ATOM 5696 C CA . ARG D 1 171 ? 28.120 -105.346 31.721 1.00 32.08 186 ARG D CA 1
ATOM 5697 C C . ARG D 1 171 ? 28.330 -104.927 30.274 1.00 38.30 186 ARG D C 1
ATOM 5698 O O . ARG D 1 171 ? 28.701 -105.771 29.451 1.00 34.25 186 ARG D O 1
ATOM 5706 N N . GLU D 1 172 ? 28.059 -103.673 29.937 1.00 31.64 187 GLU D N 1
ATOM 5707 C CA . GLU D 1 172 ? 28.226 -103.173 28.579 1.00 32.36 187 GLU D CA 1
ATOM 5708 C C . GLU D 1 172 ? 29.505 -102.350 28.503 1.00 32.96 187 GLU D C 1
ATOM 5709 O O . GLU D 1 172 ? 29.765 -101.522 29.386 1.00 27.49 187 GLU D O 1
ATOM 5715 N N . ARG D 1 173 ? 30.307 -102.593 27.460 1.00 26.15 188 ARG D N 1
ATOM 5716 C CA . ARG D 1 173 ? 31.498 -101.784 27.214 1.00 24.31 188 ARG D CA 1
ATOM 5717 C C . ARG D 1 173 ? 31.073 -100.502 26.497 1.00 23.32 188 ARG D C 1
ATOM 5718 O O . ARG D 1 173 ? 31.398 -100.257 25.335 1.00 22.80 188 ARG D O 1
ATOM 5726 N N . LYS D 1 174 ? 30.296 -99.696 27.220 1.00 22.41 189 LYS D N 1
ATOM 5727 C CA . LYS D 1 174 ? 29.799 -98.407 26.751 1.00 17.83 189 LYS D CA 1
ATOM 5728 C C . LYS D 1 174 ? 29.984 -97.392 27.866 1.00 17.07 189 LYS D C 1
ATOM 5729 O O . LYS D 1 174 ? 29.544 -97.642 28.988 1.00 19.84 189 LYS D O 1
ATOM 5735 N N . ALA D 1 175 ? 30.606 -96.247 27.562 1.00 16.32 190 ALA D N 1
ATOM 5736 C CA . ALA D 1 175 ? 30.858 -95.265 28.610 1.00 15.77 190 ALA D CA 1
ATOM 5737 C C . ALA D 1 175 ? 31.318 -93.949 28.017 1.00 17.41 190 ALA D C 1
ATOM 5738 O O . ALA D 1 175 ? 31.852 -93.897 26.907 1.00 17.34 190 ALA D O 1
ATOM 5740 N N . ALA D 1 176 ? 31.161 -92.889 28.805 1.00 16.41 191 ALA D N 1
ATOM 5741 C CA . ALA D 1 176 ? 31.857 -91.645 28.534 1.00 16.48 191 ALA D CA 1
ATOM 5742 C C . ALA D 1 176 ? 33.284 -91.791 29.030 1.00 14.66 191 ALA D C 1
ATOM 5743 O O . ALA D 1 176 ? 33.547 -92.529 29.980 1.00 19.43 191 ALA D O 1
ATOM 5745 N N . PHE D 1 177 ? 34.222 -91.142 28.360 1.00 13.37 192 PHE D N 1
ATOM 5746 C CA . PHE D 1 177 ? 35.640 -91.399 28.708 1.00 13.21 192 PHE D CA 1
ATOM 5747 C C . PHE D 1 177 ? 36.411 -90.082 28.637 1.00 14.32 192 PHE D C 1
ATOM 5748 O O . PHE D 1 177 ? 35.816 -88.995 28.673 1.00 15.80 192 PHE D O 1
ATOM 5756 N N . LYS D 1 178 ? 37.746 -90.173 28.667 1.00 14.92 193 LYS D N 1
ATOM 5757 C CA . LYS D 1 178 ? 38.587 -88.993 28.872 1.00 13.46 193 LYS 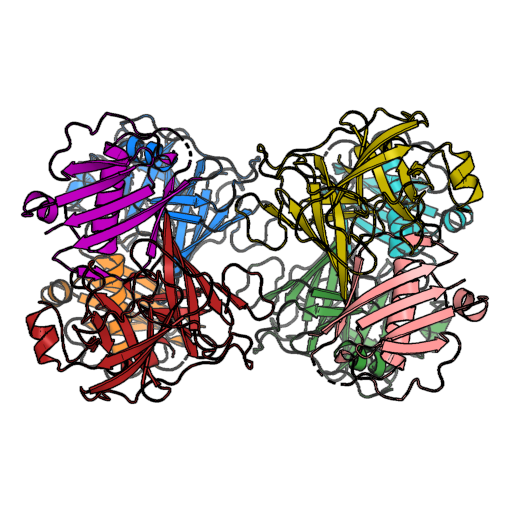D CA 1
ATOM 5758 C C . LYS D 1 178 ? 38.391 -87.975 27.752 1.00 11.93 193 LYS D C 1
ATOM 5759 O O . LYS D 1 178 ? 38.652 -88.266 26.588 1.00 14.85 193 LYS D O 1
ATOM 5765 N N . GLY D 1 179 ? 37.997 -86.763 28.124 1.00 9.40 194 GLY D N 1
ATOM 5766 C CA . GLY D 1 179 ? 37.683 -85.701 27.196 1.00 11.24 194 GLY D CA 1
ATOM 5767 C C . GLY D 1 179 ? 36.194 -85.503 26.980 1.00 10.29 194 GLY D C 1
ATOM 5768 O O . GLY D 1 179 ? 35.798 -84.511 26.375 1.00 13.21 194 GLY D O 1
ATOM 5769 N N . ASP D 1 180 ? 35.377 -86.396 27.512 1.00 10.15 195 ASP D N 1
ATOM 5770 C CA . ASP D 1 180 ? 33.930 -86.269 27.426 1.00 10.79 195 ASP D CA 1
ATOM 5771 C C . ASP D 1 180 ? 33.314 -85.505 28.594 1.00 9.91 195 ASP D C 1
ATOM 5772 O O . ASP D 1 180 ? 32.120 -85.179 28.534 1.00 10.98 195 ASP D O 1
ATOM 5777 N N . SER D 1 181 ? 34.075 -85.257 29.664 1.00 10.02 196 SER D N 1
ATOM 5778 C CA . SER D 1 181 ? 33.607 -84.439 30.769 1.00 10.85 196 SER D CA 1
ATOM 5779 C C . SER D 1 181 ? 32.931 -83.180 30.284 1.00 8.44 196 SER D C 1
ATOM 5780 O O . SER D 1 181 ? 33.392 -82.503 29.362 1.00 10.59 196 SER D O 1
ATOM 5783 N N . GLY D 1 182 ? 31.842 -82.803 30.949 1.00 9.36 197 GLY D N 1
ATOM 5784 C CA . GLY D 1 182 ? 31.175 -81.594 30.595 1.00 10.92 197 GLY D CA 1
ATOM 5785 C C . GLY D 1 182 ? 30.056 -81.749 29.590 1.00 14.08 197 GLY D C 1
ATOM 5786 O O . GLY D 1 182 ? 29.170 -80.899 29.535 1.00 12.18 197 GLY D O 1
ATOM 5787 N N . GLY D 1 183 ? 30.062 -82.815 28.813 1.00 10.17 198 GLY D N 1
ATOM 5788 C CA . GLY D 1 183 ? 29.034 -83.046 27.830 1.00 11.77 198 GLY D CA 1
ATOM 5789 C C . GLY D 1 183 ? 27.746 -83.479 28.491 1.00 11.23 198 GLY D C 1
ATOM 5790 O O . GLY D 1 183 ? 27.718 -83.927 29.639 1.00 10.68 198 GLY D O 1
ATOM 5791 N N . PRO D 1 184 ? 26.660 -83.426 27.741 1.00 13.20 199 PRO D N 1
ATOM 5792 C CA . PRO D 1 184 ? 25.338 -83.699 28.313 1.00 10.77 199 PRO D CA 1
ATOM 5793 C C . PRO D 1 184 ? 24.948 -85.163 28.267 1.00 16.06 199 PRO D C 1
ATOM 5794 O O . PRO D 1 184 ? 25.383 -85.927 27.397 1.00 17.79 199 PRO D O 1
ATOM 5798 N N . LEU D 1 185 ? 24.099 -85.534 29.231 1.00 16.82 200 LEU D N 1
ATOM 5799 C CA . LEU D 1 185 ? 23.352 -86.788 29.228 1.00 14.90 200 LEU D CA 1
ATOM 5800 C C . LEU D 1 185 ? 21.952 -86.410 28.763 1.00 11.19 200 LEU D C 1
ATOM 5801 O O . LEU D 1 185 ? 21.285 -85.614 29.436 1.00 15.25 200 LEU D O 1
ATOM 5806 N N . LEU D 1 186 ? 21.541 -86.919 27.603 1.00 16.88 201 LEU D N 1
ATOM 5807 C CA . LEU D 1 186 ? 20.300 -86.484 26.958 1.00 16.98 201 LEU D CA 1
ATOM 5808 C C . LEU D 1 186 ? 19.263 -87.593 27.054 1.00 17.13 201 LEU D C 1
ATOM 5809 O O . LEU D 1 186 ? 19.518 -88.721 26.629 1.00 19.57 201 LEU D O 1
ATOM 5814 N N . CYS D 1 187 ? 18.098 -87.269 27.614 1.00 20.65 202 CYS D N 1
ATOM 5815 C CA . CYS D 1 187 ? 17.018 -88.232 27.791 1.00 25.40 202 CYS D CA 1
ATOM 5816 C C . CYS D 1 187 ? 15.781 -87.551 27.212 1.00 26.06 202 CYS D C 1
ATOM 5817 O O . CYS D 1 187 ? 15.342 -86.515 27.720 1.00 27.50 202 CYS D O 1
ATOM 5820 N N . ASN D 1 188 ? 15.310 -88.049 26.068 1.00 34.95 203 ASN D N 1
ATOM 5821 C CA . ASN D 1 188 ? 14.184 -87.451 25.345 1.00 35.13 203 ASN D CA 1
ATOM 5822 C C . ASN D 1 188 ? 14.466 -86.000 24.943 1.00 32.42 203 ASN D C 1
ATOM 5823 O O . ASN D 1 188 ? 13.630 -85.111 25.109 1.00 36.61 203 ASN D O 1
ATOM 5828 N N . ASN D 1 189 ? 15.662 -85.757 24.423 1.00 35.84 204 ASN D N 1
ATOM 5829 C CA . ASN D 1 189 ? 16.055 -84.450 23.903 1.00 37.67 204 ASN D CA 1
ATOM 5830 C C . ASN D 1 189 ? 16.037 -83.379 24.999 1.00 31.71 204 ASN D C 1
ATOM 5831 O O . ASN D 1 189 ? 15.763 -82.203 24.743 1.00 35.63 204 ASN D O 1
ATOM 5836 N N . VAL D 1 190 ? 16.362 -83.778 26.233 1.00 23.72 205 VAL D N 1
ATOM 5837 C CA . VAL D 1 190 ? 16.548 -82.853 27.349 1.00 16.77 205 VAL D CA 1
ATOM 5838 C C . VAL D 1 190 ? 17.834 -83.226 28.080 1.00 19.21 205 VAL D C 1
ATOM 5839 O O . VAL D 1 190 ? 18.116 -84.406 28.293 1.00 18.03 205 VAL D O 1
ATOM 5843 N N . ALA D 1 191 ? 18.593 -82.223 28.493 1.00 17.27 206 ALA D N 1
ATOM 5844 C CA . ALA D 1 191 ? 19.901 -82.463 29.101 1.00 14.60 206 ALA D CA 1
ATOM 5845 C C . ALA D 1 191 ? 19.734 -82.628 30.604 1.00 13.79 206 ALA D C 1
ATOM 5846 O O . ALA D 1 191 ? 19.685 -81.646 31.349 1.00 17.69 206 ALA D O 1
ATOM 5848 N N . HIS D 1 192 ? 19.721 -83.869 31.056 1.00 13.93 207 HIS D N 1
ATOM 5849 C CA . HIS D 1 192 ? 19.551 -84.172 32.464 1.00 11.78 207 HIS D CA 1
ATOM 5850 C C . HIS D 1 192 ? 20.861 -84.225 33.220 1.00 11.73 207 HIS D C 1
ATOM 5851 O O . HIS D 1 192 ? 20.854 -84.069 34.434 1.00 12.67 207 HIS D O 1
ATOM 5858 N N . GLY D 1 193 ? 21.965 -84.538 32.555 1.00 12.46 208 GLY D N 1
ATOM 5859 C CA . GLY D 1 193 ? 23.203 -84.741 33.271 1.00 11.96 208 GLY D CA 1
ATOM 5860 C C . GLY D 1 193 ? 24.391 -84.139 32.556 1.00 9.35 208 GLY D C 1
ATOM 5861 O O . GLY D 1 193 ? 24.345 -83.775 31.387 1.00 10.43 208 GLY D O 1
ATOM 5862 N N . ILE D 1 194 ? 25.471 -84.045 33.321 1.00 9.36 209 ILE D N 1
ATOM 5863 C CA . ILE D 1 194 ? 26.774 -83.544 32.872 1.00 9.62 209 ILE D CA 1
ATOM 5864 C C . ILE D 1 194 ? 27.800 -84.636 33.195 1.00 9.47 209 ILE D C 1
ATOM 5865 O O . ILE D 1 194 ? 27.888 -85.094 34.348 1.00 9.67 209 ILE D O 1
ATOM 5870 N N . VAL D 1 195 ? 28.548 -85.081 32.186 1.00 10.47 210 VAL D N 1
ATOM 5871 C CA . VAL D 1 195 ? 29.595 -86.075 32.435 1.00 8.79 210 VAL D CA 1
ATOM 5872 C C . VAL D 1 195 ? 30.561 -85.531 33.482 1.00 7.93 210 VAL D C 1
ATOM 5873 O O . VAL D 1 195 ? 31.113 -84.440 33.304 1.00 11.83 210 VAL D O 1
ATOM 5877 N N . SER D 1 196 ? 30.812 -86.306 34.541 1.00 9.30 211 SER D N 1
ATOM 5878 C CA . SER D 1 196 ? 31.679 -85.839 35.630 1.00 8.81 211 SER D CA 1
ATOM 5879 C C . SER D 1 196 ? 32.842 -86.797 35.867 1.00 11.39 211 SER D C 1
ATOM 5880 O O . SER D 1 196 ? 33.985 -86.451 35.538 1.00 11.91 211 SER D O 1
ATOM 5883 N N . TYR D 1 197 ? 32.617 -87.996 36.408 1.00 9.11 212 TYR D N 1
ATOM 5884 C CA . TYR D 1 197 ? 33.732 -88.862 36.747 1.00 9.51 212 TYR D CA 1
ATOM 5885 C C . TYR D 1 197 ? 33.362 -90.336 36.709 1.00 14.08 212 TYR D C 1
ATOM 5886 O O . TYR D 1 197 ? 32.197 -90.709 36.638 1.00 11.63 212 TYR D O 1
ATOM 5895 N N . GLY D 1 198 ? 34.386 -91.168 36.776 1.00 12.14 213 GLY D N 1
ATOM 5896 C CA . GLY D 1 198 ? 34.221 -92.610 36.788 1.00 11.75 213 GLY D CA 1
ATOM 5897 C C . GLY D 1 198 ? 35.434 -93.289 37.385 1.00 19.76 213 GLY D C 1
ATOM 5898 O O . GLY D 1 198 ? 36.226 -92.658 38.076 1.00 16.88 213 GLY D O 1
ATOM 5899 N N . LYS D 1 199 ? 35.545 -94.598 37.140 1.00 27.31 214 LYS D N 1
ATOM 5900 C CA . LYS D 1 199 ? 36.784 -95.340 37.416 1.00 20.99 214 LYS D CA 1
ATOM 5901 C C . LYS D 1 199 ? 37.761 -95.188 36.270 1.00 25.24 214 LYS D C 1
ATOM 5902 O O . LYS D 1 199 ? 37.371 -95.088 35.109 1.00 37.48 214 LYS D O 1
ATOM 5908 N N . SER D 1 200 ? 39.065 -95.203 36.592 1.00 41.42 215 SER D N 1
ATOM 5909 C CA . SER D 1 200 ? 40.073 -95.103 35.535 1.00 41.96 215 SER D CA 1
ATOM 5910 C C . SER D 1 200 ? 39.977 -96.255 34.536 1.00 39.46 215 SER D C 1
ATOM 5911 O O . SER D 1 200 ? 40.420 -96.112 33.388 1.00 45.15 215 SER D O 1
ATOM 5914 N N . SER D 1 201 ? 39.391 -97.381 34.945 1.00 42.97 216 SER D N 1
ATOM 5915 C CA . SER D 1 201 ? 39.166 -98.510 34.047 1.00 43.04 216 SER D CA 1
ATOM 5916 C C . SER D 1 201 ? 38.372 -98.132 32.819 1.00 41.77 216 SER D C 1
ATOM 5917 O O . SER D 1 201 ? 38.478 -98.788 31.771 1.00 47.48 216 SER D O 1
ATOM 5920 N N . GLY D 1 202 ? 37.527 -97.123 32.977 1.00 36.31 217 GLY D N 1
ATOM 5921 C CA . GLY D 1 202 ? 36.599 -96.747 31.928 1.00 42.53 217 GLY D CA 1
ATOM 5922 C C . GLY D 1 202 ? 35.319 -97.582 32.074 1.00 38.81 217 GLY D C 1
ATOM 5923 O O . GLY D 1 202 ? 34.364 -97.395 31.321 1.00 42.53 217 GLY D O 1
ATOM 5924 N N . VAL D 1 203 ? 35.324 -98.473 33.067 1.00 42.62 218 VAL D N 1
ATOM 5925 C CA . VAL D 1 203 ? 34.197 -99.356 33.363 1.00 40.71 218 VAL D CA 1
ATOM 5926 C C . VAL D 1 203 ? 33.109 -98.646 34.166 1.00 37.95 218 VAL D C 1
ATOM 5927 O O . VAL D 1 203 ? 33.403 -97.861 35.067 1.00 26.24 218 VAL D O 1
ATOM 5931 N N . PRO D 1 204 ? 31.837 -98.929 33.842 1.00 22.45 219 PRO D N 1
ATOM 5932 C CA . PRO D 1 204 ? 30.676 -98.324 34.506 1.00 19.38 219 PRO D CA 1
ATOM 5933 C C . PRO D 1 204 ? 30.301 -99.013 35.818 1.00 23.12 219 PRO D C 1
ATOM 5934 O O . PRO D 1 204 ? 30.907 -100.025 36.173 1.00 26.13 219 PRO D O 1
ATOM 5938 N N . PRO D 1 205 ? 29.305 -98.463 36.532 1.00 20.26 220 PRO D N 1
ATOM 5939 C CA . PRO D 1 205 ? 28.725 -97.151 36.166 1.00 18.87 220 PRO D CA 1
ATOM 5940 C C . PRO D 1 205 ? 29.648 -95.942 36.414 1.00 17.81 220 PRO D C 1
ATOM 5941 O O . PRO D 1 205 ? 30.695 -96.067 37.082 1.00 18.28 220 PRO D O 1
ATOM 5945 N N . GLU D 1 206 ? 29.261 -94.806 35.830 1.00 15.96 221 GLU D N 1
ATOM 5946 C CA . GLU D 1 206 ? 29.899 -93.515 36.022 1.00 13.95 221 GLU D CA 1
ATOM 5947 C C . GLU D 1 206 ? 28.941 -92.548 36.704 1.00 16.02 221 GLU D C 1
ATOM 5948 O O . GLU D 1 206 ? 27.732 -92.768 36.788 1.00 15.46 221 GLU D O 1
ATOM 5954 N N . VAL D 1 207 ? 29.484 -91.413 37.130 1.00 12.35 222 VAL D N 1
ATOM 5955 C CA . VAL D 1 207 ? 28.735 -90.411 37.864 1.00 9.11 222 VAL D CA 1
ATOM 5956 C C . VAL D 1 207 ? 28.607 -89.152 37.020 1.00 11.19 222 VAL D C 1
ATOM 5957 O O . VAL D 1 207 ? 29.601 -88.599 36.534 1.00 13.00 222 VAL D O 1
ATOM 5961 N N . PHE D 1 208 ? 27.371 -88.691 36.883 1.00 9.96 223 PHE D N 1
ATOM 5962 C CA . PHE D 1 208 ? 27.005 -87.474 36.189 1.00 9.07 223 PHE D CA 1
ATOM 5963 C C . PHE D 1 208 ? 26.416 -86.475 37.187 1.00 9.11 223 PHE D C 1
ATOM 5964 O O . PHE D 1 208 ? 25.744 -86.848 38.153 1.00 11.91 223 PHE D O 1
ATOM 5972 N N . THR D 1 209 ? 26.662 -85.199 36.951 1.00 9.07 224 THR D N 1
ATOM 5973 C CA . THR D 1 209 ? 25.978 -84.163 37.701 1.00 7.92 224 THR D CA 1
ATOM 5974 C C . THR D 1 209 ? 24.523 -84.138 37.278 1.00 8.64 224 THR D C 1
ATOM 5975 O O . THR D 1 209 ? 24.224 -84.202 36.079 1.00 11.58 224 THR D O 1
ATOM 5979 N N . ARG D 1 210 ? 23.628 -84.053 38.264 1.00 10.65 225 ARG D N 1
ATOM 5980 C CA . ARG D 1 210 ? 22.178 -83.982 38.003 1.00 12.03 225 ARG D CA 1
ATOM 5981 C C . ARG D 1 210 ? 21.756 -82.525 37.788 1.00 8.96 225 ARG D C 1
ATOM 5982 O O . ARG D 1 210 ? 21.637 -81.740 38.731 1.00 11.55 225 ARG D O 1
ATOM 5990 N N . VAL D 1 211 ? 21.527 -82.165 36.526 1.00 11.03 226 VAL D N 1
ATOM 5991 C CA . VAL D 1 211 ? 21.274 -80.779 36.158 1.00 11.19 226 VAL D CA 1
ATOM 5992 C C . VAL D 1 211 ? 20.066 -80.220 36.920 1.00 11.36 226 VAL D C 1
ATOM 5993 O O . VAL D 1 211 ? 20.083 -79.073 37.357 1.00 11.34 226 VAL D O 1
ATOM 5997 N N . SER D 1 212 ? 19.019 -81.026 37.119 1.00 13.83 227 SER D N 1
ATOM 5998 C CA . SER D 1 212 ? 17.790 -80.481 37.710 1.00 15.41 227 SER D CA 1
ATOM 5999 C C . SER D 1 212 ? 17.976 -80.036 39.149 1.00 19.88 227 SER D C 1
ATOM 6000 O O . SER D 1 212 ? 17.188 -79.226 39.640 1.00 18.85 227 SER D O 1
ATOM 6003 N N . SER D 1 213 ? 19.004 -80.534 39.835 1.00 13.13 228 SER D N 1
ATOM 6004 C CA . SER D 1 213 ? 19.317 -80.108 41.185 1.00 14.38 228 SER D CA 1
ATOM 6005 C C . SER D 1 213 ? 19.916 -78.718 41.244 1.00 15.14 228 SER D C 1
ATOM 6006 O O . SER D 1 213 ? 20.018 -78.164 42.338 1.00 17.75 228 SER D O 1
ATOM 6009 N N . PHE D 1 214 ? 20.340 -78.161 40.119 1.00 12.78 229 PHE D N 1
ATOM 6010 C CA . PHE D 1 214 ? 21.041 -76.887 40.092 1.00 12.00 229 PHE D CA 1
ATOM 6011 C C . PHE D 1 214 ? 20.294 -75.830 39.301 1.00 15.60 229 PHE D C 1
ATOM 6012 O O . PHE D 1 214 ? 20.862 -74.773 39.006 1.00 14.59 229 PHE D O 1
ATOM 6020 N N . LEU D 1 215 ? 19.019 -76.044 38.969 1.00 16.96 230 LEU D N 1
ATOM 6021 C CA . LEU D 1 215 ? 18.361 -75.062 38.116 1.00 14.56 230 LEU D CA 1
ATOM 6022 C C . LEU D 1 215 ? 18.198 -73.705 38.790 1.00 12.48 230 LEU D C 1
ATOM 6023 O O . LEU D 1 215 ? 18.398 -72.693 38.099 1.00 15.78 230 LEU D O 1
ATOM 6028 N N . PRO D 1 216 ? 17.875 -73.590 40.086 1.00 17.12 231 PRO D N 1
ATOM 6029 C CA . PRO D 1 216 ? 17.860 -72.248 40.695 1.00 18.16 231 PRO D CA 1
ATOM 6030 C C . PRO D 1 216 ? 19.184 -71.526 40.514 1.00 17.63 231 PRO D C 1
ATOM 6031 O O . PRO D 1 216 ? 19.206 -70.353 40.107 1.00 16.90 231 PRO D O 1
ATOM 6035 N N . TRP D 1 217 ? 20.296 -72.227 40.738 1.00 12.73 232 TRP D N 1
ATOM 6036 C CA . TRP D 1 217 ? 21.600 -71.590 40.568 1.00 12.99 232 TRP D CA 1
ATOM 6037 C C . TRP D 1 217 ? 21.854 -71.229 39.115 1.00 11.50 232 TRP D C 1
ATOM 6038 O O . TRP D 1 217 ? 22.408 -70.168 38.824 1.00 12.95 232 TRP D O 1
ATOM 6049 N N . ILE D 1 218 ? 21.471 -72.106 38.178 1.00 10.99 233 ILE D N 1
ATOM 6050 C CA . ILE D 1 218 ? 21.664 -71.806 36.761 1.00 11.08 233 ILE D CA 1
ATOM 6051 C C . ILE D 1 218 ? 20.905 -70.552 36.379 1.00 11.89 233 ILE D C 1
ATOM 6052 O O . ILE D 1 218 ? 21.444 -69.640 35.738 1.00 12.83 233 ILE D O 1
ATOM 6057 N N . ARG D 1 219 ? 19.632 -70.487 36.767 1.00 13.38 234 ARG D N 1
ATOM 6058 C CA . ARG D 1 219 ? 18.819 -69.339 36.399 1.00 16.02 234 ARG D CA 1
ATOM 6059 C C . ARG D 1 219 ? 19.342 -68.062 37.041 1.00 10.62 234 ARG D C 1
ATOM 6060 O O . ARG D 1 219 ? 19.437 -67.035 36.365 1.00 18.95 234 ARG D O 1
ATOM 6068 N N . THR D 1 220 ? 19.718 -68.103 38.322 1.00 12.78 235 THR D N 1
ATOM 6069 C CA . THR D 1 220 ? 20.233 -66.898 38.969 1.00 13.97 235 THR D CA 1
ATOM 6070 C C . THR D 1 220 ? 21.515 -66.414 38.296 1.00 15.58 235 THR D C 1
ATOM 6071 O O . THR D 1 220 ? 21.683 -65.216 38.045 1.00 20.36 235 THR D O 1
ATOM 6075 N N . THR D 1 221 ? 22.421 -67.341 37.973 1.00 13.76 236 THR D N 1
ATOM 6076 C CA . THR D 1 221 ? 23.700 -66.998 37.371 1.00 13.98 236 THR D CA 1
ATOM 6077 C C . THR D 1 221 ? 23.528 -66.401 35.981 1.00 13.78 236 THR D C 1
ATOM 6078 O O . THR D 1 221 ? 24.261 -65.475 35.605 1.00 18.27 236 THR D O 1
ATOM 6082 N N . MET D 1 222 ? 22.567 -66.902 35.203 1.00 14.78 237 MET D N 1
ATOM 6083 C CA . MET D 1 222 ? 22.380 -66.404 33.848 1.00 15.18 237 MET D CA 1
ATOM 6084 C C . MET D 1 222 ? 21.639 -65.079 33.835 1.00 23.86 237 MET D C 1
ATOM 6085 O O . MET D 1 222 ? 21.697 -64.370 32.828 1.00 27.85 237 MET D O 1
ATOM 6090 N N . ARG D 1 223 ? 20.987 -64.731 34.939 1.00 21.69 238 ARG D N 1
ATOM 6091 C CA . ARG D 1 223 ? 20.253 -63.477 35.099 1.00 34.86 238 ARG D CA 1
ATOM 6092 C C . ARG D 1 223 ? 21.181 -62.414 35.664 1.00 31.31 238 ARG D C 1
ATOM 6093 O O . ARG D 1 223 ? 21.214 -61.286 35.182 1.00 43.41 238 ARG D O 1
ATOM 6101 N N . LYS E 2 2 ? 57.483 -77.852 20.755 1.00 38.10 44 LYS E N 1
ATOM 6102 C CA . LYS E 2 2 ? 57.021 -78.272 22.077 1.00 35.18 44 LYS E CA 1
ATOM 6103 C C . LYS E 2 2 ? 56.436 -79.683 22.016 1.00 35.26 44 LYS E C 1
ATOM 6104 O O . LYS E 2 2 ? 55.928 -80.127 20.981 1.00 40.99 44 LYS E O 1
ATOM 6110 N N . HIS E 2 3 ? 56.500 -80.381 23.143 1.00 24.60 45 HIS E N 1
ATOM 6111 C CA . HIS E 2 3 ? 56.114 -81.779 23.228 1.00 21.40 45 HIS E CA 1
ATOM 6112 C C . HIS E 2 3 ? 54.951 -81.942 24.196 1.00 19.88 45 HIS E C 1
ATOM 6113 O O . HIS E 2 3 ? 55.008 -81.455 25.329 1.00 19.97 45 HIS E O 1
ATOM 6120 N N . THR E 2 4 ? 53.912 -82.638 23.744 1.00 18.73 46 THR E N 1
ATOM 6121 C CA . THR E 2 4 ? 52.681 -82.830 24.496 1.00 20.16 46 THR E CA 1
ATOM 6122 C C . THR E 2 4 ? 52.672 -84.226 25.095 1.00 22.70 46 THR E C 1
ATOM 6123 O O . THR E 2 4 ? 52.945 -85.209 24.395 1.00 22.92 46 THR E O 1
ATOM 6127 N N . VAL E 2 5 ? 52.363 -84.308 26.386 1.00 14.52 47 VAL E N 1
ATOM 6128 C CA . VAL E 2 5 ? 52.328 -85.566 27.110 1.00 12.77 47 VAL E CA 1
ATOM 6129 C C . VAL E 2 5 ? 50.998 -85.712 27.827 1.00 13.25 47 VAL E C 1
ATOM 6130 O O . VAL E 2 5 ? 50.775 -85.048 28.843 1.00 13.46 47 VAL E O 1
ATOM 6134 N N . PRO E 2 6 ? 50.110 -86.578 27.368 1.00 13.30 48 PRO E N 1
ATOM 6135 C CA . PRO E 2 6 ? 48.873 -86.811 28.113 1.00 13.42 48 PRO E CA 1
ATOM 6136 C C . PRO E 2 6 ? 49.146 -87.418 29.474 1.00 14.47 48 PRO E C 1
ATOM 6137 O O . PRO E 2 6 ? 50.082 -88.201 29.650 1.00 13.34 48 PRO E O 1
ATOM 6141 N N . TYR E 2 7 ? 48.274 -87.083 30.430 1.00 11.44 49 TYR E N 1
ATOM 6142 C CA . TYR E 2 7 ? 48.349 -87.696 31.745 1.00 11.83 49 TYR E CA 1
ATOM 6143 C C . TYR E 2 7 ? 46.975 -87.864 32.374 1.00 11.89 49 TYR E C 1
ATOM 6144 O O . TYR E 2 7 ? 46.020 -87.152 32.055 1.00 12.13 49 TYR E O 1
ATOM 6153 N N . THR E 2 8 ? 46.891 -88.823 33.283 1.00 11.80 50 THR E N 1
ATOM 6154 C CA . THR E 2 8 ? 45.651 -89.123 33.995 1.00 9.99 50 THR E CA 1
ATOM 6155 C C . THR E 2 8 ? 45.886 -89.103 35.493 1.00 12.95 50 THR E C 1
ATOM 6156 O O . THR E 2 8 ? 46.970 -89.442 35.973 1.00 12.60 50 THR E O 1
ATOM 6160 N N . ILE E 2 9 ? 44.886 -88.621 36.229 1.00 12.14 51 ILE E N 1
ATOM 6161 C CA . ILE E 2 9 ? 44.931 -88.581 37.684 1.00 10.80 51 ILE E CA 1
ATOM 6162 C C . ILE E 2 9 ? 43.806 -89.422 38.248 1.00 13.92 51 ILE E C 1
ATOM 6163 O O . ILE E 2 9 ? 42.616 -89.165 37.976 1.00 13.40 51 ILE E O 1
ATOM 6168 N N . SER E 2 10 ? 44.181 -90.385 39.082 1.00 12.14 52 SER E N 1
ATOM 6169 C CA . SER E 2 10 ? 43.252 -91.216 39.839 1.00 13.27 52 SER E CA 1
ATOM 6170 C C . SER E 2 10 ? 43.542 -90.967 41.310 1.00 13.17 52 SER E C 1
ATOM 6171 O O . SER E 2 10 ? 44.671 -91.170 41.765 1.00 14.21 52 SER E O 1
ATOM 6174 N N . VAL E 2 11 ? 42.554 -90.475 42.043 1.00 11.76 53 VAL E N 1
ATOM 6175 C CA . VAL E 2 11 ? 42.680 -90.230 43.470 1.00 9.56 53 VAL E CA 1
ATOM 6176 C C . VAL E 2 11 ? 41.503 -90.889 44.158 1.00 16.54 53 VAL E C 1
ATOM 6177 O O . VAL E 2 11 ? 40.348 -90.595 43.820 1.00 14.17 53 VAL E O 1
ATOM 6181 N N . ASP E 2 12 ? 41.793 -91.768 45.118 1.00 18.20 54 ASP E N 1
ATOM 6182 C CA . ASP E 2 12 ? 40.765 -92.460 45.898 1.00 20.38 54 ASP E CA 1
ATOM 6183 C C . ASP E 2 12 ? 39.828 -93.236 44.969 1.00 19.73 54 ASP E C 1
ATOM 6184 O O . ASP E 2 12 ? 38.614 -93.324 45.197 1.00 19.41 54 ASP E O 1
ATOM 6189 N N . GLY E 2 13 ? 40.420 -93.803 43.923 1.00 17.64 55 GLY E N 1
ATOM 6190 C CA . GLY E 2 13 ? 39.769 -94.706 43.006 1.00 20.77 55 GLY E CA 1
ATOM 6191 C C . GLY E 2 13 ? 38.885 -94.074 41.959 1.00 21.76 55 GLY E C 1
ATOM 6192 O O . GLY E 2 13 ? 38.186 -94.810 41.250 1.00 22.69 55 GLY E O 1
ATOM 6193 N N . ILE E 2 14 ? 38.860 -92.746 41.847 1.00 13.82 56 ILE E N 1
ATOM 6194 C CA . ILE E 2 14 ? 38.066 -92.092 40.820 1.00 13.58 56 ILE E CA 1
ATOM 6195 C C . ILE E 2 14 ? 38.907 -91.127 39.998 1.00 15.70 56 ILE E C 1
ATOM 6196 O O . ILE E 2 14 ? 39.912 -90.572 40.463 1.00 14.64 56 ILE E O 1
ATOM 6201 N N . THR E 2 15 ? 38.456 -90.916 38.759 1.00 12.40 57 THR E N 1
ATOM 6202 C CA . THR E 2 15 ? 39.134 -90.058 37.802 1.00 13.13 57 THR E CA 1
ATOM 6203 C C . THR E 2 15 ? 38.122 -89.128 37.160 1.00 13.14 57 THR E C 1
ATOM 6204 O O . THR E 2 15 ? 37.107 -89.591 36.625 1.00 11.70 57 THR E O 1
ATOM 6208 N N . ALA E 2 16 ? 38.378 -87.826 37.217 1.00 10.82 58 ALA E N 1
ATOM 6209 C CA . ALA E 2 16 ? 37.562 -86.897 36.446 1.00 10.79 58 ALA E CA 1
ATOM 6210 C C . ALA E 2 16 ? 37.808 -87.135 34.966 1.00 11.53 58 ALA E C 1
ATOM 6211 O O . ALA E 2 16 ? 38.914 -87.527 34.551 1.00 13.38 58 ALA E O 1
ATOM 6213 N N . LEU E 2 17 ? 36.781 -86.893 34.149 1.00 10.01 59 LEU E N 1
ATOM 6214 C CA . LEU E 2 17 ? 36.809 -87.361 32.769 1.00 11.02 59 LEU E CA 1
ATOM 6215 C C . LEU E 2 17 ? 37.166 -86.266 31.773 1.00 15.46 59 LEU E C 1
ATOM 6216 O O . LEU E 2 17 ? 36.800 -86.344 30.592 1.00 11.86 59 LEU E O 1
ATOM 6221 N N . HIS E 2 18 ? 37.889 -85.238 32.208 1.00 13.07 60 HIS E N 1
ATOM 6222 C CA . HIS E 2 18 ? 38.530 -84.396 31.216 1.00 12.61 60 HIS E CA 1
ATOM 6223 C C . HIS E 2 18 ? 39.759 -85.104 30.636 1.00 11.08 60 HIS E C 1
ATOM 6224 O O . HIS E 2 18 ? 40.153 -86.180 31.074 1.00 12.49 60 HIS E O 1
ATOM 6231 N N . ARG E 2 19 ? 40.339 -84.495 29.609 1.00 9.23 61 ARG E N 1
ATOM 6232 C CA . ARG E 2 19 ? 41.561 -84.999 28.979 1.00 10.29 61 ARG E CA 1
ATOM 6233 C C . ARG E 2 19 ? 42.612 -83.928 29.247 1.00 11.72 61 ARG E C 1
ATOM 6234 O O . ARG E 2 19 ? 42.412 -82.761 28.889 1.00 10.79 61 ARG E O 1
ATOM 6242 N N . THR E 2 20 ? 43.690 -84.289 29.941 1.00 10.44 62 THR E N 1
ATOM 6243 C CA . THR E 2 20 ? 44.685 -83.323 30.378 1.00 10.76 62 THR E CA 1
ATOM 6244 C C . THR E 2 20 ? 46.050 -83.670 29.794 1.00 9.34 62 THR E C 1
ATOM 6245 O O . THR E 2 20 ? 46.366 -84.850 29.624 1.00 11.18 62 THR E O 1
ATOM 6249 N N . TYR E 2 21 ? 46.820 -82.631 29.446 1.00 11.11 63 TYR E N 1
ATOM 6250 C CA . TYR E 2 21 ? 48.150 -82.776 28.842 1.00 13.94 63 TYR E CA 1
ATOM 6251 C C . TYR E 2 21 ? 49.156 -81.892 29.557 1.00 9.58 63 TYR E C 1
ATOM 6252 O O . TYR E 2 21 ? 48.837 -80.736 29.885 1.00 10.12 63 TYR E O 1
ATOM 6261 N N . PHE E 2 22 ? 50.396 -82.382 29.705 1.00 11.28 64 PHE E N 1
ATOM 6262 C CA . PHE E 2 22 ? 51.528 -81.518 30.008 1.00 13.33 64 PHE E CA 1
ATOM 6263 C C . PHE E 2 22 ? 52.166 -81.086 28.688 1.00 14.17 64 PHE E C 1
ATOM 6264 O O . PHE E 2 22 ? 52.196 -81.855 27.722 1.00 12.99 64 PHE E O 1
ATOM 6272 N N . VAL E 2 23 ? 52.670 -79.860 28.648 1.00 13.36 65 VAL E N 1
ATOM 6273 C CA . VAL E 2 23 ? 53.406 -79.331 27.502 1.00 15.78 65 VAL E CA 1
ATOM 6274 C C . VAL E 2 23 ? 54.834 -79.021 27.954 1.00 17.15 65 VAL E C 1
ATOM 6275 O O . VAL E 2 23 ? 55.055 -78.255 28.907 1.00 20.48 65 VAL E O 1
ATOM 6279 N N . PHE E 2 24 ? 55.800 -79.639 27.293 1.00 15.92 66 PHE E N 1
ATOM 6280 C CA . PHE E 2 24 ? 57.204 -79.426 27.570 1.00 20.64 66 PHE E CA 1
ATOM 6281 C C . PHE E 2 24 ? 57.862 -78.732 26.382 1.00 21.73 66 PHE E C 1
ATOM 6282 O O . PHE E 2 24 ? 57.639 -79.142 25.241 1.00 26.71 66 PHE E O 1
ATOM 6290 N N . PRO E 2 25 ? 58.708 -77.711 26.607 1.00 25.04 67 PRO E N 1
ATOM 6291 C CA . PRO E 2 25 ? 59.531 -77.223 25.485 1.00 30.83 67 PRO E CA 1
ATOM 6292 C C . PRO E 2 25 ? 60.528 -78.240 24.918 1.00 33.02 67 PRO E C 1
ATOM 6293 O O . PRO E 2 25 ? 61.007 -79.061 25.690 1.00 32.26 67 PRO E O 1
ATOM 6297 N N . LYS E 2 28 ? 64.050 -78.382 26.684 1.00 54.34 70 LYS E N 1
ATOM 6298 C CA . LYS E 2 28 ? 64.974 -79.503 26.566 1.00 45.58 70 LYS E CA 1
ATOM 6299 C C . LYS E 2 28 ? 64.949 -80.383 27.826 1.00 42.86 70 LYS E C 1
ATOM 6300 O O . LYS E 2 28 ? 63.878 -80.742 28.306 1.00 37.81 70 LYS E O 1
ATOM 6306 N N . LYS E 2 29 ? 66.124 -80.702 28.370 1.00 43.19 71 LYS E N 1
ATOM 6307 C CA . LYS E 2 29 ? 66.226 -81.741 29.390 1.00 38.29 71 LYS E CA 1
ATOM 6308 C C . LYS E 2 29 ? 65.566 -81.318 30.692 1.00 32.26 71 LYS E C 1
ATOM 6309 O O . LYS E 2 29 ? 65.634 -80.150 31.090 1.00 36.76 71 LYS E O 1
ATOM 6315 N N . VAL E 2 30 ? 64.961 -82.284 31.384 1.00 25.14 72 VAL E N 1
ATOM 6316 C CA . VAL E 2 30 ? 64.368 -82.017 32.684 1.00 21.63 72 VAL E CA 1
ATOM 6317 C C . VAL E 2 30 ? 64.808 -83.062 33.698 1.00 20.26 72 VAL E C 1
ATOM 6318 O O . VAL E 2 30 ? 65.048 -84.224 33.356 1.00 22.60 72 VAL E O 1
ATOM 6322 N N . LEU E 2 31 ? 64.924 -82.630 34.956 1.00 15.65 73 LEU E N 1
ATOM 6323 C CA . LEU E 2 31 ? 65.173 -83.519 36.078 1.00 17.39 73 LEU E CA 1
ATOM 6324 C C . LEU E 2 31 ? 63.867 -84.171 36.519 1.00 19.02 73 LEU E C 1
ATOM 6325 O O . LEU E 2 31 ? 62.799 -83.581 36.400 1.00 19.31 73 LEU E O 1
ATOM 6330 N N . TYR E 2 32 ? 63.954 -85.403 37.032 1.00 14.58 74 TYR E N 1
ATOM 6331 C CA . TYR E 2 32 ? 62.728 -86.046 37.507 1.00 16.35 74 TYR E CA 1
ATOM 6332 C C . TYR E 2 32 ? 62.050 -85.210 38.584 1.00 17.84 74 TYR E C 1
ATOM 6333 O O . TYR E 2 32 ? 60.820 -85.206 38.672 1.00 16.15 74 TYR E O 1
ATOM 6342 N N . GLN E 2 33 ? 62.812 -84.477 39.397 1.00 15.04 75 GLN E N 1
ATOM 6343 C CA . GLN E 2 33 ? 62.187 -83.669 40.440 1.00 17.63 75 GLN E CA 1
ATOM 6344 C C . GLN E 2 33 ? 61.271 -82.592 39.856 1.00 15.94 75 GLN E C 1
ATOM 6345 O O . GLN E 2 33 ? 60.314 -82.189 40.518 1.00 18.49 75 GLN E O 1
ATOM 6351 N N . GLU E 2 34 ? 61.513 -82.131 38.623 1.00 13.81 76 GLU E N 1
ATOM 6352 C CA . GLU E 2 34 ? 60.607 -81.176 37.996 1.00 19.07 76 GLU E CA 1
ATOM 6353 C C . GLU E 2 34 ? 59.307 -81.850 37.575 1.00 16.92 76 GLU E C 1
ATOM 6354 O O . GLU E 2 34 ? 58.232 -81.234 37.642 1.00 15.85 76 GLU E O 1
ATOM 6360 N N . ILE E 2 35 ? 59.388 -83.103 37.114 1.00 12.60 77 ILE E N 1
ATOM 6361 C CA . ILE E 2 35 ? 58.175 -83.877 36.846 1.00 13.23 77 ILE E CA 1
ATOM 6362 C C . ILE E 2 35 ? 57.427 -84.134 38.148 1.00 16.70 77 ILE E C 1
ATOM 6363 O O . ILE E 2 35 ? 56.194 -83.966 38.217 1.00 13.70 77 ILE E O 1
ATOM 6368 N N . ASP E 2 36 ? 58.155 -84.517 39.209 1.00 14.15 78 ASP E N 1
ATOM 6369 C CA . ASP E 2 36 ? 57.513 -84.733 40.505 1.00 12.01 78 ASP E CA 1
ATOM 6370 C C . ASP E 2 36 ? 56.723 -83.499 40.924 1.00 12.11 78 ASP E C 1
ATOM 6371 O O . ASP E 2 36 ? 55.608 -83.613 41.439 1.00 12.36 78 ASP E O 1
ATOM 6376 N N . SER E 2 37 ? 57.319 -82.310 40.779 1.00 14.56 79 SER E N 1
ATOM 6377 C CA . SER E 2 37 ? 56.631 -81.072 41.161 1.00 12.59 79 SER E CA 1
ATOM 6378 C C . SER E 2 37 ? 55.387 -80.852 40.317 1.00 10.97 79 SER E C 1
ATOM 6379 O O . SER E 2 37 ? 54.322 -80.527 40.859 1.00 13.95 79 SER E O 1
ATOM 6382 N N . LYS E 2 38 ? 55.491 -81.050 38.996 1.00 11.59 80 LYS E N 1
ATOM 6383 C CA . LYS E 2 38 ? 54.331 -80.833 38.133 1.00 13.11 80 LYS E CA 1
ATOM 6384 C C . LYS E 2 38 ? 53.209 -81.785 38.506 1.00 13.57 80 LYS E C 1
ATOM 6385 O O . LYS E 2 38 ? 52.030 -81.386 38.536 1.00 10.85 80 LYS E O 1
ATOM 6391 N N . VAL E 2 39 ? 53.561 -83.044 38.795 1.00 10.61 81 VAL E N 1
ATOM 6392 C CA . VAL E 2 39 ? 52.557 -84.037 39.201 1.00 10.51 81 VAL E CA 1
ATOM 6393 C C . VAL E 2 39 ? 51.879 -83.621 40.512 1.00 12.26 81 VAL E C 1
ATOM 6394 O O . VAL E 2 39 ? 50.642 -83.603 40.617 1.00 10.74 81 VAL E O 1
ATOM 6398 N N . LYS E 2 40 ? 52.668 -83.259 41.534 1.00 10.69 82 LYS E N 1
ATOM 6399 C CA . LYS E 2 40 ? 52.106 -82.845 42.817 1.00 10.13 82 LYS E CA 1
ATOM 6400 C C . LYS E 2 40 ? 51.284 -81.580 42.681 1.00 9.80 82 LYS E C 1
ATOM 6401 O O . LYS E 2 40 ? 50.241 -81.447 43.326 1.00 11.00 82 LYS E O 1
ATOM 6407 N N . ASN E 2 41 ? 51.734 -80.641 41.843 1.00 11.47 83 ASN E N 1
ATOM 6408 C CA . ASN E 2 41 ? 50.964 -79.417 41.624 1.00 8.88 83 ASN E CA 1
ATOM 6409 C C . ASN E 2 41 ? 49.597 -79.717 41.009 1.00 12.20 83 ASN E C 1
ATOM 6410 O O . ASN E 2 41 ? 48.601 -79.090 41.389 1.00 12.89 83 ASN E O 1
ATOM 6415 N N . GLU E 2 42 ? 49.518 -80.673 40.075 1.00 10.27 84 GLU E N 1
ATOM 6416 C CA . GLU E 2 42 ? 48.232 -81.027 39.474 1.00 10.31 84 GLU E CA 1
ATOM 6417 C C . GLU E 2 42 ? 47.364 -81.805 40.449 1.00 10.91 84 GLU E C 1
ATOM 6418 O O . GLU E 2 42 ? 46.140 -81.582 40.517 1.00 9.94 84 GLU E O 1
ATOM 6424 N N . LEU E 2 43 ? 47.971 -82.677 41.253 1.00 10.72 85 LEU E N 1
ATOM 6425 C CA . LEU E 2 43 ? 47.205 -83.370 42.279 1.00 12.03 85 LEU E CA 1
ATOM 6426 C C . LEU E 2 43 ? 46.547 -82.370 43.209 1.00 11.01 85 LEU E C 1
ATOM 6427 O O . LEU E 2 43 ? 45.383 -82.543 43.600 1.00 11.08 85 LEU E O 1
ATOM 6432 N N . ALA E 2 44 ? 47.262 -81.301 43.533 1.00 7.75 86 ALA E N 1
ATOM 6433 C CA . ALA E 2 44 ? 46.726 -80.281 44.424 1.00 9.55 86 ALA E CA 1
ATOM 6434 C C . ALA E 2 44 ? 45.656 -79.459 43.728 1.00 13.09 86 ALA E C 1
ATOM 6435 O O . ALA E 2 44 ? 44.557 -79.264 44.265 1.00 13.53 86 ALA E O 1
ATOM 6437 N N . SER E 2 45 ? 45.946 -78.952 42.539 1.00 10.69 87 SER E N 1
ATOM 6438 C CA . SER E 2 45 ? 45.029 -78.006 41.931 1.00 9.93 87 SER E CA 1
ATOM 6439 C C . SER E 2 45 ? 43.811 -78.690 41.325 1.00 15.03 87 SER E C 1
ATOM 6440 O O . SER E 2 45 ? 42.737 -78.082 41.288 1.00 18.23 87 SER E O 1
ATOM 6443 N N . GLN E 2 46 ? 43.925 -79.954 40.891 1.00 11.40 88 GLN E N 1
ATOM 6444 C CA . GLN E 2 46 ? 42.781 -80.642 40.305 1.00 9.63 88 GLN E CA 1
ATOM 6445 C C . GLN E 2 46 ? 41.954 -81.382 41.338 1.00 10.21 88 GLN E C 1
ATOM 6446 O O . GLN E 2 46 ? 40.734 -81.415 41.245 1.00 12.02 88 GLN E O 1
ATOM 6452 N N . ARG E 2 47 ? 42.586 -81.976 42.345 1.00 8.23 89 ARG E N 1
ATOM 6453 C CA . ARG E 2 47 ? 41.868 -82.871 43.239 1.00 8.41 89 ARG E CA 1
ATOM 6454 C C . ARG E 2 47 ? 42.097 -82.539 44.707 1.00 9.00 89 ARG E C 1
ATOM 6455 O O . ARG E 2 47 ? 41.684 -83.313 45.575 1.00 12.91 89 ARG E O 1
ATOM 6463 N N . GLY E 2 48 ? 42.725 -81.400 45.011 1.00 9.69 90 GLY E N 1
ATOM 6464 C CA . GLY E 2 48 ? 42.902 -80.947 46.380 1.00 12.77 90 GLY E CA 1
ATOM 6465 C C . GLY E 2 48 ? 43.743 -81.869 47.219 1.00 12.94 90 GLY E C 1
ATOM 6466 O O . GLY E 2 48 ? 43.547 -81.952 48.440 1.00 13.85 90 GLY E O 1
ATOM 6467 N N . VAL E 2 49 ? 44.688 -82.562 46.599 1.00 13.16 91 VAL E N 1
ATOM 6468 C CA . VAL E 2 49 ? 45.567 -83.486 47.311 1.00 12.63 91 VAL E CA 1
ATOM 6469 C C . VAL E 2 49 ? 46.691 -82.699 47.970 1.00 13.03 91 VAL E C 1
ATOM 6470 O O . VAL E 2 49 ? 47.458 -82.007 47.285 1.00 12.84 91 VAL E O 1
ATOM 6474 N N . THR E 2 50 ? 46.839 -82.863 49.281 1.00 13.22 92 THR E N 1
ATOM 6475 C CA . THR E 2 50 ? 47.877 -82.179 50.039 1.00 13.69 92 THR E CA 1
ATOM 6476 C C . THR E 2 50 ? 49.130 -83.050 50.169 1.00 12.14 92 THR E C 1
ATOM 6477 O O . THR E 2 50 ? 49.121 -84.251 49.892 1.00 12.48 92 THR E O 1
ATOM 6481 N N . THR E 2 51 ? 50.196 -82.434 50.683 1.00 15.40 93 THR E N 1
ATOM 6482 C CA . THR E 2 51 ? 51.406 -83.186 50.988 1.00 15.65 93 THR E CA 1
ATOM 6483 C C . THR E 2 51 ? 51.142 -84.264 52.031 1.00 15.12 93 THR E C 1
ATOM 6484 O O . THR E 2 51 ? 51.629 -85.383 51.903 1.00 13.70 93 THR E O 1
ATOM 6488 N N . GLU E 2 52 ? 50.324 -83.969 53.029 1.00 16.17 94 GLU E N 1
ATOM 6489 C CA . GLU E 2 52 ? 50.007 -84.967 54.038 1.00 17.33 94 GLU E CA 1
ATOM 6490 C C . GLU E 2 52 ? 49.223 -86.128 53.448 1.00 16.40 94 GLU E C 1
ATOM 6491 O O . GLU E 2 52 ? 49.471 -87.286 53.801 1.00 17.12 94 GLU E O 1
ATOM 6497 N N . LYS E 2 53 ? 48.277 -85.858 52.529 1.00 13.89 95 LYS E N 1
ATOM 6498 C CA . LYS E 2 53 ? 47.566 -86.971 51.912 1.00 13.61 95 LYS E CA 1
ATOM 6499 C C . LYS E 2 53 ? 48.509 -87.858 51.104 1.00 12.49 95 LYS E C 1
ATOM 6500 O O . LYS E 2 53 ? 48.390 -89.088 51.133 1.00 16.98 95 LYS E O 1
ATOM 6506 N N . ILE E 2 54 ? 49.446 -87.263 50.364 1.00 10.93 96 ILE E N 1
ATOM 6507 C CA . ILE E 2 54 ? 50.407 -88.064 49.621 1.00 12.99 96 ILE E CA 1
ATOM 6508 C C . ILE E 2 54 ? 51.239 -88.905 50.578 1.00 14.75 96 ILE E C 1
ATOM 6509 O O . ILE E 2 54 ? 51.457 -90.101 50.352 1.00 15.51 96 ILE E O 1
ATOM 6514 N N . ASN E 2 55 ? 51.756 -88.276 51.627 1.00 14.09 97 ASN E N 1
ATOM 6515 C CA . ASN E 2 55 ? 52.721 -88.953 52.477 1.00 16.37 97 ASN E CA 1
ATOM 6516 C C . ASN E 2 55 ? 52.096 -90.088 53.265 1.00 15.90 97 ASN E C 1
ATOM 6517 O O . ASN E 2 55 ? 52.810 -91.023 53.646 1.00 16.32 97 ASN E O 1
ATOM 6522 N N . ASN E 2 56 ? 50.791 -90.032 53.527 1.00 12.55 98 ASN E N 1
ATOM 6523 C CA . ASN E 2 56 ? 50.115 -91.067 54.297 1.00 14.83 98 ASN E CA 1
ATOM 6524 C C . ASN E 2 56 ? 49.366 -92.070 53.437 1.00 13.13 98 ASN E C 1
ATOM 6525 O O . ASN E 2 56 ? 48.703 -92.967 53.975 1.00 17.06 98 ASN E O 1
ATOM 6530 N N . ALA E 2 57 ? 49.456 -91.954 52.121 1.00 12.34 99 ALA E N 1
ATOM 6531 C CA . ALA E 2 57 ? 48.647 -92.774 51.230 1.00 12.21 99 ALA E CA 1
ATOM 6532 C C . ALA E 2 57 ? 49.179 -94.198 51.175 1.00 13.69 99 ALA E C 1
ATOM 6533 O O . ALA E 2 57 ? 50.387 -94.443 51.287 1.00 15.92 99 ALA E O 1
ATOM 6535 N N . GLN E 2 58 ? 48.266 -95.149 50.959 1.00 14.62 100 GLN E N 1
ATOM 6536 C CA . GLN E 2 58 ? 48.727 -96.520 50.745 1.00 20.15 100 GLN E CA 1
ATOM 6537 C C . GLN E 2 58 ? 49.653 -96.602 49.538 1.00 21.44 100 GLN E C 1
ATOM 6538 O O . GLN E 2 58 ? 50.696 -97.270 49.583 1.00 20.60 100 GLN E O 1
ATOM 6544 N N . THR E 2 59 ? 49.303 -95.921 48.458 1.00 17.22 101 THR E N 1
ATOM 6545 C CA . THR E 2 59 ? 50.186 -95.815 47.306 1.00 16.65 101 THR E CA 1
ATOM 6546 C C . THR E 2 59 ? 50.064 -94.414 46.713 1.00 17.65 101 THR E C 1
ATOM 6547 O O . THR E 2 59 ? 48.966 -93.854 46.619 1.00 16.78 101 THR E O 1
ATOM 6551 N N . ALA E 2 60 ? 51.205 -93.847 46.339 1.00 14.53 102 ALA E N 1
ATOM 6552 C CA . ALA E 2 60 ? 51.252 -92.522 45.721 1.00 13.67 102 ALA E CA 1
ATOM 6553 C C . ALA E 2 60 ? 52.373 -92.585 44.687 1.00 15.43 102 ALA E C 1
ATOM 6554 O O . ALA E 2 60 ? 53.549 -92.445 45.042 1.00 14.42 102 ALA E O 1
ATOM 6556 N N . THR E 2 61 ? 52.014 -92.782 43.420 1.00 14.15 103 THR E N 1
ATOM 6557 C CA . THR E 2 61 ? 53.010 -92.979 42.378 1.00 14.78 103 THR E CA 1
ATOM 6558 C C . THR E 2 61 ? 52.601 -92.248 41.111 1.00 15.90 103 THR E C 1
ATOM 6559 O O . THR E 2 61 ? 51.432 -91.904 40.905 1.00 14.03 103 THR E O 1
ATOM 6563 N N . TYR E 2 62 ? 53.575 -92.060 40.234 1.00 12.08 104 TYR E N 1
ATOM 6564 C CA . TYR E 2 62 ? 53.276 -91.820 38.833 1.00 10.84 104 TYR E CA 1
ATOM 6565 C C . TYR E 2 62 ? 54.107 -92.768 37.990 1.00 15.76 104 TYR E C 1
ATOM 6566 O O . TYR E 2 62 ? 55.229 -93.125 38.354 1.00 13.69 104 TYR E O 1
ATOM 6575 N N . THR E 2 63 ? 53.539 -93.196 36.872 1.00 13.04 105 THR E N 1
ATOM 6576 C CA . THR E 2 63 ? 54.208 -94.143 35.997 1.00 17.03 105 THR E CA 1
ATOM 6577 C C . THR E 2 63 ? 54.379 -93.503 34.633 1.00 14.42 105 THR E C 1
ATOM 6578 O O . THR E 2 63 ? 53.391 -93.096 34.008 1.00 15.23 105 THR E O 1
ATOM 6582 N N . LEU E 2 64 ? 55.628 -93.398 34.182 1.00 12.19 106 LEU E N 1
ATOM 6583 C CA . LEU E 2 64 ? 55.952 -92.888 32.867 1.00 13.42 106 LEU E CA 1
ATOM 6584 C C . LEU E 2 64 ? 55.957 -94.039 31.875 1.00 22.25 106 LEU E C 1
ATOM 6585 O O . LEU E 2 64 ? 56.684 -95.014 32.079 1.00 21.28 106 LEU E O 1
ATOM 6590 N N . THR E 2 65 ? 55.187 -93.921 30.791 1.00 15.86 107 THR E N 1
ATOM 6591 C CA . THR E 2 65 ? 55.347 -94.800 29.635 1.00 15.28 107 THR E CA 1
ATOM 6592 C C . THR E 2 65 ? 56.303 -94.134 28.658 1.00 17.93 107 THR E C 1
ATOM 6593 O O . THR E 2 65 ? 56.024 -93.043 28.157 1.00 18.47 107 THR E O 1
ATOM 6597 N N . LEU E 2 66 ? 57.426 -94.785 28.370 1.00 15.34 108 LEU E N 1
ATOM 6598 C CA . LEU E 2 66 ? 58.447 -94.214 27.503 1.00 15.68 108 LEU E CA 1
ATOM 6599 C C . LEU E 2 66 ? 58.431 -94.841 26.108 1.00 24.55 108 LEU E C 1
ATOM 6600 O O . LEU E 2 66 ? 57.877 -95.917 25.886 1.00 23.24 108 LEU E O 1
ATOM 6605 N N . ASN E 2 67 ? 59.038 -94.136 25.163 1.00 18.82 109 ASN E N 1
ATOM 6606 C CA . ASN E 2 67 ? 59.022 -94.553 23.768 1.00 24.43 109 ASN E CA 1
ATOM 6607 C C . ASN E 2 67 ? 60.107 -95.584 23.454 1.00 30.06 109 ASN E C 1
ATOM 6608 O O . ASN E 2 67 ? 60.274 -95.962 22.289 1.00 29.73 109 ASN E O 1
ATOM 6613 N N . ASP E 2 68 ? 60.844 -96.050 24.462 1.00 31.93 110 ASP E N 1
ATOM 6614 C CA . ASP E 2 68 ? 61.719 -97.198 24.299 1.00 28.69 110 ASP E CA 1
ATOM 6615 C C . ASP E 2 68 ? 61.081 -98.483 24.827 1.00 37.90 110 ASP E C 1
ATOM 6616 O O . ASP E 2 68 ? 61.756 -99.516 24.898 1.00 34.41 110 ASP E O 1
ATOM 6621 N N . GLY E 2 69 ? 59.786 -98.444 25.172 1.00 32.55 111 GLY E N 1
ATOM 6622 C CA . GLY E 2 69 ? 59.076 -99.595 25.687 1.00 37.85 111 GLY E CA 1
ATOM 6623 C C . GLY E 2 69 ? 59.129 -99.757 27.192 1.00 38.02 111 GLY E C 1
ATOM 6624 O O . GLY E 2 69 ? 58.415 -100.608 27.735 1.00 44.13 111 GLY E O 1
ATOM 6625 N N . ASN E 2 70 ? 59.949 -98.980 27.882 1.00 27.22 112 ASN E N 1
ATOM 6626 C CA . ASN E 2 70 ? 60.046 -99.099 29.327 1.00 33.80 112 ASN E CA 1
ATOM 6627 C C . ASN E 2 70 ? 58.928 -98.315 30.006 1.00 25.32 112 ASN E C 1
ATOM 6628 O O . ASN E 2 70 ? 58.391 -97.350 29.450 1.00 26.80 112 ASN E O 1
ATOM 6633 N N . LYS E 2 71 ? 58.535 -98.792 31.190 1.00 26.26 113 LYS E N 1
ATOM 6634 C CA . LYS E 2 71 ? 57.632 -98.080 32.091 1.00 30.24 113 LYS E CA 1
ATOM 6635 C C . LYS E 2 71 ? 58.440 -97.770 33.339 1.00 35.46 113 LYS E C 1
ATOM 6636 O O . LYS E 2 71 ? 59.165 -98.638 33.841 1.00 39.47 113 LYS E O 1
ATOM 6642 N N . LYS E 2 72 ? 58.381 -96.534 33.812 1.00 24.31 114 LYS E N 1
ATOM 6643 C CA . LYS E 2 72 ? 59.118 -96.169 35.010 1.00 23.10 114 LYS E CA 1
ATOM 6644 C C . LYS E 2 72 ? 58.134 -95.750 36.087 1.00 20.59 114 LYS E C 1
ATOM 6645 O O . LYS E 2 72 ? 57.373 -94.796 35.896 1.00 20.80 114 LYS E O 1
ATOM 6651 N N . VAL E 2 73 ? 58.163 -96.443 37.210 1.00 18.42 115 VAL E N 1
ATOM 6652 C CA . VAL E 2 73 ? 57.283 -96.151 38.327 1.00 18.78 115 VAL E CA 1
ATOM 6653 C C . VAL E 2 73 ? 58.048 -95.279 39.313 1.00 22.24 115 VAL E C 1
ATOM 6654 O O . VAL E 2 73 ? 59.143 -95.643 39.763 1.00 24.37 115 VAL E O 1
ATOM 6658 N N . VAL E 2 74 ? 57.495 -94.117 39.636 1.00 18.13 116 VAL E N 1
ATOM 6659 C CA . VAL E 2 74 ? 58.119 -93.186 40.565 1.00 14.42 116 VAL E CA 1
ATOM 6660 C C . VAL E 2 74 ? 57.257 -93.066 41.807 1.00 18.91 116 VAL E C 1
ATOM 6661 O O . VAL E 2 74 ? 56.059 -92.799 41.717 1.00 14.51 116 VAL E O 1
ATOM 6665 N N . ASN E 2 75 ? 57.868 -93.245 42.965 1.00 16.57 117 ASN E N 1
ATOM 6666 C CA . ASN E 2 75 ? 57.186 -93.075 44.231 1.00 14.04 117 ASN E CA 1
ATOM 6667 C C . ASN E 2 75 ? 57.143 -91.594 44.592 1.00 16.84 117 ASN E C 1
ATOM 6668 O O . ASN E 2 75 ? 58.183 -90.943 44.676 1.00 22.00 117 ASN E O 1
ATOM 6673 N N . LEU E 2 76 ? 55.943 -91.041 44.771 1.00 17.25 118 LEU E N 1
ATOM 6674 C CA . LEU E 2 76 ? 55.845 -89.620 45.092 1.00 17.87 118 LEU E CA 1
ATOM 6675 C C . LEU E 2 76 ? 56.221 -89.299 46.533 1.00 20.71 118 LEU E C 1
ATOM 6676 O O . LEU E 2 76 ? 56.445 -88.128 46.858 1.00 21.67 118 LEU E O 1
ATOM 6681 N N . LYS E 2 77 ? 56.332 -90.297 47.397 1.00 17.74 119 LYS E N 1
ATOM 6682 C CA . LYS E 2 77 ? 56.746 -90.016 48.763 1.00 21.19 119 LYS E CA 1
ATOM 6683 C C . LYS E 2 77 ? 58.234 -89.764 48.833 1.00 22.34 119 LYS E C 1
ATOM 6684 O O . LYS E 2 77 ? 58.680 -88.917 49.611 1.00 30.16 119 LYS E O 1
ATOM 6690 N N . LYS E 2 78 ? 59.006 -90.498 48.042 1.00 19.83 120 LYS E N 1
ATOM 6691 C CA . LYS E 2 78 ? 60.463 -90.354 48.092 1.00 30.20 120 LYS E CA 1
ATOM 6692 C C . LYS E 2 78 ? 61.047 -90.921 46.814 1.00 24.14 120 LYS E C 1
ATOM 6693 O O . LYS E 2 78 ? 60.899 -92.115 46.539 1.00 25.61 120 LYS E O 1
ATOM 6699 N N . ASN E 2 79 ? 61.711 -90.068 46.041 1.00 30.31 121 ASN E N 1
ATOM 6700 C CA . ASN E 2 79 ? 62.186 -90.409 44.704 1.00 26.84 121 ASN E CA 1
ATOM 6701 C C . ASN E 2 79 ? 63.704 -90.265 44.693 1.00 32.60 121 ASN E C 1
ATOM 6702 O O . ASN E 2 79 ? 64.225 -89.152 44.572 1.00 28.72 121 ASN E O 1
ATOM 6707 N N . ASP E 2 80 ? 64.411 -91.387 44.796 1.00 36.08 122 ASP E N 1
ATOM 6708 C CA . ASP E 2 80 ? 65.870 -91.352 44.771 1.00 38.06 122 ASP E CA 1
ATOM 6709 C C . ASP E 2 80 ? 66.435 -90.952 43.408 1.00 31.60 122 ASP E C 1
ATOM 6710 O O . ASP E 2 80 ? 67.636 -90.678 43.311 1.00 33.09 122 ASP E O 1
ATOM 6715 N N . ASP E 2 81 ? 65.602 -90.873 42.369 1.00 30.68 123 ASP E N 1
ATOM 6716 C CA . ASP E 2 81 ? 66.012 -90.446 41.037 1.00 27.58 123 ASP E CA 1
ATOM 6717 C C . ASP E 2 81 ? 65.747 -88.967 40.771 1.00 20.10 123 ASP E C 1
ATOM 6718 O O . ASP E 2 81 ? 65.822 -88.532 39.612 1.00 18.88 123 ASP E O 1
ATOM 6723 N N . ALA E 2 82 ? 65.404 -88.190 41.800 1.00 18.63 124 ALA E N 1
ATOM 6724 C CA . ALA E 2 82 ? 64.979 -86.813 41.596 1.00 21.67 124 ALA E CA 1
ATOM 6725 C C . ALA E 2 82 ? 65.998 -86.008 40.808 1.00 18.57 124 ALA E C 1
ATOM 6726 O O . ALA E 2 82 ? 65.628 -85.117 40.043 1.00 16.31 124 ALA E O 1
ATOM 6728 N N . LYS E 2 83 ? 67.285 -86.291 40.986 1.00 20.34 125 LYS E N 1
ATOM 6729 C CA . LYS E 2 83 ? 68.295 -85.473 40.345 1.00 22.60 125 LYS E CA 1
ATOM 6730 C C . LYS E 2 83 ? 68.789 -86.020 39.014 1.00 19.82 125 LYS E C 1
ATOM 6731 O O . LYS E 2 83 ? 69.692 -85.407 38.429 1.00 18.48 125 LYS E O 1
ATOM 6737 N N . ASN E 2 84 ? 68.244 -87.136 38.521 1.00 19.46 126 ASN E N 1
ATOM 6738 C CA . ASN E 2 84 ? 68.521 -87.574 37.162 1.00 19.74 126 ASN E CA 1
ATOM 6739 C C . ASN E 2 84 ? 67.630 -86.849 36.151 1.00 20.01 126 ASN E C 1
ATOM 6740 O O . ASN E 2 84 ? 66.524 -86.393 36.467 1.00 21.15 126 ASN E O 1
ATOM 6745 N N . SER E 2 85 ? 68.075 -86.861 34.898 1.00 21.27 127 SER E N 1
ATOM 6746 C CA . SER E 2 85 ? 67.412 -86.164 33.816 1.00 20.03 127 SER E CA 1
ATOM 6747 C C . SER E 2 85 ? 66.680 -87.157 32.925 1.00 18.18 127 SER E C 1
ATOM 6748 O O . SER E 2 85 ? 67.000 -88.348 32.871 1.00 19.17 127 SER E O 1
ATOM 6751 N N . ILE E 2 86 ? 65.679 -86.637 32.230 1.00 20.36 128 ILE E N 1
ATOM 6752 C CA . ILE E 2 86 ? 64.943 -87.371 31.218 1.00 27.16 128 ILE E CA 1
ATOM 6753 C C . ILE E 2 86 ? 64.643 -86.383 30.105 1.00 17.23 128 ILE E C 1
ATOM 6754 O O . ILE E 2 86 ? 64.455 -85.189 30.360 1.00 20.59 128 ILE E O 1
ATOM 6759 N N . ASP E 2 87 ? 64.679 -86.871 28.868 1.00 26.53 129 ASP E N 1
ATOM 6760 C CA . ASP E 2 87 ? 64.290 -86.131 27.678 1.00 24.17 129 ASP E CA 1
ATOM 6761 C C . ASP E 2 87 ? 62.775 -86.243 27.592 1.00 20.08 129 ASP E C 1
ATOM 6762 O O . ASP E 2 87 ? 62.266 -87.337 27.354 1.00 24.02 129 ASP E O 1
ATOM 6767 N N . PRO E 2 88 ? 62.011 -85.171 27.813 1.00 22.70 130 PRO E N 1
ATOM 6768 C CA . PRO E 2 88 ? 60.552 -85.340 27.858 1.00 21.56 130 PRO E CA 1
ATOM 6769 C C . PRO E 2 88 ? 59.949 -85.755 26.526 1.00 25.64 130 PRO E C 1
ATOM 6770 O O . PRO E 2 88 ? 58.839 -86.297 26.512 1.00 20.27 130 PRO E O 1
ATOM 6774 N N . SER E 2 89 ? 60.647 -85.549 25.408 1.00 22.93 131 SER E N 1
ATOM 6775 C CA . SER E 2 89 ? 60.171 -86.050 24.125 1.00 27.36 131 SER E CA 1
ATOM 6776 C C . SER E 2 89 ? 60.140 -87.574 24.054 1.00 23.73 131 SER E C 1
ATOM 6777 O O . SER E 2 89 ? 59.535 -88.123 23.115 1.00 24.47 131 SER E O 1
ATOM 6780 N N . THR E 2 90 ? 60.734 -88.274 25.020 1.00 19.23 132 THR E N 1
ATOM 6781 C CA . THR E 2 90 ? 60.591 -89.722 25.068 1.00 19.94 132 THR E CA 1
ATOM 6782 C C . THR E 2 90 ? 59.391 -90.180 25.894 1.00 17.75 132 THR E C 1
ATOM 6783 O O . THR E 2 90 ? 59.132 -91.381 25.974 1.00 17.11 132 THR E O 1
ATOM 6787 N N . ILE E 2 91 ? 58.654 -89.271 26.529 1.00 17.31 133 ILE E N 1
ATOM 6788 C CA . ILE E 2 91 ? 57.552 -89.677 27.395 1.00 21.14 133 ILE E CA 1
ATOM 6789 C C . ILE E 2 91 ? 56.277 -89.694 26.575 1.00 18.91 133 ILE E C 1
ATOM 6790 O O . ILE E 2 91 ? 55.937 -88.702 25.920 1.00 20.28 133 ILE E O 1
ATOM 6795 N N . LYS E 2 92 ? 55.587 -90.823 26.594 1.00 14.31 134 LYS E N 1
ATOM 6796 C CA . LYS E 2 92 ? 54.347 -90.972 25.836 1.00 17.66 134 LYS E CA 1
ATOM 6797 C C . LYS E 2 92 ? 53.110 -90.639 26.669 1.00 17.63 134 LYS E C 1
ATOM 6798 O O . LYS E 2 92 ? 52.131 -90.103 26.135 1.00 22.49 134 LYS E O 1
ATOM 6804 N N . GLN E 2 93 ? 53.101 -91.037 27.940 1.00 14.66 135 GLN E N 1
ATOM 6805 C CA . GLN E 2 93 ? 51.966 -90.825 28.832 1.00 15.99 135 GLN E CA 1
ATOM 6806 C C . GLN E 2 93 ? 52.436 -90.958 30.270 1.00 19.03 135 GLN E C 1
ATOM 6807 O O . GLN E 2 93 ? 53.424 -91.643 30.556 1.00 16.89 135 GLN E O 1
ATOM 6813 N N . ILE E 2 94 ? 51.723 -90.291 31.176 1.00 13.37 136 ILE E N 1
ATOM 6814 C CA . ILE E 2 94 ? 51.971 -90.400 32.610 1.00 13.73 136 ILE E CA 1
ATOM 6815 C C . ILE E 2 94 ? 50.683 -90.804 33.295 1.00 14.98 136 ILE E C 1
ATOM 6816 O O . ILE E 2 94 ? 49.643 -90.183 33.060 1.00 14.65 136 ILE E O 1
ATOM 6821 N N . GLN E 2 95 ? 50.755 -91.814 34.163 1.00 14.66 137 GLN E N 1
ATOM 6822 C CA . GLN E 2 95 ? 49.607 -92.290 34.925 1.00 13.90 137 GLN E CA 1
ATOM 6823 C C . GLN E 2 95 ? 49.836 -92.009 36.405 1.00 14.27 137 GLN E C 1
ATOM 6824 O O . GLN E 2 95 ? 50.747 -92.574 37.007 1.00 15.57 137 GLN E O 1
ATOM 6830 N N . ILE E 2 96 ? 49.011 -91.154 36.997 1.00 11.72 138 ILE E N 1
ATOM 6831 C CA . ILE E 2 96 ? 49.207 -90.701 38.372 1.00 10.75 138 ILE E CA 1
ATOM 6832 C C . ILE E 2 96 ? 48.167 -91.368 39.247 1.00 15.54 138 ILE E C 1
ATOM 6833 O O . ILE E 2 96 ? 46.965 -91.281 38.948 1.00 14.97 138 ILE E O 1
ATOM 6838 N N . VAL E 2 97 ? 48.608 -91.979 40.350 1.00 13.92 139 VAL E N 1
ATOM 6839 C CA . VAL E 2 97 ? 47.697 -92.744 41.203 1.00 11.20 139 VAL E CA 1
ATOM 6840 C C . VAL E 2 97 ? 47.967 -92.441 42.670 1.00 16.06 139 VAL E C 1
ATOM 6841 O O . VAL E 2 97 ? 49.092 -92.613 43.145 1.00 17.90 139 VAL E O 1
ATOM 6845 N N . VAL E 2 98 ? 46.950 -91.961 43.387 1.00 14.10 140 VAL E N 1
ATOM 6846 C CA . VAL E 2 98 ? 47.029 -91.770 44.826 1.00 11.34 140 VAL E CA 1
ATOM 6847 C C . VAL E 2 98 ? 45.849 -92.515 45.429 1.00 19.44 140 VAL E C 1
ATOM 6848 O O . VAL E 2 98 ? 44.702 -92.231 45.087 1.00 20.96 140 VAL E O 1
ATOM 6852 N N . LYS E 2 99 ? 46.133 -93.439 46.339 1.00 18.73 141 LYS E N 1
ATOM 6853 C CA . LYS E 2 99 ? 45.142 -94.323 46.999 1.00 22.22 141 LYS E CA 1
ATOM 6854 C C . LYS E 2 99 ? 44.666 -95.414 46.045 1.00 27.24 141 LYS E C 1
ATOM 6855 O O . LYS E 2 99 ? 45.425 -96.330 45.755 1.00 39.69 141 LYS E O 1
ATOM 6861 N N . LYS F 2 2 ? 58.072 -42.874 16.287 1.00 32.83 44 LYS F N 1
ATOM 6862 C CA . LYS F 2 2 ? 57.690 -42.461 14.934 1.00 27.49 44 LYS F CA 1
ATOM 6863 C C . LYS F 2 2 ? 57.141 -41.034 14.910 1.00 24.42 44 LYS F C 1
ATOM 6864 O O . LYS F 2 2 ? 56.638 -40.513 15.915 1.00 27.68 44 LYS F O 1
ATOM 6870 N N . HIS F 2 3 ? 57.270 -40.390 13.749 1.00 20.31 45 HIS F N 1
ATOM 6871 C CA . HIS F 2 3 ? 56.897 -38.994 13.571 1.00 19.40 45 HIS F CA 1
ATOM 6872 C C . HIS F 2 3 ? 55.751 -38.897 12.584 1.00 17.82 45 HIS F C 1
ATOM 6873 O O . HIS F 2 3 ? 55.877 -39.359 11.448 1.00 19.14 45 HIS F O 1
ATOM 6880 N N . THR F 2 4 ? 54.640 -38.298 13.018 1.00 16.17 46 THR F N 1
ATOM 6881 C CA . THR F 2 4 ? 53.458 -38.164 12.172 1.00 15.95 46 THR F CA 1
ATOM 6882 C C . THR F 2 4 ? 53.433 -36.768 11.569 1.00 18.95 46 THR F C 1
ATOM 6883 O O . THR F 2 4 ? 53.659 -35.768 12.266 1.00 18.73 46 THR F O 1
A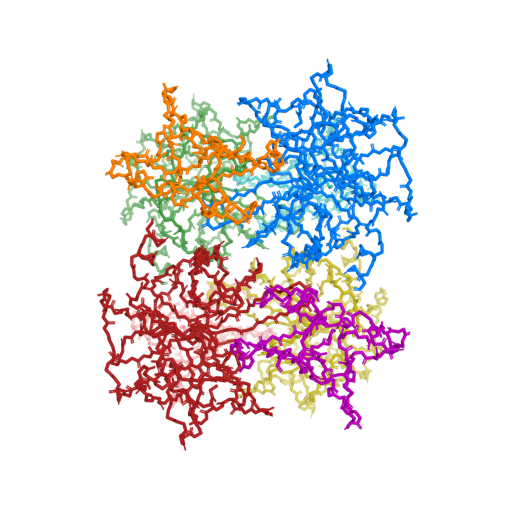TOM 6887 N N . VAL F 2 5 ? 53.135 -36.693 10.275 1.00 12.89 47 VAL F N 1
ATOM 6888 C CA . VAL F 2 5 ? 53.138 -35.422 9.572 1.00 12.23 47 VAL F CA 1
ATOM 6889 C C . VAL F 2 5 ? 51.817 -35.292 8.831 1.00 10.74 47 VAL F C 1
ATOM 6890 O O . VAL F 2 5 ? 51.601 -35.998 7.832 1.00 12.89 47 VAL F O 1
ATOM 6894 N N . PRO F 2 6 ? 50.916 -34.447 9.290 1.00 10.70 48 PRO F N 1
ATOM 6895 C CA . PRO F 2 6 ? 49.666 -34.259 8.556 1.00 12.05 48 PRO F CA 1
ATOM 6896 C C . PRO F 2 6 ? 49.934 -33.604 7.217 1.00 11.10 48 PRO F C 1
ATOM 6897 O O . PRO F 2 6 ? 50.877 -32.823 7.057 1.00 11.88 48 PRO F O 1
ATOM 6901 N N . TYR F 2 7 ? 49.113 -33.963 6.239 1.00 8.96 49 TYR F N 1
ATOM 6902 C CA . TYR F 2 7 ? 49.194 -33.317 4.942 1.00 9.04 49 TYR F CA 1
ATOM 6903 C C . TYR F 2 7 ? 47.818 -33.201 4.317 1.00 10.81 49 TYR F C 1
ATOM 6904 O O . TYR F 2 7 ? 46.901 -33.945 4.649 1.00 11.53 49 TYR F O 1
ATOM 6913 N N . THR F 2 8 ? 47.716 -32.273 3.375 1.00 10.97 50 THR F N 1
ATOM 6914 C CA . THR F 2 8 ? 46.477 -31.995 2.662 1.00 8.96 50 THR F CA 1
ATOM 6915 C C . THR F 2 8 ? 46.766 -31.992 1.174 1.00 12.78 50 THR F C 1
ATOM 6916 O O . THR F 2 8 ? 47.828 -31.540 0.731 1.00 13.24 50 THR F O 1
ATOM 6920 N N . ILE F 2 9 ? 45.829 -32.537 0.415 1.00 11.00 51 ILE F N 1
ATOM 6921 C CA . ILE F 2 9 ? 45.899 -32.562 -1.041 1.00 9.51 51 ILE F CA 1
ATOM 6922 C C . ILE F 2 9 ? 44.759 -31.756 -1.626 1.00 13.03 51 ILE F C 1
ATOM 6923 O O . ILE F 2 9 ? 43.582 -32.042 -1.370 1.00 12.17 51 ILE F O 1
ATOM 6928 N N . SER F 2 10 ? 45.124 -30.790 -2.448 1.00 11.78 52 SER F N 1
ATOM 6929 C CA . SER F 2 10 ? 44.188 -29.986 -3.218 1.00 12.00 52 SER F CA 1
ATOM 6930 C C . SER F 2 10 ? 44.518 -30.146 -4.692 1.00 10.09 52 SER F C 1
ATOM 6931 O O . SER F 2 10 ? 45.631 -29.851 -5.128 1.00 12.66 52 SER F O 1
ATOM 6934 N N . VAL F 2 11 ? 43.536 -30.600 -5.467 1.00 10.86 53 VAL F N 1
ATOM 6935 C CA . VAL F 2 11 ? 43.698 -30.794 -6.894 1.00 10.83 53 VAL F CA 1
ATOM 6936 C C . VAL F 2 11 ? 42.507 -30.191 -7.604 1.00 14.24 53 VAL F C 1
ATOM 6937 O O . VAL F 2 11 ? 41.366 -30.501 -7.252 1.00 11.63 53 VAL F O 1
ATOM 6941 N N . ASP F 2 12 ? 42.789 -29.337 -8.587 1.00 14.78 54 ASP F N 1
ATOM 6942 C CA . ASP F 2 12 ? 41.761 -28.645 -9.360 1.00 17.79 54 ASP F CA 1
ATOM 6943 C C . ASP F 2 12 ? 40.820 -27.895 -8.427 1.00 14.71 54 ASP F C 1
ATOM 6944 O O . ASP F 2 12 ? 39.610 -27.867 -8.638 1.00 16.13 54 ASP F O 1
ATOM 6949 N N . GLY F 2 13 ? 41.399 -27.330 -7.364 1.00 17.01 55 GLY F N 1
ATOM 6950 C CA . GLY F 2 13 ? 40.738 -26.438 -6.441 1.00 17.52 55 GLY F CA 1
ATOM 6951 C C . GLY F 2 13 ? 39.933 -27.101 -5.359 1.00 19.43 55 GLY F C 1
ATOM 6952 O O . GLY F 2 13 ? 39.324 -26.389 -4.546 1.00 24.05 55 GLY F O 1
ATOM 6953 N N . ILE F 2 14 ? 39.892 -28.425 -5.312 1.00 13.00 56 ILE F N 1
ATOM 6954 C CA . ILE F 2 14 ? 39.091 -29.090 -4.305 1.00 15.03 56 ILE F CA 1
ATOM 6955 C C . ILE F 2 14 ? 39.916 -30.067 -3.487 1.00 15.27 56 ILE F C 1
ATOM 6956 O O . ILE F 2 14 ? 40.941 -30.615 -3.928 1.00 12.99 56 ILE F O 1
ATOM 6961 N N . THR F 2 15 ? 39.433 -30.252 -2.262 1.00 11.20 57 THR F N 1
ATOM 6962 C CA . THR F 2 15 ? 40.105 -31.009 -1.220 1.00 8.54 57 THR F CA 1
ATOM 6963 C C . THR F 2 15 ? 39.100 -31.957 -0.589 1.00 10.22 57 THR F C 1
ATOM 6964 O O . THR F 2 15 ? 38.099 -31.494 -0.031 1.00 11.46 57 THR F O 1
ATOM 6968 N N . ALA F 2 16 ? 39.371 -33.268 -0.679 1.00 10.67 58 ALA F N 1
ATOM 6969 C CA . ALA F 2 16 ? 38.585 -34.268 0.049 1.00 8.33 58 ALA F CA 1
ATOM 6970 C C . ALA F 2 16 ? 38.771 -34.030 1.541 1.00 11.45 58 ALA F C 1
ATOM 6971 O O . ALA F 2 16 ? 39.859 -33.663 1.986 1.00 11.92 58 ALA F O 1
ATOM 6973 N N . LEU F 2 17 ? 37.703 -34.224 2.320 1.00 9.73 59 LEU F N 1
ATOM 6974 C CA . LEU F 2 17 ? 37.693 -33.806 3.714 1.00 11.80 59 LEU F CA 1
ATOM 6975 C C . LEU F 2 17 ? 38.043 -34.940 4.676 1.00 11.99 59 LEU F C 1
ATOM 6976 O O . LEU F 2 17 ? 37.652 -34.899 5.852 1.00 12.64 59 LEU F O 1
ATOM 6981 N N . HIS F 2 18 ? 38.826 -35.918 4.231 1.00 10.94 60 HIS F N 1
ATOM 6982 C CA . HIS F 2 18 ? 39.450 -36.790 5.210 1.00 10.73 60 HIS F CA 1
ATOM 6983 C C . HIS F 2 18 ? 40.644 -36.090 5.853 1.00 10.69 60 HIS F C 1
ATOM 6984 O O . HIS F 2 18 ? 41.024 -34.974 5.481 1.00 12.01 60 HIS F O 1
ATOM 6991 N N . ARG F 2 19 ? 41.189 -36.738 6.879 1.00 9.05 61 ARG F N 1
ATOM 6992 C CA . ARG F 2 19 ? 42.383 -36.272 7.579 1.00 8.22 61 ARG F CA 1
ATOM 6993 C C . ARG F 2 19 ? 43.465 -37.301 7.302 1.00 10.49 61 ARG F C 1
ATOM 6994 O O . ARG F 2 19 ? 43.301 -38.474 7.628 1.00 10.54 61 ARG F O 1
ATOM 7002 N N . THR F 2 20 ? 44.554 -36.869 6.687 1.00 10.02 62 THR F N 1
ATOM 7003 C CA . THR F 2 20 ? 45.590 -37.776 6.215 1.00 9.41 62 THR F CA 1
ATOM 7004 C C . THR F 2 20 ? 46.934 -37.392 6.815 1.00 7.66 62 THR F C 1
ATOM 7005 O O . THR F 2 20 ? 47.250 -36.199 6.948 1.00 10.59 62 THR F O 1
ATOM 7009 N N . TYR F 2 21 ? 47.742 -38.416 7.120 1.00 10.28 63 TYR F N 1
ATOM 7010 C CA . TYR F 2 21 ? 49.041 -38.255 7.769 1.00 12.62 63 TYR F CA 1
ATOM 7011 C C . TYR F 2 21 ? 50.078 -39.161 7.114 1.00 8.51 63 TYR F C 1
ATOM 7012 O O . TYR F 2 21 ? 49.778 -40.303 6.770 1.00 9.80 63 TYR F O 1
ATOM 7021 N N . PHE F 2 22 ? 51.299 -38.668 6.974 1.00 7.74 64 PHE F N 1
ATOM 7022 C CA . PHE F 2 22 ? 52.443 -39.542 6.732 1.00 8.82 64 PHE F CA 1
ATOM 7023 C C . PHE F 2 22 ? 53.043 -39.956 8.081 1.00 10.33 64 PHE F C 1
ATOM 7024 O O . PHE F 2 22 ? 53.009 -39.197 9.048 1.00 13.03 64 PHE F O 1
ATOM 7032 N N . VAL F 2 23 ? 53.612 -41.156 8.134 1.00 11.03 65 VAL F N 1
ATOM 7033 C CA . VAL F 2 23 ? 54.339 -41.630 9.307 1.00 15.42 65 VAL F CA 1
ATOM 7034 C C . VAL F 2 23 ? 55.768 -41.957 8.868 1.00 17.73 65 VAL F C 1
ATOM 7035 O O . VAL F 2 23 ? 55.972 -42.735 7.928 1.00 18.72 65 VAL F O 1
ATOM 7039 N N . PHE F 2 24 ? 56.752 -41.332 9.528 1.00 15.79 66 PHE F N 1
ATOM 7040 C CA . PHE F 2 24 ? 58.174 -41.554 9.288 1.00 16.34 66 PHE F CA 1
ATOM 7041 C C . PHE F 2 24 ? 58.813 -42.243 10.483 1.00 21.71 66 PHE F C 1
ATOM 7042 O O . PHE F 2 24 ? 58.564 -41.854 11.627 1.00 23.03 66 PHE F O 1
ATOM 7050 N N . PRO F 2 25 ? 59.670 -43.240 10.250 1.00 21.82 67 PRO F N 1
ATOM 7051 C CA . PRO F 2 25 ? 60.477 -43.743 11.378 1.00 23.09 67 PRO F CA 1
ATOM 7052 C C . PRO F 2 25 ? 61.459 -42.709 11.935 1.00 22.85 67 PRO F C 1
ATOM 7053 O O . PRO F 2 25 ? 61.711 -41.652 11.360 1.00 27.92 67 PRO F O 1
ATOM 7057 N N . LYS F 2 28 ? 64.488 -41.628 11.205 1.00 55.77 70 LYS F N 1
ATOM 7058 C CA . LYS F 2 28 ? 65.705 -41.624 10.406 1.00 45.35 70 LYS F CA 1
ATOM 7059 C C . LYS F 2 28 ? 65.640 -40.684 9.186 1.00 49.89 70 LYS F C 1
ATOM 7060 O O . LYS F 2 28 ? 64.611 -40.064 8.926 1.00 43.66 70 LYS F O 1
ATOM 7066 N N . LYS F 2 29 ? 66.753 -40.578 8.453 1.00 46.79 71 LYS F N 1
ATOM 7067 C CA . LYS F 2 29 ? 66.942 -39.529 7.460 1.00 38.74 71 LYS F CA 1
ATOM 7068 C C . LYS F 2 29 ? 66.517 -39.960 6.056 1.00 24.57 71 LYS F C 1
ATOM 7069 O O . LYS F 2 29 ? 66.729 -41.105 5.640 1.00 27.92 71 LYS F O 1
ATOM 7075 N N . VAL F 2 30 ? 66.024 -38.994 5.280 1.00 26.39 72 VAL F N 1
ATOM 7076 C CA . VAL F 2 30 ? 65.581 -39.253 3.915 1.00 24.09 72 VAL F CA 1
ATOM 7077 C C . VAL F 2 30 ? 66.043 -38.159 2.957 1.00 26.21 72 VAL F C 1
ATOM 7078 O O . VAL F 2 30 ? 66.385 -37.047 3.357 1.00 23.44 72 VAL F O 1
ATOM 7082 N N . LEU F 2 31 ? 66.038 -38.494 1.665 1.00 18.63 73 LEU F N 1
ATOM 7083 C CA . LEU F 2 31 ? 66.294 -37.522 0.613 1.00 15.88 73 LEU F CA 1
ATOM 7084 C C . LEU F 2 31 ? 64.981 -36.875 0.198 1.00 17.45 73 LEU F C 1
ATOM 7085 O O . LEU F 2 31 ? 63.918 -37.484 0.332 1.00 18.86 73 LEU F O 1
ATOM 7090 N N . TYR F 2 32 ? 65.047 -35.617 -0.258 1.00 16.36 74 TYR F N 1
ATOM 7091 C CA . TYR F 2 32 ? 63.816 -34.968 -0.710 1.00 13.26 74 TYR F CA 1
ATOM 7092 C C . TYR F 2 32 ? 63.103 -35.802 -1.762 1.00 18.63 74 TYR F C 1
ATOM 7093 O O . TYR F 2 32 ? 61.864 -35.771 -1.840 1.00 17.82 74 TYR F O 1
ATOM 7102 N N . GLN F 2 33 ? 63.849 -36.513 -2.604 1.00 12.64 75 GLN F N 1
ATOM 7103 C CA . GLN F 2 33 ? 63.206 -37.312 -3.644 1.00 17.49 75 GLN F CA 1
ATOM 7104 C C . GLN F 2 33 ? 62.283 -38.368 -3.042 1.00 18.29 75 GLN F C 1
ATOM 7105 O O . GLN F 2 33 ? 61.318 -38.787 -3.698 1.00 16.89 75 GLN F O 1
ATOM 7111 N N . GLU F 2 34 ? 62.555 -38.805 -1.810 1.00 16.26 76 GLU F N 1
ATOM 7112 C CA . GLU F 2 34 ? 61.667 -39.748 -1.129 1.00 15.45 76 GLU F CA 1
ATOM 7113 C C . GLU F 2 34 ? 60.356 -39.083 -0.748 1.00 16.50 76 GLU F C 1
ATOM 7114 O O . GLU F 2 34 ? 59.286 -39.706 -0.842 1.00 15.58 76 GLU F O 1
ATOM 7120 N N . ILE F 2 35 ? 60.412 -37.813 -0.354 1.00 12.87 77 ILE F N 1
ATOM 7121 C CA . ILE F 2 35 ? 59.188 -37.063 -0.084 1.00 13.80 77 ILE F CA 1
ATOM 7122 C C . ILE F 2 35 ? 58.447 -36.786 -1.383 1.00 14.46 77 ILE F C 1
ATOM 7123 O O . ILE F 2 35 ? 57.216 -36.906 -1.454 1.00 14.12 77 ILE F O 1
ATOM 7128 N N . ASP F 2 36 ? 59.174 -36.347 -2.411 1.00 14.19 78 ASP F N 1
ATOM 7129 C CA . ASP F 2 36 ? 58.567 -36.147 -3.717 1.00 14.77 78 ASP F CA 1
ATOM 7130 C C . ASP F 2 36 ? 57.794 -37.397 -4.133 1.00 14.38 78 ASP F C 1
ATOM 7131 O O . ASP F 2 36 ? 56.667 -37.327 -4.639 1.00 12.70 78 ASP F O 1
ATOM 7136 N N . SER F 2 37 ? 58.420 -38.565 -3.991 1.00 14.65 79 SER F N 1
ATOM 7137 C CA . SER F 2 37 ? 57.748 -39.800 -4.378 1.00 11.62 79 SER F CA 1
ATOM 7138 C C . SER F 2 37 ? 56.499 -40.052 -3.532 1.00 11.28 79 SER F C 1
ATOM 7139 O O . SER F 2 37 ? 55.456 -40.450 -4.063 1.00 13.25 79 SER F O 1
ATOM 7142 N N . LYS F 2 38 ? 56.602 -39.901 -2.212 1.00 11.51 80 LYS F N 1
ATOM 7143 C CA . LYS F 2 38 ? 55.441 -40.114 -1.361 1.00 13.53 80 LYS F CA 1
ATOM 7144 C C . LYS F 2 38 ? 54.299 -39.199 -1.772 1.00 11.39 80 LYS F C 1
ATOM 7145 O O . LYS F 2 38 ? 53.146 -39.637 -1.841 1.00 11.57 80 LYS F O 1
ATOM 7151 N N . VAL F 2 39 ? 54.619 -37.935 -2.072 1.00 10.46 81 VAL F N 1
ATOM 7152 C CA . VAL F 2 39 ? 53.619 -36.961 -2.505 1.00 9.44 81 VAL F CA 1
ATOM 7153 C C . VAL F 2 39 ? 52.988 -37.383 -3.827 1.00 10.87 81 VAL F C 1
ATOM 7154 O O . VAL F 2 39 ? 51.752 -37.387 -3.956 1.00 9.90 81 VAL F O 1
ATOM 7158 N N . LYS F 2 40 ? 53.811 -37.710 -4.834 1.00 9.57 82 LYS F N 1
ATOM 7159 C CA . LYS F 2 40 ? 53.277 -38.119 -6.136 1.00 7.83 82 LYS F CA 1
ATOM 7160 C C . LYS F 2 40 ? 52.467 -39.399 -6.015 1.00 8.75 82 LYS F C 1
ATOM 7161 O O . LYS F 2 40 ? 51.422 -39.550 -6.682 1.00 9.67 82 LYS F O 1
ATOM 7167 N N . ASN F 2 41 ? 52.882 -40.318 -5.124 1.00 10.17 83 ASN F N 1
ATOM 7168 C CA . ASN F 2 41 ? 52.134 -41.561 -4.959 1.00 10.60 83 ASN F CA 1
ATOM 7169 C C . ASN F 2 41 ? 50.763 -41.289 -4.359 1.00 11.30 83 ASN F C 1
ATOM 7170 O O . ASN F 2 41 ? 49.787 -41.939 -4.746 1.00 11.60 83 ASN F O 1
ATOM 7175 N N . GLU F 2 42 ? 50.667 -40.348 -3.412 1.00 9.37 84 GLU F N 1
ATOM 7176 C CA . GLU F 2 42 ? 49.355 -40.013 -2.846 1.00 8.82 84 GLU F CA 1
ATOM 7177 C C . GLU F 2 42 ? 48.502 -39.233 -3.837 1.00 10.92 84 GLU F C 1
ATOM 7178 O O . GLU F 2 42 ? 47.279 -39.429 -3.906 1.00 10.58 84 GLU F O 1
ATOM 7184 N N . LEU F 2 43 ? 49.113 -38.340 -4.609 1.00 8.84 85 LEU F N 1
ATOM 7185 C CA . LEU F 2 43 ? 48.361 -37.668 -5.664 1.00 8.09 85 LEU F CA 1
ATOM 7186 C C . LEU F 2 43 ? 47.736 -38.683 -6.607 1.00 8.83 85 LEU F C 1
ATOM 7187 O O . LEU F 2 43 ? 46.596 -38.519 -7.064 1.00 9.97 85 LEU F O 1
ATOM 7192 N N . ALA F 2 44 ? 48.476 -39.727 -6.934 1.00 7.71 86 ALA F N 1
ATOM 7193 C CA . ALA F 2 44 ? 47.943 -40.737 -7.838 1.00 7.73 86 ALA F CA 1
ATOM 7194 C C . ALA F 2 44 ? 46.865 -41.577 -7.174 1.00 10.83 86 ALA F C 1
ATOM 7195 O O . ALA F 2 44 ? 45.794 -41.802 -7.763 1.00 13.17 86 ALA F O 1
ATOM 7197 N N . SER F 2 45 ? 47.136 -42.091 -5.970 1.00 11.64 87 SER F N 1
ATOM 7198 C CA . SER F 2 45 ? 46.217 -43.062 -5.368 1.00 13.23 87 SER F CA 1
ATOM 7199 C C . SER F 2 45 ? 44.985 -42.403 -4.769 1.00 14.58 87 SER F C 1
ATOM 7200 O O . SER F 2 45 ? 43.928 -43.037 -4.703 1.00 18.77 87 SER F O 1
ATOM 7203 N N . GLN F 2 46 ? 45.078 -41.143 -4.340 1.00 10.08 88 GLN F N 1
ATOM 7204 C CA . GLN F 2 46 ? 43.932 -40.444 -3.772 1.00 9.21 88 GLN F CA 1
ATOM 7205 C C . GLN F 2 46 ? 43.144 -39.696 -4.835 1.00 11.59 88 GLN F C 1
ATOM 7206 O O . GLN F 2 46 ? 41.909 -39.647 -4.768 1.00 10.78 88 GLN F O 1
ATOM 7212 N N . ARG F 2 47 ? 43.820 -39.092 -5.823 1.00 9.19 89 ARG F N 1
ATOM 7213 C CA . ARG F 2 47 ? 43.137 -38.214 -6.770 1.00 8.73 89 ARG F CA 1
ATOM 7214 C C . ARG F 2 47 ? 43.391 -38.518 -8.237 1.00 9.45 89 ARG F C 1
ATOM 7215 O O . ARG F 2 47 ? 42.995 -37.714 -9.103 1.00 9.89 89 ARG F O 1
ATOM 7223 N N . GLY F 2 48 ? 44.014 -39.648 -8.549 1.00 10.11 90 GLY F N 1
ATOM 7224 C CA . GLY F 2 48 ? 44.179 -40.033 -9.931 1.00 12.06 90 GLY F CA 1
ATOM 7225 C C . GLY F 2 48 ? 45.060 -39.115 -10.739 1.00 11.02 90 GLY F C 1
ATOM 7226 O O . GLY F 2 48 ? 44.900 -39.041 -11.957 1.00 12.79 90 GLY F O 1
ATOM 7227 N N . VAL F 2 49 ? 45.975 -38.399 -10.088 1.00 9.59 91 VAL F N 1
ATOM 7228 C CA . VAL F 2 49 ? 46.868 -37.458 -10.763 1.00 8.77 91 VAL F CA 1
ATOM 7229 C C . VAL F 2 49 ? 48.009 -38.236 -11.406 1.00 12.02 91 VAL F C 1
ATOM 7230 O O . VAL F 2 49 ? 48.698 -39.003 -10.737 1.00 13.39 91 VAL F O 1
ATOM 7234 N N . THR F 2 50 ? 48.190 -38.051 -12.708 1.00 11.78 92 THR F N 1
ATOM 7235 C CA . THR F 2 50 ? 49.233 -38.708 -13.481 1.00 12.19 92 THR F CA 1
ATOM 7236 C C . THR F 2 50 ? 50.462 -37.810 -13.588 1.00 14.29 92 THR F C 1
ATOM 7237 O O . THR F 2 50 ? 50.425 -36.625 -13.259 1.00 12.24 92 THR F O 1
ATOM 7241 N N . THR F 2 51 ? 51.549 -38.389 -14.118 1.00 15.91 93 THR F N 1
ATOM 7242 C CA . THR F 2 51 ? 52.745 -37.611 -14.412 1.00 14.56 93 THR F CA 1
ATOM 7243 C C . THR F 2 51 ? 52.444 -36.484 -15.388 1.00 15.69 93 THR F C 1
ATOM 7244 O O . THR F 2 51 ? 52.934 -35.367 -15.228 1.00 13.74 93 THR F O 1
ATOM 7248 N N . GLU F 2 52 ? 51.634 -36.770 -16.407 1.00 14.56 94 GLU F N 1
ATOM 7249 C CA . GLU F 2 52 ? 51.286 -35.783 -17.421 1.00 15.93 94 GLU F CA 1
ATOM 7250 C C . GLU F 2 52 ? 50.510 -34.622 -16.817 1.00 15.41 94 GLU F C 1
ATOM 7251 O O . GLU F 2 52 ? 50.767 -33.452 -17.126 1.00 15.80 94 GLU F O 1
ATOM 7257 N N . LYS F 2 53 ? 49.583 -34.928 -15.915 1.00 11.46 95 LYS F N 1
ATOM 7258 C CA . LYS F 2 53 ? 48.835 -33.878 -15.256 1.00 14.11 95 LYS F CA 1
ATOM 7259 C C . LYS F 2 53 ? 49.760 -32.980 -14.452 1.00 12.18 95 LYS F C 1
ATOM 7260 O O . LYS F 2 53 ? 49.599 -31.758 -14.470 1.00 15.61 95 LYS F O 1
ATOM 7266 N N . ILE F 2 54 ? 50.712 -33.559 -13.722 1.00 11.48 96 ILE F N 1
ATOM 7267 C CA . ILE F 2 54 ? 51.638 -32.731 -12.961 1.00 14.33 96 ILE F CA 1
ATOM 7268 C C . ILE F 2 54 ? 52.469 -31.864 -13.897 1.00 12.95 96 ILE F C 1
ATOM 7269 O O . ILE F 2 54 ? 52.647 -30.662 -13.668 1.00 13.38 96 ILE F O 1
ATOM 7274 N N . ASN F 2 55 ? 52.987 -32.461 -14.964 1.00 12.34 97 ASN F N 1
ATOM 7275 C CA . ASN F 2 55 ? 53.958 -31.764 -15.797 1.00 16.36 97 ASN F CA 1
ATOM 7276 C C . ASN F 2 55 ? 53.316 -30.600 -16.535 1.00 15.22 97 ASN F C 1
ATOM 7277 O O . ASN F 2 55 ? 53.981 -29.596 -16.809 1.00 17.33 97 ASN F O 1
ATOM 7282 N N . ASN F 2 56 ? 52.025 -30.694 -16.828 1.00 14.97 98 ASN F N 1
ATOM 7283 C CA . ASN F 2 56 ? 51.340 -29.655 -17.572 1.00 13.57 98 ASN F CA 1
ATOM 7284 C C . ASN F 2 56 ? 50.537 -28.688 -16.699 1.00 16.93 98 ASN F C 1
ATOM 7285 O O . ASN F 2 56 ? 49.919 -27.770 -17.233 1.00 15.91 98 ASN F O 1
ATOM 7290 N N . ALA F 2 57 ? 50.537 -28.848 -15.375 1.00 14.15 99 ALA F N 1
ATOM 7291 C CA . ALA F 2 57 ? 49.677 -28.039 -14.520 1.00 16.19 99 ALA F CA 1
ATOM 7292 C C . ALA F 2 57 ? 50.193 -26.617 -14.406 1.00 14.31 99 ALA F C 1
ATOM 7293 O O . ALA F 2 57 ? 51.386 -26.377 -14.502 1.00 14.70 99 ALA F O 1
ATOM 7295 N N . GLN F 2 58 ? 49.280 -25.674 -14.163 1.00 16.36 100 GLN F N 1
ATOM 7296 C CA . GLN F 2 58 ? 49.702 -24.293 -13.926 1.00 19.25 100 GLN F CA 1
ATOM 7297 C C . GLN F 2 58 ? 50.610 -24.217 -12.714 1.00 19.65 100 GLN F C 1
ATOM 7298 O O . GLN F 2 58 ? 51.636 -23.526 -12.726 1.00 21.69 100 GLN F O 1
ATOM 7304 N N . THR F 2 59 ? 50.298 -24.985 -11.683 1.00 21.34 101 THR F N 1
ATOM 7305 C CA . THR F 2 59 ? 51.198 -25.111 -10.546 1.00 18.77 101 THR F CA 1
ATOM 7306 C C . THR F 2 59 ? 51.087 -26.527 -10.000 1.00 15.31 101 THR F C 1
ATOM 7307 O O . THR F 2 59 ? 50.007 -27.123 -10.001 1.00 16.12 101 THR F O 1
ATOM 7311 N N . ALA F 2 60 ? 52.224 -27.089 -9.601 1.00 12.69 102 ALA F N 1
ATOM 7312 C CA . ALA F 2 60 ? 52.257 -28.426 -9.014 1.00 12.88 102 ALA F CA 1
ATOM 7313 C C . ALA F 2 60 ? 53.350 -28.347 -7.951 1.00 16.59 102 ALA F C 1
ATOM 7314 O O . ALA F 2 60 ? 54.538 -28.391 -8.295 1.00 12.87 102 ALA F O 1
ATOM 7316 N N . THR F 2 61 ? 52.956 -28.156 -6.683 1.00 11.98 103 THR F N 1
ATOM 7317 C CA . THR F 2 61 ? 53.939 -27.979 -5.624 1.00 13.05 103 THR F CA 1
ATOM 7318 C C . THR F 2 61 ? 53.540 -28.735 -4.368 1.00 12.88 103 THR F C 1
ATOM 7319 O O . THR F 2 61 ? 52.371 -29.079 -4.157 1.00 14.22 103 THR F O 1
ATOM 7323 N N . TYR F 2 62 ? 54.527 -28.937 -3.485 1.00 11.71 104 TYR F N 1
ATOM 7324 C CA . TYR F 2 62 ? 54.198 -29.147 -2.085 1.00 10.80 104 TYR F CA 1
ATOM 7325 C C . TYR F 2 62 ? 55.013 -28.187 -1.235 1.00 13.66 104 TYR F C 1
ATOM 7326 O O . TYR F 2 62 ? 56.150 -27.828 -1.576 1.00 12.79 104 TYR F O 1
ATOM 7335 N N . THR F 2 63 ? 54.386 -27.743 -0.151 1.00 12.29 105 THR F N 1
ATOM 7336 C CA . THR F 2 63 ? 54.960 -26.776 0.772 1.00 14.97 105 THR F CA 1
ATOM 7337 C C . THR F 2 63 ? 55.136 -27.453 2.124 1.00 15.97 105 THR F C 1
ATOM 7338 O O . THR F 2 63 ? 54.165 -27.928 2.723 1.00 14.28 105 THR F O 1
ATOM 7342 N N . LEU F 2 64 ? 56.369 -27.491 2.597 1.00 13.57 106 LEU F N 1
ATOM 7343 C CA . LEU F 2 64 ? 56.687 -28.027 3.914 1.00 14.79 106 LEU F CA 1
ATOM 7344 C C . LEU F 2 64 ? 56.629 -26.868 4.903 1.00 19.20 106 LEU F C 1
ATOM 7345 O O . LEU F 2 64 ? 57.259 -25.834 4.674 1.00 19.72 106 LEU F O 1
ATOM 7350 N N . THR F 2 65 ? 55.826 -26.999 5.948 1.00 16.12 107 THR F N 1
ATOM 7351 C CA . THR F 2 65 ? 55.872 -26.057 7.058 1.00 18.59 107 THR F CA 1
ATOM 7352 C C . THR F 2 65 ? 56.763 -26.724 8.095 1.00 17.85 107 THR F C 1
ATOM 7353 O O . THR F 2 65 ? 56.476 -27.844 8.526 1.00 17.22 107 THR F O 1
ATOM 7357 N N . LEU F 2 66 ? 57.881 -26.091 8.433 1.00 18.58 108 LEU F N 1
ATOM 7358 C CA . LEU F 2 66 ? 58.806 -26.708 9.364 1.00 21.08 108 LEU F CA 1
ATOM 7359 C C . LEU F 2 66 ? 58.524 -26.237 10.782 1.00 22.82 108 LEU F C 1
ATOM 7360 O O . LEU F 2 66 ? 57.961 -25.169 11.001 1.00 22.05 108 LEU F O 1
ATOM 7365 N N . ASN F 2 67 ? 58.958 -27.047 11.749 1.00 27.20 109 ASN F N 1
ATOM 7366 C CA . ASN F 2 67 ? 58.740 -26.706 13.150 1.00 31.34 109 ASN F CA 1
ATOM 7367 C C . ASN F 2 67 ? 59.386 -25.367 13.501 1.00 36.93 109 ASN F C 1
ATOM 7368 O O . ASN F 2 67 ? 58.826 -24.585 14.280 1.00 37.33 109 ASN F O 1
ATOM 7373 N N . ASP F 2 68 ? 60.542 -25.061 12.909 1.00 26.85 110 ASP F N 1
ATOM 7374 C CA . ASP F 2 68 ? 61.142 -23.771 13.250 1.00 34.34 110 ASP F CA 1
ATOM 7375 C C . ASP F 2 68 ? 60.418 -22.586 12.558 1.00 35.93 110 ASP F C 1
ATOM 7376 O O . ASP F 2 68 ? 60.869 -21.426 12.594 1.00 34.49 110 ASP F O 1
ATOM 7381 N N . GLY F 2 69 ? 59.278 -22.845 11.907 1.00 34.39 111 GLY F N 1
ATOM 7382 C CA . GLY F 2 69 ? 58.496 -21.810 11.266 1.00 33.65 111 GLY F CA 1
ATOM 7383 C C . GLY F 2 69 ? 58.845 -21.536 9.818 1.00 31.40 111 GLY F C 1
ATOM 7384 O O . GLY F 2 69 ? 58.074 -20.853 9.130 1.00 31.25 111 GLY F O 1
ATOM 7385 N N . ASN F 2 70 ? 59.987 -22.023 9.346 1.00 29.94 112 ASN F N 1
ATOM 7386 C CA . ASN F 2 70 ? 60.338 -21.923 7.939 1.00 29.38 112 ASN F CA 1
ATOM 7387 C C . ASN F 2 70 ? 59.254 -22.564 7.072 1.00 26.02 112 ASN F C 1
ATOM 7388 O O . ASN F 2 70 ? 58.500 -23.428 7.527 1.00 24.75 112 ASN F O 1
ATOM 7393 N N . LYS F 2 71 ? 59.178 -22.116 5.814 1.00 25.29 113 LYS F N 1
ATOM 7394 C CA . LYS F 2 71 ? 58.372 -22.750 4.765 1.00 26.04 113 LYS F CA 1
ATOM 7395 C C . LYS F 2 71 ? 59.287 -23.073 3.590 1.00 29.43 113 LYS F C 1
ATOM 7396 O O . LYS F 2 71 ? 60.091 -22.227 3.181 1.00 32.49 113 LYS F O 1
ATOM 7402 N N . LYS F 2 72 ? 59.171 -24.282 3.038 1.00 20.59 114 LYS F N 1
ATOM 7403 C CA . LYS F 2 72 ? 59.949 -24.662 1.870 1.00 15.92 114 LYS F CA 1
ATOM 7404 C C . LYS F 2 72 ? 58.978 -25.107 0.789 1.00 20.13 114 LYS F C 1
ATOM 7405 O O . LYS F 2 72 ? 58.245 -26.081 0.978 1.00 19.15 114 LYS F O 1
ATOM 7411 N N . VAL F 2 73 ? 58.979 -24.407 -0.334 1.00 17.10 115 VAL F N 1
ATOM 7412 C CA . VAL F 2 73 ? 58.120 -24.755 -1.459 1.00 18.49 115 VAL F CA 1
ATOM 7413 C C . VAL F 2 73 ? 58.912 -25.584 -2.454 1.00 19.90 115 VAL F C 1
ATOM 7414 O O . VAL F 2 73 ? 59.989 -25.173 -2.904 1.00 22.17 115 VAL F O 1
ATOM 7418 N N . VAL F 2 74 ? 58.393 -26.760 -2.790 1.00 13.99 116 VAL F N 1
ATOM 7419 C CA . VAL F 2 74 ? 59.057 -27.695 -3.677 1.00 16.76 116 VAL F CA 1
ATOM 7420 C C . VAL F 2 74 ? 58.218 -27.813 -4.941 1.00 15.18 116 VAL F C 1
ATOM 7421 O O . VAL F 2 74 ? 57.003 -28.042 -4.870 1.00 15.25 116 VAL F O 1
ATOM 7425 N N . ASN F 2 75 ? 58.865 -27.616 -6.085 1.00 19.52 117 ASN F N 1
ATOM 7426 C CA . ASN F 2 75 ? 58.244 -27.795 -7.393 1.00 17.57 117 ASN F CA 1
ATOM 7427 C C . ASN F 2 75 ? 58.194 -29.281 -7.751 1.00 17.45 117 ASN F C 1
ATOM 7428 O O . ASN F 2 75 ? 59.217 -29.957 -7.849 1.00 18.46 117 ASN F O 1
ATOM 7433 N N . LEU F 2 76 ? 56.995 -29.794 -7.970 1.00 15.64 118 LEU F N 1
ATOM 7434 C CA . LEU F 2 76 ? 56.880 -31.203 -8.307 1.00 13.00 118 LEU F CA 1
ATOM 7435 C C . LEU F 2 76 ? 57.302 -31.522 -9.735 1.00 16.66 118 LEU F C 1
ATOM 7436 O O . LEU F 2 76 ? 57.485 -32.703 -10.051 1.00 19.87 118 LEU F O 1
ATOM 7441 N N . LYS F 2 77 ? 57.442 -30.520 -10.602 1.00 17.90 119 LYS F N 1
ATOM 7442 C CA . LYS F 2 77 ? 57.879 -30.777 -11.968 1.00 19.16 119 LYS F CA 1
ATOM 7443 C C . LYS F 2 77 ? 59.379 -31.022 -12.028 1.00 23.87 119 LYS F C 1
ATOM 7444 O O . LYS F 2 77 ? 59.838 -31.868 -12.797 1.00 29.38 119 LYS F O 1
ATOM 7450 N N . LYS F 2 78 ? 60.148 -30.304 -11.220 1.00 27.62 120 LYS F N 1
ATOM 7451 C CA . LYS F 2 78 ? 61.602 -30.492 -11.181 1.00 20.98 120 LYS F CA 1
ATOM 7452 C C . LYS F 2 78 ? 62.098 -29.909 -9.872 1.00 22.06 120 LYS F C 1
ATOM 7453 O O . LYS F 2 78 ? 61.923 -28.712 -9.618 1.00 24.85 120 LYS F O 1
ATOM 7459 N N . ASN F 2 79 ? 62.691 -30.755 -9.051 1.00 25.76 121 ASN F N 1
ATOM 7460 C CA . ASN F 2 79 ? 63.135 -30.410 -7.707 1.00 25.07 121 ASN F CA 1
ATOM 7461 C C . ASN F 2 79 ? 64.657 -30.497 -7.690 1.00 24.35 121 ASN F C 1
ATOM 7462 O O . ASN F 2 79 ? 65.225 -31.591 -7.591 1.00 23.25 121 ASN F O 1
ATOM 7467 N N . ASP F 2 80 ? 65.306 -29.341 -7.794 1.00 26.02 122 ASP F N 1
ATOM 7468 C CA . ASP F 2 80 ? 66.764 -29.337 -7.814 1.00 26.78 122 ASP F CA 1
ATOM 7469 C C . ASP F 2 80 ? 67.361 -29.811 -6.499 1.00 25.15 122 ASP F C 1
ATOM 7470 O O . ASP F 2 80 ? 68.567 -30.066 -6.451 1.00 34.02 122 ASP F O 1
ATOM 7475 N N . ASP F 2 81 ? 66.557 -29.956 -5.450 1.00 26.99 123 ASP F N 1
ATOM 7476 C CA . ASP F 2 81 ? 67.004 -30.463 -4.158 1.00 25.82 123 ASP F CA 1
ATOM 7477 C C . ASP F 2 81 ? 66.741 -31.954 -3.979 1.00 17.15 123 ASP F C 1
ATOM 7478 O O . ASP F 2 81 ? 66.869 -32.465 -2.865 1.00 19.42 123 ASP F O 1
ATOM 7483 N N . ALA F 2 82 ? 66.392 -32.668 -5.048 1.00 18.17 124 ALA F N 1
ATOM 7484 C CA . ALA F 2 82 ? 65.953 -34.053 -4.924 1.00 18.74 124 ALA F CA 1
ATOM 7485 C C . ALA F 2 82 ? 66.955 -34.940 -4.198 1.00 25.71 124 ALA F C 1
ATOM 7486 O O . ALA F 2 82 ? 66.572 -35.882 -3.490 1.00 18.33 124 ALA F O 1
ATOM 7488 N N . LYS F 2 83 ? 68.240 -34.697 -4.410 1.00 19.85 125 LYS F N 1
ATOM 7489 C CA . LYS F 2 83 ? 69.271 -35.573 -3.892 1.00 20.25 125 LYS F CA 1
ATOM 7490 C C . LYS F 2 83 ? 69.787 -35.123 -2.543 1.00 19.90 125 LYS F C 1
ATOM 7491 O O . LYS F 2 83 ? 70.723 -35.736 -2.017 1.00 20.46 125 LYS F O 1
ATOM 7497 N N . ASN F 2 84 ? 69.246 -34.057 -1.984 1.00 17.52 126 ASN F N 1
ATOM 7498 C CA . ASN F 2 84 ? 69.607 -33.536 -0.686 1.00 17.88 126 ASN F CA 1
ATOM 7499 C C . ASN F 2 84 ? 68.793 -34.116 0.444 1.00 24.75 126 ASN F C 1
ATOM 7500 O O . ASN F 2 84 ? 67.734 -34.698 0.240 1.00 18.88 126 ASN F O 1
ATOM 7505 N N . SER F 2 85 ? 69.303 -34.236 1.687 1.00 19.06 127 SER F N 1
ATOM 7506 C CA . SER F 2 85 ? 68.675 -34.867 2.829 1.00 16.31 127 SER F CA 1
ATOM 7507 C C . SER F 2 85 ? 67.770 -33.894 3.570 1.00 20.40 127 SER F C 1
ATOM 7508 O O . SER F 2 85 ? 67.964 -32.673 3.559 1.00 21.48 127 SER F O 1
ATOM 7511 N N . ILE F 2 86 ? 66.773 -34.460 4.229 1.00 22.16 128 ILE F N 1
ATOM 7512 C CA . ILE F 2 86 ? 65.928 -33.712 5.150 1.00 25.10 128 ILE F CA 1
ATOM 7513 C C . ILE F 2 86 ? 65.576 -34.663 6.283 1.00 24.66 128 ILE F C 1
ATOM 7514 O O . ILE F 2 86 ? 65.402 -35.868 6.059 1.00 19.86 128 ILE F O 1
ATOM 7519 N N . ASP F 2 87 ? 65.538 -34.122 7.499 1.00 25.69 129 ASP F N 1
ATOM 7520 C CA . ASP F 2 87 ? 65.120 -34.854 8.685 1.00 26.29 129 ASP F CA 1
ATOM 7521 C C . ASP F 2 87 ? 63.610 -34.701 8.797 1.00 20.49 129 ASP F C 1
ATOM 7522 O O . ASP F 2 87 ? 63.138 -33.597 9.076 1.00 21.04 129 ASP F O 1
ATOM 7527 N N . PRO F 2 88 ? 62.821 -35.753 8.573 1.00 20.83 130 PRO F N 1
ATOM 7528 C CA . PRO F 2 88 ? 61.365 -35.570 8.590 1.00 23.78 130 PRO F CA 1
ATOM 7529 C C . PRO F 2 88 ? 60.855 -35.045 9.912 1.00 23.85 130 PRO F C 1
ATOM 7530 O O . PRO F 2 88 ? 59.755 -34.482 9.964 1.00 21.62 130 PRO F O 1
ATOM 7534 N N . SER F 2 89 ? 61.609 -35.212 11.001 1.00 25.29 131 SER F N 1
ATOM 7535 C CA . SER F 2 89 ? 61.107 -34.744 12.286 1.00 23.02 131 SER F CA 1
ATOM 7536 C C . SER F 2 89 ? 61.069 -33.226 12.387 1.00 25.80 131 SER F C 1
ATOM 7537 O O . SER F 2 89 ? 60.485 -32.706 13.343 1.00 26.80 131 SER F O 1
ATOM 7540 N N . THR F 2 90 ? 61.661 -32.506 11.428 1.00 22.10 132 THR F N 1
ATOM 7541 C CA . THR F 2 90 ? 61.541 -31.057 11.371 1.00 22.06 132 THR F CA 1
ATOM 7542 C C . THR F 2 90 ? 60.258 -30.599 10.683 1.00 19.82 132 THR F C 1
ATOM 7543 O O . THR F 2 90 ? 59.950 -29.401 10.712 1.00 23.07 132 THR F O 1
ATOM 7547 N N . ILE F 2 91 ? 59.494 -31.522 10.098 1.00 20.33 133 ILE F N 1
ATOM 7548 C CA . ILE F 2 91 ? 58.321 -31.178 9.301 1.00 18.74 133 ILE F CA 1
ATOM 7549 C C . ILE F 2 91 ? 57.086 -31.198 10.192 1.00 14.53 133 ILE F C 1
ATOM 7550 O O . ILE F 2 91 ? 56.809 -32.207 10.848 1.00 19.48 133 ILE F O 1
ATOM 7555 N N . LYS F 2 92 ? 56.355 -30.091 10.214 1.00 15.57 134 LYS F N 1
ATOM 7556 C CA . LYS F 2 92 ? 55.081 -29.968 10.912 1.00 18.45 134 LYS F CA 1
ATOM 7557 C C . LYS F 2 92 ? 53.896 -30.405 10.049 1.00 17.73 134 LYS F C 1
ATOM 7558 O O . LYS F 2 92 ? 53.017 -31.120 10.522 1.00 21.19 134 LYS F O 1
ATOM 7564 N N . GLN F 2 93 ? 53.837 -29.925 8.813 1.00 15.92 135 GLN F N 1
ATOM 7565 C CA . GLN F 2 93 ? 52.698 -30.176 7.939 1.00 14.74 135 GLN F CA 1
ATOM 7566 C C . GLN F 2 93 ? 53.167 -30.037 6.505 1.00 16.56 135 GLN F C 1
ATOM 7567 O O . GLN F 2 93 ? 54.166 -29.373 6.224 1.00 15.37 135 GLN F O 1
ATOM 7573 N N . ILE F 2 94 ? 52.409 -30.634 5.586 1.00 13.44 136 ILE F N 1
ATOM 7574 C CA . ILE F 2 94 ? 52.701 -30.541 4.161 1.00 12.98 136 ILE F CA 1
ATOM 7575 C C . ILE F 2 94 ? 51.419 -30.162 3.431 1.00 14.75 136 ILE F C 1
ATOM 7576 O O . ILE F 2 94 ? 50.381 -30.785 3.638 1.00 13.60 136 ILE F O 1
ATOM 7581 N N . GLN F 2 95 ? 51.481 -29.141 2.596 1.00 10.43 137 GLN F N 1
ATOM 7582 C CA . GLN F 2 95 ? 50.343 -28.746 1.773 1.00 11.49 137 GLN F CA 1
ATOM 7583 C C . GLN F 2 95 ? 50.683 -29.013 0.316 1.00 12.54 137 GLN F C 1
ATOM 7584 O O . GLN F 2 95 ? 51.612 -28.405 -0.234 1.00 13.62 137 GLN F O 1
ATOM 7590 N N . ILE F 2 96 ? 49.912 -29.896 -0.313 1.00 12.58 138 ILE F N 1
ATOM 7591 C CA . ILE F 2 96 ? 50.129 -30.325 -1.691 1.00 10.67 138 ILE F CA 1
ATOM 7592 C C . ILE F 2 96 ? 49.061 -29.699 -2.581 1.00 12.83 138 ILE F C 1
ATOM 7593 O O . ILE F 2 96 ? 47.860 -29.804 -2.286 1.00 11.83 138 ILE F O 1
ATOM 7598 N N . VAL F 2 97 ? 49.493 -29.034 -3.654 1.00 13.63 139 VAL F N 1
ATOM 7599 C CA . VAL F 2 97 ? 48.585 -28.327 -4.554 1.00 13.09 139 VAL F CA 1
ATOM 7600 C C . VAL F 2 97 ? 48.923 -28.645 -6.005 1.00 13.35 139 VAL F C 1
ATOM 7601 O O . VAL F 2 97 ? 50.046 -28.384 -6.449 1.00 15.75 139 VAL F O 1
ATOM 7605 N N . VAL F 2 98 ? 47.944 -29.148 -6.760 1.00 12.66 140 VAL F N 1
ATOM 7606 C CA . VAL F 2 98 ? 48.060 -29.270 -8.207 1.00 13.31 140 VAL F CA 1
ATOM 7607 C C . VAL F 2 98 ? 46.886 -28.523 -8.824 1.00 16.29 140 VAL F C 1
ATOM 7608 O O . VAL F 2 98 ? 45.724 -28.833 -8.538 1.00 17.72 140 VAL F O 1
ATOM 7612 N N . LYS F 2 99 ? 47.195 -27.504 -9.611 1.00 16.32 141 LYS F N 1
ATOM 7613 C CA . LYS F 2 99 ? 46.217 -26.598 -10.232 1.00 27.02 141 LYS F CA 1
ATOM 7614 C C . LYS F 2 99 ? 45.521 -25.687 -9.223 1.00 26.07 141 LYS F C 1
ATOM 7615 O O . LYS F 2 99 ? 46.059 -24.637 -8.860 1.00 43.19 141 LYS F O 1
ATOM 7621 N N . ILE G 1 1 ? 50.382 -75.372 -8.654 1.00 17.62 16 ILE G N 1
ATOM 7622 C CA . ILE G 1 1 ? 51.584 -75.904 -9.304 1.00 14.43 16 ILE G CA 1
ATOM 7623 C C . ILE G 1 1 ? 51.146 -77.070 -10.187 1.00 17.37 16 ILE G C 1
ATOM 7624 O O . ILE G 1 1 ? 50.543 -78.031 -9.715 1.00 17.16 16 ILE G O 1
ATOM 7629 N N . ILE G 1 2 ? 51.416 -76.967 -11.478 1.00 17.89 17 ILE G N 1
ATOM 7630 C CA . ILE G 1 2 ? 51.119 -78.030 -12.425 1.00 17.84 17 ILE G CA 1
ATOM 7631 C C . ILE G 1 2 ? 52.394 -78.838 -12.648 1.00 13.50 17 ILE G C 1
ATOM 7632 O O . ILE G 1 2 ? 53.465 -78.268 -12.870 1.00 16.50 17 ILE G O 1
ATOM 7637 N N . GLY G 1 3 ? 52.270 -80.166 -12.615 1.00 14.85 18 GLY G N 1
ATOM 7638 C CA . GLY G 1 3 ? 53.380 -81.060 -12.924 1.00 16.50 18 GLY G CA 1
ATOM 7639 C C . GLY G 1 3 ? 54.481 -81.161 -11.895 1.00 22.81 18 GLY G C 1
ATOM 7640 O O . GLY G 1 3 ? 55.603 -81.571 -12.224 1.00 20.44 18 GLY G O 1
ATOM 7641 N N . GLY G 1 4 ? 54.203 -80.828 -10.647 1.00 17.01 19 GLY G N 1
ATOM 7642 C CA . GLY G 1 4 ? 55.208 -80.800 -9.617 1.00 16.62 19 GLY G CA 1
ATOM 7643 C C . GLY G 1 4 ? 55.055 -81.973 -8.678 1.00 19.12 19 GLY G C 1
ATOM 7644 O O . GLY G 1 4 ? 54.372 -82.959 -8.979 1.00 21.70 19 GLY G O 1
ATOM 7645 N N . ARG G 1 5 ? 55.675 -81.848 -7.517 1.00 15.86 20 ARG G N 1
ATOM 7646 C CA . ARG G 1 5 ? 55.618 -82.859 -6.471 1.00 21.69 20 ARG G CA 1
ATOM 7647 C C . ARG G 1 5 ? 55.342 -82.158 -5.149 1.00 21.58 20 ARG G C 1
ATOM 7648 O O . ARG G 1 5 ? 55.691 -80.988 -4.977 1.00 18.73 20 ARG G O 1
ATOM 7656 N N . GLU G 1 6 ? 54.745 -82.876 -4.201 1.00 19.55 21 GLU G N 1
ATOM 7657 C CA . GLU G 1 6 ? 54.614 -82.314 -2.858 1.00 22.86 21 GLU G CA 1
ATOM 7658 C C . GLU G 1 6 ? 55.994 -82.019 -2.271 1.00 21.43 21 GLU G C 1
ATOM 7659 O O . GLU G 1 6 ? 56.907 -82.847 -2.342 1.00 19.62 21 GLU G O 1
ATOM 7665 N N . SER G 1 7 ? 56.162 -80.823 -1.693 1.00 15.71 22 SER G N 1
ATOM 7666 C CA . SER G 1 7 ? 57.426 -80.446 -1.082 1.00 16.51 22 SER G CA 1
ATOM 7667 C C . SER G 1 7 ? 57.645 -81.241 0.188 1.00 15.17 22 SER G C 1
ATOM 7668 O O . SER G 1 7 ? 56.694 -81.644 0.853 1.00 22.61 22 SER G O 1
ATOM 7671 N N . ARG G 1 8 ? 58.908 -81.469 0.516 1.00 18.95 23 ARG G N 1
ATOM 7672 C CA . ARG G 1 8 ? 59.236 -81.932 1.861 1.00 20.26 23 ARG G CA 1
ATOM 7673 C C . ARG G 1 8 ? 58.703 -80.907 2.862 1.00 22.62 23 ARG G C 1
ATOM 7674 O O . ARG G 1 8 ? 58.939 -79.706 2.681 1.00 21.52 23 ARG G O 1
ATOM 7682 N N . PRO G 1 9 ? 57.988 -81.319 3.908 1.00 24.64 24 PRO G N 1
ATOM 7683 C CA . PRO G 1 9 ? 57.448 -80.318 4.841 1.00 26.55 24 PRO G CA 1
ATOM 7684 C C . PRO G 1 9 ? 58.527 -79.406 5.424 1.00 23.19 24 PRO G C 1
ATOM 7685 O O . PRO G 1 9 ? 59.562 -79.858 5.934 1.00 22.30 24 PRO G O 1
ATOM 7689 N N . HIS G 1 10 ? 58.280 -78.089 5.314 1.00 20.01 25 HIS G N 1
ATOM 7690 C CA . HIS G 1 10 ? 59.096 -77.040 5.933 1.00 18.19 25 HIS G CA 1
ATOM 7691 C C . HIS G 1 10 ? 60.488 -76.933 5.348 1.00 18.35 25 HIS G C 1
ATOM 7692 O O . HIS G 1 10 ? 61.358 -76.289 5.936 1.00 20.68 25 HIS G O 1
ATOM 7699 N N . SER G 1 11 ? 60.688 -77.495 4.161 1.00 17.76 26 SER G N 1
ATOM 7700 C CA . SER G 1 11 ? 61.921 -77.330 3.402 1.00 21.99 26 SER G CA 1
ATOM 7701 C C . SER G 1 11 ? 62.028 -75.957 2.753 1.00 22.55 26 SER G C 1
ATOM 7702 O O . SER G 1 11 ? 63.121 -75.568 2.324 1.00 19.51 26 SER G O 1
ATOM 7705 N N . ARG G 1 12 ? 60.930 -75.203 2.705 1.00 21.74 27 ARG G N 1
ATOM 7706 C CA . ARG G 1 12 ? 60.875 -73.879 2.078 1.00 20.72 27 ARG G CA 1
ATOM 7707 C C . ARG G 1 12 ? 60.294 -72.903 3.098 1.00 19.62 27 ARG G C 1
ATOM 7708 O O . ARG G 1 12 ? 59.159 -72.412 2.955 1.00 18.01 27 ARG G O 1
ATOM 7716 N N . PRO G 1 13 ? 61.058 -72.603 4.152 1.00 16.58 28 PRO G N 1
ATOM 7717 C CA . PRO G 1 13 ? 60.506 -71.894 5.321 1.00 15.54 28 PRO G CA 1
ATOM 7718 C C . PRO G 1 13 ? 60.205 -70.421 5.086 1.00 15.73 28 PRO G C 1
ATOM 7719 O O . PRO G 1 13 ? 59.686 -69.752 5.984 1.00 16.46 28 PRO G O 1
ATOM 7723 N N . TYR G 1 14 ? 60.500 -69.912 3.902 1.00 14.99 29 TYR G N 1
ATOM 7724 C CA . TYR G 1 14 ? 60.146 -68.554 3.533 1.00 16.09 29 TYR G CA 1
ATOM 7725 C C . TYR G 1 14 ? 58.770 -68.470 2.896 1.00 12.90 29 TYR G C 1
ATOM 7726 O O . TYR G 1 14 ? 58.269 -67.352 2.709 1.00 13.81 29 TYR G O 1
ATOM 7735 N N . MET G 1 15 ? 58.135 -69.604 2.576 1.00 9.93 30 MET G N 1
ATOM 7736 C CA . MET G 1 15 ? 56.870 -69.564 1.842 1.00 9.24 30 MET G CA 1
ATOM 7737 C C . MET G 1 15 ? 55.737 -69.028 2.713 1.00 12.58 30 MET G C 1
ATOM 7738 O O . MET G 1 15 ? 55.600 -69.379 3.897 1.00 13.76 30 MET G O 1
ATOM 7743 N N . ALA G 1 16 ? 54.905 -68.178 2.103 1.00 11.56 31 ALA G N 1
ATOM 7744 C CA . ALA G 1 16 ? 53.766 -67.570 2.760 1.00 12.61 31 ALA G CA 1
ATOM 7745 C C . ALA G 1 16 ? 52.511 -67.825 1.951 1.00 10.40 31 ALA G C 1
ATOM 7746 O O . ALA G 1 16 ? 52.528 -67.785 0.714 1.00 12.78 31 ALA G O 1
ATOM 7748 N N . TYR G 1 17 ? 51.431 -68.137 2.662 1.00 12.75 32 TYR G N 1
ATOM 7749 C CA . TYR G 1 17 ? 50.107 -68.314 2.095 1.00 10.27 32 TYR G CA 1
ATOM 7750 C C . TYR G 1 17 ? 49.281 -67.094 2.448 1.00 12.25 32 TYR G C 1
ATOM 7751 O O . TYR G 1 17 ? 49.210 -66.710 3.625 1.00 11.23 32 TYR G O 1
ATOM 7760 N N . LEU G 1 18 ? 48.674 -66.479 1.436 1.00 8.88 33 LEU G N 1
ATOM 7761 C CA . LEU G 1 18 ? 47.939 -65.232 1.636 1.00 9.61 33 LEU G CA 1
ATOM 7762 C C . LEU G 1 18 ? 46.449 -65.431 1.417 1.00 10.67 33 LEU G C 1
ATOM 7763 O O . LEU G 1 18 ? 46.044 -65.979 0.382 1.00 11.31 33 LEU G O 1
ATOM 7768 N N . GLN G 1 19 ? 45.644 -64.929 2.363 1.00 11.44 34 GLN G N 1
ATOM 7769 C CA . GLN G 1 19 ? 44.191 -64.836 2.224 1.00 10.94 34 GLN G CA 1
ATOM 7770 C C . GLN G 1 19 ? 43.826 -63.359 2.132 1.00 9.06 34 GLN G C 1
ATOM 7771 O O . GLN G 1 19 ? 44.261 -62.564 2.972 1.00 12.28 34 GLN G O 1
ATOM 7777 N N . ILE G 1 20 ? 43.070 -62.996 1.093 1.00 10.72 35 ILE G N 1
ATOM 7778 C CA . ILE G 1 20 ? 42.817 -61.606 0.722 1.00 11.02 35 ILE G CA 1
ATOM 7779 C C . ILE G 1 20 ? 41.311 -61.398 0.608 1.00 9.85 35 ILE G C 1
ATOM 7780 O O . ILE G 1 20 ? 40.607 -62.199 -0.012 1.00 11.67 35 ILE G O 1
ATOM 7785 N N . GLN G 1 21 ? 40.814 -60.328 1.216 1.00 12.94 36 GLN G N 1
ATOM 7786 C CA . GLN G 1 21 ? 39.402 -60.002 1.150 1.00 13.00 36 GLN G CA 1
ATOM 7787 C C . GLN G 1 21 ? 39.161 -59.069 -0.025 1.00 13.74 36 GLN G C 1
ATOM 7788 O O . GLN G 1 21 ? 39.927 -58.128 -0.255 1.00 16.65 36 GLN G O 1
ATOM 7794 N N . SER G 1 22 ? 38.118 -59.349 -0.769 1.00 12.95 37 SER G N 1
ATOM 7795 C CA . SER G 1 22 ? 37.707 -58.563 -1.925 1.00 14.18 37 SER G CA 1
ATOM 7796 C C . SER G 1 22 ? 36.262 -58.111 -1.734 1.00 16.84 37 SER G C 1
ATOM 7797 O O . SER G 1 22 ? 35.577 -58.617 -0.839 1.00 15.36 37 SER G O 1
ATOM 7800 N N . PRO G 1 23 ? 35.759 -57.202 -2.573 1.00 16.44 38 PRO G N 1
ATOM 7801 C CA . PRO G 1 23 ? 34.404 -56.653 -2.335 1.00 22.19 38 PRO G CA 1
ATOM 7802 C C . PRO G 1 23 ? 33.281 -57.668 -2.464 1.00 16.24 38 PRO G C 1
ATOM 7803 O O . PRO G 1 23 ? 32.207 -57.464 -1.889 1.00 20.91 38 PRO G O 1
ATOM 7807 N N . ALA G 1 24 ? 33.472 -58.751 -3.222 1.00 11.29 39 ALA G N 1
ATOM 7808 C CA . ALA G 1 24 ? 32.409 -59.721 -3.468 1.00 18.23 39 ALA G CA 1
ATOM 7809 C C . ALA G 1 24 ? 32.878 -61.157 -3.253 1.00 13.26 39 ALA G C 1
ATOM 7810 O O . ALA G 1 24 ? 32.251 -62.096 -3.773 1.00 13.25 39 ALA G O 1
ATOM 7812 N N . GLY G 1 25 ? 33.969 -61.343 -2.514 1.00 11.20 40 GLY G N 1
ATOM 7813 C CA . GLY G 1 25 ? 34.580 -62.654 -2.406 1.00 11.05 40 GLY G CA 1
ATOM 7814 C C . GLY G 1 25 ? 35.953 -62.520 -1.823 1.00 11.97 40 GLY G C 1
ATOM 7815 O O . GLY G 1 25 ? 36.239 -61.579 -1.059 1.00 12.60 40 GLY G O 1
ATOM 7816 N N . GLN G 1 26 ? 36.796 -63.471 -2.167 1.00 9.72 41 GLN G N 1
ATOM 7817 C CA . GLN G 1 26 ? 38.144 -63.495 -1.636 1.00 10.17 41 GLN G CA 1
ATOM 7818 C C . GLN G 1 26 ? 39.079 -64.051 -2.683 1.00 11.55 41 GLN G C 1
ATOM 7819 O O . GLN G 1 26 ? 38.669 -64.631 -3.690 1.00 10.52 41 GLN G O 1
ATOM 7825 N N . SER G 1 27 ? 40.363 -63.890 -2.417 1.00 10.38 42 SER G N 1
ATOM 7826 C CA . SER G 1 27 ? 41.354 -64.536 -3.244 1.00 12.65 42 SER G CA 1
ATOM 7827 C C . SER G 1 27 ? 42.462 -65.115 -2.380 1.00 10.27 42 SER G C 1
ATOM 7828 O O . SER G 1 27 ? 42.552 -64.871 -1.177 1.00 10.23 42 SER G O 1
ATOM 7831 N N . ARG G 1 28 ? 43.305 -65.909 -3.040 1.00 8.69 43 ARG G N 1
ATOM 7832 C CA . ARG G 1 28 ? 44.411 -66.615 -2.426 1.00 12.22 43 ARG G CA 1
ATOM 7833 C C . ARG G 1 28 ? 45.628 -66.468 -3.338 1.00 11.82 43 ARG G C 1
ATOM 7834 O O . ARG G 1 28 ? 45.526 -66.563 -4.571 1.00 11.77 43 ARG G O 1
ATOM 7842 N N . CYS G 1 29 ? 46.782 -66.226 -2.713 1.00 9.61 44 CYS G N 1
ATOM 7843 C CA . CYS G 1 29 ? 48.063 -66.009 -3.382 1.00 11.51 44 CYS G CA 1
ATOM 7844 C C . CYS G 1 29 ? 49.123 -66.664 -2.525 1.00 9.92 44 CYS G C 1
ATOM 7845 O O . CYS G 1 29 ? 48.857 -67.090 -1.400 1.00 9.68 44 CYS G O 1
ATOM 7848 N N . GLY G 1 30 ? 50.328 -66.757 -3.092 1.00 9.30 45 GLY G N 1
ATOM 7849 C CA . GLY G 1 30 ? 51.531 -67.003 -2.332 1.00 10.95 45 GLY G CA 1
ATOM 7850 C C . GLY G 1 30 ? 52.327 -65.725 -2.121 1.00 13.27 45 GLY G C 1
ATOM 7851 O O . GLY G 1 30 ? 51.963 -64.622 -2.527 1.00 9.55 45 GLY G O 1
ATOM 7852 N N . GLY G 1 31 ? 53.457 -65.907 -1.458 1.00 11.92 46 GLY G N 1
ATOM 7853 C CA . GLY G 1 31 ? 54.352 -64.820 -1.152 1.00 11.53 46 GLY G CA 1
ATOM 7854 C C . GLY G 1 31 ? 55.556 -65.440 -0.492 1.00 10.38 46 GLY G C 1
ATOM 7855 O O . GLY G 1 31 ? 55.617 -66.659 -0.286 1.00 11.52 46 GLY G O 1
ATOM 7856 N N . PHE G 1 32 ? 56.525 -64.601 -0.178 1.00 9.38 47 PHE G N 1
ATOM 7857 C CA . PHE G 1 32 ? 57.709 -65.122 0.502 1.00 10.95 47 PHE G CA 1
ATOM 7858 C C . PHE G 1 32 ? 58.284 -64.080 1.450 1.00 10.13 47 PHE G C 1
ATOM 7859 O O . PHE G 1 32 ? 58.372 -62.889 1.139 1.00 11.59 47 PHE G O 1
ATOM 7867 N N . LEU G 1 33 ? 58.727 -64.573 2.615 1.00 12.65 48 LEU G N 1
ATOM 7868 C CA . LEU G 1 33 ? 59.400 -63.751 3.611 1.00 14.23 48 LEU G CA 1
ATOM 7869 C C . LEU G 1 33 ? 60.780 -63.299 3.132 1.00 15.30 48 LEU G C 1
ATOM 7870 O O . LEU G 1 33 ? 61.599 -64.114 2.695 1.00 14.28 48 LEU G O 1
ATOM 7875 N N . VAL G 1 34 ? 61.028 -61.994 3.197 1.00 12.92 49 VAL G N 1
ATOM 7876 C CA . VAL G 1 34 ? 62.302 -61.419 2.787 1.00 11.23 49 VAL G CA 1
ATOM 7877 C C . VAL G 1 34 ? 62.988 -60.694 3.933 1.00 14.15 49 VAL G C 1
ATOM 7878 O O . VAL G 1 34 ? 64.187 -60.391 3.832 1.00 19.19 49 VAL G O 1
ATOM 7882 N N . ARG G 1 35 ? 62.269 -60.438 5.014 1.00 15.79 50 ARG G N 1
ATOM 7883 C CA . ARG G 1 35 ? 62.838 -59.978 6.276 1.00 14.57 50 ARG G CA 1
ATOM 7884 C C . ARG G 1 35 ? 61.851 -60.397 7.353 1.00 19.16 50 ARG G C 1
ATOM 7885 O O . ARG G 1 35 ? 60.715 -60.785 7.064 1.00 19.28 50 ARG G O 1
ATOM 7893 N N . GLU G 1 36 ? 62.290 -60.336 8.611 1.00 19.81 51 GLU G N 1
ATOM 7894 C CA . GLU G 1 36 ? 61.415 -60.798 9.681 1.00 20.97 51 GLU G CA 1
ATOM 7895 C C . GLU G 1 36 ? 60.068 -60.078 9.695 1.00 19.10 51 GLU G C 1
ATOM 7896 O O . GLU G 1 36 ? 59.101 -60.613 10.239 1.00 21.59 51 GLU G O 1
ATOM 7902 N N . ASP G 1 37 ? 59.988 -58.897 9.091 1.00 16.70 52 ASP G N 1
ATOM 7903 C CA . ASP G 1 37 ? 58.788 -58.072 9.130 1.00 19.39 52 ASP G CA 1
ATOM 7904 C C . ASP G 1 37 ? 58.173 -57.824 7.756 1.00 17.52 52 ASP G C 1
ATOM 7905 O O . ASP G 1 37 ? 57.261 -57.009 7.661 1.00 14.40 52 ASP G O 1
ATOM 7910 N N . PHE G 1 38 ? 58.682 -58.444 6.692 1.00 15.77 53 PHE G N 1
ATOM 7911 C CA . PHE G 1 38 ? 58.203 -58.133 5.348 1.00 12.85 53 PHE G CA 1
ATOM 7912 C C . PHE G 1 38 ? 58.082 -59.385 4.505 1.00 15.43 53 PHE G C 1
ATOM 7913 O O . PHE G 1 38 ? 58.972 -60.241 4.497 1.00 13.23 53 PHE G O 1
ATOM 7921 N N . VAL G 1 39 ? 56.960 -59.461 3.780 1.00 12.37 54 VAL G N 1
ATOM 7922 C CA . VAL G 1 39 ? 56.702 -60.486 2.787 1.00 9.37 54 VAL G CA 1
ATOM 7923 C C . VAL G 1 39 ? 56.603 -59.832 1.408 1.00 15.32 54 VAL G C 1
ATOM 7924 O O . VAL G 1 39 ? 56.006 -58.763 1.251 1.00 12.82 54 VAL G O 1
ATOM 7928 N N . LEU G 1 40 ? 57.190 -60.469 0.418 1.00 11.54 55 LEU G N 1
ATOM 7929 C CA . LEU G 1 40 ? 57.078 -60.020 -0.964 1.00 11.12 55 LEU G CA 1
ATOM 7930 C C . LEU G 1 40 ? 56.029 -60.870 -1.666 1.00 11.69 55 LEU G C 1
ATOM 7931 O O . LEU G 1 40 ? 55.906 -62.070 -1.405 1.00 10.70 55 LEU G O 1
ATOM 7936 N N . THR G 1 41 ? 55.284 -60.252 -2.574 1.00 10.55 56 THR G N 1
ATOM 7937 C CA . THR G 1 41 ? 54.258 -60.964 -3.334 1.00 8.92 56 THR G CA 1
ATOM 7938 C C . THR G 1 41 ? 53.953 -60.111 -4.556 1.00 9.11 56 THR G C 1
ATOM 7939 O O . THR G 1 41 ? 54.677 -59.156 -4.865 1.00 9.47 56 THR G O 1
ATOM 7943 N N . ALA G 1 42 ? 52.881 -60.462 -5.251 1.00 7.78 57 ALA G N 1
ATOM 7944 C CA . ALA G 1 42 ? 52.469 -59.760 -6.461 1.00 6.25 57 ALA G CA 1
ATOM 7945 C C . ALA G 1 42 ? 51.502 -58.626 -6.106 1.00 8.16 57 ALA G C 1
ATOM 7946 O O . ALA G 1 42 ? 50.684 -58.756 -5.197 1.00 10.84 57 ALA G O 1
ATOM 7948 N N . ALA G 1 43 ? 51.574 -57.525 -6.860 1.00 9.13 58 ALA G N 1
ATOM 7949 C CA . ALA G 1 43 ? 50.682 -56.391 -6.611 1.00 8.71 58 ALA G CA 1
ATOM 7950 C C . ALA G 1 43 ? 49.225 -56.727 -6.914 1.00 8.50 58 ALA G C 1
ATOM 7951 O O . ALA G 1 43 ? 48.306 -56.119 -6.337 1.00 10.51 58 ALA G O 1
ATOM 7953 N N . HIS G 1 44 ? 48.980 -57.653 -7.827 1.00 8.48 59 HIS G N 1
ATOM 7954 C CA . HIS G 1 44 ? 47.599 -58.008 -8.152 1.00 8.24 59 HIS G CA 1
ATOM 7955 C C . HIS G 1 44 ? 46.920 -58.791 -7.040 1.00 8.98 59 HIS G C 1
ATOM 7956 O O . HIS G 1 44 ? 45.699 -59.009 -7.128 1.00 14.32 59 HIS G O 1
ATOM 7963 N N . CYS G 1 45 ? 47.648 -59.154 -5.999 1.00 10.40 60 CYS G N 1
ATOM 7964 C CA . CYS G 1 45 ? 47.132 -59.830 -4.822 1.00 12.13 60 CYS G CA 1
ATOM 7965 C C . CYS G 1 45 ? 46.679 -58.851 -3.734 1.00 15.23 60 CYS G C 1
ATOM 7966 O O . CYS G 1 45 ? 46.439 -59.283 -2.602 1.00 21.69 60 CYS G O 1
ATOM 7969 N N . TRP G 1 46 ? 46.579 -57.557 -4.038 1.00 15.09 61 TRP G N 1
ATOM 7970 C CA . TRP G 1 46 ? 46.192 -56.567 -3.039 1.00 15.67 61 TRP G CA 1
ATOM 7971 C C . TRP G 1 46 ? 44.706 -56.704 -2.692 1.00 15.42 61 TRP G C 1
ATOM 7972 O O . TRP G 1 46 ? 43.878 -57.057 -3.527 1.00 16.10 61 TRP G O 1
ATOM 7983 N N . GLY G 1 47 ? 44.388 -56.449 -1.428 1.00 18.47 62 GLY G N 1
ATOM 7984 C CA . GLY G 1 47 ? 43.025 -56.406 -0.927 1.00 19.31 62 GLY G CA 1
ATOM 7985 C C . GLY G 1 47 ? 43.042 -55.744 0.436 1.00 20.93 62 GLY G C 1
ATOM 7986 O O . GLY G 1 47 ? 44.098 -55.461 1.000 1.00 18.79 62 GLY G O 1
ATOM 7987 N N . SER G 1 48 ? 41.856 -55.564 1.006 1.00 24.99 63 SER G N 1
ATOM 7988 C CA . SER G 1 48 ? 41.701 -54.584 2.083 1.00 25.03 63 SER G CA 1
ATOM 7989 C C . SER G 1 48 ? 42.093 -55.125 3.452 1.00 37.61 63 SER G C 1
ATOM 7990 O O . SER G 1 48 ? 42.446 -54.326 4.350 1.00 26.64 63 SER G O 1
ATOM 7993 N N . ASN G 1 49 ? 41.976 -56.451 3.628 1.00 20.73 64 ASN G N 1
ATOM 7994 C CA . ASN G 1 49 ? 42.452 -57.203 4.776 1.00 14.68 64 ASN G CA 1
ATOM 7995 C C . ASN G 1 49 ? 43.263 -58.320 4.126 1.00 27.68 64 ASN G C 1
ATOM 7996 O O . ASN G 1 49 ? 42.772 -58.969 3.185 1.00 28.29 64 ASN G O 1
ATOM 8001 N N . ILE G 1 50 ? 44.498 -58.500 4.555 1.00 13.45 65 ILE G N 1
ATOM 8002 C CA . ILE G 1 50 ? 45.344 -59.603 4.089 1.00 12.16 65 ILE G CA 1
ATOM 8003 C C . ILE G 1 50 ? 45.890 -60.323 5.307 1.00 15.07 65 ILE G C 1
ATOM 8004 O O . ILE G 1 50 ? 46.464 -59.685 6.190 1.00 15.60 65 ILE G O 1
ATOM 8009 N N . ASN G 1 51 ? 45.718 -61.638 5.347 1.00 15.64 66 ASN G N 1
ATOM 8010 C CA . ASN G 1 51 ? 46.222 -62.482 6.429 1.00 13.35 66 ASN G CA 1
ATOM 8011 C C . ASN G 1 51 ? 47.283 -63.388 5.838 1.00 13.74 66 ASN G C 1
ATOM 8012 O O . ASN G 1 51 ? 47.038 -64.034 4.812 1.00 14.89 66 ASN G O 1
ATOM 8017 N N . VAL G 1 52 ? 48.447 -63.424 6.478 1.00 12.66 67 VAL G N 1
ATOM 8018 C CA . VAL G 1 52 ? 49.620 -64.164 6.016 1.00 14.19 67 VAL G CA 1
ATOM 8019 C C . VAL G 1 52 ? 49.822 -65.357 6.930 1.00 15.86 67 VAL G C 1
ATOM 8020 O O . VAL G 1 52 ? 49.909 -65.199 8.156 1.00 17.32 67 VAL G O 1
ATOM 8024 N N . THR G 1 53 ? 49.967 -66.548 6.346 1.00 15.75 68 THR G N 1
ATOM 8025 C CA . THR G 1 53 ? 50.349 -67.712 7.138 1.00 16.24 68 THR G CA 1
ATOM 8026 C C . THR G 1 53 ? 51.739 -68.175 6.744 1.00 15.29 68 THR G C 1
ATOM 8027 O O . THR G 1 53 ? 51.979 -68.514 5.579 1.00 15.40 68 THR G O 1
ATOM 8031 N N . LEU G 1 54 ? 52.643 -68.205 7.725 1.00 14.09 69 LEU G N 1
ATOM 8032 C CA . LEU G 1 54 ? 53.998 -68.729 7.596 1.00 16.29 69 LEU G CA 1
ATOM 8033 C C . LEU G 1 54 ? 54.101 -70.030 8.383 1.00 15.52 69 LEU G C 1
ATOM 8034 O O . LEU G 1 54 ? 53.251 -70.338 9.227 1.00 15.04 69 LEU G O 1
ATOM 8039 N N . GLY G 1 55 ? 55.110 -70.825 8.052 1.00 16.74 70 GLY G N 1
ATOM 8040 C CA . GLY G 1 55 ? 55.318 -72.071 8.763 1.00 17.49 70 GLY G CA 1
ATOM 8041 C C . GLY G 1 55 ? 54.401 -73.196 8.368 1.00 20.62 70 GLY G C 1
ATOM 8042 O O . GLY G 1 55 ? 54.300 -74.189 9.095 1.00 19.12 70 GLY G O 1
ATOM 8043 N N . ALA G 1 56 ? 53.702 -73.080 7.242 1.00 17.34 71 ALA G N 1
ATOM 8044 C CA . ALA G 1 56 ? 52.700 -74.062 6.895 1.00 15.40 71 ALA G CA 1
ATOM 8045 C C . ALA G 1 56 ? 53.261 -75.106 5.946 1.00 18.71 71 ALA G C 1
ATOM 8046 O O . ALA G 1 56 ? 54.161 -74.836 5.140 1.00 15.75 71 ALA G O 1
ATOM 8048 N N . HIS G 1 57 ? 52.709 -76.306 6.054 1.00 18.98 72 HIS G N 1
ATOM 8049 C CA . HIS G 1 57 ? 52.786 -77.282 4.976 1.00 17.69 72 HIS G CA 1
ATOM 8050 C C . HIS G 1 57 ? 51.394 -77.619 4.478 1.00 17.39 72 HIS G C 1
ATOM 8051 O O . HIS G 1 57 ? 51.057 -77.294 3.337 1.00 15.62 72 HIS G O 1
ATOM 8058 N N . ASN G 1 58 ? 50.565 -78.223 5.326 1.00 17.30 73 ASN G N 1
ATOM 8059 C CA . ASN G 1 58 ? 49.156 -78.445 5.029 1.00 18.89 73 ASN G CA 1
ATOM 8060 C C . ASN G 1 58 ? 48.359 -77.253 5.542 1.00 17.82 73 ASN G C 1
ATOM 8061 O O . ASN G 1 58 ? 48.121 -77.126 6.746 1.00 19.05 73 ASN G O 1
ATOM 8066 N N . ILE G 1 59 ? 47.970 -76.363 4.631 1.00 14.94 74 ILE G N 1
ATOM 8067 C CA . ILE G 1 59 ? 47.310 -75.123 5.033 1.00 17.68 74 ILE G CA 1
ATOM 8068 C C . ILE G 1 59 ? 45.897 -75.381 5.525 1.00 19.63 74 ILE G C 1
ATOM 8069 O O . ILE G 1 59 ? 45.321 -74.535 6.214 1.00 19.90 74 ILE G O 1
ATOM 8074 N N . GLN G 1 60 ? 45.313 -76.532 5.200 1.00 21.00 75 GLN G N 1
ATOM 8075 C CA . GLN G 1 60 ? 43.988 -76.884 5.683 1.00 21.75 75 GLN G CA 1
ATOM 8076 C C . GLN G 1 60 ? 43.996 -77.583 7.040 1.00 24.45 75 GLN G C 1
ATOM 8077 O O . GLN G 1 60 ? 42.953 -78.099 7.450 1.00 24.66 75 GLN G O 1
ATOM 8083 N N . ARG G 1 61 ? 45.129 -77.626 7.732 1.00 23.26 76 ARG G N 1
ATOM 8084 C CA . ARG G 1 61 ? 45.204 -78.181 9.075 1.00 24.74 76 ARG G CA 1
ATOM 8085 C C . ARG G 1 61 ? 45.735 -77.110 10.015 1.00 24.71 76 ARG G C 1
ATOM 8086 O O . ARG G 1 61 ? 46.440 -76.186 9.599 1.00 22.82 76 ARG G O 1
ATOM 8094 N N . ARG G 1 62 ? 45.396 -77.232 11.300 1.00 24.07 77 ARG G N 1
ATOM 8095 C CA . ARG G 1 62 ? 45.892 -76.278 12.291 1.00 25.24 77 ARG G CA 1
ATOM 8096 C C . ARG G 1 62 ? 47.240 -76.751 12.835 1.00 24.38 77 ARG G C 1
ATOM 8097 O O . ARG G 1 62 ? 47.367 -77.211 13.972 1.00 33.00 77 ARG G O 1
ATOM 8105 N N . GLU G 1 63 ? 48.283 -76.573 12.028 1.00 27.93 78 GLU G N 1
ATOM 8106 C CA . GLU G 1 63 ? 49.607 -77.050 12.406 1.00 25.52 78 GLU G CA 1
ATOM 8107 C C . GLU G 1 63 ? 50.247 -76.131 13.446 1.00 24.86 78 GLU G C 1
ATOM 8108 O O . GLU G 1 63 ? 50.093 -74.903 13.396 1.00 23.27 78 GLU G O 1
ATOM 8114 N N . ASN G 1 64 ? 50.982 -76.734 14.388 1.00 26.98 79 ASN G N 1
ATOM 8115 C CA . ASN G 1 64 ? 51.593 -75.979 15.473 1.00 27.80 79 ASN G CA 1
ATOM 8116 C C . ASN G 1 64 ? 52.759 -75.128 14.996 1.00 27.05 79 ASN G C 1
ATOM 8117 O O . ASN G 1 64 ? 53.199 -74.235 15.728 1.00 27.16 79 ASN G O 1
ATOM 8122 N N . THR G 1 65 ? 53.255 -75.378 13.788 1.00 24.58 80 THR G N 1
ATOM 8123 C CA . THR G 1 65 ? 54.319 -74.590 13.183 1.00 23.18 80 THR G CA 1
ATOM 8124 C C . THR G 1 65 ? 53.796 -73.323 12.513 1.00 22.94 80 THR G C 1
ATOM 8125 O O . THR G 1 65 ? 54.598 -72.461 12.139 1.00 20.97 80 THR G O 1
ATOM 8129 N N . GLN G 1 66 ? 52.489 -73.207 12.335 1.00 21.67 81 GLN G N 1
ATOM 8130 C CA . GLN G 1 66 ? 51.919 -72.092 11.592 1.00 21.40 81 GLN G CA 1
ATOM 8131 C C . GLN G 1 66 ? 51.921 -70.833 12.446 1.00 22.81 81 GLN G C 1
ATOM 8132 O O . GLN G 1 66 ? 51.667 -70.883 13.650 1.00 22.94 81 GLN G O 1
ATOM 8138 N N . GLN G 1 67 ? 52.272 -69.715 11.819 1.00 16.82 82 GLN G N 1
ATOM 8139 C CA . GLN G 1 67 ? 52.143 -68.389 12.396 1.00 19.82 82 GLN G CA 1
ATOM 8140 C C . GLN G 1 67 ? 51.219 -67.601 11.484 1.00 23.85 82 GLN G C 1
ATOM 8141 O O . GLN G 1 67 ? 51.522 -67.427 10.299 1.00 19.21 82 GLN G O 1
ATOM 8147 N N . HIS G 1 68 ? 50.088 -67.148 12.021 1.00 22.70 83 HIS G N 1
ATOM 8148 C CA . HIS G 1 68 ? 49.132 -66.351 11.269 1.00 21.15 83 HIS G CA 1
ATOM 8149 C C . HIS G 1 68 ? 49.308 -64.894 11.674 1.00 20.56 83 HIS G C 1
ATOM 8150 O O . HIS G 1 68 ? 49.155 -64.554 12.855 1.00 27.29 83 HIS G O 1
ATOM 8157 N N . ILE G 1 69 ? 49.627 -64.040 10.708 1.00 20.74 84 ILE G N 1
ATOM 8158 C CA . ILE G 1 69 ? 49.914 -62.633 10.976 1.00 18.16 84 ILE G CA 1
ATOM 8159 C C . ILE G 1 69 ? 49.214 -61.753 9.945 1.00 18.23 84 ILE G C 1
ATOM 8160 O O . ILE G 1 69 ? 49.296 -62.000 8.736 1.00 18.12 84 ILE G O 1
ATOM 8165 N N . THR G 1 70 ? 48.508 -60.730 10.413 1.00 18.71 85 THR G N 1
ATOM 8166 C CA . THR G 1 70 ? 47.868 -59.798 9.498 1.00 15.48 85 THR G CA 1
ATOM 8167 C C . THR G 1 70 ? 48.891 -58.843 8.903 1.00 16.21 85 THR G C 1
ATOM 8168 O O . THR G 1 70 ? 49.880 -58.485 9.546 1.00 20.28 85 THR G O 1
ATOM 8172 N N . ALA G 1 71 ? 48.640 -58.404 7.678 1.00 15.02 86 ALA G N 1
ATOM 8173 C CA . ALA G 1 71 ? 49.482 -57.396 7.054 1.00 15.30 86 ALA G CA 1
ATOM 8174 C C . ALA G 1 71 ? 49.088 -56.036 7.607 1.00 18.35 86 ALA G C 1
ATOM 8175 O O . ALA G 1 71 ? 47.914 -55.670 7.586 1.00 21.58 86 ALA G O 1
ATOM 8177 N N . ARG G 1 72 ? 50.059 -55.310 8.135 1.00 17.52 87 ARG G N 1
ATOM 8178 C CA . ARG G 1 72 ? 49.797 -53.991 8.687 1.00 20.01 87 ARG G CA 1
ATOM 8179 C C . ARG G 1 72 ? 49.668 -52.981 7.573 1.00 19.85 87 ARG G C 1
ATOM 8180 O O . ARG G 1 72 ? 48.864 -52.053 7.669 1.00 21.03 87 ARG G O 1
ATOM 8188 N N . ARG G 1 73 ? 50.470 -53.155 6.527 1.00 17.43 88 ARG G N 1
ATOM 8189 C CA . ARG G 1 73 ? 50.584 -52.251 5.400 1.00 26.08 88 ARG G CA 1
ATOM 8190 C C . ARG G 1 73 ? 50.861 -53.096 4.166 1.00 26.64 88 ARG G C 1
ATOM 8191 O O . ARG G 1 73 ? 51.613 -54.070 4.232 1.00 20.37 88 ARG G O 1
ATOM 8199 N N . ALA G 1 74 ? 50.226 -52.731 3.056 1.00 21.01 89 ALA G N 1
ATOM 8200 C CA . ALA G 1 74 ? 50.319 -53.447 1.786 1.00 17.19 89 ALA G CA 1
ATOM 8201 C C . ALA G 1 74 ? 50.744 -52.421 0.748 1.00 26.92 89 ALA G C 1
ATOM 8202 O O . ALA G 1 74 ? 49.947 -51.560 0.364 1.00 30.89 89 ALA G O 1
ATOM 8204 N N . ILE G 1 75 ? 51.991 -52.487 0.311 1.00 13.74 90 ILE G N 1
ATOM 8205 C CA . ILE G 1 75 ? 52.585 -51.431 -0.483 1.00 13.79 90 ILE G CA 1
ATOM 8206 C C . ILE G 1 75 ? 52.787 -51.964 -1.899 1.00 15.11 90 ILE G C 1
ATOM 8207 O O . ILE G 1 75 ? 53.761 -52.668 -2.181 1.00 11.93 90 ILE G O 1
ATOM 8212 N N . ARG G 1 76 ? 51.867 -51.612 -2.799 1.00 14.85 91 ARG G N 1
ATOM 8213 C CA . ARG G 1 76 ? 52.013 -51.931 -4.210 1.00 12.05 91 ARG G CA 1
ATOM 8214 C C . ARG G 1 76 ? 53.003 -50.992 -4.886 1.00 12.28 91 ARG G C 1
ATOM 8215 O O . ARG G 1 76 ? 53.075 -49.806 -4.571 1.00 15.07 91 ARG G O 1
ATOM 8223 N N . HIS G 1 77 ? 53.750 -51.526 -5.839 1.00 11.12 92 HIS G N 1
ATOM 8224 C CA . HIS G 1 77 ? 54.685 -50.702 -6.586 1.00 12.27 92 HIS G CA 1
ATOM 8225 C C . HIS G 1 77 ? 53.938 -49.510 -7.181 1.00 14.50 92 HIS G C 1
ATOM 8226 O O . HIS G 1 77 ? 52.860 -49.688 -7.765 1.00 13.43 92 HIS G O 1
ATOM 8233 N N . PRO G 1 78 ? 54.483 -48.297 -7.091 1.00 13.10 93 PRO G N 1
ATOM 8234 C CA . PRO G 1 78 ? 53.710 -47.133 -7.564 1.00 18.19 93 PRO G CA 1
ATOM 8235 C C . PRO G 1 78 ? 53.449 -47.131 -9.060 1.00 15.53 93 PRO G C 1
ATOM 8236 O O . PRO G 1 78 ? 52.476 -46.474 -9.476 1.00 21.09 93 PRO G O 1
ATOM 8240 N N . GLN G 1 79 ? 54.246 -47.833 -9.880 1.00 16.24 94 GLN G N 1
ATOM 8241 C CA . GLN G 1 79 ? 53.998 -47.928 -11.316 1.00 17.10 94 GLN G CA 1
ATOM 8242 C C . GLN G 1 79 ? 53.284 -49.230 -11.715 1.00 12.35 94 GLN G C 1
ATOM 8243 O O . GLN G 1 79 ? 53.263 -49.560 -12.900 1.00 16.23 94 GLN G O 1
ATOM 8249 N N . TYR G 1 80 ? 52.748 -49.990 -10.751 1.00 13.76 95 TYR G N 1
ATOM 8250 C CA . TYR G 1 80 ? 51.916 -51.154 -11.071 1.00 12.34 95 TYR G CA 1
ATOM 8251 C C . TYR G 1 80 ? 50.825 -50.756 -12.069 1.00 12.09 95 TYR G C 1
ATOM 8252 O O . TYR G 1 80 ? 50.118 -49.773 -11.867 1.00 11.82 95 TYR G O 1
ATOM 8261 N N . ASN G 1 81 ? 50.728 -51.503 -13.154 1.00 9.68 96 ASN G N 1
ATOM 8262 C CA . ASN G 1 81 ? 49.748 -51.282 -14.213 1.00 9.69 96 ASN G CA 1
ATOM 8263 C C . ASN G 1 81 ? 48.879 -52.523 -14.298 1.00 11.44 96 ASN G C 1
ATOM 8264 O O . ASN G 1 81 ? 49.324 -53.570 -14.800 1.00 11.62 96 ASN G O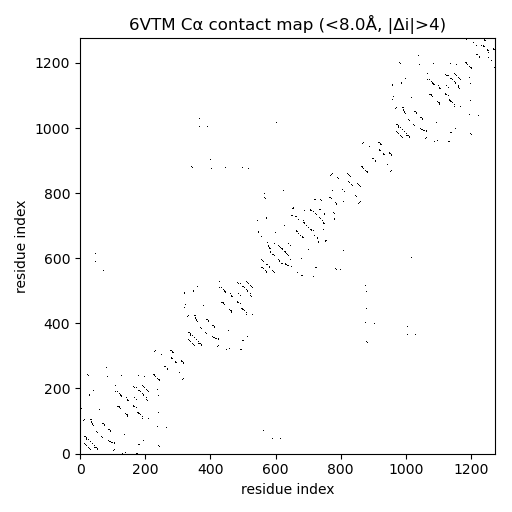 1
ATOM 8269 N N . GLN G 1 82 ? 47.649 -52.399 -13.807 1.00 13.20 97 GLN G N 1
ATOM 8270 C CA . GLN G 1 82 ? 46.776 -53.555 -13.719 1.00 11.13 97 GLN G CA 1
ATOM 8271 C C . GLN G 1 82 ? 46.294 -54.029 -15.087 1.00 9.88 97 GLN G C 1
ATOM 8272 O O . GLN G 1 82 ? 45.885 -55.182 -15.191 1.00 11.39 97 GLN G O 1
ATOM 8278 N N . ARG G 1 83 ? 46.368 -53.189 -16.130 1.00 10.49 98 ARG G N 1
ATOM 8279 C CA . ARG G 1 83 ? 45.878 -53.588 -17.451 1.00 12.20 98 ARG G CA 1
ATOM 8280 C C . ARG G 1 83 ? 46.850 -54.547 -18.114 1.00 13.19 98 ARG G C 1
ATOM 8281 O O . ARG G 1 83 ? 46.459 -55.603 -18.619 1.00 15.95 98 ARG G O 1
ATOM 8289 N N . THR G 1 84 ? 48.121 -54.169 -18.144 1.00 10.97 99 THR G N 1
ATOM 8290 C CA . THR G 1 84 ? 49.171 -54.975 -18.746 1.00 12.73 99 THR G CA 1
ATOM 8291 C C . THR G 1 84 ? 49.853 -55.898 -17.743 1.00 14.14 99 THR G C 1
ATOM 8292 O O . THR G 1 84 ? 50.674 -56.728 -18.149 1.00 14.89 99 THR G O 1
ATOM 8296 N N . ILE G 1 85 ? 49.525 -55.792 -16.459 1.00 14.43 100 ILE G N 1
ATOM 8297 C CA . ILE G 1 85 ? 50.233 -56.501 -15.385 1.00 11.66 100 ILE G CA 1
ATOM 8298 C C . ILE G 1 85 ? 51.729 -56.225 -15.475 1.00 16.07 100 ILE G C 1
ATOM 8299 O O . ILE G 1 85 ? 52.543 -57.151 -15.558 1.00 21.43 100 ILE G O 1
ATOM 8304 N N . GLN G 1 86 ? 52.098 -54.956 -15.478 1.00 11.45 101 GLN G N 1
ATOM 8305 C CA . GLN G 1 86 ? 53.494 -54.560 -15.361 1.00 14.41 101 GLN G CA 1
ATOM 8306 C C . GLN G 1 86 ? 53.802 -54.034 -13.968 1.00 12.21 101 GLN G C 1
ATOM 8307 O O . GLN G 1 86 ? 52.938 -53.493 -13.277 1.00 12.59 101 GLN G O 1
ATOM 8313 N N . ASN G 1 87 ? 55.067 -54.183 -13.567 1.00 13.46 102 ASN G N 1
ATOM 8314 C CA . ASN G 1 87 ? 55.530 -53.777 -12.240 1.00 11.76 102 ASN G CA 1
ATOM 8315 C C . ASN G 1 87 ? 54.685 -54.434 -11.147 1.00 10.36 102 ASN G C 1
ATOM 8316 O O . ASN G 1 87 ? 54.265 -53.805 -10.176 1.00 11.45 102 ASN G O 1
ATOM 8321 N N . ASP G 1 88 ? 54.478 -55.741 -11.312 1.00 9.25 103 ASP G N 1
ATOM 8322 C CA . ASP G 1 88 ? 53.591 -56.555 -10.471 1.00 13.30 103 ASP G CA 1
ATOM 8323 C C . ASP G 1 88 ? 54.366 -57.040 -9.243 1.00 11.37 103 ASP G C 1
ATOM 8324 O O . ASP G 1 88 ? 54.840 -58.177 -9.151 1.00 13.61 103 ASP G O 1
ATOM 8329 N N . ILE G 1 89 ? 54.505 -56.151 -8.275 1.00 8.83 104 ILE G N 1
ATOM 8330 C CA . ILE G 1 89 ? 55.250 -56.430 -7.063 1.00 9.14 104 ILE G CA 1
ATOM 8331 C C . ILE G 1 89 ? 54.665 -55.603 -5.929 1.00 11.70 104 ILE G C 1
ATOM 8332 O O . ILE G 1 89 ? 54.289 -54.439 -6.118 1.00 12.32 104 ILE G O 1
ATOM 8337 N N . MET G 1 90 ? 54.606 -56.213 -4.739 1.00 9.51 105 MET G N 1
ATOM 8338 C CA . MET G 1 90 ? 54.021 -55.606 -3.558 1.00 11.62 105 MET G CA 1
ATOM 8339 C C . MET G 1 90 ? 54.783 -56.109 -2.330 1.00 10.95 105 MET G C 1
ATOM 8340 O O . MET G 1 90 ? 55.136 -57.285 -2.256 1.00 10.95 105 MET G O 1
ATOM 8345 N N . LEU G 1 91 ? 55.020 -55.206 -1.386 1.00 10.88 106 LEU G N 1
ATOM 8346 C CA . LEU G 1 91 ? 55.556 -55.538 -0.075 1.00 11.64 106 LEU G CA 1
ATOM 8347 C C . LEU G 1 91 ? 54.443 -55.478 0.956 1.00 13.16 106 LEU G C 1
ATOM 8348 O O . LEU G 1 91 ? 53.636 -54.550 0.950 1.00 15.94 106 LEU G O 1
ATOM 8353 N N . LEU G 1 92 ? 54.413 -56.476 1.825 1.00 12.91 107 LEU G N 1
ATOM 8354 C CA . LEU G 1 92 ? 53.504 -56.560 2.953 1.00 13.02 107 LEU G CA 1
ATOM 8355 C C . LEU G 1 92 ? 54.310 -56.388 4.232 1.00 13.42 107 LEU G C 1
ATOM 8356 O O . LEU G 1 92 ? 55.164 -57.226 4.537 1.00 15.68 107 LEU G O 1
ATOM 8361 N N . GLN G 1 93 ? 54.084 -55.293 4.946 1.00 13.46 108 GLN G N 1
ATOM 8362 C CA . GLN G 1 93 ? 54.626 -55.147 6.286 1.00 13.72 108 GLN G CA 1
ATOM 8363 C C . GLN G 1 93 ? 53.776 -55.951 7.261 1.00 17.94 108 GLN G C 1
ATOM 8364 O O . GLN G 1 93 ? 52.557 -55.756 7.357 1.00 15.53 108 GLN G O 1
ATOM 8370 N N . LEU G 1 94 ? 54.414 -56.850 7.993 1.00 14.71 109 LEU G N 1
ATOM 8371 C CA . LEU G 1 94 ? 53.708 -57.707 8.923 1.00 12.57 109 LEU G CA 1
ATOM 8372 C C . LEU G 1 94 ? 53.375 -56.911 10.186 1.00 18.75 109 LEU G C 1
ATOM 8373 O O . LEU G 1 94 ? 54.132 -56.027 10.597 1.00 19.71 109 LEU G O 1
ATOM 8378 N N . SER G 1 95 ? 52.221 -57.197 10.784 1.00 19.84 110 SER G N 1
ATOM 8379 C CA . SER G 1 95 ? 51.845 -56.469 11.993 1.00 23.07 110 SER G CA 1
ATOM 8380 C C . SER G 1 95 ? 52.733 -56.826 13.179 1.00 26.51 110 SER G C 1
ATOM 8381 O O . SER G 1 95 ? 52.740 -56.099 14.184 1.00 28.28 110 SER G O 1
ATOM 8384 N N . ARG G 1 96 ? 53.481 -57.922 13.084 1.00 22.82 111 ARG G N 1
ATOM 8385 C CA . ARG G 1 96 ? 54.497 -58.247 14.079 1.00 25.76 111 ARG G CA 1
ATOM 8386 C C . ARG G 1 96 ? 55.570 -59.064 13.388 1.00 28.25 111 ARG G C 1
ATOM 8387 O O . ARG G 1 96 ? 55.275 -59.769 12.421 1.00 26.08 111 ARG G O 1
ATOM 8395 N N . ARG G 1 97 ? 56.814 -58.957 13.878 1.00 25.89 112 ARG G N 1
ATOM 8396 C CA . ARG G 1 97 ? 57.904 -59.776 13.357 1.00 23.48 112 ARG G CA 1
ATOM 8397 C C . ARG G 1 97 ? 57.589 -61.252 13.572 1.00 27.69 112 ARG G C 1
ATOM 8398 O O . ARG G 1 97 ? 56.912 -61.632 14.529 1.00 24.74 112 ARG G O 1
ATOM 8406 N N . VAL G 1 98 ? 58.068 -62.097 12.656 1.00 24.84 113 VAL G N 1
ATOM 8407 C CA . VAL G 1 98 ? 57.875 -63.526 12.843 1.00 24.15 113 VAL G CA 1
ATOM 8408 C C . VAL G 1 98 ? 58.738 -64.002 14.009 1.00 28.53 113 VAL G C 1
ATOM 8409 O O . VAL G 1 98 ? 59.700 -63.340 14.421 1.00 29.81 113 VAL G O 1
ATOM 8413 N N . ARG G 1 99 ? 58.343 -65.137 14.591 1.00 31.40 114 ARG G N 1
ATOM 8414 C CA . ARG G 1 99 ? 59.240 -65.924 15.435 1.00 37.51 114 ARG G CA 1
ATOM 8415 C C . ARG G 1 99 ? 60.123 -66.764 14.515 1.00 35.38 114 ARG G C 1
ATOM 8416 O O . ARG G 1 99 ? 59.654 -67.737 13.912 1.00 31.41 114 ARG G O 1
ATOM 8424 N N . ARG G 1 100 ? 61.399 -66.401 14.397 1.00 35.01 115 ARG G N 1
ATOM 8425 C CA . ARG G 1 100 ? 62.284 -67.100 13.479 1.00 34.00 115 ARG G CA 1
ATOM 8426 C C . ARG G 1 100 ? 62.653 -68.469 14.047 1.00 43.86 115 ARG G C 1
ATOM 8427 O O . ARG G 1 100 ? 63.001 -68.597 15.227 1.00 42.64 115 ARG G O 1
ATOM 8435 N N . ASN G 1 101 ? 62.568 -69.497 13.211 1.00 31.05 116 ASN G N 1
ATOM 8436 C CA . ASN G 1 101 ? 62.932 -70.849 13.620 1.00 33.67 116 ASN G CA 1
ATOM 8437 C C . ASN G 1 101 ? 63.177 -71.675 12.361 1.00 39.06 116 ASN G C 1
ATOM 8438 O O . ASN G 1 101 ? 63.253 -71.139 11.248 1.00 32.88 116 ASN G O 1
ATOM 8443 N N . ARG G 1 102 ? 63.306 -72.989 12.529 1.00 34.27 117 ARG G N 1
ATOM 8444 C CA . ARG G 1 102 ? 63.585 -73.816 11.366 1.00 37.55 117 ARG G CA 1
ATOM 8445 C C . ARG G 1 102 ? 62.427 -73.846 10.374 1.00 29.21 117 ARG G C 1
ATOM 8446 O O . ARG G 1 102 ? 62.623 -74.283 9.235 1.00 32.34 117 ARG G O 1
ATOM 8454 N N . ASN G 1 103 ? 61.236 -73.403 10.767 1.00 29.49 118 ASN G N 1
ATOM 8455 C CA . ASN G 1 103 ? 60.079 -73.477 9.884 1.00 23.89 118 ASN G CA 1
ATOM 8456 C C . ASN G 1 103 ? 59.705 -72.136 9.286 1.00 20.70 118 ASN G C 1
ATOM 8457 O O . ASN G 1 103 ? 58.817 -72.089 8.420 1.00 20.08 118 ASN G O 1
ATOM 8462 N N . VAL G 1 104 ? 60.333 -71.053 9.740 1.00 21.84 119 VAL G N 1
ATOM 8463 C CA . VAL G 1 104 ? 60.015 -69.702 9.304 1.00 18.05 119 VAL G CA 1
ATOM 8464 C C . VAL G 1 104 ? 61.310 -68.899 9.249 1.00 22.43 119 VAL G C 1
ATOM 8465 O O . VAL G 1 104 ? 61.909 -68.606 10.293 1.00 23.88 119 VAL G O 1
ATOM 8469 N N . ASN G 1 105 ? 61.772 -68.575 8.046 1.00 16.06 120 ASN G N 1
ATOM 8470 C CA . ASN G 1 105 ? 62.916 -67.685 7.930 1.00 19.80 120 ASN G CA 1
ATOM 8471 C C . ASN G 1 105 ? 62.958 -67.107 6.529 1.00 18.92 120 ASN G C 1
ATOM 8472 O O . ASN G 1 105 ? 62.439 -67.711 5.583 1.00 22.77 120 ASN G O 1
ATOM 8477 N N . PRO G 1 106 ? 63.602 -65.960 6.360 1.00 20.82 121 PRO G N 1
ATOM 8478 C CA . PRO G 1 106 ? 63.584 -65.271 5.065 1.00 19.02 121 PRO G CA 1
ATOM 8479 C C . PRO G 1 106 ? 64.469 -65.926 4.022 1.00 22.32 121 PRO G C 1
ATOM 8480 O O . PRO G 1 106 ? 65.399 -66.667 4.325 1.00 20.56 121 PRO G O 1
ATOM 8484 N N . VAL G 1 107 ? 64.185 -65.591 2.765 1.00 16.59 122 VAL G N 1
ATOM 8485 C CA . VAL G 1 107 ? 64.968 -66.044 1.629 1.00 17.26 122 VAL G CA 1
ATOM 8486 C C . VAL G 1 107 ? 65.731 -64.866 1.052 1.00 22.24 122 VAL G C 1
ATOM 8487 O O . VAL G 1 107 ? 65.261 -63.723 1.067 1.00 19.75 122 VAL G O 1
ATOM 8491 N N . ALA G 1 108 ? 66.922 -65.151 0.529 1.00 18.88 123 ALA G N 1
ATOM 8492 C CA . ALA G 1 108 ? 67.760 -64.079 0.010 1.00 17.69 123 ALA G CA 1
ATOM 8493 C C . ALA G 1 108 ? 67.259 -63.595 -1.343 1.00 19.51 123 ALA G C 1
ATOM 8494 O O . ALA G 1 108 ? 66.629 -64.335 -2.099 1.00 19.99 123 ALA G O 1
ATOM 8496 N N . LEU G 1 109 ? 67.568 -62.346 -1.643 1.00 19.63 124 LEU G N 1
ATOM 8497 C CA . LEU G 1 109 ? 67.278 -61.714 -2.913 1.00 17.28 124 LEU G CA 1
ATOM 8498 C C . LEU G 1 109 ? 68.527 -61.565 -3.777 1.00 19.07 124 LEU G C 1
ATOM 8499 O O . LEU G 1 109 ? 69.661 -61.622 -3.281 1.00 18.68 124 LEU G O 1
ATOM 8504 N N . PRO G 1 110 ? 68.354 -61.340 -5.074 1.00 18.62 125 PRO G N 1
ATOM 8505 C CA . PRO G 1 110 ? 69.507 -61.205 -5.977 1.00 18.19 125 PRO G CA 1
ATOM 8506 C C . PRO G 1 110 ? 70.259 -59.903 -5.765 1.00 19.85 125 PRO G C 1
ATOM 8507 O O . PRO G 1 110 ? 69.831 -58.994 -5.062 1.00 22.92 125 PRO G O 1
ATOM 8511 N N . ARG G 1 111 ? 71.412 -59.824 -6.419 1.00 20.57 126 ARG G N 1
ATOM 8512 C CA . ARG G 1 111 ? 72.155 -58.583 -6.484 1.00 25.47 126 ARG G CA 1
ATOM 8513 C C . ARG G 1 111 ? 71.454 -57.599 -7.420 1.00 25.73 126 ARG G C 1
ATOM 8514 O O . ARG G 1 111 ? 70.664 -57.976 -8.295 1.00 21.54 126 ARG G O 1
ATOM 8522 N N . ALA G 1 112 ? 71.726 -56.314 -7.206 1.00 32.91 127 ALA G N 1
ATOM 8523 C CA . ALA G 1 112 ? 71.066 -55.283 -7.996 1.00 39.34 127 ALA G CA 1
ATOM 8524 C C . ALA G 1 112 ? 71.313 -55.521 -9.481 1.00 34.45 127 ALA G C 1
ATOM 8525 O O . ALA G 1 112 ? 72.449 -55.734 -9.902 1.00 34.80 127 ALA G O 1
ATOM 8527 N N . GLN G 1 113 ? 70.231 -55.547 -10.264 1.00 30.27 128 GLN G N 1
ATOM 8528 C CA . GLN G 1 113 ? 70.290 -55.680 -11.724 1.00 29.67 128 GLN G CA 1
ATOM 8529 C C . GLN G 1 113 ? 70.878 -57.011 -12.191 1.00 22.44 128 GLN G C 1
ATOM 8530 O O . GLN G 1 113 ? 71.257 -57.151 -13.359 1.00 23.46 128 GLN G O 1
ATOM 8536 N N . GLU G 1 114 ? 70.957 -57.998 -11.311 1.00 18.21 129 GLU G N 1
ATOM 8537 C CA . GLU G 1 114 ? 71.413 -59.322 -11.706 1.00 19.88 129 GLU G CA 1
ATOM 8538 C C . GLU G 1 114 ? 70.458 -59.944 -12.706 1.00 24.98 129 GLU G C 1
ATOM 8539 O O . GLU G 1 114 ? 69.235 -59.890 -12.535 1.00 21.04 129 GLU G O 1
ATOM 8545 N N . GLY G 1 115 ? 71.009 -60.545 -13.756 1.00 19.64 130 GLY G N 1
ATOM 8546 C CA . GLY G 1 115 ? 70.210 -61.240 -14.743 1.00 19.24 130 GLY G CA 1
ATOM 8547 C C . GLY G 1 115 ? 70.045 -62.702 -14.406 1.00 18.26 130 GLY G C 1
ATOM 8548 O O . GLY G 1 115 ? 70.380 -63.164 -13.317 1.00 21.72 130 GLY G O 1
ATOM 8549 N N . LEU G 1 116 ? 69.536 -63.451 -15.377 1.00 19.80 131 LEU G N 1
ATOM 8550 C CA . LEU G 1 116 ? 69.302 -64.874 -15.179 1.00 23.38 131 LEU G CA 1
ATOM 8551 C C . LEU G 1 116 ? 69.459 -65.554 -16.528 1.00 27.00 131 LEU G C 1
ATOM 8552 O O . LEU G 1 116 ? 68.621 -65.379 -17.425 1.00 24.70 131 LEU G O 1
ATOM 8557 N N . ARG G 1 117 ? 70.520 -66.333 -16.662 1.00 18.71 132 ARG G N 1
ATOM 8558 C CA . ARG G 1 117 ? 70.842 -66.993 -17.911 1.00 25.14 132 ARG G CA 1
ATOM 8559 C C . ARG G 1 117 ? 69.692 -67.861 -18.407 1.00 27.46 132 ARG G C 1
ATOM 8560 O O . ARG G 1 117 ? 69.258 -68.778 -17.682 1.00 20.82 132 ARG G O 1
ATOM 8568 N N . PRO G 1 118 ? 69.196 -67.639 -19.631 1.00 21.74 133 PRO G N 1
ATOM 8569 C CA . PRO G 1 118 ? 68.246 -68.591 -20.216 1.00 19.49 133 PRO G CA 1
ATOM 8570 C C . PRO G 1 118 ? 68.830 -69.991 -20.166 1.00 20.05 133 PRO G C 1
ATOM 8571 O O . PRO G 1 118 ? 70.027 -70.194 -20.411 1.00 23.79 133 PRO G O 1
ATOM 8575 N N . GLY G 1 119 ? 67.997 -70.953 -19.809 1.00 18.40 134 GLY G N 1
ATOM 8576 C CA . GLY G 1 119 ? 68.421 -72.320 -19.643 1.00 21.79 134 GLY G CA 1
ATOM 8577 C C . GLY G 1 119 ? 68.648 -72.704 -18.199 1.00 17.61 134 GLY G C 1
ATOM 8578 O O . GLY G 1 119 ? 68.620 -73.896 -17.881 1.00 24.74 134 GLY G O 1
ATOM 8579 N N . THR G 1 120 ? 68.749 -71.705 -17.314 1.00 19.74 135 THR G N 1
ATOM 8580 C CA . THR G 1 120 ? 68.820 -71.936 -15.876 1.00 22.04 135 THR G CA 1
ATOM 8581 C C . THR G 1 120 ? 67.585 -72.684 -15.380 1.00 20.68 135 THR G C 1
ATOM 8582 O O . THR G 1 120 ? 66.444 -72.417 -15.799 1.00 18.82 135 THR G O 1
ATOM 8586 N N . LEU G 1 121 ? 67.814 -73.623 -14.475 1.00 20.63 136 LEU G N 1
ATOM 8587 C CA . LEU G 1 121 ? 66.749 -74.399 -13.862 1.00 21.23 136 LEU G CA 1
ATOM 8588 C C . LEU G 1 121 ? 66.410 -73.792 -12.503 1.00 18.90 136 LEU G C 1
ATOM 8589 O O . LEU G 1 121 ? 67.284 -73.675 -11.640 1.00 18.99 136 LEU G O 1
ATOM 8594 N N . CYS G 1 122 ? 65.140 -73.449 -12.305 1.00 17.46 137 CYS G N 1
ATOM 8595 C CA . CYS G 1 122 ? 64.683 -72.778 -11.098 1.00 18.61 137 CYS G CA 1
ATOM 8596 C C . CYS G 1 122 ? 63.495 -73.520 -10.510 1.00 18.38 137 CYS G C 1
ATOM 8597 O O . CYS G 1 122 ? 62.820 -74.284 -11.199 1.00 24.20 137 CYS G O 1
ATOM 8600 N N . THR G 1 123 ? 63.241 -73.295 -9.227 1.00 15.13 138 THR G N 1
ATOM 8601 C CA . THR G 1 123 ? 62.114 -73.919 -8.560 1.00 10.87 138 THR G CA 1
ATOM 8602 C C . THR G 1 123 ? 61.070 -72.874 -8.218 1.00 13.18 138 THR G C 1
ATOM 8603 O O . THR G 1 123 ? 61.402 -71.764 -7.787 1.00 14.87 138 THR G O 1
ATOM 8607 N N . VAL G 1 124 ? 59.822 -73.241 -8.424 1.00 12.86 139 VAL G N 1
ATOM 8608 C CA . VAL G 1 124 ? 58.683 -72.474 -7.940 1.00 12.67 139 VAL G CA 1
ATOM 8609 C C . VAL G 1 124 ? 57.841 -73.391 -7.062 1.00 13.78 139 VAL G C 1
ATOM 8610 O O . VAL G 1 124 ? 57.704 -74.590 -7.337 1.00 16.72 139 VAL G O 1
ATOM 8614 N N . ALA G 1 125 ? 57.290 -72.818 -6.003 1.00 14.48 140 ALA G N 1
ATOM 8615 C CA . ALA G 1 125 ? 56.457 -73.546 -5.057 1.00 12.73 140 ALA G CA 1
ATOM 8616 C C . ALA G 1 125 ? 55.201 -72.747 -4.757 1.00 12.51 140 ALA G C 1
ATOM 8617 O O . ALA G 1 125 ? 55.183 -71.520 -4.873 1.00 11.84 140 ALA G O 1
ATOM 8619 N N . GLY G 1 126 ? 54.156 -73.466 -4.364 1.00 12.37 141 GLY G N 1
ATOM 8620 C CA . GLY G 1 126 ? 52.917 -72.821 -3.979 1.00 11.65 141 GLY G CA 1
ATOM 8621 C C . GLY G 1 126 ? 51.836 -73.803 -3.589 1.00 13.13 141 GLY G C 1
ATOM 8622 O O . GLY G 1 126 ? 51.992 -75.026 -3.657 1.00 12.81 141 GLY G O 1
ATOM 8623 N N . TRP G 1 127 ? 50.697 -73.228 -3.228 1.00 10.55 142 TRP G N 1
ATOM 8624 C CA . TRP G 1 127 ? 49.503 -73.977 -2.858 1.00 10.76 142 TRP G CA 1
ATOM 8625 C C . TRP G 1 127 ? 48.396 -73.854 -3.901 1.00 12.28 142 TRP G C 1
ATOM 8626 O O . TRP G 1 127 ? 47.207 -74.047 -3.590 1.00 13.91 142 TRP G O 1
ATOM 8637 N N . GLY G 1 128 ? 48.747 -73.457 -5.111 1.00 12.05 143 GLY G N 1
ATOM 8638 C CA . GLY G 1 128 ? 47.778 -73.280 -6.167 1.00 10.78 143 GLY G CA 1
ATOM 8639 C C . GLY G 1 128 ? 47.200 -74.582 -6.695 1.00 15.29 143 GLY G C 1
ATOM 8640 O O . GLY G 1 128 ? 47.588 -75.681 -6.301 1.00 16.54 143 GLY G O 1
ATOM 8641 N N . ARG G 1 129 ? 46.253 -74.434 -7.623 1.00 13.89 144 ARG G N 1
ATOM 8642 C CA . ARG G 1 129 ? 45.621 -75.575 -8.262 1.00 19.45 144 ARG G CA 1
ATOM 8643 C C . ARG G 1 129 ? 46.658 -76.360 -9.061 1.00 17.68 144 ARG G C 1
ATOM 8644 O O . ARG G 1 129 ? 47.675 -75.817 -9.499 1.00 17.63 144 ARG G O 1
ATOM 8652 N N . VAL G 1 130 ? 46.395 -77.657 -9.238 1.00 15.44 145 VAL G N 1
ATOM 8653 C CA . VAL G 1 130 ? 47.313 -78.560 -9.934 1.00 17.57 145 VAL G CA 1
ATOM 8654 C C . VAL G 1 130 ? 46.801 -78.940 -11.317 1.00 16.35 145 VAL G C 1
ATOM 8655 O O . VAL G 1 130 ? 47.567 -79.508 -12.121 1.00 19.82 145 VAL G O 1
ATOM 8659 N N . SER G 1 131 ? 45.564 -78.598 -11.639 1.00 18.93 146 SER G N 1
ATOM 8660 C CA . SER G 1 131 ? 44.995 -78.838 -12.956 1.00 27.19 146 SER G CA 1
ATOM 8661 C C . SER G 1 131 ? 43.763 -77.956 -13.055 1.00 27.18 146 SER G C 1
ATOM 8662 O O . SER G 1 131 ? 43.384 -77.282 -12.093 1.00 26.38 146 SER G O 1
ATOM 8665 N N . MET G 1 132 ? 43.128 -77.956 -14.222 1.00 28.65 147 MET G N 1
ATOM 8666 C CA . MET G 1 132 ? 41.840 -77.281 -14.300 1.00 34.49 147 MET G CA 1
ATOM 8667 C C . MET G 1 132 ? 40.779 -77.988 -13.468 1.00 31.11 147 MET G C 1
ATOM 8668 O O . MET G 1 132 ? 39.707 -77.409 -13.249 1.00 32.96 147 MET G O 1
ATOM 8673 N N . ARG G 1 133 ? 41.087 -79.172 -12.935 1.00 30.14 148 ARG G N 1
ATOM 8674 C CA . ARG G 1 133 ? 40.127 -79.998 -12.214 1.00 28.66 148 ARG G CA 1
ATOM 8675 C C . ARG G 1 133 ? 40.442 -80.181 -10.733 1.00 34.03 148 ARG G C 1
ATOM 8676 O O . ARG G 1 133 ? 39.511 -80.386 -9.949 1.00 36.49 148 ARG G O 1
ATOM 8684 N N . ARG G 1 134 ? 41.708 -80.093 -10.308 1.00 29.88 149 ARG G N 1
ATOM 8685 C CA . ARG G 1 134 ? 42.083 -80.481 -8.950 1.00 32.02 149 ARG G CA 1
ATOM 8686 C C . ARG G 1 134 ? 42.975 -79.443 -8.257 1.00 25.53 149 ARG G C 1
ATOM 8687 O O . ARG G 1 134 ? 43.684 -78.663 -8.903 1.00 19.38 149 ARG G O 1
ATOM 8695 N N . GLY G 1 135 ? 42.988 -79.516 -6.920 1.00 26.15 150 GLY G N 1
ATOM 8696 C CA . GLY G 1 135 ? 43.809 -78.656 -6.082 1.00 22.18 150 GLY G CA 1
ATOM 8697 C C . GLY G 1 135 ? 44.717 -79.405 -5.124 1.00 22.97 150 GLY G C 1
ATOM 8698 O O . GLY G 1 135 ? 44.933 -80.609 -5.272 1.00 23.76 150 GLY G O 1
ATOM 8699 N N . THR G 1 136 ? 45.262 -78.699 -4.137 1.00 21.23 151 THR G N 1
ATOM 8700 C CA . THR G 1 136 ? 46.124 -79.314 -3.140 1.00 19.10 151 THR G CA 1
ATOM 8701 C C . THR G 1 136 ? 45.916 -78.631 -1.800 1.00 22.80 151 THR G C 1
ATOM 8702 O O . THR G 1 136 ? 45.703 -77.415 -1.745 1.00 25.00 151 THR G O 1
ATOM 8706 N N . ASP G 1 137 ? 45.974 -79.422 -0.723 1.00 19.94 152 ASP G N 1
ATOM 8707 C CA . ASP G 1 137 ? 46.043 -78.851 0.619 1.00 17.84 152 ASP G CA 1
ATOM 8708 C C . ASP G 1 137 ? 47.469 -78.496 1.026 1.00 19.10 152 ASP G C 1
ATOM 8709 O O . ASP G 1 137 ? 47.674 -77.737 1.977 1.00 17.66 152 ASP G O 1
ATOM 8714 N N . THR G 1 138 ? 48.473 -79.074 0.366 1.00 14.85 153 THR G N 1
ATOM 8715 C CA . THR G 1 138 ? 49.836 -78.989 0.826 1.00 15.50 153 THR G CA 1
ATOM 8716 C C . THR G 1 138 ? 50.743 -78.374 -0.229 1.00 13.50 153 THR G C 1
ATOM 8717 O O . THR G 1 138 ? 50.452 -78.377 -1.428 1.00 16.78 153 THR G O 1
ATOM 8721 N N . LEU G 1 139 ? 51.821 -77.803 0.274 1.00 15.08 154 LEU G N 1
ATOM 8722 C CA . LEU G 1 139 ? 52.775 -77.098 -0.558 1.00 11.91 154 LEU G CA 1
ATOM 8723 C C . LEU G 1 139 ? 53.375 -78.049 -1.582 1.00 15.91 154 LEU G C 1
ATOM 8724 O O . LEU G 1 139 ? 53.828 -79.144 -1.234 1.00 17.65 154 LEU G O 1
ATOM 8729 N N . ARG G 1 140 ? 53.399 -77.608 -2.843 1.00 15.09 155 ARG G N 1
ATOM 8730 C CA . ARG G 1 140 ? 54.012 -78.341 -3.940 1.00 15.90 155 ARG G CA 1
ATOM 8731 C C . ARG G 1 140 ? 55.043 -77.471 -4.646 1.00 15.28 155 ARG G C 1
ATOM 8732 O O . ARG G 1 140 ? 55.099 -76.264 -4.459 1.00 12.79 155 ARG G O 1
ATOM 8740 N N . GLU G 1 141 ? 55.900 -78.102 -5.445 1.00 14.67 156 GLU G N 1
ATOM 8741 C CA . GLU G 1 141 ? 56.980 -77.380 -6.094 1.00 17.20 156 GLU G CA 1
ATOM 8742 C C . GLU G 1 141 ? 57.303 -78.057 -7.416 1.00 16.96 156 GLU G C 1
ATOM 8743 O O . GLU G 1 141 ? 56.993 -79.234 -7.626 1.00 17.08 156 GLU G O 1
ATOM 8749 N N . VAL G 1 142 ? 57.942 -77.295 -8.306 1.00 16.02 157 VAL G N 1
ATOM 8750 C CA . VAL G 1 142 ? 58.279 -77.791 -9.632 1.00 16.70 157 VAL G CA 1
ATOM 8751 C C . VAL G 1 142 ? 59.510 -77.052 -10.129 1.00 16.26 157 VAL G C 1
ATOM 8752 O O . VAL G 1 142 ? 59.742 -75.900 -9.777 1.00 15.87 157 VAL G O 1
ATOM 8756 N N . GLN G 1 143 ? 60.335 -77.751 -10.909 1.00 14.02 158 GLN G N 1
ATOM 8757 C CA . GLN G 1 143 ? 61.482 -77.150 -11.564 1.00 16.79 158 GLN G CA 1
ATOM 8758 C C . GLN G 1 143 ? 61.081 -76.634 -12.937 1.00 15.56 158 GLN G C 1
ATOM 8759 O O . GLN G 1 143 ? 60.483 -77.370 -13.725 1.00 17.35 158 GLN G O 1
ATOM 8765 N N . LEU G 1 144 ? 61.413 -75.375 -13.217 1.00 18.87 159 LEU G N 1
ATOM 8766 C CA . LEU G 1 144 ? 61.112 -74.747 -14.495 1.00 15.14 159 LEU G CA 1
ATOM 8767 C C . LEU G 1 144 ? 62.392 -74.212 -15.108 1.00 15.86 159 LEU G C 1
ATOM 8768 O O . LEU G 1 144 ? 63.293 -73.795 -14.395 1.00 18.75 159 LEU G O 1
ATOM 8773 N N . ARG G 1 145 ? 62.430 -74.163 -16.432 1.00 15.36 160 ARG G N 1
ATOM 8774 C CA . ARG G 1 145 ? 63.608 -73.700 -17.168 1.00 15.52 160 ARG G CA 1
ATOM 8775 C C . ARG G 1 145 ? 63.375 -72.269 -17.654 1.00 17.43 160 ARG G C 1
ATOM 8776 O O . ARG G 1 145 ? 62.382 -72.003 -18.333 1.00 15.58 160 ARG G O 1
ATOM 8784 N N . VAL G 1 146 ? 64.294 -71.356 -17.313 1.00 17.49 161 VAL G N 1
ATOM 8785 C CA . VAL G 1 146 ? 64.245 -69.995 -17.829 1.00 13.66 161 VAL G CA 1
ATOM 8786 C C . VAL G 1 146 ? 64.369 -70.013 -19.348 1.00 16.36 161 VAL G C 1
ATOM 8787 O O . VAL G 1 146 ? 65.256 -70.676 -19.906 1.00 17.46 161 VAL G O 1
ATOM 8791 N N . GLN G 1 147 ? 63.514 -69.243 -20.015 1.00 15.30 162 GLN G N 1
ATOM 8792 C CA . GLN G 1 147 ? 63.453 -69.154 -21.466 1.00 15.26 162 GLN G CA 1
ATOM 8793 C C . GLN G 1 147 ? 64.171 -67.910 -21.973 1.00 12.26 162 GLN G C 1
ATOM 8794 O O . GLN G 1 147 ? 64.394 -66.934 -21.248 1.00 15.43 162 GLN G O 1
ATOM 8800 N N . ARG G 1 148 ? 64.525 -67.952 -23.254 1.00 16.01 163 ARG G N 1
ATOM 8801 C CA . ARG G 1 148 ? 65.037 -66.769 -23.913 1.00 13.31 163 ARG G CA 1
ATOM 8802 C C . ARG G 1 148 ? 63.926 -65.730 -23.970 1.00 14.32 163 ARG G C 1
ATOM 8803 O O . ARG G 1 148 ? 62.750 -66.071 -24.122 1.00 14.95 163 ARG G O 1
ATOM 8811 N N . ASP G 1 149 ? 64.305 -64.464 -23.815 1.00 18.29 164 ASP G N 1
ATOM 8812 C CA . ASP G 1 149 ? 63.304 -63.404 -23.747 1.00 17.88 164 ASP G CA 1
ATOM 8813 C C . ASP G 1 149 ? 62.497 -63.327 -25.032 1.00 18.20 164 ASP G C 1
ATOM 8814 O O . ASP G 1 149 ? 61.327 -62.950 -24.996 1.00 17.70 164 ASP G O 1
ATOM 8819 N N . ARG G 1 150 ? 63.090 -63.703 -26.172 1.00 19.43 165 ARG G N 1
ATOM 8820 C CA . ARG G 1 150 ? 62.355 -63.679 -27.435 1.00 20.05 165 ARG G CA 1
ATOM 8821 C C . ARG G 1 150 ? 61.066 -64.490 -27.382 1.00 19.21 165 ARG G C 1
ATOM 8822 O O . ARG G 1 150 ? 60.101 -64.155 -28.075 1.00 20.28 165 ARG G O 1
ATOM 8830 N N . GLN G 1 151 ? 61.009 -65.563 -26.591 1.00 16.95 166 GLN G N 1
ATOM 8831 C CA . GLN G 1 151 ? 59.779 -66.333 -26.512 1.00 13.92 166 GLN G CA 1
ATOM 8832 C C . GLN G 1 151 ? 58.631 -65.494 -25.964 1.00 16.42 166 GLN G C 1
ATOM 8833 O O . GLN G 1 151 ? 57.547 -65.440 -26.557 1.00 18.54 166 GLN G O 1
ATOM 8839 N N . CYS G 1 152 ? 58.834 -64.869 -24.802 1.00 16.14 167 CYS G N 1
ATOM 8840 C CA . CYS G 1 152 ? 57.739 -64.107 -24.208 1.00 18.64 167 CYS G CA 1
ATOM 8841 C C . CYS G 1 152 ? 57.504 -62.802 -24.953 1.00 15.60 167 CYS G C 1
ATOM 8842 O O . CYS G 1 152 ? 56.359 -62.342 -25.015 1.00 17.66 167 CYS G O 1
ATOM 8845 N N . LEU G 1 153 ? 58.538 -62.216 -25.554 1.00 14.61 168 LEU G N 1
ATOM 8846 C CA . LEU G 1 153 ? 58.314 -61.066 -26.437 1.00 16.46 168 LEU G CA 1
ATOM 8847 C C . LEU G 1 153 ? 57.292 -61.396 -27.521 1.00 22.26 168 LEU G C 1
ATOM 8848 O O . LEU G 1 153 ? 56.431 -60.568 -27.858 1.00 21.22 168 LEU G O 1
ATOM 8853 N N . ARG G 1 154 ? 57.358 -62.611 -28.066 1.00 18.24 169 ARG G N 1
ATOM 8854 C CA . ARG G 1 154 ? 56.454 -63.002 -29.141 1.00 16.67 169 ARG G CA 1
ATOM 8855 C C . ARG G 1 154 ? 55.076 -63.385 -28.618 1.00 21.55 169 ARG G C 1
ATOM 8856 O O . ARG G 1 154 ? 54.064 -63.099 -29.265 1.00 21.78 169 ARG G O 1
ATOM 8864 N N . ILE G 1 155 ? 55.009 -64.037 -27.458 1.00 18.55 170 ILE G N 1
ATOM 8865 C CA . ILE G 1 155 ? 53.749 -64.565 -26.966 1.00 13.86 170 ILE G CA 1
ATOM 8866 C C . ILE G 1 155 ? 52.927 -63.484 -26.272 1.00 14.98 170 ILE G C 1
ATOM 8867 O O . ILE G 1 155 ? 51.687 -63.463 -26.363 1.00 20.08 170 ILE G O 1
ATOM 8872 N N . PHE G 1 156 ? 53.601 -62.601 -25.553 1.00 15.95 171 PHE G N 1
ATOM 8873 C CA . PHE G 1 156 ? 52.972 -61.679 -24.623 1.00 17.62 171 PHE G CA 1
ATOM 8874 C C . PHE G 1 156 ? 53.315 -60.245 -25.016 1.00 16.11 171 PHE G C 1
ATOM 8875 O O . PHE G 1 156 ? 54.443 -59.775 -24.810 1.00 18.46 171 PHE G O 1
ATOM 8883 N N . GLY G 1 157 ? 52.309 -59.518 -25.503 1.00 15.03 172 GLY G N 1
ATOM 8884 C CA . GLY G 1 157 ? 52.571 -58.234 -26.118 1.00 14.89 172 GLY G CA 1
ATOM 8885 C C . GLY G 1 157 ? 53.244 -57.217 -25.232 1.00 16.20 172 GLY G C 1
ATOM 8886 O O . GLY G 1 157 ? 54.003 -56.379 -25.725 1.00 17.05 172 GLY G O 1
ATOM 8887 N N . SER G 1 158 ? 52.985 -57.259 -23.923 1.00 16.83 173 SER G N 1
ATOM 8888 C CA . SER G 1 158 ? 53.514 -56.273 -22.996 1.00 13.73 173 SER G CA 1
ATOM 8889 C C . SER G 1 158 ? 54.694 -56.774 -22.178 1.00 19.13 173 SER G C 1
ATOM 8890 O O . SER G 1 158 ? 55.105 -56.107 -21.222 1.00 18.32 173 SER G O 1
ATOM 8893 N N . TYR G 1 159 ? 55.249 -57.927 -22.522 1.00 15.01 174 TYR G N 1
ATOM 8894 C CA . TYR G 1 159 ? 56.428 -58.411 -21.816 1.00 13.62 174 TYR G CA 1
ATOM 8895 C C . TYR G 1 159 ? 57.614 -57.450 -21.960 1.00 15.86 174 TYR G C 1
ATOM 8896 O O . TYR G 1 159 ? 57.898 -56.938 -23.044 1.00 18.76 174 TYR G O 1
ATOM 8905 N N . ASP G 1 160 ? 58.319 -57.209 -20.860 1.00 13.97 175 ASP G N 1
ATOM 8906 C CA . ASP G 1 160 ? 59.506 -56.345 -20.838 1.00 15.42 175 ASP G CA 1
ATOM 8907 C C . ASP G 1 160 ? 60.647 -57.099 -20.174 1.00 17.19 175 ASP G C 1
ATOM 8908 O O . ASP G 1 160 ? 60.619 -57.287 -18.939 1.00 15.14 175 ASP G O 1
ATOM 8913 N N . PRO G 1 161 ? 61.660 -57.535 -20.934 1.00 17.05 176 PRO G N 1
ATOM 8914 C CA . PRO G 1 161 ? 62.768 -58.304 -20.340 1.00 17.27 176 PRO G CA 1
ATOM 8915 C C . PRO G 1 161 ? 63.503 -57.548 -19.244 1.00 16.29 176 PRO G C 1
ATOM 8916 O O . PRO G 1 161 ? 64.133 -58.175 -18.375 1.00 19.30 176 PRO G O 1
ATOM 8920 N N . ARG G 1 162 ? 63.441 -56.214 -19.256 1.00 17.95 177 ARG G N 1
ATOM 8921 C CA . ARG G 1 162 ? 64.126 -55.437 -18.227 1.00 21.66 177 ARG G CA 1
ATOM 8922 C C . ARG G 1 162 ? 63.506 -55.651 -16.855 1.00 18.37 177 ARG G C 1
ATOM 8923 O O . ARG G 1 162 ? 64.201 -55.531 -15.838 1.00 21.81 177 ARG G O 1
ATOM 8931 N N . ARG G 1 163 ? 62.223 -55.994 -16.799 1.00 14.84 178 ARG G N 1
ATOM 8932 C CA . ARG G 1 163 ? 61.493 -56.045 -15.543 1.00 15.79 178 ARG G CA 1
ATOM 8933 C C . ARG G 1 163 ? 60.821 -57.379 -15.282 1.00 11.18 178 ARG G C 1
ATOM 8934 O O . ARG G 1 163 ? 60.229 -57.546 -14.212 1.00 11.62 178 ARG G O 1
ATOM 8942 N N . GLN G 1 164 ? 60.909 -58.328 -16.211 1.00 11.02 179 GLN G N 1
ATOM 8943 C CA . GLN G 1 164 ? 60.208 -59.593 -16.134 1.00 8.59 179 GLN G CA 1
ATOM 8944 C C . GLN G 1 164 ? 61.119 -60.699 -16.639 1.00 10.77 179 GLN G C 1
ATOM 8945 O O . GLN G 1 164 ? 62.119 -60.448 -17.309 1.00 13.97 179 GLN G O 1
ATOM 8951 N N . ILE G 1 165 ? 60.743 -61.915 -16.286 1.00 8.68 180 ILE G N 1
ATOM 8952 C CA . ILE G 1 165 ? 61.411 -63.147 -16.671 1.00 8.62 180 ILE G CA 1
ATOM 8953 C C . ILE G 1 165 ? 60.425 -64.045 -17.399 1.00 14.26 180 ILE G C 1
ATOM 8954 O O . ILE G 1 165 ? 59.252 -64.159 -17.015 1.00 13.50 180 ILE G O 1
ATOM 8959 N N . CYS G 1 166 ? 60.922 -64.748 -18.402 1.00 14.53 181 CYS G N 1
ATOM 8960 C CA . CYS G 1 166 ? 60.151 -65.671 -19.217 1.00 11.76 181 CYS G CA 1
ATOM 8961 C C . CYS G 1 166 ? 60.491 -67.086 -18.765 1.00 12.33 181 CYS G C 1
ATOM 8962 O O . CYS G 1 166 ? 61.658 -67.481 -18.835 1.00 12.87 181 CYS G O 1
ATOM 8965 N N . VAL G 1 167 ? 59.508 -67.840 -18.290 1.00 13.19 182 VAL G N 1
ATOM 8966 C CA . VAL G 1 167 ? 59.802 -69.057 -17.533 1.00 16.15 182 VAL G CA 1
ATOM 8967 C C . VAL G 1 167 ? 58.930 -70.219 -17.988 1.00 12.36 182 VAL G C 1
ATOM 8968 O O . VAL G 1 167 ? 57.693 -70.103 -18.067 1.00 12.71 182 VAL G O 1
ATOM 8972 N N . GLY G 1 168 ? 59.582 -71.354 -18.289 1.00 12.86 183 GLY G N 1
ATOM 8973 C CA . GLY G 1 168 ? 58.897 -72.603 -18.527 1.00 14.68 183 GLY G CA 1
ATOM 8974 C C . GLY G 1 168 ? 58.949 -73.064 -19.969 1.00 16.32 183 GLY G C 1
ATOM 8975 O O . GLY G 1 168 ? 58.483 -72.359 -20.868 1.00 14.82 183 GLY G O 1
ATOM 8976 N N . ASP G 1 169 ? 59.533 -74.235 -20.216 1.00 15.51 184 ASP G N 1
ATOM 8977 C CA . ASP G 1 169 ? 59.533 -74.776 -21.566 1.00 19.02 184 ASP G CA 1
ATOM 8978 C C . ASP G 1 169 ? 58.126 -75.180 -21.968 1.00 19.90 184 ASP G C 1
ATOM 8979 O O . ASP G 1 169 ? 57.443 -75.904 -21.245 1.00 19.34 184 ASP G O 1
ATOM 8984 N N . ARG G 1 170 ? 57.717 -74.717 -23.148 1.00 21.26 185 ARG G N 1
ATOM 8985 C CA . ARG G 1 170 ? 56.405 -75.026 -23.702 1.00 20.81 185 ARG G CA 1
ATOM 8986 C C . ARG G 1 170 ? 56.153 -76.524 -23.829 1.00 22.99 185 ARG G C 1
ATOM 8987 O O . ARG G 1 170 ? 54.994 -76.955 -23.850 1.00 25.29 185 ARG G O 1
ATOM 8995 N N . ARG G 1 171 ? 57.195 -77.330 -23.992 1.00 21.75 186 ARG G N 1
ATOM 8996 C CA . ARG G 1 171 ? 56.946 -78.752 -24.205 1.00 26.34 186 ARG G CA 1
ATOM 8997 C C . ARG G 1 171 ? 56.655 -79.533 -22.925 1.00 34.96 186 ARG G C 1
ATOM 8998 O O . ARG G 1 171 ? 56.240 -80.694 -23.020 1.00 33.22 186 ARG G O 1
ATOM 9006 N N . GLU G 1 172 ? 56.913 -78.963 -21.745 1.00 25.24 187 GLU G N 1
ATOM 9007 C CA . GLU G 1 172 ? 56.675 -79.651 -20.479 1.00 23.57 187 GLU G CA 1
ATOM 9008 C C . GLU G 1 172 ? 55.366 -79.159 -19.871 1.00 23.68 187 GLU G C 1
ATOM 9009 O O . GLU G 1 172 ? 55.068 -77.960 -19.932 1.00 22.15 187 GLU G O 1
ATOM 9015 N N . ARG G 1 173 ? 54.582 -80.091 -19.307 1.00 23.69 188 ARG G N 1
ATOM 9016 C CA . ARG G 1 173 ? 53.365 -79.759 -18.554 1.00 26.00 188 ARG G CA 1
ATOM 9017 C C . ARG G 1 173 ? 53.800 -79.459 -17.119 1.00 22.69 188 ARG G C 1
ATOM 9018 O O . ARG G 1 173 ? 53.536 -80.202 -16.171 1.00 23.10 188 ARG G O 1
ATOM 9026 N N . LYS G 1 174 ? 54.539 -78.370 -16.992 1.00 17.75 189 LYS G N 1
ATOM 9027 C CA . LYS G 1 174 ? 55.069 -77.913 -15.712 1.00 18.55 189 LYS G CA 1
ATOM 9028 C C . LYS G 1 174 ? 54.882 -76.407 -15.644 1.00 17.43 189 LYS G C 1
ATOM 9029 O O . LYS G 1 174 ? 55.339 -75.693 -16.546 1.00 17.75 189 LYS G O 1
ATOM 9035 N N . ALA G 1 175 ? 54.269 -75.920 -14.564 1.00 15.76 190 ALA G N 1
ATOM 9036 C CA . ALA G 1 175 ? 53.969 -74.497 -14.509 1.00 14.09 190 ALA G CA 1
ATOM 9037 C C . ALA G 1 175 ? 53.427 -74.087 -13.153 1.00 13.45 190 ALA G C 1
ATOM 9038 O O . ALA G 1 175 ? 52.910 -74.898 -12.384 1.00 17.45 190 ALA G O 1
ATOM 9040 N N . ALA G 1 176 ? 53.545 -72.791 -12.878 1.00 16.25 191 ALA G N 1
ATOM 9041 C CA . ALA G 1 176 ? 52.753 -72.187 -11.816 1.00 18.38 191 ALA G CA 1
ATOM 9042 C C . ALA G 1 176 ? 51.311 -72.011 -12.301 1.00 17.55 191 ALA G C 1
ATOM 9043 O O . ALA G 1 176 ? 51.046 -71.847 -13.497 1.00 19.11 191 ALA G O 1
ATOM 9045 N N . PHE G 1 177 ? 50.354 -72.051 -11.374 1.00 15.22 192 PHE G N 1
ATOM 9046 C CA . PHE G 1 177 ? 48.968 -72.010 -11.793 1.00 14.35 192 PHE G CA 1
ATOM 9047 C C . PHE G 1 177 ? 48.194 -71.210 -10.760 1.00 17.63 192 PHE G C 1
ATOM 9048 O O . PHE G 1 177 ? 48.790 -70.509 -9.935 1.00 15.12 192 PHE G O 1
ATOM 9056 N N . LYS G 1 178 ? 46.869 -71.317 -10.824 1.00 16.02 193 LYS G N 1
ATOM 9057 C CA . LYS G 1 178 ? 45.992 -70.403 -10.095 1.00 13.67 193 LYS G CA 1
ATOM 9058 C C . LYS G 1 178 ? 46.139 -70.570 -8.588 1.00 14.23 193 LYS G C 1
ATOM 9059 O O . LYS G 1 178 ? 45.874 -71.633 -8.026 1.00 14.57 193 LYS G O 1
ATOM 9065 N N . GLY G 1 179 ? 46.526 -69.481 -7.927 1.00 11.91 194 GLY G N 1
ATOM 9066 C CA . GLY G 1 179 ? 46.812 -69.487 -6.519 1.00 11.67 194 GLY G CA 1
ATOM 9067 C C . GLY G 1 179 ? 48.286 -69.457 -6.216 1.00 11.90 194 GLY G C 1
ATOM 9068 O O . GLY G 1 179 ? 48.668 -69.224 -5.058 1.00 12.33 194 GLY G O 1
ATOM 9069 N N . ASP G 1 180 ? 49.132 -69.661 -7.225 1.00 10.33 195 ASP G N 1
ATOM 9070 C CA . ASP G 1 180 ? 50.583 -69.587 -7.035 1.00 12.63 195 ASP G CA 1
ATOM 9071 C C . ASP G 1 180 ? 51.171 -68.191 -7.244 1.00 12.46 195 ASP G C 1
ATOM 9072 O O . ASP G 1 180 ? 52.349 -67.990 -6.925 1.00 11.24 195 ASP G O 1
ATOM 9077 N N . SER G 1 181 ? 50.401 -67.236 -7.781 1.00 11.53 196 SER G N 1
ATOM 9078 C CA . SER G 1 181 ? 50.835 -65.840 -7.866 1.00 9.42 196 SER G CA 1
ATOM 9079 C C . SER G 1 181 ? 51.481 -65.362 -6.573 1.00 10.30 196 SER G C 1
ATOM 9080 O O . SER G 1 181 ? 51.013 -65.656 -5.478 1.00 11.87 196 SER G O 1
ATOM 9083 N N . GLY G 1 182 ? 52.561 -64.608 -6.715 1.00 8.44 197 GLY G N 1
ATOM 9084 C CA . GLY G 1 182 ? 53.273 -64.014 -5.602 1.00 9.11 197 GLY G CA 1
ATOM 9085 C C . GLY G 1 182 ? 54.339 -64.886 -5.002 1.00 9.93 197 GLY G C 1
ATOM 9086 O O . GLY G 1 182 ? 55.231 -64.374 -4.299 1.00 11.03 197 GLY G O 1
ATOM 9087 N N . GLY G 1 183 ? 54.344 -66.178 -5.313 1.00 12.09 198 GLY G N 1
ATOM 9088 C CA . GLY G 1 183 ? 55.410 -67.054 -4.871 1.00 12.10 198 GLY G CA 1
ATOM 9089 C C . GLY G 1 183 ? 56.716 -66.802 -5.599 1.00 9.30 198 GLY G C 1
ATOM 9090 O O . GLY G 1 183 ? 56.760 -66.195 -6.676 1.00 10.92 198 GLY G O 1
ATOM 9091 N N . PRO G 1 184 ? 57.818 -67.289 -5.030 1.00 11.17 199 PRO G N 1
ATOM 9092 C CA . PRO G 1 184 ? 59.141 -67.026 -5.602 1.00 9.77 199 PRO G CA 1
ATOM 9093 C C . PRO G 1 184 ? 59.545 -68.013 -6.679 1.00 10.96 199 PRO G C 1
ATOM 9094 O O . PRO G 1 184 ? 59.131 -69.175 -6.701 1.00 16.04 199 PRO G O 1
ATOM 9098 N N . LEU G 1 185 ? 60.374 -67.495 -7.585 1.00 11.89 200 LEU G N 1
ATOM 9099 C CA . LEU G 1 185 ? 61.213 -68.284 -8.478 1.00 11.82 200 LEU G CA 1
ATOM 9100 C C . LEU G 1 185 ? 62.580 -68.352 -7.825 1.00 13.20 200 LEU G C 1
ATOM 9101 O O . LEU G 1 185 ? 63.229 -67.320 -7.673 1.00 15.22 200 LEU G O 1
ATOM 9106 N N . LEU G 1 186 ? 63.015 -69.558 -7.453 1.00 15.35 201 LEU G N 1
ATOM 9107 C CA . LEU G 1 186 ? 64.234 -69.777 -6.700 1.00 13.74 201 LEU G CA 1
ATOM 9108 C C . LEU G 1 186 ? 65.281 -70.393 -7.624 1.00 16.23 201 LEU G C 1
ATOM 9109 O O . LEU G 1 186 ? 65.075 -71.479 -8.168 1.00 21.14 201 LEU G O 1
ATOM 9114 N N . CYS G 1 187 ? 66.407 -69.705 -7.767 1.00 23.69 202 CYS G N 1
ATOM 9115 C CA . CYS G 1 187 ? 67.489 -70.106 -8.665 1.00 24.23 202 CYS G CA 1
ATOM 9116 C C . CYS G 1 187 ? 68.743 -70.050 -7.815 1.00 24.41 202 CYS G C 1
ATOM 9117 O O . CYS G 1 187 ? 69.142 -68.969 -7.368 1.00 24.85 202 CYS G O 1
ATOM 9120 N N . ASN G 1 188 ? 69.328 -71.216 -7.543 1.00 38.23 203 ASN G N 1
ATOM 9121 C CA . ASN G 1 188 ? 70.498 -71.321 -6.672 1.00 40.87 203 ASN G CA 1
ATOM 9122 C C . ASN G 1 188 ? 70.244 -70.617 -5.336 1.00 34.88 203 ASN G C 1
ATOM 9123 O O . ASN G 1 188 ? 71.040 -69.802 -4.865 1.00 39.87 203 ASN G O 1
ATOM 9128 N N . ASN G 1 189 ? 69.087 -70.927 -4.747 1.00 37.93 204 ASN G N 1
ATOM 9129 C CA . ASN G 1 189 ? 68.702 -70.481 -3.405 1.00 35.34 204 ASN G CA 1
ATOM 9130 C C . ASN G 1 189 ? 68.617 -68.959 -3.284 1.00 34.22 204 ASN G C 1
ATOM 9131 O O . ASN G 1 189 ? 68.788 -68.401 -2.200 1.00 25.32 204 ASN G O 1
ATOM 9136 N N . VAL G 1 190 ? 68.345 -68.271 -4.382 1.00 23.93 205 VAL G N 1
ATOM 9137 C CA . VAL G 1 190 ? 68.048 -66.847 -4.364 1.00 17.39 205 VAL G CA 1
ATOM 9138 C C . VAL G 1 190 ? 66.726 -66.658 -5.100 1.00 16.33 205 VAL G C 1
ATOM 9139 O O . VAL G 1 190 ? 66.448 -67.370 -6.067 1.00 16.79 205 VAL G O 1
ATOM 9143 N N . ALA G 1 191 ? 65.906 -65.723 -4.629 1.00 14.97 206 ALA G N 1
ATOM 9144 C CA . ALA G 1 191 ? 64.576 -65.497 -5.198 1.00 15.33 206 ALA G CA 1
ATOM 9145 C C . ALA G 1 191 ? 64.686 -64.452 -6.301 1.00 11.71 206 ALA G C 1
ATOM 9146 O O . ALA G 1 191 ? 64.684 -63.244 -6.038 1.00 17.54 206 ALA G O 1
ATOM 9148 N N . HIS G 1 192 ? 64.736 -64.918 -7.547 1.00 11.67 207 HIS G N 1
ATOM 9149 C CA . HIS G 1 192 ? 64.873 -64.050 -8.711 1.00 9.74 207 HIS G CA 1
ATOM 9150 C C . HIS G 1 192 ? 63.549 -63.511 -9.228 1.00 12.11 207 HIS G C 1
ATOM 9151 O O . HIS G 1 192 ? 63.532 -62.465 -9.892 1.00 11.33 207 HIS G O 1
ATOM 9158 N N . GLY G 1 193 ? 62.465 -64.236 -9.012 1.00 11.96 208 GLY G N 1
ATOM 9159 C CA . GLY G 1 193 ? 61.217 -63.905 -9.661 1.00 9.89 208 GLY G CA 1
ATOM 9160 C C . GLY G 1 193 ? 60.034 -64.036 -8.725 1.00 8.88 208 GLY G C 1
ATOM 9161 O O . GLY G 1 193 ? 60.095 -64.672 -7.666 1.00 10.54 208 GLY G O 1
ATOM 9162 N N . ILE G 1 194 ? 58.939 -63.429 -9.159 1.00 8.65 209 ILE G N 1
ATOM 9163 C CA . ILE G 1 194 ? 57.644 -63.538 -8.494 1.00 7.48 209 ILE G CA 1
ATOM 9164 C C . ILE G 1 194 ? 56.635 -63.996 -9.536 1.00 8.06 209 ILE G C 1
ATOM 9165 O O . ILE G 1 194 ? 56.498 -63.356 -10.587 1.00 9.56 209 ILE G O 1
ATOM 9170 N N . VAL G 1 195 ? 55.909 -65.080 -9.243 1.00 9.38 210 VAL G N 1
ATOM 9171 C CA . VAL G 1 195 ? 54.880 -65.580 -10.173 1.00 7.64 210 VAL G CA 1
ATOM 9172 C C . VAL G 1 195 ? 53.879 -64.471 -10.450 1.00 9.75 210 VAL G C 1
ATOM 9173 O O . VAL G 1 195 ? 53.343 -63.866 -9.517 1.00 8.37 210 VAL G O 1
ATOM 9177 N N . SER G 1 196 ? 53.646 -64.174 -11.728 1.00 8.47 211 SER G N 1
ATOM 9178 C CA . SER G 1 196 ? 52.791 -63.048 -12.083 1.00 9.73 211 SER G CA 1
ATOM 9179 C C . SER G 1 196 ? 51.632 -63.502 -12.965 1.00 9.40 211 SER G C 1
ATOM 9180 O O . SER G 1 196 ? 50.494 -63.504 -12.492 1.00 10.48 211 SER G O 1
ATOM 9183 N N . TYR G 1 197 ? 51.863 -63.876 -14.224 1.00 8.51 212 TYR G N 1
ATOM 9184 C CA . TYR G 1 197 ? 50.743 -64.200 -15.100 1.00 9.08 212 TYR G CA 1
ATOM 9185 C C . TYR G 1 197 ? 51.110 -65.189 -16.185 1.00 12.88 212 TYR G C 1
ATOM 9186 O O . TYR G 1 197 ? 52.288 -65.468 -16.450 1.00 10.72 212 TYR G O 1
ATOM 9195 N N . GLY G 1 198 ? 50.065 -65.683 -16.846 1.00 11.59 213 GLY G N 1
ATOM 9196 C CA . GLY G 1 198 ? 50.235 -66.606 -17.937 1.00 9.63 213 GLY G CA 1
ATOM 9197 C C . GLY G 1 198 ? 48.945 -66.746 -18.696 1.00 16.96 213 GLY G C 1
ATOM 9198 O O . GLY G 1 198 ? 48.173 -65.799 -18.766 1.00 13.68 213 GLY G O 1
ATOM 9199 N N . LYS G 1 199 ? 48.709 -67.915 -19.276 1.00 25.46 214 LYS G N 1
ATOM 9200 C CA . LYS G 1 199 ? 47.453 -68.226 -19.952 1.00 18.03 214 LYS G CA 1
ATOM 9201 C C . LYS G 1 199 ? 46.512 -68.957 -19.005 1.00 23.39 214 LYS G C 1
ATOM 9202 O O . LYS G 1 199 ? 46.944 -69.693 -18.114 1.00 25.86 214 LYS G O 1
ATOM 9208 N N . SER G 1 200 ? 45.201 -68.754 -19.193 1.00 21.89 215 SER G N 1
ATOM 9209 C CA . SER G 1 200 ? 44.265 -69.462 -18.326 1.00 24.72 215 SER G CA 1
ATOM 9210 C C . SER G 1 200 ? 44.387 -70.975 -18.461 1.00 23.32 215 SER G C 1
ATOM 9211 O O . SER G 1 200 ? 43.942 -71.704 -17.569 1.00 24.85 215 SER G O 1
ATOM 9214 N N . SER G 1 201 ? 44.986 -71.464 -19.556 1.00 24.59 216 SER G N 1
ATOM 9215 C CA . SER G 1 201 ? 45.194 -72.898 -19.736 1.00 34.36 216 SER G CA 1
ATOM 9216 C C . SER G 1 201 ? 46.259 -73.456 -18.809 1.00 26.73 216 SER G C 1
ATOM 9217 O O . SER G 1 201 ? 46.308 -74.671 -18.577 1.00 29.69 216 SER G O 1
ATOM 9220 N N . GLY G 1 202 ? 47.153 -72.590 -18.344 1.00 21.09 217 GLY G N 1
ATOM 9221 C CA . GLY G 1 202 ? 48.240 -73.008 -17.480 1.00 27.07 217 GLY G CA 1
ATOM 9222 C C . GLY G 1 202 ? 49.452 -73.445 -18.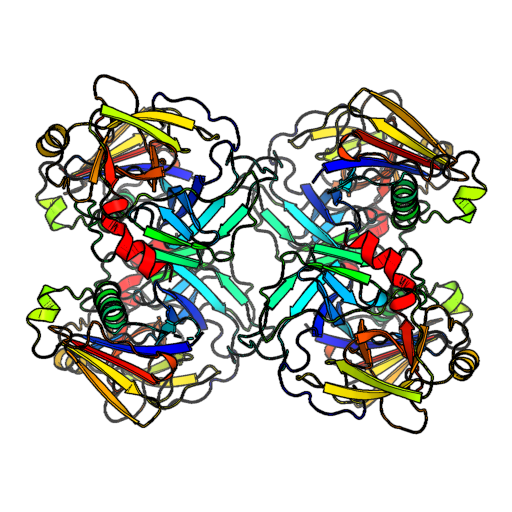287 1.00 21.02 217 GLY G C 1
ATOM 9223 O O . GLY G 1 202 ? 50.460 -73.875 -17.726 1.00 20.64 217 GLY G O 1
ATOM 9224 N N . VAL G 1 203 ? 49.348 -73.336 -19.608 1.00 28.51 218 VAL G N 1
ATOM 9225 C CA . VAL G 1 203 ? 50.433 -73.728 -20.500 1.00 24.43 218 VAL G CA 1
ATOM 9226 C C . VAL G 1 203 ? 51.574 -72.716 -20.492 1.00 31.87 218 VAL G C 1
ATOM 9227 O O . VAL G 1 203 ? 51.340 -71.507 -20.490 1.00 21.85 218 VAL G O 1
ATOM 9231 N N . PRO G 1 204 ? 52.818 -73.216 -20.488 1.00 18.81 219 PRO G N 1
ATOM 9232 C CA . PRO G 1 204 ? 54.026 -72.385 -20.486 1.00 17.82 219 PRO G CA 1
ATOM 9233 C C . PRO G 1 204 ? 54.293 -71.798 -21.870 1.00 19.46 219 PRO G C 1
ATOM 9234 O O . PRO G 1 204 ? 53.816 -72.349 -22.862 1.00 22.96 219 PRO G O 1
ATOM 9238 N N . PRO G 1 205 ? 55.048 -70.691 -21.937 1.00 15.68 220 PRO G N 1
ATOM 9239 C CA . PRO G 1 205 ? 55.781 -70.120 -20.806 1.00 14.58 220 PRO G CA 1
ATOM 9240 C C . PRO G 1 205 ? 54.956 -69.082 -20.053 1.00 13.91 220 PRO G C 1
ATOM 9241 O O . PRO G 1 205 ? 53.961 -68.582 -20.578 1.00 16.62 220 PRO G O 1
ATOM 9245 N N . GLU G 1 206 ? 55.374 -68.766 -18.832 1.00 9.56 221 GLU G N 1
ATOM 9246 C CA . GLU G 1 206 ? 54.675 -67.779 -18.006 1.00 10.51 221 GLU G CA 1
ATOM 9247 C C . GLU G 1 206 ? 55.585 -66.593 -17.713 1.00 11.12 221 GLU G C 1
ATOM 9248 O O . GLU G 1 206 ? 56.806 -66.647 -17.894 1.00 12.67 221 GLU G O 1
ATOM 9254 N N . VAL G 1 207 ? 55.010 -65.522 -17.180 1.00 9.62 222 VAL G N 1
ATOM 9255 C CA . VAL G 1 207 ? 55.743 -64.292 -16.918 1.00 10.91 222 VAL G CA 1
ATOM 9256 C C . VAL G 1 207 ? 55.872 -64.111 -15.414 1.00 10.32 222 VAL G C 1
ATOM 9257 O O . VAL G 1 207 ? 54.874 -64.169 -14.674 1.00 9.75 222 VAL G O 1
ATOM 9261 N N . PHE G 1 208 ? 57.107 -63.878 -14.972 1.00 9.67 223 PHE G N 1
ATOM 9262 C CA . PHE G 1 208 ? 57.461 -63.618 -13.590 1.00 9.05 223 PHE G CA 1
ATOM 9263 C C . PHE G 1 208 ? 58.025 -62.205 -13.470 1.00 9.66 223 PHE G C 1
ATOM 9264 O O . PHE G 1 208 ? 58.724 -61.724 -14.372 1.00 11.83 223 PHE G O 1
ATOM 9272 N N . THR G 1 209 ? 57.731 -61.529 -12.353 1.00 9.16 224 THR G N 1
ATOM 9273 C CA . THR G 1 209 ? 58.385 -60.260 -12.069 1.00 10.33 224 THR G CA 1
ATOM 9274 C C . THR G 1 209 ? 59.861 -60.512 -11.788 1.00 9.26 224 THR G C 1
ATOM 9275 O O . THR G 1 209 ? 60.191 -61.430 -11.044 1.00 10.98 224 THR G O 1
ATOM 9279 N N . ARG G 1 210 ? 60.738 -59.703 -12.377 1.00 8.86 225 ARG G N 1
ATOM 9280 C CA . ARG G 1 210 ? 62.184 -59.812 -12.116 1.00 10.76 225 ARG G CA 1
ATOM 9281 C C . ARG G 1 210 ? 62.566 -59.018 -10.868 1.00 10.33 225 ARG G C 1
ATOM 9282 O O . ARG G 1 210 ? 62.726 -57.809 -10.915 1.00 13.00 225 ARG G O 1
ATOM 9290 N N . VAL G 1 211 ? 62.789 -59.715 -9.752 1.00 11.78 226 VAL G N 1
ATOM 9291 C CA . VAL G 1 211 ? 63.040 -59.043 -8.477 1.00 10.74 226 VAL G CA 1
ATOM 9292 C C . VAL G 1 211 ? 64.204 -58.069 -8.570 1.00 13.47 226 VAL G C 1
ATOM 9293 O O . VAL G 1 211 ? 64.162 -56.971 -8.000 1.00 14.59 226 VAL G O 1
ATOM 9297 N N . SER G 1 212 ? 65.262 -58.435 -9.289 1.00 14.16 227 SER G N 1
ATOM 9298 C CA . SER G 1 212 ? 66.460 -57.603 -9.238 1.00 17.89 227 SER G CA 1
ATOM 9299 C C . SER G 1 212 ? 66.242 -56.223 -9.845 1.00 20.94 227 SER G C 1
ATOM 9300 O O . SER G 1 212 ? 67.033 -55.309 -9.576 1.00 22.45 227 SER G O 1
ATOM 9303 N N . SER G 1 213 ? 65.204 -56.052 -10.671 1.00 14.71 228 SER G N 1
ATOM 9304 C CA . SER G 1 213 ? 64.908 -54.767 -11.273 1.00 14.43 228 SER G CA 1
ATOM 9305 C C . SER G 1 213 ? 64.299 -53.820 -10.258 1.00 15.46 228 SER G C 1
ATOM 9306 O O . SER G 1 213 ? 64.173 -52.632 -10.549 1.00 18.59 228 SER G O 1
ATOM 9309 N N . PHE G 1 214 ? 63.932 -54.333 -9.083 1.00 15.16 229 PHE G N 1
ATOM 9310 C CA . PHE G 1 214 ? 63.197 -53.569 -8.082 1.00 13.84 229 PHE G CA 1
ATOM 9311 C C . PHE G 1 214 ? 63.929 -53.428 -6.755 1.00 16.34 229 PHE G C 1
ATOM 9312 O O . PHE G 1 214 ? 63.350 -52.914 -5.797 1.00 13.80 229 PHE G O 1
ATOM 9320 N N . LEU G 1 215 ? 65.213 -53.767 -6.680 1.00 16.49 230 LEU G N 1
ATOM 9321 C CA . LEU G 1 215 ? 65.885 -53.712 -5.382 1.00 15.51 230 LEU G CA 1
ATOM 9322 C C . LEU G 1 215 ? 65.962 -52.314 -4.766 1.00 16.36 230 LEU G C 1
ATOM 9323 O O . LEU G 1 215 ? 65.755 -52.201 -3.542 1.00 18.30 230 LEU G O 1
ATOM 9328 N N . PRO G 1 216 ? 66.230 -51.237 -5.516 1.00 17.46 231 PRO G N 1
ATOM 9329 C CA . PRO G 1 216 ? 66.193 -49.899 -4.898 1.00 21.12 231 PRO G CA 1
ATOM 9330 C C . PRO G 1 216 ? 64.860 -49.615 -4.232 1.00 20.90 231 PRO G C 1
ATOM 9331 O O . PRO G 1 216 ? 64.818 -49.187 -3.065 1.00 19.31 231 PRO G O 1
ATOM 9335 N N . TRP G 1 217 ? 63.766 -49.935 -4.928 1.00 16.78 232 TRP G N 1
ATOM 9336 C CA . TRP G 1 217 ? 62.434 -49.708 -4.373 1.00 14.21 232 TRP G CA 1
ATOM 9337 C C . TRP G 1 217 ? 62.197 -50.599 -3.158 1.00 13.20 232 TRP G C 1
ATOM 9338 O O . TRP G 1 217 ? 61.633 -50.165 -2.151 1.00 15.31 232 TRP G O 1
ATOM 9349 N N . ILE G 1 218 ? 62.627 -51.855 -3.226 1.00 12.35 233 ILE G N 1
ATOM 9350 C CA . ILE G 1 218 ? 62.421 -52.765 -2.105 1.00 12.35 233 ILE G CA 1
ATOM 9351 C C . ILE G 1 218 ? 63.142 -52.243 -0.873 1.00 16.19 233 ILE G C 1
ATOM 9352 O O . ILE G 1 218 ? 62.578 -52.170 0.224 1.00 18.35 233 ILE G O 1
ATOM 9357 N N . ARG G 1 219 ? 64.409 -51.861 -1.039 1.00 16.37 234 ARG G N 1
ATOM 9358 C CA . ARG G 1 219 ? 65.196 -51.427 0.106 1.00 19.83 234 ARG G CA 1
ATOM 9359 C C . ARG G 1 219 ? 64.658 -50.133 0.678 1.00 18.73 234 ARG G C 1
ATOM 9360 O O . ARG G 1 219 ? 64.635 -49.955 1.896 1.00 24.12 234 ARG G O 1
ATOM 9368 N N . THR G 1 220 ? 64.238 -49.208 -0.178 1.00 17.89 235 THR G N 1
ATOM 9369 C CA . THR G 1 220 ? 63.694 -47.950 0.316 1.00 18.87 235 THR G CA 1
ATOM 9370 C C . THR G 1 220 ? 62.377 -48.171 1.057 1.00 24.97 235 THR G C 1
ATOM 9371 O O . THR G 1 220 ? 62.147 -47.599 2.126 1.00 22.22 235 THR G O 1
ATOM 9375 N N . THR G 1 221 ? 61.493 -48.994 0.501 1.00 20.44 236 THR G N 1
ATOM 9376 C CA . THR G 1 221 ? 60.219 -49.253 1.156 1.00 16.71 236 THR G CA 1
ATOM 9377 C C . THR G 1 221 ? 60.409 -49.885 2.533 1.00 23.10 236 THR G C 1
ATOM 9378 O O . THR G 1 221 ? 59.639 -49.609 3.462 1.00 25.92 236 THR G O 1
ATOM 9382 N N . MET G 1 222 ? 61.412 -50.743 2.688 1.00 18.69 237 MET G N 1
ATOM 9383 C CA . MET G 1 222 ? 61.557 -51.447 3.951 1.00 20.02 237 MET G CA 1
ATOM 9384 C C . MET G 1 222 ? 62.215 -50.589 5.022 1.00 30.93 237 MET G C 1
ATOM 9385 O O . MET G 1 222 ? 62.243 -50.996 6.188 1.00 32.43 237 MET G O 1
ATOM 9390 N N . ARG G 1 223 ? 62.693 -49.405 4.665 1.00 35.95 238 ARG G N 1
ATOM 9391 C CA . ARG G 1 223 ? 63.376 -48.526 5.609 1.00 44.98 238 ARG G CA 1
ATOM 9392 C C . ARG G 1 223 ? 62.366 -47.767 6.445 1.00 45.50 238 ARG G C 1
ATOM 9393 O O . ARG G 1 223 ? 61.178 -47.742 6.126 1.00 51.37 238 ARG G O 1
ATOM 9401 N N . LYS H 2 2 ? 26.924 -70.291 2.898 1.00 35.29 44 LYS H N 1
ATOM 9402 C CA . LYS H 2 2 ? 27.513 -69.519 1.806 1.00 29.70 44 LYS H CA 1
ATOM 9403 C C . LYS H 2 2 ? 27.908 -70.468 0.684 1.00 34.03 44 LYS H C 1
ATOM 9404 O O . LYS H 2 2 ? 28.287 -71.606 0.935 1.00 32.99 44 LYS H O 1
ATOM 9410 N N . HIS H 2 3 ? 27.825 -69.993 -0.551 1.00 26.61 45 HIS H N 1
ATOM 9411 C CA . HIS H 2 3 ? 28.240 -70.756 -1.717 1.00 21.82 45 HIS H CA 1
ATOM 9412 C C . HIS H 2 3 ? 29.433 -70.049 -2.340 1.00 18.53 45 HIS H C 1
ATOM 9413 O O . HIS H 2 3 ? 29.348 -68.857 -2.669 1.00 20.39 45 HIS H O 1
ATOM 9420 N N . THR H 2 4 ? 30.512 -70.791 -2.521 1.00 16.97 46 THR H N 1
ATOM 9421 C CA . THR H 2 4 ? 31.751 -70.265 -3.069 1.00 17.88 46 THR H CA 1
ATOM 9422 C C . THR H 2 4 ? 31.847 -70.655 -4.529 1.00 19.49 46 THR H C 1
ATOM 9423 O O . THR H 2 4 ? 31.665 -71.832 -4.872 1.00 24.77 46 THR H O 1
ATOM 9427 N N . VAL H 2 5 ? 32.061 -69.659 -5.382 1.00 15.70 47 VAL H N 1
ATOM 9428 C CA . VAL H 2 5 ? 32.090 -69.843 -6.824 1.00 12.02 47 VAL H CA 1
ATOM 9429 C C . VAL H 2 5 ? 33.418 -69.331 -7.357 1.00 15.88 47 VAL H C 1
ATOM 9430 O O . VAL H 2 5 ? 33.628 -68.128 -7.476 1.00 12.31 47 VAL H O 1
ATOM 9434 N N . PRO H 2 6 ? 34.337 -70.227 -7.715 1.00 12.65 48 PRO H N 1
ATOM 9435 C CA . PRO H 2 6 ? 35.585 -69.777 -8.323 1.00 12.05 48 PRO H CA 1
ATOM 9436 C C . PRO H 2 6 ? 35.365 -69.157 -9.691 1.00 11.20 48 PRO H C 1
ATOM 9437 O O . PRO H 2 6 ? 34.446 -69.512 -10.441 1.00 13.52 48 PRO H O 1
ATOM 9441 N N . TYR H 2 7 ? 36.219 -68.186 -10.013 1.00 11.43 49 TYR H N 1
ATOM 9442 C CA . TYR H 2 7 ? 36.134 -67.552 -11.319 1.00 10.74 49 TYR H CA 1
ATOM 9443 C C . TYR H 2 7 ? 37.520 -67.145 -11.781 1.00 8.18 49 TYR H C 1
ATOM 9444 O O . TYR H 2 7 ? 38.426 -66.965 -10.970 1.00 11.34 49 TYR H O 1
ATOM 9453 N N . THR H 2 8 ? 37.662 -66.996 -13.091 1.00 8.70 50 THR H N 1
ATOM 9454 C CA . THR H 2 8 ? 38.926 -66.630 -13.716 1.00 10.17 50 THR H CA 1
ATOM 9455 C C . THR H 2 8 ? 38.669 -65.474 -14.664 1.00 14.64 50 THR H C 1
ATOM 9456 O O . THR H 2 8 ? 37.618 -65.407 -15.312 1.00 13.07 50 THR H O 1
ATOM 9460 N N . ILE H 2 9 ? 39.595 -64.526 -14.680 1.00 9.30 51 ILE H N 1
ATOM 9461 C CA . ILE H 2 9 ? 39.549 -63.410 -15.601 1.00 11.20 51 ILE H CA 1
ATOM 9462 C C . ILE H 2 9 ? 40.699 -63.511 -16.582 1.00 11.09 51 ILE H C 1
ATOM 9463 O O . ILE H 2 9 ? 41.875 -63.511 -16.180 1.00 12.25 51 ILE H O 1
ATOM 9468 N N . SER H 2 10 ? 40.354 -63.505 -17.873 1.00 12.44 52 SER H N 1
ATOM 9469 C CA . SER H 2 10 ? 41.322 -63.415 -18.962 1.00 11.76 52 SER H CA 1
ATOM 9470 C C . SER H 2 10 ? 41.036 -62.155 -19.762 1.00 10.24 52 SER H C 1
ATOM 9471 O O . SER H 2 10 ? 39.921 -61.972 -20.266 1.00 13.41 52 SER H O 1
ATOM 9474 N N . VAL H 2 11 ? 42.022 -61.264 -19.849 1.00 10.14 53 VAL H N 1
ATOM 9475 C CA . VAL H 2 11 ? 41.875 -60.012 -20.576 1.00 12.68 53 VAL H CA 1
ATOM 9476 C C . VAL H 2 11 ? 43.069 -59.872 -21.495 1.00 13.61 53 VAL H C 1
ATOM 9477 O O . VAL H 2 11 ? 44.205 -59.917 -21.028 1.00 12.84 53 VAL H O 1
ATOM 9481 N N . ASP H 2 12 ? 42.804 -59.702 -22.782 1.00 15.19 54 ASP H N 1
ATOM 9482 C CA . ASP H 2 12 ? 43.858 -59.524 -23.784 1.00 16.45 54 ASP H CA 1
ATOM 9483 C C . ASP H 2 12 ? 44.784 -60.737 -23.784 1.00 16.78 54 ASP H C 1
ATOM 9484 O O . ASP H 2 12 ? 45.998 -60.632 -23.991 1.00 19.13 54 ASP H O 1
ATOM 9489 N N . GLY H 2 13 ? 44.188 -61.909 -23.565 1.00 17.04 55 GLY H N 1
ATOM 9490 C CA . GLY H 2 13 ? 44.891 -63.166 -23.661 1.00 17.85 55 GLY H CA 1
ATOM 9491 C C . GLY H 2 13 ? 45.707 -63.549 -22.452 1.00 19.29 55 GLY H C 1
ATOM 9492 O O . GLY H 2 13 ? 46.406 -64.575 -22.504 1.00 23.47 55 GLY H O 1
ATOM 9493 N N . ILE H 2 14 ? 45.701 -62.754 -21.383 1.00 13.34 56 ILE H N 1
ATOM 9494 C CA . ILE H 2 14 ? 46.453 -63.136 -20.200 1.00 16.59 56 ILE H CA 1
ATOM 9495 C C . ILE H 2 14 ? 45.607 -63.157 -18.934 1.00 17.48 56 ILE H C 1
ATOM 9496 O O . ILE H 2 14 ? 44.600 -62.445 -18.787 1.00 11.21 56 ILE H O 1
ATOM 9501 N N . THR H 2 15 ? 46.054 -64.005 -18.003 1.00 10.94 57 THR H N 1
ATOM 9502 C CA . THR H 2 15 ? 45.359 -64.273 -16.754 1.00 11.47 57 THR H CA 1
ATOM 9503 C C . THR H 2 15 ? 46.365 -64.166 -15.609 1.00 13.75 57 THR H C 1
ATOM 9504 O O . THR H 2 15 ? 47.375 -64.869 -15.612 1.00 14.12 57 THR H O 1
ATOM 9508 N N . ALA H 2 16 ? 46.126 -63.239 -14.680 1.00 11.19 58 ALA H N 1
ATOM 9509 C CA . ALA H 2 16 ? 46.873 -63.209 -13.423 1.00 11.27 58 ALA H CA 1
ATOM 9510 C C . ALA H 2 16 ? 46.652 -64.518 -12.684 1.00 11.84 58 ALA H C 1
ATOM 9511 O O . ALA H 2 16 ? 45.552 -65.073 -12.700 1.00 12.45 58 ALA H O 1
ATOM 9513 N N . LEU H 2 17 ? 47.701 -65.015 -12.016 1.00 10.97 59 LEU H N 1
ATOM 9514 C CA . LEU H 2 17 ? 47.682 -66.365 -11.468 1.00 9.31 59 LEU H CA 1
ATOM 9515 C C . LEU H 2 17 ? 47.337 -66.409 -9.982 1.00 14.92 59 LEU H C 1
ATOM 9516 O O . LEU H 2 17 ? 47.758 -67.333 -9.276 1.00 14.01 59 LEU H O 1
ATOM 9521 N N . HIS H 2 18 ? 46.583 -65.435 -9.483 1.00 14.29 60 HIS H N 1
ATOM 9522 C CA . HIS H 2 18 ? 45.927 -65.641 -8.208 1.00 12.20 60 HIS H CA 1
ATOM 9523 C C . HIS H 2 18 ? 44.735 -66.570 -8.400 1.00 12.08 60 HIS H C 1
ATOM 9524 O O . HIS H 2 18 ? 44.400 -66.962 -9.528 1.00 13.02 60 HIS H O 1
ATOM 9531 N N . ARG H 2 19 ? 44.157 -67.009 -7.279 1.00 9.29 61 ARG H N 1
ATOM 9532 C CA . ARG H 2 19 ? 42.916 -67.778 -7.288 1.00 8.57 61 ARG H CA 1
ATOM 9533 C C . ARG H 2 19 ? 41.838 -66.895 -6.667 1.00 9.83 61 ARG H C 1
ATOM 9534 O O . ARG H 2 19 ? 41.989 -66.434 -5.534 1.00 11.76 61 ARG H O 1
ATOM 9542 N N . THR H 2 20 ? 40.753 -66.690 -7.384 1.00 9.61 62 THR H N 1
ATOM 9543 C CA . THR H 2 20 ? 39.704 -65.768 -6.970 1.00 9.63 62 THR H CA 1
ATOM 9544 C C . THR H 2 20 ? 38.353 -66.476 -6.946 1.00 10.13 62 THR H C 1
ATOM 9545 O O . THR H 2 20 ? 38.075 -67.313 -7.807 1.00 11.98 62 THR H O 1
ATOM 9549 N N . TYR H 2 21 ? 37.518 -66.115 -5.964 1.00 11.21 63 TYR H N 1
ATOM 9550 C CA . TYR H 2 21 ? 36.217 -66.737 -5.742 1.00 12.07 63 TYR H CA 1
ATOM 9551 C C . TYR H 2 21 ? 35.200 -65.635 -5.443 1.00 9.21 63 TYR H C 1
ATOM 9552 O O . TYR H 2 21 ? 35.531 -64.641 -4.774 1.00 12.29 63 TYR H O 1
ATOM 9561 N N . PHE H 2 22 ? 33.951 -65.794 -5.918 1.00 10.60 64 PHE H N 1
ATOM 9562 C CA . PHE H 2 22 ? 32.818 -65.005 -5.432 1.00 13.84 64 PHE H CA 1
ATOM 9563 C C . PHE H 2 22 ? 32.163 -65.758 -4.281 1.00 12.90 64 PHE H C 1
ATOM 9564 O O . PHE H 2 22 ? 32.147 -66.988 -4.269 1.00 13.32 64 PHE H O 1
ATOM 9572 N N . VAL H 2 23 ? 31.632 -65.031 -3.303 1.00 14.39 65 VAL H N 1
ATOM 9573 C CA . VAL H 2 23 ? 30.875 -65.654 -2.215 1.00 19.62 65 VAL H CA 1
ATOM 9574 C C . VAL H 2 23 ? 29.434 -65.144 -2.252 1.00 17.28 65 VAL H C 1
ATOM 9575 O O . VAL H 2 23 ? 29.197 -63.931 -2.274 1.00 20.58 65 VAL H O 1
ATOM 9579 N N . PHE H 2 24 ? 28.463 -66.083 -2.316 1.00 18.27 66 PHE H N 1
ATOM 9580 C CA . PHE H 2 24 ? 27.036 -65.774 -2.325 1.00 21.93 66 PHE H CA 1
ATOM 9581 C C . PHE H 2 24 ? 26.383 -66.269 -1.042 1.00 24.99 66 PHE H C 1
ATOM 9582 O O . PHE H 2 24 ? 26.589 -67.423 -0.653 1.00 27.79 66 PHE H O 1
ATOM 9590 N N . PRO H 2 25 ? 25.603 -65.434 -0.355 1.00 24.50 67 PRO H N 1
ATOM 9591 C CA . PRO H 2 25 ? 24.859 -65.929 0.816 1.00 31.31 67 PRO H CA 1
ATOM 9592 C C . PRO H 2 25 ? 23.873 -67.021 0.435 1.00 33.31 67 PRO H C 1
ATOM 9593 O O . PRO H 2 25 ? 23.259 -66.985 -0.631 1.00 37.62 67 PRO H O 1
ATOM 9597 N N . GLU H 2 26 ? 23.725 -68.000 1.325 1.00 42.13 68 GLU H N 1
ATOM 9598 C CA . GLU H 2 26 ? 22.809 -69.114 1.107 1.00 45.23 68 GLU H CA 1
ATOM 9599 C C . GLU H 2 26 ? 21.368 -68.600 1.169 1.00 43.00 68 GLU H C 1
ATOM 9600 O O . GLU H 2 26 ? 20.539 -68.956 0.332 1.00 51.21 68 GLU H O 1
ATOM 9606 N N . LYS H 2 29 ? 18.248 -65.925 -3.708 1.00 51.13 71 LYS H N 1
ATOM 9607 C CA . LYS H 2 29 ? 17.985 -65.605 -5.108 1.00 50.61 71 LYS H CA 1
ATOM 9608 C C . LYS H 2 29 ? 18.734 -64.355 -5.567 1.00 30.65 71 LYS H C 1
ATOM 9609 O O . LYS H 2 29 ? 18.716 -63.310 -4.912 1.00 31.81 71 LYS H O 1
ATOM 9615 N N . VAL H 2 30 ? 19.350 -64.461 -6.732 1.00 36.24 72 VAL H N 1
ATOM 9616 C CA . VAL H 2 30 ? 20.082 -63.357 -7.331 1.00 31.90 72 VAL H CA 1
ATOM 9617 C C . VAL H 2 30 ? 19.596 -63.181 -8.760 1.00 26.82 72 VAL H C 1
ATOM 9618 O O . VAL H 2 30 ? 19.260 -64.163 -9.431 1.00 27.04 72 VAL H O 1
ATOM 9622 N N . LEU H 2 31 ? 19.527 -61.931 -9.213 1.00 23.56 73 LEU H N 1
ATOM 9623 C CA . LEU H 2 31 ? 19.246 -61.633 -10.607 1.00 19.26 73 LEU H CA 1
ATOM 9624 C C . LEU H 2 31 ? 20.531 -61.683 -11.421 1.00 20.96 73 LEU H C 1
ATOM 9625 O O . LEU H 2 31 ? 21.612 -61.430 -10.895 1.00 18.14 73 LEU H O 1
ATOM 9630 N N . TYR H 2 32 ? 20.419 -61.993 -12.716 1.00 16.32 74 TYR H N 1
ATOM 9631 C CA . TYR H 2 32 ? 21.631 -62.039 -13.538 1.00 13.29 74 TYR H CA 1
ATOM 9632 C C . TYR H 2 32 ? 22.344 -60.689 -13.544 1.00 18.74 74 TYR H C 1
ATOM 9633 O O . TYR H 2 32 ? 23.580 -60.642 -13.571 1.00 17.64 74 TYR H O 1
ATOM 9642 N N . GLN H 2 33 ? 21.604 -59.584 -13.465 1.00 15.80 75 GLN H N 1
ATOM 9643 C CA . GLN H 2 33 ? 22.257 -58.278 -13.485 1.00 18.52 75 GLN H CA 1
ATOM 9644 C C . GLN H 2 33 ? 23.199 -58.113 -12.298 1.00 16.23 75 GLN H C 1
ATOM 9645 O O . GLN H 2 33 ? 24.194 -57.379 -12.390 1.00 17.59 75 GLN H O 1
ATOM 9651 N N . GLU H 2 34 ? 22.933 -58.797 -11.186 1.00 12.92 76 GLU H N 1
ATOM 9652 C CA . GLU H 2 34 ? 23.854 -58.721 -10.063 1.00 16.01 76 GLU H CA 1
ATOM 9653 C C . GLU H 2 34 ? 25.152 -59.451 -10.382 1.00 15.09 76 GLU H C 1
ATOM 9654 O O . GLU H 2 34 ? 26.231 -59.003 -9.987 1.00 15.83 76 GLU H O 1
ATOM 9660 N N . ILE H 2 35 ? 25.079 -60.571 -11.097 1.00 13.90 77 ILE H N 1
ATOM 9661 C CA . ILE H 2 35 ? 26.311 -61.225 -11.526 1.00 12.18 77 ILE H CA 1
ATOM 9662 C C . ILE H 2 35 ? 27.005 -60.362 -12.567 1.00 14.03 77 ILE H C 1
ATOM 9663 O O . ILE H 2 35 ? 28.229 -60.177 -12.507 1.00 15.80 77 ILE H O 1
ATOM 9668 N N . ASP H 2 36 ? 26.238 -59.817 -13.524 1.00 15.43 78 ASP H N 1
ATOM 9669 C CA . ASP H 2 36 ? 26.811 -58.915 -14.524 1.00 13.79 78 ASP H CA 1
ATOM 9670 C C . ASP H 2 36 ? 27.643 -57.831 -13.841 1.00 16.96 78 ASP H C 1
ATOM 9671 O O . ASP H 2 36 ? 28.771 -57.537 -14.248 1.00 14.23 78 ASP H O 1
ATOM 9676 N N . SER H 2 37 ? 27.048 -57.162 -12.852 1.00 14.64 79 SER H N 1
ATOM 9677 C CA . SER H 2 37 ? 27.727 -56.098 -12.106 1.00 13.61 79 SER H CA 1
ATOM 9678 C C . SER H 2 37 ? 28.983 -56.598 -11.414 1.00 14.03 79 SER H C 1
ATOM 9679 O O . SER H 2 37 ? 30.044 -55.961 -11.499 1.00 14.58 79 SER H O 1
ATOM 9682 N N . LYS H 2 38 ? 28.885 -57.726 -10.701 1.00 13.10 80 LYS H N 1
ATOM 9683 C CA . LYS H 2 38 ? 30.045 -58.243 -9.986 1.00 13.37 80 LYS H CA 1
ATOM 9684 C C . LYS H 2 38 ? 31.186 -58.549 -10.954 1.00 13.10 80 LYS H C 1
ATOM 9685 O O . LYS H 2 38 ? 32.345 -58.277 -10.643 1.00 11.50 80 LYS H O 1
ATOM 9691 N N . VAL H 2 39 ? 30.853 -59.091 -12.130 1.00 11.88 81 VAL H N 1
ATOM 9692 C CA . VAL H 2 39 ? 31.859 -59.418 -13.146 1.00 12.81 81 VAL H CA 1
ATOM 9693 C C . VAL H 2 39 ? 32.501 -58.145 -13.687 1.00 13.07 81 VAL H C 1
ATOM 9694 O O . VAL H 2 39 ? 33.735 -58.033 -13.731 1.00 11.10 81 VAL H O 1
ATOM 9698 N N . LYS H 2 40 ? 31.688 -57.167 -14.098 1.00 11.44 82 LYS H N 1
ATOM 9699 C CA . LYS H 2 40 ? 32.229 -55.895 -14.576 1.00 11.39 82 LYS H CA 1
ATOM 9700 C C . LYS H 2 40 ? 33.044 -55.177 -13.499 1.00 12.58 82 LYS H C 1
ATOM 9701 O O . LYS H 2 40 ? 34.073 -54.558 -13.810 1.00 10.97 82 LYS H O 1
ATOM 9707 N N . ASN H 2 41 ? 32.605 -55.226 -12.242 1.00 12.15 83 ASN H N 1
ATOM 9708 C CA . ASN H 2 41 ? 33.358 -54.567 -11.173 1.00 14.06 83 ASN H CA 1
ATOM 9709 C C . ASN H 2 41 ? 34.727 -55.220 -10.970 1.00 13.59 83 ASN H C 1
ATOM 9710 O O . ASN H 2 41 ? 35.711 -54.522 -10.698 1.00 13.57 83 ASN H O 1
ATOM 9715 N N . GLU H 2 42 ? 34.809 -56.561 -11.054 1.00 9.34 84 GLU H N 1
ATOM 9716 C CA . GLU H 2 42 ? 36.110 -57.234 -10.965 1.00 10.61 84 GLU H CA 1
ATOM 9717 C C . GLU H 2 42 ? 36.966 -56.975 -12.200 1.00 12.86 84 GLU H C 1
ATOM 9718 O O . GLU H 2 42 ? 38.185 -56.813 -12.089 1.00 11.08 84 GLU H O 1
ATOM 9724 N N . LEU H 2 43 ? 36.363 -56.911 -13.387 1.00 9.79 85 LEU H N 1
ATOM 9725 C CA . LEU H 2 43 ? 37.154 -56.540 -14.567 1.00 11.32 85 LEU H CA 1
ATOM 9726 C C . LEU H 2 43 ? 37.800 -55.164 -14.395 1.00 12.21 85 LEU H C 1
ATOM 9727 O O . LEU H 2 43 ? 38.956 -54.938 -14.805 1.00 10.25 85 LEU H O 1
ATOM 9732 N N . ALA H 2 44 ? 37.067 -54.229 -13.797 1.00 9.70 86 ALA H N 1
ATOM 9733 C CA . ALA H 2 44 ? 37.583 -52.888 -13.557 1.00 11.29 86 ALA H CA 1
ATOM 9734 C C . ALA H 2 44 ? 38.653 -52.895 -12.472 1.00 11.83 86 ALA H C 1
ATOM 9735 O O . ALA H 2 44 ? 39.754 -52.363 -12.662 1.00 15.73 86 ALA H O 1
ATOM 9737 N N . SER H 2 45 ? 38.356 -53.502 -11.331 1.00 11.46 87 SER H N 1
ATOM 9738 C CA . SER H 2 45 ? 39.243 -53.386 -10.183 1.00 13.72 87 SER H CA 1
ATOM 9739 C C . SER H 2 45 ? 40.467 -54.279 -10.300 1.00 16.58 87 SER H C 1
ATOM 9740 O O . SER H 2 45 ? 41.517 -53.941 -9.754 1.00 20.34 87 SER H O 1
ATOM 9743 N N . GLN H 2 46 ? 40.356 -55.427 -10.971 1.00 10.55 88 GLN H N 1
ATOM 9744 C CA . GLN H 2 46 ? 41.514 -56.294 -11.158 1.00 8.32 88 GLN H CA 1
ATOM 9745 C C . GLN H 2 46 ? 42.335 -55.960 -12.399 1.00 10.98 88 GLN H C 1
ATOM 9746 O O . GLN H 2 46 ? 43.562 -56.071 -12.361 1.00 13.14 88 GLN H O 1
ATOM 9752 N N . ARG H 2 47 ? 41.706 -55.611 -13.527 1.00 9.70 89 ARG H N 1
ATOM 9753 C CA . ARG H 2 47 ? 42.433 -55.470 -14.777 1.00 9.30 89 ARG H CA 1
ATOM 9754 C C . ARG H 2 47 ? 42.187 -54.148 -15.484 1.00 9.99 89 ARG H C 1
ATOM 9755 O O . ARG H 2 47 ? 42.610 -53.994 -16.635 1.00 10.65 89 ARG H O 1
ATOM 9763 N N . GLY H 2 48 ? 41.549 -53.183 -14.818 1.00 11.13 90 GLY H N 1
ATOM 9764 C CA . GLY H 2 48 ? 41.403 -51.854 -15.369 1.00 12.98 90 GLY H CA 1
ATOM 9765 C C . GLY H 2 48 ? 40.546 -51.787 -16.608 1.00 10.90 90 GLY H C 1
ATOM 9766 O O . GLY H 2 48 ? 40.720 -50.888 -17.447 1.00 14.91 90 GLY H O 1
ATOM 9767 N N . VAL H 2 49 ? 39.642 -52.743 -16.773 1.00 9.37 91 VAL H N 1
ATOM 9768 C CA . VAL H 2 49 ? 38.765 -52.803 -17.940 1.00 10.45 91 VAL H CA 1
ATOM 9769 C C . VAL H 2 49 ? 37.641 -51.807 -17.745 1.00 11.65 91 VAL H C 1
ATOM 9770 O O . VAL H 2 49 ? 36.954 -51.831 -16.719 1.00 14.65 91 VAL H O 1
ATOM 9774 N N . THR H 2 50 ? 37.445 -50.941 -18.733 1.00 13.06 92 THR H N 1
ATOM 9775 C CA . THR H 2 50 ? 36.409 -49.923 -18.729 1.00 14.73 92 THR H CA 1
ATOM 9776 C C . THR H 2 50 ? 35.194 -50.364 -19.544 1.00 15.31 92 THR H C 1
ATOM 9777 O O . THR H 2 50 ? 35.255 -51.308 -20.336 1.00 13.86 92 THR H O 1
ATOM 9781 N N . THR H 2 51 ? 34.081 -49.645 -19.352 1.00 17.12 93 THR H N 1
ATOM 9782 C CA . THR H 2 51 ? 32.902 -49.861 -20.187 1.00 17.14 93 THR H CA 1
ATOM 9783 C C . THR H 2 51 ? 33.229 -49.768 -21.671 1.00 15.64 93 THR H C 1
ATOM 9784 O O . THR H 2 51 ? 32.726 -50.564 -22.473 1.00 14.51 93 THR H O 1
ATOM 9788 N N . GLU H 2 52 ? 34.085 -48.820 -22.048 1.00 16.12 94 GLU H N 1
ATOM 9789 C CA . GLU H 2 52 ? 34.458 -48.648 -23.446 1.00 20.24 94 GLU H CA 1
ATOM 9790 C C . GLU H 2 52 ? 35.218 -49.857 -23.972 1.00 18.66 94 GLU H C 1
ATOM 9791 O O . GLU H 2 52 ? 34.965 -50.318 -25.094 1.00 17.39 94 GLU H O 1
ATOM 9797 N N . LYS H 2 53 ? 36.157 -50.381 -23.177 1.00 15.77 95 LYS H N 1
ATOM 9798 C CA . LYS H 2 53 ? 36.870 -51.591 -23.561 1.00 14.61 95 LYS H CA 1
ATOM 9799 C C . LYS H 2 53 ? 35.908 -52.758 -23.777 1.00 17.89 95 LYS H C 1
ATOM 9800 O O . LYS H 2 53 ? 36.040 -53.498 -24.760 1.00 17.12 95 LYS H O 1
ATOM 9806 N N . ILE H 2 54 ? 34.942 -52.934 -22.874 1.00 13.54 96 ILE H N 1
ATOM 9807 C CA . ILE H 2 54 ? 33.972 -54.014 -23.016 1.00 14.34 96 ILE H CA 1
ATOM 9808 C C . ILE H 2 54 ? 33.177 -53.845 -24.302 1.00 14.37 96 ILE H C 1
ATOM 9809 O O . ILE H 2 54 ? 33.024 -54.788 -25.083 1.00 15.20 96 ILE H O 1
ATOM 9814 N N . ASN H 2 55 ? 32.617 -52.658 -24.517 1.00 15.49 97 ASN H N 1
ATOM 9815 C CA . ASN H 2 55 ? 31.678 -52.503 -25.622 1.00 17.81 97 ASN H CA 1
ATOM 9816 C C . ASN H 2 55 ? 32.350 -52.642 -26.979 1.00 20.19 97 ASN H C 1
ATOM 9817 O O . ASN H 2 55 ? 31.660 -52.962 -27.956 1.00 19.59 97 ASN H O 1
ATOM 9822 N N . ASN H 2 56 ? 33.664 -52.410 -27.076 1.00 16.34 98 ASN H N 1
ATOM 9823 C CA . ASN H 2 56 ? 34.343 -52.474 -28.360 1.00 18.98 98 ASN H CA 1
ATOM 9824 C C . ASN H 2 56 ? 35.143 -53.751 -28.554 1.00 19.75 98 ASN H C 1
ATOM 9825 O O . ASN H 2 56 ? 35.780 -53.918 -29.597 1.00 20.64 98 ASN H O 1
ATOM 9830 N N . ALA H 2 57 ? 35.095 -54.680 -27.603 1.00 19.58 99 ALA H N 1
ATOM 9831 C CA . ALA H 2 57 ? 35.940 -55.857 -27.664 1.00 19.44 99 ALA H CA 1
ATOM 9832 C C . ALA H 2 57 ? 35.413 -56.856 -28.687 1.00 17.11 99 ALA H C 1
ATOM 9833 O O . ALA H 2 57 ? 34.207 -56.947 -28.939 1.00 18.37 99 ALA H O 1
ATOM 9835 N N . GLN H 2 58 ? 36.328 -57.637 -29.260 1.00 16.59 100 GLN H N 1
ATOM 9836 C CA . GLN H 2 58 ? 35.873 -58.701 -30.146 1.00 26.04 100 GLN H CA 1
ATOM 9837 C C . GLN H 2 58 ? 34.943 -59.646 -29.407 1.00 23.04 100 GLN H C 1
ATOM 9838 O O . GLN H 2 58 ? 33.900 -60.051 -29.935 1.00 24.50 100 GLN H O 1
ATOM 9844 N N . THR H 2 59 ? 35.290 -59.973 -28.171 1.00 19.57 101 THR H N 1
ATOM 9845 C CA . THR H 2 59 ? 34.490 -60.823 -27.307 1.00 21.87 101 THR H CA 1
ATOM 9846 C C . THR H 2 59 ? 34.530 -60.255 -25.900 1.00 18.49 101 THR H C 1
ATOM 9847 O O . THR H 2 59 ? 35.600 -59.886 -25.416 1.00 17.77 101 THR H O 1
ATOM 9851 N N . ALA H 2 60 ? 33.380 -60.206 -25.240 1.00 18.04 102 ALA H N 1
ATOM 9852 C CA . ALA H 2 60 ? 33.294 -59.765 -23.849 1.00 16.78 102 ALA H CA 1
ATOM 9853 C C . ALA H 2 60 ? 32.173 -60.593 -23.236 1.00 14.76 102 ALA H C 1
ATOM 9854 O O . ALA H 2 60 ? 30.990 -60.260 -23.406 1.00 16.49 102 ALA H O 1
ATOM 9856 N N . THR H 2 61 ? 32.545 -61.665 -22.548 1.00 14.65 103 THR H N 1
ATOM 9857 C CA . THR H 2 61 ? 31.564 -62.604 -22.024 1.00 13.80 103 THR H CA 1
ATOM 9858 C C . THR H 2 61 ? 31.963 -63.101 -20.648 1.00 13.44 103 THR H C 1
ATOM 9859 O O . THR H 2 61 ? 33.127 -63.074 -20.255 1.00 15.06 103 THR H O 1
ATOM 9863 N N . TYR H 2 62 ? 30.969 -63.612 -19.925 1.00 14.96 104 TYR H N 1
ATOM 9864 C CA . TYR H 2 62 ? 31.261 -64.521 -18.836 1.00 11.44 104 TYR H CA 1
ATOM 9865 C C . TYR H 2 62 ? 30.439 -65.771 -19.095 1.00 16.35 104 TYR H C 1
ATOM 9866 O O . TYR H 2 62 ? 29.330 -65.707 -19.638 1.00 13.93 104 TYR H O 1
ATOM 9875 N N . THR H 2 63 ? 31.021 -66.905 -18.784 1.00 11.79 105 THR H N 1
ATOM 9876 C CA . THR H 2 63 ? 30.375 -68.187 -19.000 1.00 13.36 105 THR H CA 1
ATOM 9877 C C . THR H 2 63 ? 30.195 -68.847 -17.652 1.00 13.83 105 THR H C 1
ATOM 9878 O O . THR H 2 63 ? 31.174 -69.066 -16.926 1.00 14.24 105 THR H O 1
ATOM 9882 N N . LEU H 2 64 ? 28.949 -69.152 -17.311 1.00 11.82 106 LEU H N 1
ATOM 9883 C CA . LEU H 2 64 ? 28.632 -69.915 -16.114 1.00 9.07 106 LEU H CA 1
ATOM 9884 C C . LEU H 2 64 ? 28.677 -71.401 -16.464 1.00 14.95 106 LEU H C 1
ATOM 9885 O O . LEU H 2 64 ? 27.933 -71.855 -17.338 1.00 18.76 106 LEU H O 1
ATOM 9890 N N . THR H 2 65 ? 29.556 -72.150 -15.812 1.00 14.02 107 THR H N 1
ATOM 9891 C CA . THR H 2 65 ? 29.519 -73.603 -15.891 1.00 15.39 107 THR H CA 1
ATOM 9892 C C . THR H 2 65 ? 28.636 -74.086 -14.756 1.00 16.82 107 THR H C 1
ATOM 9893 O O . THR H 2 65 ? 28.927 -73.814 -13.591 1.00 17.37 107 THR H O 1
ATOM 9897 N N . LEU H 2 66 ? 27.528 -74.738 -15.089 1.00 14.77 108 LEU H N 1
ATOM 9898 C CA . LEU H 2 66 ? 26.601 -75.186 -14.069 1.00 16.58 108 LEU H CA 1
ATOM 9899 C C . LEU H 2 66 ? 26.971 -76.590 -13.612 1.00 18.31 108 LEU H C 1
ATOM 9900 O O . LEU H 2 66 ? 27.661 -77.340 -14.307 1.00 18.24 108 LEU H O 1
ATOM 9905 N N . ASN H 2 67 ? 26.497 -76.939 -12.419 1.00 22.24 109 ASN H N 1
ATOM 9906 C CA . ASN H 2 67 ? 26.879 -78.214 -11.833 1.00 22.28 109 ASN H CA 1
ATOM 9907 C C . ASN H 2 67 ? 26.392 -79.419 -12.635 1.00 30.02 109 ASN H C 1
ATOM 9908 O O . ASN H 2 67 ? 26.963 -80.500 -12.477 1.00 29.99 109 ASN H O 1
ATOM 9913 N N . ASP H 2 68 ? 25.383 -79.273 -13.496 1.00 27.11 110 ASP H N 1
ATOM 9914 C CA . ASP H 2 68 ? 24.924 -80.407 -14.304 1.00 26.68 110 ASP H CA 1
ATOM 9915 C C . ASP H 2 68 ? 25.609 -80.499 -15.666 1.00 27.27 110 ASP H C 1
ATOM 9916 O O . ASP H 2 68 ? 25.239 -81.360 -16.473 1.00 30.96 110 ASP H O 1
ATOM 9921 N N . GLY H 2 69 ? 26.618 -79.678 -15.921 1.00 27.37 111 GLY H N 1
ATOM 9922 C CA . GLY H 2 69 ? 27.389 -79.729 -17.143 1.00 28.38 111 GLY H CA 1
ATOM 9923 C C . GLY H 2 69 ? 26.984 -78.705 -18.187 1.00 22.40 111 GLY H C 1
ATOM 9924 O O . GLY H 2 69 ? 27.759 -78.443 -19.113 1.00 25.71 111 GLY H O 1
ATOM 9925 N N . ASN H 2 70 ? 25.802 -78.132 -18.058 1.00 19.69 112 ASN H N 1
ATOM 9926 C CA . ASN H 2 70 ? 25.352 -77.086 -18.959 1.00 20.90 112 ASN H CA 1
ATOM 9927 C C . ASN H 2 70 ? 26.160 -75.805 -18.738 1.00 18.59 112 ASN H C 1
ATOM 9928 O O . ASN H 2 70 ? 26.844 -75.627 -17.721 1.00 20.17 112 ASN H O 1
ATOM 9933 N N . LYS H 2 71 ? 26.094 -74.927 -19.725 1.00 20.50 113 LYS H N 1
ATOM 9934 C CA . LYS H 2 71 ? 26.796 -73.651 -19.704 1.00 21.77 113 LYS H CA 1
ATOM 9935 C C . LYS H 2 71 ? 25.828 -72.542 -20.083 1.00 21.68 113 LYS H C 1
ATOM 9936 O O . LYS H 2 71 ? 24.921 -72.731 -20.903 1.00 21.26 113 LYS H O 1
ATOM 9942 N N . LYS H 2 72 ? 26.005 -71.381 -19.473 1.00 15.35 114 LYS H N 1
ATOM 9943 C CA . LYS H 2 72 ? 25.270 -70.194 -19.871 1.00 18.30 114 LYS H CA 1
ATOM 9944 C C . LYS H 2 72 ? 26.289 -69.126 -20.233 1.00 17.34 114 LYS H C 1
ATOM 9945 O O . LYS H 2 72 ? 27.041 -68.654 -19.369 1.00 17.41 114 LYS H O 1
ATOM 9951 N N . VAL H 2 73 ? 26.301 -68.739 -21.504 1.00 16.50 115 VAL H N 1
ATOM 9952 C CA . VAL H 2 73 ? 27.216 -67.722 -22.006 1.00 16.92 115 VAL H CA 1
ATOM 9953 C C . VAL H 2 73 ? 26.488 -66.386 -22.028 1.00 19.58 115 VAL H C 1
ATOM 9954 O O . VAL H 2 73 ? 25.440 -66.240 -22.668 1.00 20.57 115 VAL H O 1
ATOM 9958 N N . VAL H 2 74 ? 27.005 -65.427 -21.267 1.00 15.08 116 VAL H N 1
ATOM 9959 C CA . VAL H 2 74 ? 26.392 -64.118 -21.117 1.00 13.26 116 VAL H CA 1
ATOM 9960 C C . VAL H 2 74 ? 27.278 -63.078 -21.789 1.00 17.63 116 VAL H C 1
ATOM 9961 O O . VAL H 2 74 ? 28.460 -62.939 -21.449 1.00 14.99 116 VAL H O 1
ATOM 9965 N N . ASN H 2 75 ? 26.688 -62.304 -22.689 1.00 14.13 117 ASN H N 1
ATOM 9966 C CA . ASN H 2 75 ? 27.369 -61.208 -23.356 1.00 16.82 117 ASN H CA 1
ATOM 9967 C C . ASN H 2 75 ? 27.432 -59.998 -22.432 1.00 18.11 117 ASN H C 1
ATOM 9968 O O . ASN H 2 75 ? 26.404 -59.487 -21.975 1.00 19.65 117 ASN H O 1
ATOM 9973 N N . LEU H 2 76 ? 28.639 -59.533 -22.131 1.00 15.55 118 LEU H N 1
ATOM 9974 C CA . LEU H 2 76 ? 28.696 -58.384 -21.241 1.00 14.41 118 LEU H CA 1
ATOM 9975 C C . LEU H 2 76 ? 28.250 -57.089 -21.904 1.00 17.98 118 LEU H C 1
ATOM 9976 O O . LEU H 2 76 ? 28.078 -56.084 -21.209 1.00 19.94 118 LEU H O 1
ATOM 9981 N N . LYS H 2 77 ? 28.046 -57.084 -23.225 1.00 17.35 119 LYS H N 1
ATOM 9982 C CA . LYS H 2 77 ? 27.599 -55.861 -23.880 1.00 17.61 119 LYS H CA 1
ATOM 9983 C C . LYS H 2 77 ? 26.099 -55.671 -23.758 1.00 22.68 119 LYS H C 1
ATOM 9984 O O . LYS H 2 77 ? 25.627 -54.534 -23.707 1.00 31.58 119 LYS H O 1
ATOM 9990 N N . LYS H 2 78 ? 25.344 -56.764 -23.741 1.00 23.35 120 LYS H N 1
ATOM 9991 C CA . LYS H 2 78 ? 23.889 -56.674 -23.606 1.00 23.89 120 LYS H CA 1
ATOM 9992 C C . LYS H 2 78 ? 23.365 -58.020 -23.138 1.00 23.90 120 LYS H C 1
ATOM 9993 O O . LYS H 2 78 ? 23.621 -59.042 -23.784 1.00 26.30 120 LYS H O 1
ATOM 9999 N N . ASN H 2 79 ? 22.647 -58.028 -22.016 1.00 26.66 121 ASN H N 1
ATOM 10000 C CA . ASN H 2 79 ? 22.124 -59.257 -21.426 1.00 24.43 121 ASN H CA 1
ATOM 10001 C C . ASN H 2 79 ? 20.613 -59.134 -21.326 1.00 26.42 121 ASN H C 1
ATOM 10002 O O . ASN H 2 79 ? 20.104 -58.503 -20.396 1.00 26.19 121 ASN H O 1
ATOM 10007 N N . ASP H 2 80 ? 19.897 -59.753 -22.255 1.00 30.21 122 ASP H N 1
ATOM 10008 C CA . ASP H 2 80 ? 18.444 -59.689 -22.209 1.00 30.53 122 ASP H CA 1
ATOM 10009 C C . ASP H 2 80 ? 17.849 -60.461 -21.037 1.00 31.14 122 ASP H C 1
ATOM 10010 O O . ASP H 2 80 ? 16.654 -60.298 -20.757 1.00 26.66 122 ASP H O 1
ATOM 10015 N N . ASP H 2 81 ? 18.640 -61.271 -20.331 1.00 27.23 123 ASP H N 1
ATOM 10016 C CA . ASP H 2 81 ? 18.173 -61.961 -19.134 1.00 23.54 123 ASP H CA 1
ATOM 10017 C C . ASP H 2 81 ? 18.529 -61.232 -17.841 1.00 19.80 123 ASP H C 1
ATOM 10018 O O . ASP H 2 81 ? 18.422 -61.828 -16.762 1.00 20.47 123 ASP H O 1
ATOM 10023 N N . ALA H 2 82 ? 18.908 -59.951 -17.914 1.00 15.76 124 ALA H N 1
ATOM 10024 C CA . ALA H 2 82 ? 19.391 -59.243 -16.740 1.00 16.90 124 ALA H CA 1
ATOM 10025 C C . ALA H 2 82 ? 18.430 -59.312 -15.557 1.00 21.01 124 ALA H C 1
ATOM 10026 O O . ALA H 2 82 ? 18.862 -59.328 -14.392 1.00 18.42 124 ALA H O 1
ATOM 10028 N N . LYS H 2 83 ? 17.138 -59.332 -15.824 1.00 21.46 125 LYS H N 1
ATOM 10029 C CA . LYS H 2 83 ? 16.136 -59.231 -14.772 1.00 24.56 125 LYS H CA 1
ATOM 10030 C C . LYS H 2 83 ? 15.572 -60.584 -14.348 1.00 21.43 125 LYS H C 1
ATOM 10031 O O . LYS H 2 83 ? 14.667 -60.629 -13.514 1.00 21.00 125 LYS H O 1
ATOM 10037 N N . ASN H 2 84 ? 16.098 -61.683 -14.874 1.00 16.97 126 ASN H N 1
ATOM 10038 C CA . ASN H 2 84 ? 15.709 -62.998 -14.392 1.00 19.56 126 ASN H CA 1
ATOM 10039 C C . ASN H 2 84 ? 16.632 -63.466 -13.273 1.00 21.65 126 ASN H C 1
ATOM 10040 O O . ASN H 2 84 ? 17.748 -62.969 -13.090 1.00 20.35 126 ASN H O 1
ATOM 10045 N N . SER H 2 85 ? 16.128 -64.410 -12.491 1.00 21.94 127 SER H N 1
ATOM 10046 C CA . SER H 2 85 ? 16.835 -64.900 -11.323 1.00 19.53 127 SER H CA 1
ATOM 10047 C C . SER H 2 85 ? 17.714 -66.086 -11.693 1.00 21.60 127 SER H C 1
ATOM 10048 O O . SER H 2 85 ? 17.471 -66.804 -12.664 1.00 21.54 127 SER H O 1
ATOM 10051 N N . ILE H 2 86 ? 18.747 -66.297 -10.886 1.00 23.04 128 ILE H N 1
ATOM 10052 C CA . ILE H 2 86 ? 19.569 -67.499 -10.968 1.00 28.27 128 ILE H CA 1
ATOM 10053 C C . ILE H 2 86 ? 19.946 -67.894 -9.548 1.00 22.62 128 ILE H C 1
ATOM 10054 O O . ILE H 2 86 ? 20.198 -67.029 -8.706 1.00 20.01 128 ILE H O 1
ATOM 10059 N N . ASP H 2 87 ? 19.947 -69.199 -9.282 1.00 24.66 129 ASP H N 1
ATOM 10060 C CA . ASP H 2 87 ? 20.305 -69.728 -7.975 1.00 24.42 129 ASP H CA 1
ATOM 10061 C C . ASP H 2 87 ? 21.808 -69.946 -7.970 1.00 23.90 129 ASP H C 1
ATOM 10062 O O . ASP H 2 87 ? 22.291 -70.858 -8.661 1.00 19.33 129 ASP H O 1
ATOM 10067 N N . PRO H 2 88 ? 22.590 -69.134 -7.254 1.00 20.24 130 PRO H N 1
ATOM 10068 C CA . PRO H 2 88 ? 24.047 -69.273 -7.375 1.00 17.32 130 PRO H CA 1
ATOM 10069 C C . PRO H 2 88 ? 24.543 -70.634 -6.966 1.00 20.59 130 PRO H C 1
ATOM 10070 O O . PRO H 2 88 ? 25.636 -71.015 -7.391 1.00 17.64 130 PRO H O 1
ATOM 10074 N N . SER H 2 89 ? 23.775 -71.398 -6.186 1.00 19.26 131 SER H N 1
ATOM 10075 C CA . SER H 2 89 ? 24.184 -72.744 -5.813 1.00 23.61 131 SER H CA 1
ATOM 10076 C C . SER H 2 89 ? 24.275 -73.703 -7.005 1.00 22.00 131 SER H C 1
ATOM 10077 O O . SER H 2 89 ? 24.877 -74.776 -6.865 1.00 21.28 131 SER H O 1
ATOM 10080 N N . THR H 2 90 ? 23.698 -73.355 -8.162 1.00 18.63 132 THR H N 1
ATOM 10081 C CA . THR H 2 90 ? 23.847 -74.195 -9.345 1.00 22.01 132 THR H CA 1
ATOM 10082 C C . THR H 2 90 ? 25.144 -73.945 -10.096 1.00 16.53 132 THR H C 1
ATOM 10083 O O . THR H 2 90 ? 25.452 -74.672 -11.052 1.00 16.92 132 THR H O 1
ATOM 10087 N N . ILE H 2 91 ? 25.912 -72.929 -9.711 1.00 16.26 133 ILE H N 1
ATOM 10088 C CA . ILE H 2 91 ? 27.060 -72.492 -10.493 1.00 17.58 133 ILE H CA 1
ATOM 10089 C C . ILE H 2 91 ? 28.315 -73.169 -9.963 1.00 17.44 133 ILE H C 1
ATOM 10090 O O . ILE H 2 91 ? 28.678 -73.019 -8.790 1.00 16.70 133 ILE H O 1
ATOM 10095 N N . LYS H 2 92 ? 28.988 -73.890 -10.837 1.00 13.25 134 LYS H N 1
ATOM 10096 C CA . LYS H 2 92 ? 30.258 -74.489 -10.473 1.00 16.73 134 LYS H CA 1
ATOM 10097 C C . LYS H 2 92 ? 31.393 -73.484 -10.570 1.00 20.90 134 LYS H C 1
ATOM 10098 O O . LYS H 2 92 ? 32.223 -73.391 -9.659 1.00 20.52 134 LYS H O 1
ATOM 10104 N N . GLN H 2 93 ? 31.488 -72.766 -11.689 1.00 15.42 135 GLN H N 1
ATOM 10105 C CA . GLN H 2 93 ? 32.575 -71.811 -11.873 1.00 11.89 135 GLN H CA 1
ATOM 10106 C C . GLN H 2 93 ? 32.205 -70.843 -12.981 1.00 14.67 135 GLN H C 1
ATOM 10107 O O . GLN H 2 93 ? 31.274 -71.077 -13.754 1.00 15.78 135 GLN H O 1
ATOM 10113 N N . ILE H 2 94 ? 32.956 -69.746 -13.053 1.00 12.27 136 ILE H N 1
ATOM 10114 C CA . ILE H 2 94 ? 32.695 -68.678 -14.014 1.00 8.75 136 ILE H CA 1
ATOM 10115 C C . ILE H 2 94 ? 33.979 -68.338 -14.748 1.00 10.67 136 ILE H C 1
ATOM 10116 O O . ILE H 2 94 ? 35.013 -68.088 -14.112 1.00 11.53 136 ILE H O 1
ATOM 10121 N N . GLN H 2 95 ? 33.903 -68.286 -16.073 1.00 10.28 137 GLN H N 1
ATOM 10122 C CA . GLN H 2 95 ? 35.032 -67.941 -16.935 1.00 10.84 137 GLN H CA 1
ATOM 10123 C C . GLN H 2 95 ? 34.717 -66.594 -17.585 1.00 14.46 137 GLN H C 1
ATOM 10124 O O . GLN H 2 95 ? 33.758 -66.477 -18.362 1.00 13.31 137 GLN H O 1
ATOM 10130 N N . ILE H 2 96 ? 35.499 -65.570 -17.236 1.00 12.16 138 ILE H N 1
ATOM 10131 C CA . ILE H 2 96 ? 35.323 -64.218 -17.742 1.00 9.56 138 ILE H CA 1
ATOM 10132 C C . ILE H 2 96 ? 36.408 -63.938 -18.774 1.00 12.33 138 ILE H C 1
ATOM 10133 O O . ILE H 2 96 ? 37.611 -64.107 -18.488 1.00 13.54 138 ILE H O 1
ATOM 10138 N N . VAL H 2 97 ? 35.990 -63.490 -19.965 1.00 12.12 139 VAL H N 1
ATOM 10139 C CA . VAL H 2 97 ? 36.885 -63.270 -21.092 1.00 10.70 139 VAL H CA 1
ATOM 10140 C C . VAL H 2 97 ? 36.583 -61.939 -21.759 1.00 12.94 139 VAL H C 1
ATOM 10141 O O . VAL H 2 97 ? 35.453 -61.685 -22.185 1.00 15.22 139 VAL H O 1
ATOM 10145 N N . VAL H 2 98 ? 37.614 -61.107 -21.877 1.00 12.25 140 VAL H N 1
ATOM 10146 C CA . VAL H 2 98 ? 37.530 -59.882 -22.650 1.00 12.47 140 VAL H CA 1
ATOM 10147 C C . VAL H 2 98 ? 38.708 -59.871 -23.608 1.00 19.72 140 VAL H C 1
ATOM 10148 O O . VAL H 2 98 ? 39.863 -59.881 -23.170 1.00 18.34 140 VAL H O 1
ATOM 10152 N N . LYS H 2 99 ? 38.409 -59.896 -24.902 1.00 17.77 141 LYS H N 1
ATOM 10153 C CA . LYS H 2 99 ? 39.362 -59.658 -25.983 1.00 24.35 141 LYS H CA 1
ATOM 10154 C C . LYS H 2 99 ? 40.168 -60.915 -26.235 1.00 38.19 141 LYS H C 1
ATOM 10155 O O . LYS H 2 99 ? 39.622 -61.884 -26.775 1.00 44.41 141 LYS H O 1
#

Organism: Homo sapiens (NCBI:txid9606)

CATH classification: 2.40.10.10 (+1 more: 2.40.10.10)

GO terms:
  GO:0008201 heparin binding (F, IDA)
  GO:0008233 peptidase activity (F, IDA)
  GO:0030141 secretory granule (C, IDA)
  GO:0006508 proteolysis (P, IDA)
  GO:0006955 immune response (P, TAS)
  GO:0004252 serine-type endopeptidase activity (F, EXP)
  GO:0002003 angiotensin maturation (P, TAS)
  GO:0035578 azurophil granule lumen (C, TAS)
  GO:0035590 purinergic nucleotide receptor signaling pathway (P, TAS)
  GO:0008233 peptidase activity (F, TAS)
  GO:0005576 extracellular region (C, TAS)
  GO:0005829 cytosol (C, TAS)
  GO:0005886 plasma membrane (C, TAS)
  GO:0004252 serine-type endopeptidase activity (F, TAS)
  GO:0019221 cytokine-mediated signaling pathway (P, TAS)
  GO:0022617 extracellular matrix disassembly (P, TAS)
  GO:0005515 protein binding (F, IPI)
  GO:0005576 extracellular region (C, HDA)
  GO:0031012 extracellular matrix (C, HDA)
  GO:0002548 monocyte chemotaxis (P, IDA)

B-factor: mean 22.3, std 11.2, range [5.53, 70.76]

Sequence (1276 aa):
IIGGRESRPHSRPYMAYLQIQSPAGQSRCGGFLVREDFVLTAAHCWGSNINVTLGAHNIQRRENTQQHITARRAIRHPQYNQRTIQNDIMLLQLSRRVRRNRNVNPVALPRAQEGLRPGTLCTVAGWGRVSMRRGTDTLREVQLRVQRDRQCLRIFGSYDPRRQICVGDRRERKAAFKGDSGGPLLCNNVAHGIVSYGKSSGVPPEVFTRVSSFLPWIRTTMRKHTVPYTISVDGITALHRTYFVFPKKVLYQEIDSKVKNELASQRGVTTEKINNAQTATYTLTLNDGNKKVVNLKKNDDAKNSIDPSTIKQIQIVVKIIGGRESRPHSRPYMAYLQIQSPAGQSRCGGFLVREDFVLTAAHCWGSNINVTLGAHNIQRRENTQQHITARRAIRHPQYNQRTIQNDIMLLQLSRRVRRNRNVNPVALPRAQEGLRPGTLCTVAGWGRVSMRRGTDTLREVQLRVQRDRQCLRIFGSYDPRRQICVGDRRERKAAFKGDSGGPLLCNNVAHGIVSYGKSSGVPPEVFTRVSSFLPWIRTTMRIIGGRESRPHSRPYMAYLQIQSPAGQSRCGGFLVREDFVLTAAHCWGSNINVTLGAHNIQRRENTQQHITARRAIRHPQYNQRTIQNDIMLLQLSRRVRRNRNVNPVALPRAQEGLRPGTLCTVAGWGRVSMRRGTDTLREVQLRVQRDRQCLRIFGSYDPRRQICVGDRRERKAAFKGDSGGPLLCNNVAHGIVSYGKSSGVPPEVFTRVSSFLPWIRTTMRKHTVPYTISVDGITALHRTYFVFPKKVLYQEIDSKVKNELASQRGVTTEKINNAQTATYTLTLNDGNKKVVNLKKNDDAKNSIDPSTIKQIQIVVKKHTVPYTISVDGITALHRTYFVFPKKVLYQEIDSKVKNELASQRGVTTEKINNAQTATYTLTLNDGNKKVVNLKKNDDAKNSIDPSTIKQIQIVVKIIGGRESRPHSRPYMAYLQIQSPAGQSRCGGFLVREDFVLTAAHCWGSNINVTLGAHNIQRRENTQQHITARRAIRHPQYNQRTIQNDIMLLQLSRRVRRNRNVNPVALPRAQEGLRPGTLCTVAGWGRVSMRRGTDTLREVQLRVQRDRQCLRIFGSYDPRRQICVGDRRERKAAFKGDSGGPLLCNNVAHGIVSYGKSSGVPPEVFTRVSSFLPWIRTTMRKHTVPYTISVDGITALHRTYFVFPEKVLYQEIDSKVKNELASQRGVTTEKINNAQTATYTLTLNDGNKKVVNLKKNDDAKNSIDPSTIKQIQIVVK

Radius of gyration: 33.65 Å; Cα contacts (8 Å, |Δi|>4): 3431; chains: 8; bounding box: 60×89×97 Å

InterPro domains:
  IPR001254 Serine proteases, trypsin domain [PF00089] (21-238)
  IPR001254 Serine proteases, trypsin domain [PS50240] (21-243)
  IPR001254 Serine proteases, trypsin domain [SM00020] (20-238)
  IPR001254 Serine proteases, trypsin domain [cd00190] (21-241)
  IPR001314 Peptidase S1A, chymotrypsin family [PR00722] (50-65)
  IPR001314 Peptidase S1A, chymotrypsin family [PR00722] (104-118)
  IPR001314 Peptidase S1A, chymotrypsin family [PR00722] (194-206)
  IPR009003 Peptidase S1, PA clan [SSF50494] (3-243)
  IPR018114 Serine proteases, trypsin family, histidine active site [PS00134] (60-65)
  IPR033116 Serine proteases, trypsin family, serine active site [PS00135] (195-206)

Nearest PDB structures (foldseek):
  6vtm-assembly4_H  TM=1.011E+00  e=2.680E-21  Staphylococcus aureus subsp. aureus Mu50
  6vtm-assembly3_E  TM=9.961E-01  e=1.536E-20  Staphylococcus aureus subsp. aureus Mu50
  4nzl-assembly1_B  TM=9.843E-01  e=3.894E-19  Staphylococcus aureus subsp. aureus Mu50
  1yn4-assembly1_A  TM=9.772E-01  e=9.256E-18  Staphylococcus aureus
  8g25-assembly2_D  TM=9.520E-01  e=3.585E-12  Staphylococcus aureus subsp. aureus Mu50

Foldseek 3Di:
DAPWFFDDQLPQQQKKWKWADAPPGIAIEIWGAAFQFKIKFWQVRDHDWMKIWTLDFQQVDDDPRIDIWTFPDKAQDPPQDVVQRPSTMIMTGTPDGDPDDSRHDGFAADAAQDDDDFFAKWKWKFQAQHAPPGTDRGITMDIKTWHDVVVCVVVRVSDDRSFKTWIHDQVDRDADAGNHGHTFTGGPRHGQWGFTADDNRRGDGGMTTGRSSCVVVVVVVVD/DAKAWEWEAEPNDTDPDTDIDDDDDKDFVLVVLVVLVVCCCVVPNQDLVQLQPFPAWWKWWQFPVGDIDIAGSNDGPRRGPMDDCNRTHYMYTYTD/DAPWFFDDQLPQQQKKWKWADAPVGTAIEIWGAAFLFKIKFWQVRDHDWMKIWTLDFQQVDDDPRIDIWTFPDKAQDPPQDPVLRPSTMIMTGTPDGDPDDSRHDGFAADAAQDDDDQFAKWKAKFQAQHAPPGGGRGIIMDIKTWHDVVVCVVVRVPDDRSFKTWIHDLVDRDADAGNHGHTFTGGPRHGQWTFTADDNRRGDTGITTGVSSCVVVVVVVVD/DAPWFFDDQLPQQQKKWKWADAPPGIAIAIWGAAFLFKIKFWQVRDHDKMKIWTLDFQQVDPDPRIDIWIFPDKAQDPPQDVVQRPSTMIMTGTPDGDPDDSRHDGFAADAAQDDDDFFAKWKAKFQAQHAPPGGDRGMIMDIKTWHDQVVCVVVRVSDDRSWKTWIHDQVDRDADDGNHGHTFTGGPRHGQWGFTADDNNRGDDGMTTGVSNCVVVVVVVVD/DAKAWEWEAAPRDTDPDTDIDDDDFKDFVLVVLVVLVVCCCVVPNQDPVQLQPFPFWWKWWQFQVRDIDIAGSNDGPRRGPIDGCNGTHYMYTYTD/DAKAWEWEAEPRDTDPDTDIDDDDDKDFVLVVLVVLVVCCCVVPNQDLVQLQPFPAWWKWFQFPVRDIDIAGSNDGPRRGPMDDCNRTHYMYTYTD/DAPWFQDDQLPQQQKKWKWADDPVGIAIEIWGAAAQFKIKFWQVRDHDKMKIWTLDFQQPDPDPRIDIWIFPDKAQDPPQDPVQRPSTMIMTGTPDGDDDDSRHDGFAADAAQDADDFQAKWKWKFQAAHAPPGGDRGIIMDIKTWHDQVVCVVVRVPDDRSWKTWIHDQVDRDADAGNHGHTFTAGPRHGQWTFTADDNRRGDDGITTGVSSCVVVVVVVVD/DDKAWEWEAEPRDTDPDTDIDDDPQKDFVLVVLVVLVVCCCVVPNQDPVQLQPFPAWWKWFQFPVRDIDIARSNDGPRRGPIDRCNRTHYMYTYTD

Secondary structure (DSSP, 8-state):
-BS-EEPPTTSSTTEEEEEEEETTEEEEEEEEEEETTEEEE-GGG--SSEEEEES-SBTTB--TT-EEEEEEEEEE-TT-BTTTTBS--EEEEESS----BTTB---BPPPTT----TT-EEEEEES--SSSS---SB-EEEEEEBPPHHHHHHH-TT--TTTEEEE--TTSS-B--TT-TT-EEEETTEEEEEEEEE-TT-PSPEEEEEGGGGHHHHHHHH-/-EEEEEEEEETTBEE-SEEEEEE---EEHHHHHHHHHHHHHHHH---HHHHHHSS-EEEEEEETTS-EEEEESS--TTTTSEE-GGGEEEEEEEE-/-BS-EEPPTTSSTTEEEEEEEETTEEEEEEEEEEETTEEEE-GGG--SSEEEEES-SBTTB--TT-EEEEEEEEEE-TT-BTTTTBS--EEEEESS----BTTB---BPPPTT----TT-EEEEEESS-SSSS---SB-EEEEEEBPPHHHHHHH-TT--TTTEEEE--TTSS-B--TT-TT-EEEETTEEEEEEEEE-TT-PSPEEEEEGGGGHHHHHHHH-/-BS-EEPPTTSSTTEEEEEEEETTEEEEEEEEEEETTEEEE-GGG--SSEEEEES-SBTTS--TT-EEEEEEEEEE-TT-BTTTTBS--EEEEESS----BTTB---BPPPTT----TT-EEEEEES--SBTTB--SB-EEEEEEB--HHHHHHH-TT--TTTEEEE--TTSS-B--TT-TT-EEESSSBEEEEEEEE-TT--S-EEEEEGGGGHHHHHHHH-/-EEEEEEEEETTBEE--EEEEEE---EEHHHHHHHHHHHHHHHH---HHHHHH-S-EEEEEEETTS-EEEEESS--TTTTSEE-GGGEEEEEEEE-/-EEEEEEEEETTBEE--EEEEEE---EEHHHHHHHHHHHHHHHH---HHHHHHSS-EEEEEEETTS-EEEEESS--TTTTSEE-GGGEEEEEEEE-/-BS-EEPPTTSSTTEEEEEEEETTEEEEEEEEEEETTEEEE-GGG--SSEEEEES-SBTTS--TT-EEEEEEEEEE-TT-BTTTTBS--EEEEESS----BTTB-----PPTT----TT-EEEEEES--SSSS---SB-EEEEEEBPPHHHHHHH-TT--TTTEEEE--TTSS-B--TT-TTPEEEETTEEEEEEEEE-TT-PSPEEEEEGGGGHHHHHHHH-/-EEEEEEEEETTBEE-SEEEEEE---EEHHHHHHHHHHHHHHHH---HHHHHHSS-EEEEEEETTS-EEEEESS--TTTTSEE-GGGEEEEEEEE-

Solvent-accessible surface area: 54948 Å² total; per-residue (Å²): 0,11,32,14,159,78,4,186,82,52,51,45,28,22,4,0,20,0,39,1,16,25,55,16,5,48,5,47,1,2,0,0,0,18,84,40,18,3,0,0,0,0,1,22,0,73,7,11,40,6,68,0,13,0,4,10,11,23,10,45,74,97,46,145,34,20,6,114,5,71,4,80,45,8,16,87,25,54,113,38,63,65,138,38,1,12,11,2,0,0,0,0,38,6,60,83,141,11,147,114,52,205,23,0,42,47,14,56,30,6,192,75,163,61,52,23,195,63,30,43,99,2,14,0,0,1,19,2,67,12,23,124,191,130,28,27,55,24,5,34,42,7,103,7,107,4,27,151,49,165,57,0,91,183,74,4,83,42,10,14,42,190,75,6,1,1,0,0,36,153,165,86,154,74,0,0,2,12,7,0,0,0,0,0,0,10,4,148,124,33,0,10,0,0,1,0,0,0,64,18,61,4,78,8,11,2,1,0,3,31,0,5,44,9,8,92,39,0,136,71,22,24,153,188,47,67,0,23,10,11,9,14,2,70,33,9,2,8,0,18,24,8,50,0,50,4,79,140,135,18,54,23,62,45,1,14,54,59,0,83,55,7,0,45,67,33,7,9,8,58,99,128,68,5,77,116,9,149,54,1,29,0,30,0,13,36,87,108,50,90,142,58,102,3,68,13,83,144,21,125,44,24,146,81,64,16,54,1,56,57,0,99,55,2,59,0,48,1,115,1,16,25,13,186,94,3,176,66,29,31,43,29,18,5,0,17,0,83,4,36,22,54,15,5,78,11,34,1,2,0,0,0,18,98,48,22,2,0,0,0,0,1,22,0,74,8,10,37,5,66,0,5,0,4,9,11,24,16,55,74,77,41,142,20,18,12,81,4,68,5,112,52,8,20,79,26,60,116,36,62,55,138,42,0,13,9,2,0,0,0,0,39,6,39,112,166,10,150,140,58,171,16,0,54,35,13,57,30,3,162,62,134,66,46,26,196,77,30,33,82,1,18,0,0,1,6,0,55,13,16,125,170,122,36,28,57,21,4,55,40,9,92,4,90,5,22,149,49,114,26,0,97,153,48,5,88,46,11,36,40,205,76,5,2,0,0,1,18,138,212,55,176,67,1,0,2,6,2,0,0,0,0,0,0,8,2,136,116,34,0,8,0,0,0,1,0,0,55,23,66,5,69,11,1,1,0,0,3,30,0,2,29,10,9,94,39,0,106,60,26,20,165,1,8,40,18,154,76,3,187,71,49,58,49,29,22,5,0,28,0,60,1,12,25,56,13,4,41,6,49,1,1,0,0,0,19,90,50,27,3,0,0,0,0,1,23,0,50,4,12,42,5,64,0,6,0,4,10,10,26,17,75,79,93,44,157,41,21,8,85,3,72,4,113,46,3,14,98,14,69,106,37,57,56,139,36,1,55,20,2,0,0,0,0,35,6,56,119,153,8,158,125,56,216,25,0,57,39,11,59,45,5,181,48,139,63,49,28,197,66,37,36,69,2,15,0,0,1,20,3,74,28,24,123,205,168,24,32,64,25,4,35,39,6,104,4,102,5,35,159,27,146,32,0,82,175,58,6,89,38,11,32,41,171,68,6,1,0,0,0,13,169,192,65,166,70,1,0,4,24,8,0,0,0,0,0,0,9,4,135,127,35,0,8,0,0,0,1,1,0,73,40,72,6,73,12,2,3,0,0,3,24,0,1,24,4,4,82,42,2,131,75,26,33,125,164,45,69,0,24,6,22,12,15,3,51,24,20,10,13,2,21,20,8,53,1,37,4,93,186,118,10,57,18,68,44,1,14,57,53,0,65,55,7,0,44,66,32,9,9,5,62,94,117,73,6,68,111,13,176,54,2,28,0,26,0,38,23,91,101,58,92,129,54,99,4,71,10,86,151,30,124,43,22,148,75,60,15,56,4,56,38,0,112,39,0,82,0,40,0,134,205,46,69,0,24,6,6,10,14,2,77,35,13,4,7,0,20,20,7,34,2,37,2,74,103,122,9,60,23,63,24,1,11,49,50,0,84,54,6,0,45,68,30,8,11,9,48,91,113,59,8,76,118,2,158,54,2,28,0,31,0,25,32,91,114,51,86,133,60,99,3,68,15,77,166,30,141,41,23,147,80,65,13,58,2,56,56,0,126,38,0,43,0,44,0,92,1,7,38,20,154,71,4,178,75,49,40,47,22,22,4,0,21,0,66,3,23,25,58,14,4,58,6,45,1,1,0,0,0,20,95,30,29,2,0,0,0,0,1,22,1,49,5,14,39,5,63,0,2,0,3,9,11,22,12,81,106,100,44,135,32,20,19,94,2,71,4,114,42,2,16,97,19,71,128,37,60,56,142,44,1,13,8,2,0,0,0,0,43,6,34,113,151,9,166,143,52,212,20,0,32,32,13,59,44,6,171,54,145,72,45,28,167,67,31,16,78,1,20,0,0,0,19,3,65,16,18,128,224,160,31,34,74,19,3,32,42,6,97,4,104,6,34,126,51,137,52,0,95,163,49,4,87,47,10,12,37,180,71,4,1,0,1,2,48,180,222,85,168,68,1,0,2,16,8,1,0,0,0,0,0,11,2,135,133,37,0,13,0,0,0,0,0,0,66,33,58,4,71,9,6,1,0,0,3,25,0,2,28,10,14,89,41,3,152,56,24,22,118,158,44,72,0,24,7,19,9,19,3,57,44,17,4,7,0,20,30,8,53,2,42,7,78,166,219,12,48,25,76,33,0,15,55,49,0,81,56,6,0,44,64,31,8,10,8,48,86,115,68,8,75,123,10,168,60,2,25,0,22,0,18,38,82,111,52,87,144,51,98,4,72,6,83,134,16,135,48,21,133,84,71,14,78,11,48,56,1,88,58,0,48,1,56,1,130